Protein AF-A0A6P4ZUK1-F1 (afdb_monomer_lite)

Sequence (798 aa):
MAKRAATAVIKSAASHRPPMRLPPLPTIREVVKLYRLNAVKQLSQNFLFDSNLTDKIVKSAGNLEGAFVCEVGPGPGGITRSILKAGAAKVVVVELDRRFNAGLRLLQAAAPGRVEIVNDDILTYNMAKALPLDLAVPWEGDPPNVHIIGNLPFNVSTPLIICWLEALALRTGPFVYGRTQLTLTFQKEVCERICAPPRTSQRSRLSVMSQYLCQVKHCFRIPGKCFVPKPDVDVGVVHFTPLDRYAEAQGQPPVDESQDWELVSGNENGTHTVLRFNRRLTTCDVRDRVINDDTMRVLWAWHDNDPEDDTGPSGPAYHGSNRGARATLLLNRKLTETPAVGTTHTFDLIMNNVSIPSHQDTTYWCRVFEMPTLASKHHIIKAEPVITAGNEGVFHHLILYKCRRNPNMTVVPQEHPGHECYTPNMPSDWSDCYEGSMVVAWAIGGGDVIYPEHVGYPIGDEEGTGYVLMEVHYDNPQLASGISDSSGIRITYTPELRDHDMGTLEVGVLVTQYHVIPPETEEFTSSGFCSSQCLSEFIEESGEPIKIIGVMLHAHLLGVRLNARLIHNGTETEIARDDNYDFNLQSTRMLKEEVTVYPGDVLITECTYSSAHKNSVTYGGLSTTDEMCETFFLYYPRFNLSFCDSMANIHHVVNFAGVQNFYLDASFDVHVLAPENMVNMSYREVMEAVPWSREKAQDFAEFQMNSTFYSSCRGTPESSVDTDALQQFTVPFPRGTRQPREDVCSLRATPTPDPQGGSGPSDSPGPAGGCTALQAHHAAGYVLSTCLVALVFTIWAE

pLDDT: mean 80.88, std 19.66, range [21.28, 97.88]

Organism: Branchiostoma belcheri (NCBI:txid7741)

Radius of gyration: 36.8 Å; chains: 1; bounding box: 101×73×91 Å

Structure (mmCIF, N/CA/C/O backbone):
data_AF-A0A6P4ZUK1-F1
#
_entry.id   AF-A0A6P4ZUK1-F1
#
loop_
_atom_site.group_PDB
_atom_site.id
_atom_site.type_symbol
_atom_site.label_atom_id
_atom_site.label_alt_id
_atom_site.label_comp_id
_atom_site.label_asym_id
_atom_site.label_entity_id
_atom_site.label_seq_id
_atom_site.pdbx_PDB_ins_code
_atom_site.Cartn_x
_atom_site.Cartn_y
_atom_site.Cartn_z
_atom_site.occupancy
_atom_site.B_iso_or_equiv
_atom_site.auth_seq_id
_atom_site.auth_comp_id
_atom_site.auth_asym_id
_atom_site.auth_atom_id
_atom_site.pdbx_PDB_model_num
ATOM 1 N N . MET A 1 1 ? -49.049 -30.848 -38.963 1.00 33.66 1 MET A N 1
ATOM 2 C CA . MET A 1 1 ? -48.522 -31.637 -37.820 1.00 33.66 1 MET A CA 1
ATOM 3 C C . MET A 1 1 ? -47.449 -30.817 -37.106 1.00 33.66 1 MET A C 1
ATOM 5 O O . MET A 1 1 ? -47.047 -29.813 -37.671 1.00 33.66 1 MET A O 1
ATOM 9 N N . ALA A 1 2 ? -47.024 -31.236 -35.905 1.00 32.12 2 ALA A N 1
ATOM 10 C CA . ALA A 1 2 ? -46.037 -30.578 -35.030 1.00 32.12 2 ALA A CA 1
ATOM 11 C C . ALA A 1 2 ? -46.430 -29.180 -34.485 1.00 32.12 2 ALA A C 1
ATOM 13 O O . ALA A 1 2 ? -46.357 -28.163 -35.169 1.00 32.12 2 ALA A O 1
ATOM 14 N N . LYS A 1 3 ? -46.818 -29.137 -33.201 1.00 28.72 3 LYS A N 1
ATOM 15 C CA . LYS A 1 3 ? -46.839 -27.913 -32.378 1.00 28.72 3 LYS A CA 1
ATOM 16 C C . LYS A 1 3 ? -45.476 -27.735 -31.699 1.00 28.72 3 LYS A C 1
ATOM 18 O O . LYS A 1 3 ? -44.800 -28.721 -31.420 1.00 28.72 3 LYS A O 1
ATOM 23 N N . ARG A 1 4 ? -45.119 -26.482 -31.394 1.00 31.75 4 ARG A N 1
ATOM 24 C CA . ARG A 1 4 ? -43.927 -26.107 -30.613 1.00 31.75 4 ARG A CA 1
ATOM 25 C C . ARG A 1 4 ? -43.885 -26.840 -29.266 1.00 31.75 4 ARG A C 1
ATOM 27 O O . ARG A 1 4 ? -44.886 -26.848 -28.552 1.00 31.75 4 ARG A O 1
ATOM 34 N N . ALA A 1 5 ? -42.718 -27.367 -28.905 1.00 30.41 5 ALA A N 1
ATOM 35 C CA . ALA A 1 5 ? -42.412 -27.746 -27.531 1.00 30.41 5 ALA A CA 1
ATOM 36 C C . ALA A 1 5 ? -42.057 -26.485 -26.727 1.00 30.41 5 ALA A C 1
ATOM 38 O O . ALA A 1 5 ? -41.275 -25.657 -27.189 1.00 30.41 5 ALA A O 1
ATOM 39 N N . ALA A 1 6 ? -42.637 -26.346 -25.538 1.00 31.11 6 ALA A N 1
ATOM 40 C CA . ALA A 1 6 ? -42.248 -25.353 -24.544 1.00 31.11 6 ALA A CA 1
ATOM 41 C C . ALA A 1 6 ? -41.910 -26.103 -23.254 1.00 31.11 6 ALA A C 1
ATOM 43 O O . ALA A 1 6 ? -42.721 -26.893 -22.766 1.00 31.11 6 ALA A O 1
ATOM 44 N N . THR A 1 7 ? -40.701 -25.897 -22.743 1.00 29.55 7 THR A N 1
ATOM 45 C CA . THR A 1 7 ? -40.171 -26.616 -21.582 1.00 29.55 7 THR A CA 1
ATOM 46 C C . THR A 1 7 ? -40.930 -26.206 -20.322 1.00 29.55 7 THR A C 1
ATOM 48 O O . THR A 1 7 ? -40.956 -25.032 -19.957 1.00 29.55 7 THR A O 1
ATOM 51 N N . ALA A 1 8 ? -41.570 -27.167 -19.656 1.00 27.39 8 ALA A N 1
ATOM 52 C CA . ALA A 1 8 ? -42.316 -26.904 -18.433 1.00 27.39 8 ALA A CA 1
ATOM 53 C C . ALA A 1 8 ? -41.358 -26.727 -17.245 1.00 27.39 8 ALA A C 1
ATOM 55 O O . ALA A 1 8 ? -40.677 -27.670 -16.845 1.00 27.39 8 ALA A O 1
ATOM 56 N N . VAL A 1 9 ? -41.342 -25.532 -16.651 1.00 30.34 9 VAL A N 1
ATOM 57 C CA . VAL A 1 9 ? -40.674 -25.294 -15.365 1.00 30.34 9 VAL A CA 1
ATOM 58 C C . VAL A 1 9 ? -41.455 -26.022 -14.273 1.00 30.34 9 VAL A C 1
ATOM 60 O O . VAL A 1 9 ? -42.599 -25.671 -13.970 1.00 30.34 9 VAL A O 1
ATOM 63 N N . ILE A 1 10 ? -40.833 -27.036 -13.674 1.00 27.80 10 ILE A N 1
ATOM 64 C CA . ILE A 1 10 ? -41.383 -27.750 -12.522 1.00 27.80 10 ILE A CA 1
ATOM 65 C C . ILE A 1 10 ? -41.308 -26.813 -11.313 1.00 27.80 10 ILE A C 1
ATOM 67 O O . ILE A 1 10 ? -40.263 -26.678 -10.681 1.00 27.80 10 ILE A O 1
ATOM 71 N N . LYS A 1 11 ? -42.427 -26.168 -10.968 1.00 27.84 11 LYS A N 1
ATOM 72 C CA . LYS A 1 11 ? -42.580 -25.559 -9.642 1.00 27.84 11 LYS A CA 1
ATOM 73 C C . LYS A 1 11 ? -42.571 -26.683 -8.610 1.00 27.84 11 LYS A C 1
ATOM 75 O O . LYS A 1 11 ? -43.497 -27.495 -8.598 1.00 27.84 11 LYS A O 1
ATOM 80 N N . SER A 1 12 ? -41.557 -26.730 -7.748 1.00 30.14 12 SER A N 1
ATOM 81 C CA . SER A 1 12 ? -41.597 -27.620 -6.591 1.00 30.14 12 SER A CA 1
ATOM 82 C C . SER A 1 12 ? -42.773 -27.210 -5.699 1.00 30.14 12 SER A C 1
ATOM 84 O O . SER A 1 12 ? -42.981 -26.035 -5.385 1.00 30.14 12 SER A O 1
ATOM 86 N N . ALA A 1 13 ? -43.605 -28.182 -5.337 1.00 29.14 13 ALA A N 1
ATOM 87 C CA . ALA A 1 13 ? -44.706 -27.944 -4.423 1.00 29.14 13 ALA A CA 1
ATOM 88 C C . ALA A 1 13 ? -44.136 -27.843 -3.004 1.00 29.14 13 ALA A C 1
ATOM 90 O O . ALA A 1 13 ? -43.846 -28.864 -2.380 1.00 29.14 13 ALA A O 1
ATOM 91 N N . ALA A 1 14 ? -43.981 -26.620 -2.492 1.00 33.69 14 ALA A N 1
ATOM 92 C CA . ALA A 1 14 ? -43.692 -26.398 -1.081 1.00 33.69 14 ALA A CA 1
ATOM 93 C C . ALA A 1 14 ? -44.781 -27.087 -0.245 1.00 33.69 14 ALA A C 1
ATOM 95 O O . ALA A 1 14 ? -45.953 -26.700 -0.303 1.00 33.69 14 ALA A O 1
ATOM 96 N N . SER A 1 15 ? -44.417 -28.135 0.499 1.00 33.94 15 SER A N 1
ATOM 97 C CA . SER A 1 15 ? -45.384 -28.926 1.255 1.00 33.94 15 SER A CA 1
ATOM 98 C C . SER A 1 15 ? -45.898 -28.118 2.446 1.00 33.94 15 SER A C 1
ATOM 100 O O . SER A 1 15 ? -45.320 -28.162 3.531 1.00 33.94 15 SER A O 1
ATOM 102 N N . HIS A 1 16 ? -46.996 -27.387 2.249 1.00 37.34 16 HIS A N 1
ATOM 103 C CA . HIS A 1 16 ? -47.756 -26.788 3.340 1.00 37.34 16 HIS A CA 1
ATOM 104 C C . HIS A 1 16 ? -48.246 -27.906 4.267 1.00 37.34 16 HIS A C 1
ATOM 106 O O . HIS A 1 16 ? -49.262 -28.556 4.006 1.00 37.34 16 HIS A O 1
ATOM 112 N N . ARG A 1 17 ? -47.518 -28.139 5.366 1.00 45.97 17 ARG A N 1
ATOM 113 C CA . ARG A 1 17 ? -48.053 -28.896 6.496 1.00 45.97 17 ARG A CA 1
ATOM 114 C C . ARG A 1 17 ? -49.276 -28.126 7.012 1.00 45.97 17 ARG A C 1
ATOM 116 O O . ARG A 1 17 ? -49.206 -26.904 7.138 1.00 45.97 17 ARG A O 1
ATOM 123 N N . PRO A 1 18 ? -50.414 -28.790 7.274 1.00 45.75 18 PRO A N 1
ATOM 124 C CA . PRO A 1 18 ? -51.580 -28.094 7.797 1.00 45.75 18 PRO A CA 1
ATOM 125 C C . PRO A 1 18 ? -51.239 -27.478 9.165 1.00 45.75 18 PRO A C 1
ATOM 127 O O . PRO A 1 18 ? -50.595 -28.152 9.976 1.00 45.75 18 PRO A O 1
ATOM 130 N N . PRO A 1 19 ? -51.668 -26.232 9.450 1.00 55.16 19 PRO A N 1
ATOM 131 C CA . PRO A 1 19 ? -51.338 -25.557 10.700 1.00 55.16 19 PRO A CA 1
ATOM 132 C C . PRO A 1 19 ? -51.820 -26.386 11.891 1.00 55.16 19 PRO A C 1
ATOM 134 O O . PRO A 1 19 ? -52.973 -26.834 11.925 1.00 55.16 19 PRO A O 1
ATOM 137 N N . MET A 1 20 ? -50.931 -26.603 12.863 1.00 61.44 20 MET A N 1
ATOM 138 C CA . MET A 1 20 ? -51.195 -27.514 13.972 1.00 61.44 20 MET A CA 1
ATOM 139 C C . MET A 1 20 ? -52.409 -27.048 14.780 1.00 61.44 20 MET A C 1
ATOM 141 O O . MET A 1 20 ? -52.389 -26.015 15.453 1.00 61.44 20 MET A O 1
ATOM 145 N N . ARG A 1 21 ? -53.463 -27.866 14.782 1.00 67.31 21 ARG A N 1
ATOM 146 C CA . ARG A 1 21 ? -54.543 -27.742 15.758 1.00 67.31 21 ARG A CA 1
ATOM 147 C C . ARG A 1 21 ? -54.145 -28.501 17.014 1.00 67.31 21 ARG A C 1
ATOM 149 O O . ARG A 1 21 ? -54.241 -29.725 17.048 1.00 67.31 21 ARG A O 1
ATOM 156 N N . LEU A 1 22 ? -53.722 -27.763 18.040 1.00 77.94 22 LEU A N 1
ATOM 157 C CA . LEU A 1 22 ? -53.648 -28.298 19.399 1.00 77.94 22 LEU A CA 1
ATOM 158 C C . LEU A 1 22 ? -55.011 -28.926 19.771 1.00 77.94 22 LEU A C 1
ATOM 160 O O . LEU A 1 22 ? -56.049 -28.374 19.383 1.00 77.94 22 LEU A O 1
ATOM 164 N N . PRO A 1 23 ? -55.035 -30.046 20.518 1.00 81.88 23 PRO A N 1
ATOM 165 C CA . PRO A 1 23 ? -56.276 -30.616 21.039 1.00 81.88 23 PRO A CA 1
ATOM 166 C C . PRO A 1 23 ? -57.037 -29.595 21.907 1.00 81.88 23 PRO A C 1
ATOM 168 O O . PRO A 1 23 ? -56.441 -28.612 22.362 1.00 81.88 23 PRO A O 1
ATOM 171 N N . PRO A 1 24 ? -58.347 -29.796 22.157 1.00 81.38 24 PRO A N 1
ATOM 172 C CA . PRO A 1 24 ? -59.147 -28.886 22.973 1.00 81.38 24 PRO A CA 1
ATOM 173 C C . PRO A 1 24 ? -58.580 -28.784 24.396 1.00 81.38 24 PRO A C 1
ATOM 175 O O . PRO A 1 24 ? -58.794 -29.643 25.248 1.00 81.38 24 PRO A O 1
ATOM 178 N N . LEU A 1 25 ? -57.836 -27.707 24.632 1.00 85.00 25 LEU A N 1
ATOM 179 C CA . LEU A 1 25 ? -57.227 -27.358 25.907 1.00 85.00 25 LEU A CA 1
ATOM 180 C C . LEU A 1 25 ? -58.091 -26.326 26.636 1.00 85.00 25 LEU A C 1
ATOM 182 O O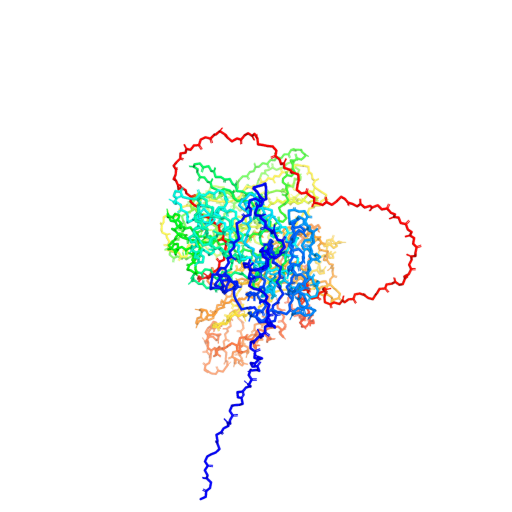 . LEU A 1 25 ? -58.616 -25.425 25.974 1.00 85.00 25 LEU A O 1
ATOM 186 N N . PRO A 1 26 ? -58.141 -26.348 27.983 1.00 85.62 26 PRO A N 1
ATOM 187 C CA . PRO A 1 26 ? -58.740 -25.267 28.759 1.00 85.62 26 PRO A CA 1
ATOM 188 C C . PRO A 1 26 ? -58.171 -23.910 28.334 1.00 85.62 26 PRO A C 1
ATOM 190 O O . PRO A 1 26 ? -56.971 -23.789 28.038 1.00 85.62 26 PRO A O 1
ATOM 193 N N . THR A 1 27 ? -59.019 -22.886 28.295 1.00 88.00 27 THR A N 1
ATOM 194 C CA . THR A 1 27 ? -58.596 -21.509 28.024 1.00 88.00 27 THR A CA 1
ATOM 195 C C . THR A 1 27 ? -57.629 -21.025 29.105 1.00 88.00 27 THR A C 1
ATOM 197 O O . THR A 1 27 ? -57.625 -21.523 30.230 1.00 88.00 27 THR A O 1
ATOM 200 N N . ILE A 1 28 ? -56.821 -20.009 28.798 1.00 87.00 28 ILE A N 1
ATOM 201 C CA . ILE A 1 28 ? -55.851 -19.453 29.755 1.00 87.00 28 ILE A CA 1
ATOM 202 C C . ILE A 1 28 ? -56.534 -19.015 31.069 1.00 87.00 28 ILE A C 1
ATOM 204 O O . ILE A 1 28 ? -56.024 -19.278 32.157 1.00 87.00 28 ILE A O 1
ATOM 208 N N . ARG A 1 29 ? -57.743 -18.437 30.986 1.00 86.25 29 ARG A N 1
ATOM 209 C CA . ARG A 1 29 ? -58.555 -18.065 32.159 1.00 86.25 29 ARG A CA 1
ATOM 210 C C . ARG A 1 29 ? -59.018 -19.277 32.974 1.00 86.25 29 ARG A C 1
ATOM 212 O O . ARG A 1 29 ? -59.051 -19.203 34.200 1.00 86.25 29 ARG A O 1
ATOM 219 N N . GLU A 1 30 ? -59.365 -20.383 32.319 1.00 87.75 30 GLU A N 1
ATOM 220 C CA . GLU A 1 30 ? -59.745 -21.626 32.999 1.00 87.75 30 GLU A CA 1
ATOM 221 C C . GLU A 1 30 ? -58.546 -22.298 33.665 1.00 87.75 30 GLU A C 1
ATOM 223 O O . GLU A 1 30 ? -58.690 -22.731 34.800 1.00 87.75 30 GLU A O 1
ATOM 228 N N . VAL A 1 31 ? -57.363 -22.313 33.036 1.00 86.31 31 VAL A N 1
ATOM 229 C CA . VAL A 1 31 ? -56.117 -22.806 33.661 1.00 86.31 31 VAL A CA 1
ATOM 230 C C . VAL A 1 31 ? -55.820 -22.028 34.948 1.00 86.31 31 VAL A C 1
ATOM 232 O O . VAL A 1 31 ? -55.635 -22.628 36.007 1.00 86.31 31 VAL A O 1
ATOM 235 N N . VAL A 1 32 ? -55.855 -20.692 34.880 1.00 86.81 32 VAL A N 1
ATOM 236 C CA . VAL A 1 32 ? -55.647 -19.809 36.041 1.00 86.81 32 VAL A CA 1
ATOM 237 C C . VAL A 1 32 ? -56.677 -20.085 37.145 1.00 86.81 32 VAL A C 1
ATOM 239 O O . VAL A 1 32 ? -56.306 -20.223 38.310 1.00 86.81 32 VAL A O 1
ATOM 242 N N . LYS A 1 33 ? -57.962 -20.247 36.797 1.00 87.19 33 LYS A N 1
ATOM 243 C CA . LYS A 1 33 ? -59.035 -20.546 37.762 1.00 87.19 33 LYS A CA 1
ATOM 244 C C . LYS A 1 33 ? -58.919 -21.949 38.376 1.00 87.19 33 LYS A C 1
ATOM 246 O O . LYS A 1 33 ? -59.107 -22.096 39.583 1.00 87.19 33 LYS A O 1
ATOM 251 N N . LEU A 1 34 ? -58.619 -22.964 37.567 1.00 86.69 34 LEU A N 1
ATOM 252 C CA . LEU A 1 34 ? -58.575 -24.378 37.958 1.00 86.69 34 LEU A CA 1
ATOM 253 C C . LEU A 1 34 ? -57.425 -24.656 38.932 1.00 86.69 34 LEU A C 1
ATOM 255 O O . LEU A 1 34 ? -57.631 -25.328 39.940 1.00 86.69 34 LEU A O 1
ATOM 259 N N . TYR A 1 35 ? -56.256 -24.058 38.692 1.00 86.81 35 TYR A N 1
ATOM 260 C CA . TYR A 1 35 ? -55.097 -24.150 39.587 1.00 86.81 35 TYR A CA 1
ATOM 261 C C . TYR A 1 35 ? -55.037 -23.027 40.643 1.00 86.81 35 TYR A C 1
ATOM 263 O O . TYR A 1 35 ? -54.054 -22.926 41.373 1.00 86.81 35 TYR A O 1
ATOM 271 N N . ARG A 1 36 ? -56.093 -22.201 40.760 1.00 84.81 36 ARG A N 1
ATOM 272 C CA . ARG A 1 36 ? -56.220 -21.082 41.724 1.00 84.81 36 ARG A CA 1
ATOM 273 C C . ARG A 1 36 ? -55.023 -20.116 41.705 1.00 84.81 36 ARG A C 1
ATOM 275 O O . ARG A 1 36 ? -54.576 -19.628 42.745 1.00 84.81 36 ARG A O 1
ATOM 282 N N . LEU A 1 37 ? -54.501 -19.856 40.511 1.00 86.69 37 LEU A N 1
ATOM 283 C CA . LEU A 1 37 ? -53.308 -19.048 40.294 1.00 86.69 37 LEU A CA 1
ATOM 284 C C . LEU A 1 37 ? -53.658 -17.564 40.420 1.00 86.69 37 LEU A C 1
ATOM 286 O O . LEU A 1 37 ? -54.623 -17.085 39.833 1.00 86.69 37 LEU A O 1
ATOM 290 N N . ASN A 1 38 ? -52.846 -16.836 41.180 1.00 84.56 38 ASN A N 1
ATOM 291 C CA . ASN A 1 38 ? -52.942 -15.389 41.341 1.00 84.56 38 ASN A CA 1
ATOM 292 C C . ASN A 1 38 ? -51.562 -14.776 41.098 1.00 84.56 38 ASN A C 1
ATOM 294 O O . ASN A 1 38 ? -50.551 -15.362 41.506 1.00 84.56 38 ASN A O 1
ATOM 298 N N . ALA A 1 39 ? -51.532 -13.605 40.461 1.00 83.31 39 ALA A N 1
ATOM 299 C CA . ALA A 1 39 ? -50.301 -12.863 40.216 1.00 83.31 39 ALA A CA 1
ATOM 300 C C . ALA A 1 39 ? -49.608 -12.503 41.536 1.00 83.31 39 ALA A C 1
ATOM 302 O O . ALA A 1 39 ? -50.234 -11.968 42.455 1.00 83.31 39 ALA A O 1
ATOM 303 N N . VAL A 1 40 ? -48.313 -12.793 41.628 1.00 84.19 40 VAL A N 1
ATOM 304 C CA . VAL A 1 40 ? -47.491 -12.467 42.795 1.00 84.19 40 VAL A CA 1
ATOM 305 C C . VAL A 1 40 ? -46.810 -11.125 42.563 1.00 84.19 40 VAL A C 1
ATOM 307 O O . VAL A 1 40 ? -46.011 -10.971 41.642 1.00 84.19 40 VAL A O 1
ATOM 310 N N . LYS A 1 41 ? -47.100 -10.148 43.433 1.00 78.19 41 LYS A N 1
ATOM 311 C CA . LYS A 1 41 ? -46.567 -8.778 43.328 1.00 78.19 41 LYS A CA 1
ATOM 312 C C . LYS A 1 41 ? -45.032 -8.732 43.348 1.00 78.19 41 LYS A C 1
ATOM 314 O O . LYS A 1 41 ? -44.453 -7.916 42.644 1.00 78.19 41 LYS A O 1
ATOM 319 N N . GLN A 1 42 ? -44.387 -9.618 44.112 1.00 81.00 42 GLN A N 1
ATOM 320 C CA . GLN A 1 42 ? -42.920 -9.735 44.182 1.00 81.00 42 GLN A CA 1
ATOM 321 C C . GLN A 1 42 ? -42.281 -10.201 42.860 1.00 81.00 42 GLN A C 1
ATOM 323 O O . GLN A 1 42 ? -41.126 -9.886 42.609 1.00 81.00 42 GLN A O 1
ATOM 328 N N . LEU A 1 43 ? -43.034 -10.913 42.014 1.00 80.19 43 LEU A N 1
ATOM 329 C CA . LEU A 1 43 ? -42.590 -11.404 40.704 1.00 80.19 43 LEU A CA 1
ATOM 330 C C . LEU A 1 43 ? -43.044 -10.492 39.546 1.00 80.19 43 LEU A C 1
ATOM 332 O O . LEU A 1 43 ? -42.921 -10.882 38.391 1.00 80.19 43 LEU A O 1
ATOM 336 N N . SER A 1 44 ? -43.638 -9.325 39.844 1.00 80.88 44 SER A N 1
ATOM 337 C CA . SER A 1 44 ? -44.159 -8.353 38.862 1.00 80.88 44 SER A CA 1
ATOM 338 C C . SER A 1 44 ? -44.980 -8.980 37.718 1.00 80.88 44 SER A C 1
ATOM 340 O O . SER A 1 44 ? -44.865 -8.590 36.559 1.00 80.88 44 SER A O 1
ATOM 342 N N . GLN A 1 45 ? -45.807 -9.977 38.045 1.00 85.25 45 GLN A N 1
ATOM 343 C CA . GLN A 1 45 ? -46.556 -10.762 37.063 1.00 85.25 45 GLN A CA 1
ATOM 344 C C . GLN A 1 45 ? -47.769 -10.004 36.495 1.00 85.25 45 GLN A C 1
ATOM 346 O O . GLN A 1 45 ? -48.701 -9.659 37.227 1.00 85.25 45 GLN A O 1
ATOM 351 N N . ASN A 1 46 ? -47.809 -9.851 35.169 1.00 88.56 46 ASN A N 1
ATOM 352 C CA . ASN A 1 46 ? -48.945 -9.326 34.408 1.00 88.56 46 ASN A CA 1
ATOM 353 C C . ASN A 1 46 ? -49.249 -10.272 33.232 1.00 88.56 46 ASN A C 1
ATOM 355 O O . ASN A 1 46 ? -48.471 -10.359 32.285 1.00 88.56 46 ASN A O 1
ATOM 359 N N . PHE A 1 47 ? -50.373 -10.996 33.275 1.00 88.94 47 PHE A N 1
ATOM 360 C CA . PHE A 1 47 ? -50.675 -12.041 32.288 1.00 88.94 47 PHE A CA 1
ATOM 361 C C . PHE A 1 47 ? -51.480 -11.514 31.100 1.00 88.94 47 PHE A C 1
ATOM 363 O O . PHE A 1 47 ? -52.485 -10.825 31.278 1.00 88.94 47 PHE A O 1
ATOM 370 N N . LEU A 1 48 ? -51.085 -11.907 29.888 1.00 90.12 48 LEU A N 1
ATOM 371 C CA . LEU A 1 48 ? -51.797 -11.601 28.649 1.00 90.12 48 LEU A CA 1
ATOM 372 C C . LEU A 1 48 ? -52.718 -12.772 28.264 1.00 90.12 48 LEU A C 1
ATOM 374 O O . LEU A 1 48 ? -52.259 -13.895 28.062 1.00 90.12 48 LEU A O 1
ATOM 378 N N . PHE A 1 49 ? -54.029 -12.523 28.187 1.00 88.31 49 PHE A N 1
ATOM 379 C CA . PHE A 1 49 ? -55.040 -13.565 27.923 1.00 88.31 49 PHE A CA 1
ATOM 380 C C . PHE A 1 49 ? -55.661 -13.511 26.517 1.00 88.31 49 PHE A C 1
ATOM 382 O O . PHE A 1 49 ? -56.396 -14.427 26.149 1.00 88.31 49 PHE A O 1
ATOM 389 N N . ASP A 1 50 ? -55.419 -12.444 25.754 1.00 91.31 50 ASP A N 1
ATOM 390 C CA . ASP A 1 50 ? -55.948 -12.277 24.398 1.00 91.31 50 ASP A CA 1
ATOM 391 C C . ASP A 1 50 ? -55.025 -12.957 23.382 1.00 91.31 50 ASP A C 1
ATOM 393 O O . ASP A 1 50 ? -53.896 -12.512 23.155 1.00 91.31 50 ASP A O 1
ATOM 397 N N . SER A 1 51 ? -55.521 -14.021 22.746 1.00 89.81 51 SER A N 1
ATOM 398 C CA . SER A 1 51 ? -54.750 -14.776 21.761 1.00 89.81 51 SER A CA 1
ATOM 399 C C . SER A 1 51 ? -54.384 -13.962 20.524 1.00 89.81 51 SER A C 1
ATOM 401 O O . SER A 1 51 ? -53.383 -14.264 19.891 1.00 89.81 51 SER A O 1
ATOM 403 N N . ASN A 1 52 ? -55.144 -12.919 20.174 1.00 93.69 52 ASN A N 1
ATOM 404 C CA . ASN A 1 52 ? -54.801 -12.070 19.031 1.00 93.69 52 ASN A CA 1
ATOM 405 C C . ASN A 1 52 ? -53.539 -11.247 19.312 1.00 93.69 52 ASN A C 1
ATOM 407 O O . ASN A 1 52 ? -52.763 -10.978 18.398 1.00 93.69 52 ASN A O 1
ATOM 411 N N . LEU A 1 53 ? -53.321 -10.859 20.574 1.00 94.25 53 LEU A N 1
ATOM 412 C CA . LEU A 1 53 ? -52.128 -10.127 20.989 1.00 94.25 53 LEU A CA 1
ATOM 413 C C . LEU A 1 53 ? -50.920 -11.061 21.118 1.00 94.25 53 LEU A C 1
ATOM 415 O O . LEU A 1 53 ? -49.849 -10.699 20.641 1.00 94.25 53 LEU A O 1
ATOM 419 N N . THR A 1 54 ? -51.083 -12.273 21.661 1.00 95.31 54 THR A N 1
ATOM 420 C CA . THR A 1 54 ? -49.987 -13.261 21.700 1.00 95.31 54 THR A CA 1
ATOM 421 C C . THR A 1 54 ? -49.609 -13.749 20.296 1.00 95.31 54 THR A C 1
ATOM 423 O O . THR A 1 54 ? -48.426 -13.787 19.970 1.00 95.31 54 THR A O 1
ATOM 426 N N . ASP A 1 55 ? -50.589 -14.004 19.416 1.00 95.44 55 ASP A N 1
ATOM 427 C CA . ASP A 1 55 ? -50.352 -14.334 18.002 1.00 95.44 55 ASP A CA 1
ATOM 428 C C . ASP A 1 55 ? -49.664 -13.158 17.263 1.00 95.44 55 ASP A C 1
ATOM 430 O O . ASP A 1 55 ? -48.892 -13.383 16.331 1.00 95.44 55 ASP A O 1
ATOM 434 N N . LYS A 1 56 ? -49.892 -11.899 17.678 1.00 96.38 56 LYS A N 1
ATOM 435 C CA . LYS A 1 56 ? -49.209 -10.718 17.116 1.00 96.38 56 LYS A CA 1
ATOM 436 C C . LYS A 1 56 ? -47.772 -10.551 17.632 1.00 96.38 56 LYS A C 1
ATOM 438 O O . LYS A 1 56 ? -46.916 -10.196 16.831 1.00 96.38 56 LYS A O 1
ATOM 443 N N . ILE A 1 57 ? -47.495 -10.833 18.912 1.00 96.25 57 ILE A N 1
ATOM 444 C CA . ILE A 1 57 ? -46.118 -10.863 19.454 1.00 96.25 57 ILE A CA 1
ATOM 445 C C . ILE A 1 57 ? -45.294 -11.905 18.694 1.00 96.25 57 ILE A C 1
ATOM 447 O O . ILE A 1 57 ? -44.210 -11.603 18.211 1.00 96.25 57 ILE A O 1
ATOM 451 N N . VAL A 1 58 ? -45.846 -13.108 18.519 1.00 96.75 58 VAL A N 1
ATOM 452 C CA . VAL A 1 58 ? -45.175 -14.206 17.812 1.00 96.75 58 VAL A CA 1
ATOM 453 C C . VAL A 1 58 ? -44.884 -13.854 16.349 1.00 96.75 58 VAL A C 1
ATOM 455 O O . VAL A 1 58 ? -43.783 -14.107 15.877 1.00 96.75 58 VAL A O 1
ATOM 458 N N . LYS A 1 59 ? -45.803 -13.177 15.647 1.00 94.25 59 LYS A N 1
ATOM 459 C CA . LYS A 1 59 ? -45.551 -12.668 14.283 1.00 94.25 59 LYS A CA 1
ATOM 460 C C . LYS A 1 59 ? -44.450 -11.606 14.203 1.00 94.25 59 LYS A C 1
ATOM 462 O O . LYS A 1 59 ? -43.848 -11.456 13.146 1.00 94.25 59 LYS A O 1
ATOM 467 N N . SER A 1 60 ? -44.186 -10.865 15.281 1.00 94.94 60 SER A N 1
ATOM 468 C CA . SER A 1 60 ? -43.061 -9.922 15.337 1.00 94.94 60 SER A CA 1
ATOM 469 C C . SER A 1 60 ? -41.699 -10.605 15.463 1.00 94.94 60 SER A C 1
ATOM 471 O O . SER A 1 60 ? -40.702 -9.941 15.215 1.00 94.94 60 SER A O 1
ATOM 473 N N . ALA A 1 61 ? -41.648 -11.899 15.796 1.00 92.06 61 ALA A N 1
ATOM 474 C CA . ALA A 1 61 ? -40.409 -12.673 15.841 1.00 92.06 61 ALA A CA 1
ATOM 475 C C . ALA A 1 61 ? -39.964 -13.226 14.474 1.00 92.06 61 ALA A C 1
ATOM 477 O O . ALA A 1 61 ? -38.885 -13.800 14.391 1.00 92.06 61 ALA A O 1
ATOM 478 N N . GLY A 1 62 ? -40.771 -13.059 13.418 1.00 89.94 62 GLY A N 1
ATOM 479 C CA . GLY A 1 62 ? -40.488 -13.570 12.075 1.00 89.94 62 GLY A CA 1
ATOM 480 C C . GLY A 1 62 ? -41.269 -14.842 11.732 1.00 89.94 62 GLY A C 1
ATOM 481 O O . GLY A 1 62 ? -42.386 -15.058 12.210 1.00 89.94 62 GLY A O 1
ATOM 482 N N . ASN A 1 63 ? -40.701 -15.668 10.850 1.00 89.69 63 ASN A N 1
ATOM 483 C CA . ASN A 1 63 ? -41.257 -16.970 10.485 1.00 89.69 63 ASN A CA 1
ATOM 484 C C . ASN A 1 63 ? -40.778 -18.038 11.477 1.00 89.69 63 ASN A C 1
ATOM 486 O O . ASN A 1 63 ? -39.580 -18.265 11.569 1.00 89.69 63 ASN A O 1
ATOM 490 N N . LEU A 1 64 ? -41.702 -18.714 12.167 1.00 94.19 64 LEU A N 1
ATOM 491 C CA . LEU A 1 64 ? -41.368 -19.755 13.148 1.00 94.19 64 LEU A CA 1
ATOM 492 C C . LEU A 1 64 ? -41.648 -21.192 12.666 1.00 94.19 64 LEU A C 1
ATOM 494 O O . LEU A 1 64 ? -41.584 -22.124 13.469 1.00 94.19 64 LEU A O 1
ATOM 498 N N . GLU A 1 65 ? -41.957 -21.411 11.383 1.00 92.75 65 GLU A N 1
ATOM 499 C CA . GLU A 1 65 ? -42.142 -22.769 10.851 1.00 92.75 65 GLU A CA 1
ATOM 500 C C . GLU A 1 65 ? -40.826 -23.559 10.963 1.00 92.75 65 GLU A C 1
ATOM 502 O O . GLU A 1 65 ? -39.809 -23.204 10.369 1.00 92.75 65 GLU A O 1
ATOM 507 N N . GLY A 1 66 ? -40.835 -24.631 11.761 1.00 92.38 66 GLY A N 1
ATOM 508 C CA . GLY A 1 66 ? -39.639 -25.423 12.055 1.00 92.38 66 GLY A CA 1
ATOM 509 C C . GLY A 1 66 ? -38.658 -24.795 13.057 1.00 92.38 66 GLY A C 1
ATOM 510 O O . GLY A 1 66 ? -37.655 -25.431 13.366 1.00 92.38 66 GLY A O 1
ATOM 511 N N . ALA A 1 67 ? -38.947 -23.608 13.598 1.00 95.12 67 ALA A N 1
ATOM 512 C CA . ALA A 1 67 ? -38.048 -22.891 14.503 1.00 95.12 67 ALA A CA 1
ATOM 513 C C . ALA A 1 67 ? -37.908 -23.542 15.886 1.00 95.12 67 ALA A C 1
ATOM 515 O O . ALA A 1 67 ? -38.818 -24.222 16.379 1.00 95.12 67 ALA A O 1
ATOM 516 N N . PHE A 1 68 ? -36.787 -23.255 16.545 1.00 96.44 68 PHE A N 1
ATOM 517 C CA . PHE A 1 68 ? -36.551 -23.562 17.951 1.00 96.44 68 PHE A CA 1
ATOM 518 C C . PHE A 1 68 ? -36.697 -22.283 18.774 1.00 96.44 68 PHE A C 1
ATOM 520 O O . PHE A 1 68 ? -36.090 -21.260 18.472 1.00 96.44 68 PHE A O 1
ATOM 527 N N . VAL A 1 69 ? -37.534 -22.312 19.809 1.00 97.19 69 VAL A N 1
ATOM 528 C CA . VAL A 1 69 ? -37.889 -21.097 20.552 1.00 97.19 69 VAL A CA 1
ATOM 529 C C . VAL A 1 69 ? -37.630 -21.281 22.037 1.00 97.19 69 VAL A C 1
ATOM 531 O O . VAL A 1 69 ? -38.122 -22.241 22.628 1.00 97.19 69 VAL A O 1
ATOM 534 N N . CYS A 1 70 ? -36.908 -20.346 22.652 1.00 96.69 70 CYS A N 1
ATOM 535 C CA . CYS A 1 70 ? -36.863 -20.227 24.104 1.00 96.69 70 CYS A CA 1
ATOM 536 C C . CYS A 1 70 ? -37.867 -19.155 24.555 1.00 96.69 70 CYS A C 1
ATOM 538 O O . CYS A 1 70 ? -37.755 -17.986 24.179 1.00 96.69 70 CYS A O 1
ATOM 540 N N . GLU A 1 71 ? -38.873 -19.558 25.329 1.00 97.00 71 GLU A N 1
ATOM 541 C CA . GLU A 1 71 ? -39.874 -18.660 25.901 1.00 97.00 71 GLU A CA 1
ATOM 542 C C . GLU A 1 71 ? -39.521 -18.326 27.352 1.00 97.00 71 GLU A C 1
ATOM 544 O O . GLU A 1 71 ? -39.454 -19.209 28.210 1.00 97.00 71 GLU A O 1
ATOM 549 N N . VAL A 1 72 ? -39.340 -17.040 27.643 1.00 94.44 72 VAL A N 1
ATOM 550 C CA . VAL A 1 72 ? -39.024 -16.561 28.994 1.00 94.44 72 VAL A CA 1
ATOM 551 C C . VAL A 1 72 ? -40.287 -16.078 29.695 1.00 94.44 72 VAL A C 1
ATOM 553 O O . VAL A 1 72 ? -40.951 -15.151 29.222 1.00 94.44 72 VAL A O 1
ATOM 556 N N . GLY A 1 73 ? -40.594 -16.682 30.847 1.00 92.31 73 GLY A N 1
ATOM 557 C CA . GLY A 1 73 ? -41.775 -16.355 31.649 1.00 92.31 73 GLY A CA 1
ATOM 558 C C . GLY A 1 73 ? -43.094 -16.701 30.943 1.00 92.31 73 GLY A C 1
ATOM 559 O O . GLY A 1 73 ? -43.915 -15.803 30.734 1.00 92.31 73 GLY A O 1
ATOM 560 N N . PRO A 1 74 ? -43.330 -17.974 30.562 1.00 93.38 74 PRO A N 1
ATOM 561 C CA . PRO A 1 74 ? -44.550 -18.396 29.862 1.00 93.38 74 PRO A CA 1
ATOM 562 C C . PRO A 1 74 ? -45.834 -18.155 30.679 1.00 93.38 74 PRO A C 1
ATOM 564 O O . PRO A 1 74 ? -46.936 -18.063 30.117 1.00 93.38 74 PRO A O 1
ATOM 567 N N . GLY A 1 75 ? -45.726 -18.102 32.013 1.00 91.12 75 GLY A N 1
ATOM 568 C CA . GLY A 1 75 ? -46.842 -18.025 32.942 1.00 91.12 75 GLY A CA 1
ATOM 569 C C . GLY A 1 75 ? -47.877 -19.117 32.645 1.00 91.12 75 GLY A C 1
ATOM 570 O O . GLY A 1 75 ? -47.543 -20.300 32.584 1.00 91.12 75 GLY A O 1
ATOM 571 N N . PRO A 1 76 ? -49.154 -18.771 32.401 1.00 90.38 76 PRO A N 1
ATOM 572 C CA . PRO A 1 76 ? -50.189 -19.757 32.098 1.00 90.38 76 PRO A CA 1
ATOM 573 C C . PRO A 1 76 ? -50.141 -20.305 30.652 1.00 90.38 76 PRO A C 1
ATOM 575 O O . PRO A 1 76 ? -51.080 -20.987 30.230 1.00 90.38 76 PRO A O 1
ATOM 578 N N . GLY A 1 77 ? -49.078 -20.017 29.890 1.00 92.38 77 GLY A N 1
ATOM 579 C CA . GLY A 1 77 ? -48.814 -20.572 28.560 1.00 92.38 77 GLY A CA 1
ATOM 580 C C . GLY A 1 77 ? -49.557 -19.870 27.422 1.00 92.38 77 GLY A C 1
ATOM 581 O O . GLY A 1 77 ? -50.081 -20.523 26.516 1.00 92.38 77 GLY A O 1
ATOM 582 N N . GLY A 1 78 ? -49.685 -18.541 27.506 1.00 93.25 78 GLY A N 1
ATOM 583 C CA . GLY A 1 78 ? -50.375 -17.725 26.502 1.00 93.25 78 GLY A CA 1
ATOM 584 C C . GLY A 1 78 ? -49.587 -17.625 25.196 1.00 93.25 78 GLY A C 1
ATOM 585 O O . GLY A 1 78 ? -50.087 -18.021 24.142 1.00 93.25 78 GLY A O 1
ATOM 586 N N . ILE A 1 79 ? -48.342 -17.148 25.282 1.00 95.69 79 ILE A N 1
ATOM 587 C CA . ILE A 1 79 ? -47.433 -17.026 24.136 1.00 95.69 79 ILE A CA 1
ATOM 588 C C . ILE A 1 79 ? -46.979 -18.414 23.657 1.00 95.69 79 ILE A C 1
ATOM 590 O O . ILE A 1 79 ? -47.030 -18.653 22.452 1.00 95.69 79 ILE A O 1
ATOM 594 N N . THR A 1 80 ? -46.726 -19.374 24.555 1.00 96.00 80 THR A N 1
ATOM 595 C CA . THR A 1 80 ? -46.450 -20.791 24.219 1.00 96.00 80 THR A CA 1
ATOM 596 C C . THR A 1 80 ? -47.427 -21.368 23.192 1.00 96.00 80 THR A C 1
ATOM 598 O O . THR A 1 80 ? -47.027 -22.004 22.217 1.00 96.00 80 THR A O 1
ATOM 601 N N . ARG A 1 81 ? -48.736 -21.125 23.367 1.00 94.62 81 ARG A N 1
ATOM 602 C CA . ARG A 1 81 ? -49.770 -21.594 22.424 1.00 94.62 81 ARG A CA 1
ATOM 603 C C . ARG A 1 81 ? -49.664 -20.921 21.063 1.00 94.62 81 ARG A C 1
ATOM 605 O O . ARG A 1 81 ? -49.919 -21.573 20.055 1.00 94.62 81 ARG A O 1
ATOM 612 N N . SER A 1 82 ? -49.328 -19.637 21.030 1.00 95.62 82 SER A N 1
ATOM 613 C CA . SER A 1 82 ? -49.117 -18.886 19.792 1.00 95.62 82 SER A CA 1
ATOM 614 C C . SER A 1 82 ? -47.863 -19.356 19.053 1.00 95.62 82 SER A C 1
ATOM 616 O O . SER A 1 82 ? -47.931 -19.550 17.843 1.00 95.62 82 SER A O 1
ATOM 618 N N . ILE A 1 83 ? -46.770 -19.645 19.769 1.00 96.50 83 ILE A N 1
ATOM 619 C CA . ILE A 1 83 ? -45.538 -20.210 19.197 1.00 96.50 83 ILE A CA 1
ATOM 620 C C . ILE A 1 83 ? -45.819 -21.587 18.569 1.00 96.50 83 ILE A C 1
ATOM 622 O O . ILE A 1 83 ? -45.489 -21.819 17.408 1.00 96.50 83 ILE A O 1
ATOM 626 N N . LEU A 1 84 ? -46.505 -22.483 19.290 1.00 95.06 84 LEU A N 1
ATOM 627 C CA . LEU A 1 84 ? -46.853 -23.821 18.785 1.00 95.06 84 LEU A CA 1
ATOM 628 C C . LEU A 1 84 ? -47.768 -23.778 17.548 1.00 95.06 84 LEU A C 1
ATOM 630 O O . LEU A 1 84 ? -47.591 -24.568 16.622 1.00 95.06 84 LEU A O 1
ATOM 634 N N . LYS A 1 85 ? -48.732 -22.845 17.503 1.00 93.25 85 LYS A N 1
ATOM 635 C CA . LYS A 1 85 ? -49.575 -22.611 16.314 1.00 93.25 85 LYS A CA 1
ATOM 636 C C . LYS A 1 85 ? -48.787 -22.064 15.119 1.00 93.25 85 LYS A C 1
ATOM 638 O O . LYS A 1 85 ? -49.206 -22.292 13.989 1.00 93.25 85 LYS A O 1
ATOM 643 N N . ALA A 1 86 ? -47.709 -21.318 15.367 1.00 93.50 86 ALA A N 1
ATOM 644 C CA . ALA A 1 86 ? -46.875 -20.688 14.344 1.00 93.50 86 ALA A CA 1
ATOM 645 C C . ALA A 1 86 ? -45.855 -21.643 13.695 1.00 93.50 86 ALA A C 1
ATOM 647 O O . ALA A 1 86 ? -45.072 -21.198 12.865 1.00 93.50 86 ALA A O 1
ATOM 648 N N . GLY A 1 87 ? -45.878 -22.935 14.048 1.00 93.62 87 GLY A N 1
ATOM 649 C CA . GLY A 1 87 ? -45.112 -23.974 13.353 1.00 93.62 87 GLY A CA 1
ATOM 650 C C . GLY A 1 87 ? -43.820 -24.421 14.039 1.00 93.62 87 GLY A C 1
ATOM 651 O O . GLY A 1 87 ? -43.151 -25.315 13.517 1.00 93.62 87 GLY A O 1
ATOM 652 N N . ALA A 1 88 ? -43.493 -23.875 15.217 1.00 95.50 88 ALA A N 1
ATOM 653 C CA . ALA A 1 88 ? -42.248 -24.177 15.926 1.00 95.50 88 ALA A CA 1
ATOM 654 C C . ALA A 1 88 ? -42.014 -25.691 16.099 1.00 95.50 88 ALA A C 1
ATOM 656 O O . ALA A 1 88 ? -42.915 -26.453 16.487 1.00 95.50 88 ALA A O 1
ATOM 657 N N . ALA A 1 89 ? -40.787 -26.131 15.816 1.00 94.56 89 ALA A N 1
ATOM 658 C CA . ALA A 1 89 ? -40.351 -27.510 16.003 1.00 94.56 89 ALA A CA 1
ATOM 659 C C . ALA A 1 89 ? -40.268 -27.856 17.494 1.00 94.56 89 ALA A C 1
ATOM 661 O O . ALA A 1 89 ? -40.793 -28.892 17.909 1.00 94.56 89 ALA A O 1
ATOM 662 N N . LYS A 1 90 ? -39.676 -26.961 18.295 1.00 95.56 90 LYS A N 1
ATOM 663 C CA . LYS A 1 90 ? -39.544 -27.103 19.749 1.00 95.56 90 LYS A CA 1
ATOM 664 C C . LYS A 1 90 ? -39.666 -25.744 20.442 1.00 95.56 90 LYS A C 1
ATOM 666 O O . LYS A 1 90 ? -39.181 -24.734 19.940 1.00 95.56 90 LYS A O 1
ATOM 671 N N . VAL A 1 91 ? -40.287 -25.746 21.616 1.00 97.06 91 VAL A N 1
ATOM 672 C CA . VAL A 1 91 ? -40.419 -24.609 22.525 1.00 97.06 91 VAL A CA 1
ATOM 673 C C . VAL A 1 91 ? -39.897 -25.030 23.894 1.00 97.06 91 VAL A C 1
ATOM 675 O O . VAL A 1 91 ? -40.402 -25.981 24.495 1.00 97.06 91 VAL A O 1
ATOM 678 N N . VAL A 1 92 ? -38.884 -24.332 24.386 1.00 96.75 92 VAL A N 1
ATOM 679 C CA . VAL A 1 92 ? -38.323 -24.518 25.725 1.00 96.75 92 VAL A CA 1
ATOM 680 C C . VAL A 1 92 ? -38.785 -23.343 26.561 1.00 96.75 92 VAL A C 1
ATOM 682 O O . VAL A 1 92 ? -38.506 -22.201 26.215 1.00 96.75 92 VAL A O 1
ATOM 685 N N . VAL A 1 93 ? -39.549 -23.603 27.618 1.00 96.31 93 VAL A N 1
ATOM 686 C CA . VAL A 1 93 ? -40.118 -22.543 28.451 1.00 96.31 93 VAL A CA 1
ATOM 687 C C . VAL A 1 93 ? -39.368 -22.471 29.779 1.00 96.31 93 VAL A C 1
ATOM 689 O O . VAL A 1 93 ? -39.269 -23.477 30.483 1.00 96.31 93 VAL A O 1
ATOM 692 N N . VAL A 1 94 ? -38.832 -21.297 30.115 1.00 95.19 94 VAL A N 1
ATOM 693 C CA . VAL A 1 94 ? -38.114 -21.041 31.374 1.00 95.19 94 VAL A CA 1
ATOM 694 C C . VAL A 1 94 ? -39.048 -20.277 32.310 1.00 95.19 94 VAL A C 1
ATOM 696 O O . VAL A 1 94 ? -39.400 -19.124 32.049 1.00 95.19 94 VAL A O 1
ATOM 699 N N . GLU A 1 95 ? -39.493 -20.942 33.377 1.00 94.00 95 GLU A N 1
ATOM 700 C CA . GLU A 1 95 ? -40.478 -20.422 34.328 1.00 94.00 95 GLU A CA 1
ATOM 701 C C . GLU A 1 95 ? -39.977 -20.519 35.774 1.00 94.00 95 GLU A C 1
ATOM 703 O O . GLU A 1 95 ? -39.734 -21.606 36.300 1.00 94.00 95 GLU A O 1
ATOM 708 N N . LEU A 1 96 ? -39.902 -19.370 36.444 1.00 91.94 96 LEU A N 1
ATOM 709 C CA . LEU A 1 96 ? -39.507 -19.268 37.846 1.00 91.94 96 LEU A CA 1
ATOM 710 C C . LEU A 1 96 ? -40.656 -19.681 38.786 1.00 91.94 96 LEU A C 1
ATOM 712 O O . LEU A 1 96 ? -40.446 -20.305 39.832 1.00 91.94 96 LEU A O 1
ATOM 716 N N . ASP A 1 97 ? -41.900 -19.361 38.418 1.00 92.00 97 ASP A N 1
ATOM 717 C CA . ASP A 1 97 ? -43.081 -19.645 39.226 1.00 92.00 97 ASP A CA 1
ATOM 718 C C . ASP A 1 97 ? -43.624 -21.056 38.968 1.00 92.00 97 ASP A C 1
ATOM 720 O O . ASP A 1 97 ? -44.543 -21.305 38.177 1.00 92.00 97 ASP A O 1
ATOM 724 N N . ARG A 1 98 ? -43.087 -21.996 39.752 1.00 92.81 98 ARG A N 1
ATOM 725 C CA . ARG A 1 98 ? -43.417 -23.429 39.721 1.00 92.81 98 ARG A CA 1
ATOM 726 C C . ARG A 1 98 ? -44.915 -23.754 39.830 1.00 92.81 98 ARG A C 1
ATOM 728 O O . ARG A 1 98 ? -45.296 -24.892 39.545 1.00 92.81 98 ARG A O 1
ATOM 735 N N . ARG A 1 99 ? -45.780 -22.812 40.227 1.00 92.19 99 ARG A N 1
ATOM 736 C CA . ARG A 1 99 ? -47.241 -23.009 40.275 1.00 92.19 99 ARG A CA 1
ATOM 737 C C . ARG A 1 99 ? -47.848 -23.177 38.874 1.00 92.19 99 ARG A C 1
ATOM 739 O O . ARG A 1 99 ? -48.853 -23.872 38.736 1.00 92.19 99 ARG A O 1
ATOM 746 N N . PHE A 1 100 ? -47.221 -22.627 37.829 1.00 92.56 100 PHE A N 1
ATOM 747 C CA . PHE A 1 100 ? -47.682 -22.780 36.442 1.00 92.56 100 PHE A CA 1
ATOM 748 C C . PHE A 1 100 ? -47.405 -24.160 35.831 1.00 92.56 100 PHE A C 1
ATOM 750 O O . PHE A 1 100 ? -48.081 -24.533 34.870 1.00 92.56 100 PHE A O 1
ATOM 757 N N . ASN A 1 101 ? -46.505 -24.964 36.415 1.00 92.19 101 ASN A N 1
ATOM 758 C CA . ASN A 1 101 ? -46.134 -26.295 35.910 1.00 92.19 101 ASN A CA 1
ATOM 759 C C . ASN A 1 101 ? -47.323 -27.185 35.553 1.00 92.19 101 ASN A C 1
ATOM 761 O O . ASN A 1 101 ? -47.273 -27.901 34.558 1.00 92.19 101 ASN A O 1
ATOM 765 N N . ALA A 1 102 ? -48.385 -27.177 36.361 1.00 89.81 102 ALA A N 1
ATOM 766 C CA . ALA A 1 102 ? -49.542 -28.027 36.105 1.00 89.81 102 ALA A CA 1
ATOM 767 C C . ALA A 1 102 ? -50.265 -27.632 34.803 1.00 89.81 102 ALA A C 1
ATOM 769 O O . ALA A 1 102 ? -50.662 -28.507 34.041 1.00 89.81 102 ALA A O 1
ATOM 770 N N . GLY A 1 103 ? -50.354 -26.330 34.503 1.00 90.25 103 GLY A N 1
ATOM 771 C CA . GLY A 1 103 ? -50.891 -25.816 33.240 1.00 90.25 103 GLY A CA 1
ATOM 772 C C . GLY A 1 103 ? -49.941 -26.017 32.056 1.00 90.25 103 GLY A C 1
ATOM 773 O O . GLY A 1 103 ? -50.379 -26.438 30.987 1.00 90.25 103 GLY A O 1
ATOM 774 N N . LEU A 1 104 ? -48.637 -25.792 32.250 1.00 93.31 104 LEU A N 1
ATOM 775 C CA . LEU A 1 104 ? -47.618 -26.009 31.213 1.00 93.31 104 LEU A CA 1
ATOM 776 C C . LEU A 1 104 ? -47.496 -27.497 30.832 1.00 93.31 104 LEU A C 1
ATOM 778 O O . LEU A 1 104 ? -47.358 -27.825 29.656 1.00 93.31 104 LEU A O 1
ATOM 782 N N . ARG A 1 105 ? -47.668 -28.422 31.785 1.00 93.81 105 ARG A N 1
ATOM 783 C CA . ARG A 1 105 ? -47.729 -29.870 31.511 1.00 93.81 105 ARG A CA 1
ATOM 784 C C . ARG A 1 105 ? -48.929 -30.276 30.653 1.00 93.81 105 ARG A C 1
ATOM 786 O O . ARG A 1 105 ? -48.813 -31.237 29.899 1.00 93.81 105 ARG A O 1
ATOM 793 N N . LEU A 1 106 ? -50.049 -29.543 30.693 1.00 91.06 106 LEU A N 1
ATOM 794 C CA . LEU A 1 106 ? -51.152 -29.766 29.744 1.00 91.06 106 LEU A CA 1
ATOM 795 C C . LEU A 1 106 ? -50.737 -29.400 28.312 1.00 91.06 106 LEU A C 1
ATOM 797 O O . LEU A 1 106 ? -51.120 -30.097 27.378 1.00 91.06 106 LEU A O 1
ATOM 801 N N . LEU A 1 107 ? -49.926 -28.350 28.131 1.00 91.69 107 LEU A N 1
ATOM 802 C CA . LEU A 1 107 ? -49.364 -27.990 26.822 1.00 91.69 107 LEU A CA 1
ATOM 803 C C . LEU A 1 107 ? -48.339 -29.021 26.343 1.00 91.69 107 LEU A C 1
ATOM 805 O O . LEU A 1 107 ? -48.387 -29.427 25.186 1.00 91.69 107 LEU A O 1
ATOM 809 N N . GLN A 1 108 ? -47.484 -29.513 27.239 1.00 93.19 108 GLN A N 1
ATOM 810 C CA . GLN A 1 108 ? -46.536 -30.591 26.950 1.00 93.19 108 GLN A CA 1
ATOM 811 C C . GLN A 1 108 ? -47.226 -31.910 26.568 1.00 93.19 108 GLN A C 1
ATOM 813 O O . GLN A 1 108 ? -46.793 -32.576 25.632 1.00 93.19 108 GLN A O 1
ATOM 818 N N . ALA A 1 109 ? -48.335 -32.262 27.224 1.00 91.50 109 ALA A N 1
ATOM 819 C CA . ALA A 1 109 ? -49.153 -33.415 26.843 1.00 91.50 109 ALA A CA 1
ATOM 820 C C . ALA A 1 109 ? -49.917 -33.200 25.519 1.00 91.50 109 ALA A C 1
ATOM 822 O O . ALA A 1 109 ? -50.151 -34.153 24.780 1.00 91.50 109 ALA A O 1
ATOM 823 N N . ALA A 1 110 ? -50.300 -31.957 25.208 1.00 90.19 110 ALA A N 1
ATOM 824 C CA . ALA A 1 110 ? -51.003 -31.591 23.977 1.00 90.19 110 ALA A CA 1
ATOM 825 C C . ALA A 1 110 ? -50.090 -31.445 22.747 1.00 90.19 110 ALA A C 1
ATOM 827 O O . ALA A 1 110 ? -50.574 -31.564 21.622 1.00 90.19 110 ALA A O 1
ATOM 828 N N . ALA A 1 111 ? -48.793 -31.207 22.953 1.00 90.88 111 ALA A N 1
ATOM 829 C CA . ALA A 1 111 ? -47.762 -31.184 21.919 1.00 90.88 111 ALA A CA 1
ATOM 830 C C . ALA A 1 111 ? -46.538 -32.034 22.343 1.00 90.88 111 ALA A C 1
ATOM 832 O O . ALA A 1 111 ? -45.472 -31.479 22.640 1.00 90.88 111 ALA A O 1
ATOM 833 N N . PRO A 1 112 ? -46.671 -33.380 22.385 1.00 89.00 112 PRO A N 1
ATOM 834 C CA . PRO A 1 112 ? -45.606 -34.275 22.833 1.00 89.00 112 PRO A CA 1
ATOM 835 C C . PRO A 1 112 ? -44.302 -34.074 22.057 1.00 89.00 112 PRO A C 1
ATOM 837 O O . PRO A 1 112 ? -44.310 -33.907 20.838 1.00 89.00 112 PRO A O 1
ATOM 840 N N . GLY A 1 113 ? -43.177 -34.072 22.775 1.00 87.88 113 GLY A N 1
ATOM 841 C CA . GLY A 1 113 ? -41.840 -33.864 22.207 1.00 87.88 113 GLY A CA 1
ATOM 842 C C . GLY A 1 113 ? -41.524 -32.428 21.768 1.00 87.88 113 GLY A C 1
ATOM 843 O O . GLY A 1 113 ? -40.365 -32.143 21.484 1.00 87.88 113 GLY A O 1
ATOM 844 N N . ARG A 1 114 ? -42.507 -31.512 21.743 1.00 93.06 114 ARG A N 1
ATOM 845 C CA . ARG A 1 114 ? -42.300 -30.117 21.316 1.00 93.06 114 ARG A CA 1
ATOM 846 C C . ARG A 1 114 ? -42.219 -29.100 22.443 1.00 93.06 114 ARG A C 1
ATOM 848 O O . ARG A 1 114 ? -41.725 -28.013 22.188 1.00 93.06 114 ARG A O 1
ATOM 855 N N . VAL A 1 115 ? -42.701 -29.401 23.648 1.00 96.00 115 VAL A N 1
ATOM 856 C CA . VAL A 1 115 ? -42.611 -28.478 24.794 1.00 96.00 115 VAL A CA 1
ATOM 857 C C . VAL A 1 115 ? -41.716 -29.068 25.872 1.00 96.00 115 VAL A C 1
ATOM 859 O O . VAL A 1 115 ? -41.953 -30.179 26.350 1.00 96.00 115 VAL A O 1
ATOM 862 N N . GLU A 1 116 ? -40.723 -28.297 26.293 1.00 95.25 116 GLU A N 1
ATOM 863 C CA . GLU A 1 116 ? -39.857 -28.591 27.432 1.00 95.25 116 GLU A CA 1
ATOM 864 C C . GLU A 1 116 ? -40.029 -27.507 28.498 1.00 95.25 116 GLU A C 1
ATOM 866 O O . GLU A 1 116 ? -40.196 -26.337 28.164 1.00 95.25 116 GLU A O 1
ATOM 871 N N . ILE A 1 117 ? -40.050 -27.897 29.776 1.00 96.06 117 ILE A N 1
ATOM 872 C CA . ILE A 1 117 ? -40.387 -27.005 30.894 1.00 96.06 117 ILE A CA 1
ATOM 873 C C . ILE A 1 117 ? -39.208 -26.958 31.864 1.00 96.06 117 ILE A C 1
ATOM 875 O O . ILE A 1 117 ? -38.977 -27.905 32.621 1.00 96.06 117 ILE A O 1
ATOM 879 N N . VAL A 1 118 ? -38.501 -25.833 31.868 1.00 95.38 118 VAL A N 1
ATOM 880 C CA . VAL A 1 118 ? -37.369 -25.537 32.749 1.00 95.38 118 VAL A CA 1
ATOM 881 C C . VAL A 1 118 ? -37.864 -24.686 33.921 1.00 95.38 118 VAL A C 1
ATOM 883 O O . VAL A 1 118 ? -38.595 -23.717 33.733 1.00 95.38 118 VAL A O 1
ATOM 886 N N . ASN A 1 119 ? -37.500 -25.075 35.144 1.00 94.75 119 ASN A N 1
ATOM 887 C CA . ASN A 1 119 ? -37.974 -24.457 36.389 1.00 94.75 119 ASN A CA 1
ATOM 888 C C . ASN A 1 119 ? -36.849 -23.695 37.105 1.00 94.75 119 ASN A C 1
ATOM 890 O O . ASN A 1 119 ? -36.366 -24.148 38.150 1.00 94.75 119 ASN A O 1
ATOM 894 N N . ASP A 1 120 ? -36.434 -22.576 36.517 1.00 92.94 120 ASP A N 1
ATOM 895 C CA . ASP A 1 120 ? -35.222 -21.834 36.880 1.00 92.94 120 ASP A CA 1
ATOM 896 C C . ASP A 1 120 ? -35.420 -20.308 36.743 1.00 92.94 120 ASP A C 1
ATOM 898 O O . ASP A 1 120 ? -36.402 -19.856 36.147 1.00 92.94 120 ASP A O 1
ATOM 902 N N . ASP A 1 121 ? -34.500 -19.516 37.297 1.00 91.00 121 ASP A N 1
ATOM 903 C CA . ASP A 1 121 ? -34.457 -18.060 37.110 1.00 91.00 121 ASP A CA 1
ATOM 904 C C . ASP A 1 121 ? -33.669 -17.720 35.839 1.00 91.00 121 ASP A C 1
ATOM 906 O O . ASP A 1 121 ? -32.496 -18.070 35.704 1.00 91.00 121 ASP A O 1
ATOM 910 N N . ILE A 1 122 ? -34.295 -17.001 34.904 1.00 92.06 122 ILE A N 1
ATOM 911 C CA . ILE A 1 122 ? -33.666 -16.607 33.638 1.00 92.06 122 ILE A CA 1
ATOM 912 C C . ILE A 1 122 ? -32.422 -15.722 33.820 1.00 92.06 122 ILE A C 1
ATOM 914 O O . ILE A 1 122 ? -31.555 -15.722 32.951 1.00 92.06 122 ILE A O 1
ATOM 918 N N . LEU A 1 123 ? -32.301 -14.998 34.941 1.00 87.50 123 LEU A N 1
ATOM 919 C CA . LEU A 1 123 ? -31.121 -14.177 35.243 1.00 87.50 123 LEU A CA 1
ATOM 920 C C . LEU A 1 123 ? -29.880 -15.014 35.601 1.00 87.50 123 LEU A C 1
ATOM 922 O O . LEU A 1 123 ? -28.767 -14.495 35.553 1.00 87.50 123 LEU A O 1
ATOM 926 N N . THR A 1 124 ? -30.055 -16.290 35.960 1.00 87.50 124 THR A N 1
ATOM 927 C CA . THR A 1 124 ? -28.959 -17.215 36.312 1.00 87.50 124 THR A CA 1
ATOM 928 C C . THR A 1 124 ? -28.919 -18.480 35.453 1.00 87.50 124 THR A C 1
ATOM 930 O O . THR A 1 124 ? -27.941 -19.227 35.499 1.00 87.50 124 THR A O 1
ATOM 933 N N . TYR A 1 125 ? -29.968 -18.748 34.675 1.00 89.69 125 TYR A N 1
ATOM 934 C CA . TYR A 1 125 ? -30.082 -19.944 33.851 1.00 89.69 125 TYR A CA 1
ATOM 935 C C . TYR A 1 125 ? -29.112 -19.914 32.662 1.00 89.69 125 TYR A C 1
ATOM 937 O O . TYR A 1 125 ? -29.079 -18.972 31.868 1.00 89.69 125 TYR A O 1
ATOM 945 N N . ASN A 1 126 ? -28.343 -20.993 32.496 1.00 84.88 126 ASN A N 1
ATOM 946 C CA . ASN A 1 126 ? -27.400 -21.116 31.391 1.00 84.88 126 ASN A CA 1
ATOM 947 C C . ASN A 1 126 ? -28.125 -21.442 30.073 1.00 84.88 126 ASN A C 1
ATOM 949 O O . ASN A 1 126 ? -28.340 -22.607 29.726 1.00 84.88 126 ASN A O 1
ATOM 953 N N . MET A 1 127 ? -28.439 -20.389 29.317 1.00 83.62 127 MET A N 1
ATOM 954 C CA . MET A 1 127 ? -29.119 -20.451 28.020 1.00 83.62 127 MET A CA 1
ATOM 955 C C . MET A 1 127 ? -28.385 -21.271 26.947 1.00 83.62 127 MET A C 1
ATOM 957 O O . MET A 1 127 ? -29.054 -21.785 26.057 1.00 83.62 127 MET A O 1
ATOM 961 N N . ALA A 1 128 ? -27.069 -21.497 27.060 1.00 80.06 128 ALA A N 1
ATOM 962 C CA . ALA A 1 128 ? -26.327 -22.389 26.157 1.00 80.06 128 ALA A CA 1
ATOM 963 C C . ALA A 1 128 ? -26.706 -23.879 26.324 1.00 80.06 128 ALA A C 1
ATOM 965 O O . ALA A 1 128 ? -26.268 -24.730 25.553 1.00 80.06 128 ALA A O 1
ATOM 966 N N . LYS A 1 129 ? -27.512 -24.209 27.345 1.00 83.12 129 LYS A N 1
ATOM 967 C CA . LYS A 1 129 ? -28.110 -25.537 27.562 1.00 83.12 129 LYS A CA 1
ATOM 968 C C . LYS A 1 129 ? -29.612 -25.577 27.263 1.00 83.12 129 LYS A C 1
ATOM 970 O O . LYS A 1 129 ? -30.224 -26.625 27.451 1.00 83.12 129 LYS A O 1
ATOM 975 N N . ALA A 1 130 ? -30.212 -24.464 26.832 1.00 82.25 130 ALA A N 1
ATOM 976 C CA . ALA A 1 130 ? -31.644 -24.401 26.542 1.00 82.25 130 ALA A CA 1
ATOM 977 C C . ALA A 1 130 ? -32.000 -25.226 25.302 1.00 82.25 130 ALA A C 1
ATOM 979 O O . ALA A 1 130 ? -33.032 -25.891 25.264 1.00 82.25 130 ALA A O 1
ATOM 980 N N . LEU A 1 131 ? -31.146 -25.181 24.279 1.00 88.38 131 LEU A N 1
ATOM 981 C CA . LEU A 1 131 ? -31.378 -25.797 22.979 1.00 88.38 131 LEU A CA 1
ATOM 982 C C . LEU A 1 131 ? -30.177 -26.658 22.541 1.00 88.38 131 LEU A C 1
ATOM 984 O O . LEU A 1 131 ? -29.061 -26.435 23.019 1.00 88.38 131 LEU A O 1
ATOM 988 N N . PRO A 1 132 ? -30.390 -27.648 21.654 1.00 86.50 132 PRO A N 1
ATOM 989 C CA . PRO A 1 132 ? -29.310 -28.450 21.080 1.00 86.50 132 PRO A CA 1
ATOM 990 C C . PRO A 1 132 ? -28.236 -27.593 20.380 1.00 86.50 132 PRO A C 1
ATOM 992 O O . PRO A 1 132 ? -28.566 -26.650 19.665 1.00 86.50 132 PRO A O 1
ATOM 995 N N . LEU A 1 133 ? -26.952 -27.901 20.606 1.00 84.50 133 LEU A N 1
ATOM 996 C CA . LEU A 1 133 ? -25.818 -27.128 20.065 1.00 84.50 133 LEU A CA 1
ATOM 997 C C . LEU A 1 133 ? -25.584 -27.345 18.561 1.00 84.50 133 LEU A C 1
ATOM 999 O O . LEU A 1 133 ? -24.935 -26.522 17.933 1.00 84.50 133 LEU A O 1
ATOM 1003 N N . ASP A 1 134 ? -26.148 -28.394 17.964 1.00 88.00 134 ASP A N 1
ATOM 1004 C CA . ASP A 1 134 ? -26.184 -28.621 16.510 1.00 88.00 134 ASP A CA 1
ATOM 1005 C C . ASP A 1 134 ? -27.096 -27.629 15.760 1.00 88.00 134 ASP A C 1
ATOM 1007 O O . ASP A 1 134 ? -27.103 -27.600 14.533 1.00 88.00 134 ASP A O 1
ATOM 1011 N N . LEU A 1 135 ? -27.834 -26.784 16.490 1.00 86.81 135 LEU A N 1
ATOM 1012 C CA . LEU A 1 135 ? -28.536 -25.616 15.948 1.00 86.81 135 LEU A CA 1
ATOM 1013 C C . LEU A 1 135 ? -27.648 -24.368 15.852 1.00 86.81 135 LEU A C 1
ATOM 1015 O O . LEU A 1 135 ? -28.115 -23.345 15.351 1.00 86.81 135 LEU A O 1
ATOM 1019 N N . ALA A 1 136 ? -26.419 -24.418 16.375 1.00 87.62 136 ALA A N 1
ATOM 1020 C CA . ALA A 1 136 ? -25.488 -23.309 16.268 1.00 87.62 136 ALA A CA 1
ATOM 1021 C C . ALA A 1 136 ? -25.002 -23.162 14.824 1.00 87.62 136 ALA A C 1
ATOM 1023 O O . ALA A 1 136 ? -24.455 -24.097 14.237 1.00 87.62 136 ALA A O 1
ATOM 1024 N N . VAL A 1 137 ? -25.191 -21.969 14.273 1.00 79.56 137 VAL A N 1
ATOM 1025 C CA . VAL A 1 137 ? -24.603 -21.557 12.995 1.00 79.56 137 VAL A CA 1
ATOM 1026 C C . VAL A 1 137 ? -23.356 -20.704 13.264 1.00 79.56 137 VAL A C 1
ATOM 1028 O O . VAL A 1 137 ? -23.252 -20.123 14.351 1.00 79.56 137 VAL A O 1
ATOM 1031 N N . PRO A 1 138 ? -22.408 -20.607 12.311 1.00 71.69 138 PRO A N 1
ATOM 1032 C CA . PRO A 1 138 ? -21.347 -19.603 12.368 1.00 71.69 138 PRO A CA 1
ATOM 1033 C C . PRO A 1 138 ? -21.932 -18.215 12.642 1.00 71.69 138 PRO A C 1
ATOM 1035 O O . PRO A 1 138 ? -23.023 -17.893 12.168 1.00 71.69 138 PRO A O 1
ATOM 1038 N N . TRP A 1 139 ? -21.221 -17.393 13.412 1.00 67.12 139 TRP A N 1
ATOM 1039 C CA . TRP A 1 139 ? -21.683 -16.044 13.760 1.00 67.12 139 TRP A CA 1
ATOM 1040 C C . TRP A 1 139 ? -21.892 -15.180 12.508 1.00 67.12 139 TRP A C 1
ATOM 1042 O O . TRP A 1 139 ? -22.818 -14.375 12.434 1.00 67.12 139 TRP A O 1
ATOM 1052 N N . GLU A 1 140 ? -21.033 -15.447 11.534 1.00 52.88 140 GLU A N 1
ATOM 1053 C CA . GLU A 1 140 ? -20.848 -14.821 10.235 1.00 52.88 140 GLU A CA 1
ATOM 1054 C C . GLU A 1 140 ? -21.907 -15.275 9.199 1.00 52.88 140 GLU A C 1
ATOM 1056 O O . GLU A 1 140 ? -21.984 -14.742 8.097 1.00 52.88 140 GLU A O 1
ATOM 1061 N N . GLY A 1 141 ? -22.737 -16.275 9.531 1.00 58.03 141 GLY A N 1
ATOM 1062 C CA . GLY A 1 141 ? -23.803 -16.789 8.662 1.00 58.03 141 GLY A CA 1
ATOM 1063 C C . GLY A 1 141 ? -25.164 -16.112 8.869 1.00 58.03 141 GLY A C 1
ATOM 1064 O O . GLY A 1 141 ? -25.332 -15.236 9.724 1.00 58.03 141 GLY A O 1
ATOM 1065 N N . ASP A 1 142 ? -26.171 -16.558 8.108 1.00 70.06 142 ASP A N 1
ATOM 1066 C CA . ASP A 1 142 ? -27.586 -16.222 8.338 1.00 70.06 142 ASP A CA 1
ATOM 1067 C C . ASP A 1 142 ? -27.973 -16.423 9.819 1.00 70.06 142 ASP A C 1
ATOM 1069 O O . ASP A 1 142 ? -27.531 -17.400 10.431 1.00 70.06 142 ASP A O 1
ATOM 1073 N N . PRO A 1 143 ? -28.831 -15.569 10.416 1.00 79.06 143 PRO A N 1
ATOM 1074 C CA . PRO A 1 143 ? -29.291 -15.764 11.787 1.00 79.06 143 PRO A CA 1
ATOM 1075 C C . PRO A 1 143 ? -29.868 -17.174 12.003 1.00 79.06 143 PRO A C 1
ATOM 1077 O O . PRO A 1 143 ? -30.663 -17.639 11.179 1.00 79.06 143 PRO A O 1
ATOM 1080 N N . PRO A 1 144 ? -29.535 -17.855 13.117 1.00 88.44 144 PRO A N 1
ATOM 1081 C CA . PRO A 1 144 ? -30.044 -19.194 13.385 1.00 88.44 144 PRO A CA 1
ATOM 1082 C C . PRO A 1 144 ? -31.573 -19.192 13.419 1.00 88.44 144 PRO A C 1
ATOM 1084 O O . PRO A 1 144 ? -32.199 -18.211 13.828 1.00 88.44 144 PRO A O 1
ATOM 1087 N N . ASN A 1 145 ? -32.188 -20.339 13.110 1.00 92.12 145 ASN A N 1
ATOM 1088 C CA . ASN A 1 145 ? -33.630 -20.561 13.293 1.00 92.12 145 ASN A CA 1
ATOM 1089 C C . ASN A 1 145 ? -33.985 -20.786 14.785 1.00 92.12 145 ASN A C 1
ATOM 1091 O O . ASN A 1 145 ? -34.705 -21.719 15.163 1.00 92.12 145 ASN A O 1
ATOM 1095 N N . VAL A 1 146 ? -33.392 -19.944 15.636 1.00 94.38 146 VAL A N 1
ATOM 1096 C CA . VAL A 1 146 ? -33.441 -19.919 17.093 1.00 94.38 146 VAL A CA 1
ATOM 1097 C C . VAL A 1 146 ? -33.917 -18.534 17.518 1.00 94.38 146 VAL A C 1
ATOM 1099 O O . VAL A 1 146 ? -33.293 -17.521 17.204 1.00 94.38 146 VAL A O 1
ATOM 1102 N N . HIS A 1 147 ? -35.028 -18.488 18.251 1.00 96.19 147 HIS A N 1
ATOM 1103 C CA . HIS A 1 147 ? -35.656 -17.238 18.679 1.00 96.19 147 HIS A CA 1
ATOM 1104 C C . HIS A 1 147 ? -35.857 -17.209 20.190 1.00 96.19 147 HIS A C 1
ATOM 1106 O O . HIS A 1 147 ? -36.256 -18.205 20.799 1.00 96.19 147 HIS A O 1
ATOM 1112 N N . ILE A 1 148 ? -35.667 -16.037 20.792 1.00 96.56 148 ILE A N 1
ATOM 1113 C CA . ILE A 1 148 ? -36.026 -15.788 22.190 1.00 96.56 148 ILE A CA 1
ATOM 1114 C C . ILE A 1 148 ? -37.237 -14.876 22.228 1.00 96.56 148 ILE A C 1
ATOM 1116 O O . ILE A 1 148 ? -37.218 -13.772 21.685 1.00 96.56 148 ILE A O 1
ATOM 1120 N N . ILE A 1 149 ? -38.300 -15.341 22.877 1.00 97.62 149 ILE A N 1
ATOM 1121 C CA . ILE A 1 149 ? -39.572 -14.623 22.962 1.00 97.62 149 ILE A CA 1
ATOM 1122 C C . ILE A 1 149 ? -39.967 -14.512 24.434 1.00 97.62 149 ILE A C 1
ATOM 1124 O O . ILE A 1 149 ? -39.898 -15.489 25.173 1.00 97.62 149 ILE A O 1
ATOM 1128 N N . GLY A 1 150 ? -40.382 -13.333 24.896 1.00 94.44 150 GLY A N 1
ATOM 1129 C CA . GLY A 1 150 ? -40.691 -13.155 26.317 1.00 94.44 150 GLY A CA 1
ATOM 1130 C C . GLY A 1 150 ? -41.656 -12.018 26.611 1.00 94.44 150 GLY A C 1
ATOM 1131 O O . GLY A 1 150 ? -41.420 -10.874 26.219 1.00 94.44 150 GLY A O 1
ATOM 1132 N N . ASN A 1 151 ? -42.708 -12.324 27.376 1.00 92.94 151 ASN A N 1
ATOM 1133 C CA . ASN A 1 151 ? -43.522 -11.313 28.052 1.00 92.94 151 ASN A CA 1
ATOM 1134 C C . ASN A 1 151 ? -42.899 -11.005 29.424 1.00 92.94 151 ASN A C 1
ATOM 1136 O O . ASN A 1 151 ? -43.400 -11.441 30.463 1.00 92.94 151 ASN A O 1
ATOM 1140 N N . LEU A 1 152 ? -41.746 -10.337 29.399 1.00 87.56 152 LEU A N 1
ATOM 1141 C CA . LEU A 1 152 ? -40.862 -10.187 30.553 1.00 87.56 152 LEU A CA 1
ATOM 1142 C C . LEU A 1 152 ? -41.516 -9.376 31.695 1.00 87.56 152 LEU A C 1
ATOM 1144 O O . LEU A 1 152 ? -42.049 -8.291 31.441 1.00 87.56 152 LEU A O 1
ATOM 1148 N N . PRO A 1 153 ? -41.421 -9.831 32.961 1.00 82.94 153 PRO A N 1
ATOM 1149 C CA . PRO A 1 153 ? -41.759 -9.015 34.126 1.00 82.94 153 PRO A CA 1
ATOM 1150 C C . PRO A 1 153 ? -40.906 -7.742 34.180 1.00 82.94 153 PRO A C 1
ATOM 1152 O O . PRO A 1 153 ? -39.696 -7.790 33.962 1.00 82.94 153 PRO A O 1
ATOM 1155 N N . PHE A 1 154 ? -41.506 -6.595 34.502 1.00 80.69 154 PHE A N 1
ATOM 1156 C CA . PHE A 1 154 ? -40.834 -5.290 34.368 1.00 80.69 154 PHE A CA 1
ATOM 1157 C C . PHE A 1 154 ? -39.617 -5.089 35.285 1.00 80.69 154 PHE A C 1
ATOM 1159 O O . PHE A 1 154 ? -38.712 -4.327 34.953 1.00 80.69 154 PHE A O 1
ATOM 1166 N N . ASN A 1 155 ? -39.577 -5.768 36.433 1.00 80.50 155 ASN A N 1
ATOM 1167 C CA . ASN A 1 155 ? -38.418 -5.767 37.331 1.00 80.50 155 ASN A CA 1
ATOM 1168 C C . ASN A 1 155 ? -37.244 -6.610 36.794 1.00 80.50 155 ASN A C 1
ATOM 1170 O O . ASN A 1 155 ? -36.106 -6.369 37.187 1.00 80.50 155 ASN A O 1
ATOM 1174 N N . VAL A 1 156 ? -37.511 -7.562 35.895 1.00 84.94 156 VAL A N 1
ATOM 1175 C CA . VAL A 1 156 ? -36.514 -8.436 35.255 1.00 84.94 156 VAL A CA 1
ATOM 1176 C C . VAL A 1 156 ? -36.109 -7.908 33.877 1.00 84.94 156 VAL A C 1
ATOM 1178 O O . VAL A 1 156 ? -34.953 -8.049 33.493 1.00 84.94 156 VAL A O 1
ATOM 1181 N N . SER A 1 157 ? -37.018 -7.261 33.138 1.00 88.06 157 SER A N 1
ATOM 1182 C CA . SER A 1 157 ? -36.815 -6.933 31.721 1.00 88.06 157 SER A CA 1
ATOM 1183 C C . SER A 1 157 ? -35.579 -6.073 31.452 1.00 88.06 157 SER A C 1
ATOM 1185 O O . SER A 1 157 ? -34.833 -6.360 30.521 1.00 88.06 157 SER A O 1
ATOM 1187 N N . THR A 1 158 ? -35.340 -5.037 32.263 1.00 85.38 158 THR A N 1
ATOM 1188 C CA . THR A 1 158 ? -34.214 -4.109 32.056 1.00 85.38 158 THR A CA 1
ATOM 1189 C C . THR A 1 158 ? -32.861 -4.713 32.467 1.00 85.38 158 THR A C 1
ATOM 1191 O O . THR A 1 158 ? -31.936 -4.633 31.662 1.00 85.38 158 THR A O 1
ATOM 1194 N N . PRO A 1 159 ? -32.710 -5.367 33.641 1.00 86.44 159 PRO A N 1
ATOM 1195 C CA . PRO A 1 159 ? -31.502 -6.139 33.946 1.00 86.44 159 PRO A CA 1
ATOM 1196 C C . PRO A 1 159 ? -31.202 -7.237 32.915 1.00 86.44 159 PRO A C 1
ATOM 1198 O O . PRO A 1 159 ? -30.054 -7.381 32.500 1.00 86.44 159 PRO A O 1
ATOM 1201 N N . LEU A 1 160 ? -32.227 -7.968 32.460 1.00 90.38 160 LEU A N 1
ATOM 1202 C CA . LEU A 1 160 ? -32.057 -9.091 31.538 1.00 90.38 160 LEU A CA 1
ATOM 1203 C C . LEU A 1 160 ? -31.575 -8.644 30.153 1.00 90.38 160 LEU A C 1
ATOM 1205 O O . LEU A 1 160 ? -30.648 -9.248 29.626 1.00 90.38 160 LEU A O 1
ATOM 1209 N N . ILE A 1 161 ? -32.136 -7.571 29.577 1.00 92.25 161 ILE A N 1
ATOM 1210 C CA . ILE A 1 161 ? -31.647 -7.077 28.278 1.00 92.25 161 ILE A CA 1
ATOM 1211 C C . ILE A 1 161 ? -30.229 -6.503 28.380 1.00 92.25 161 ILE A C 1
ATOM 1213 O O . ILE A 1 161 ? -29.453 -6.676 27.452 1.00 92.25 161 ILE A O 1
ATOM 1217 N N . ILE A 1 162 ? -29.847 -5.887 29.505 1.00 86.50 162 ILE A N 1
ATOM 1218 C CA . ILE A 1 162 ? -28.463 -5.426 29.718 1.00 86.50 162 ILE A CA 1
ATOM 1219 C C . ILE A 1 162 ? -27.501 -6.623 29.755 1.00 86.50 162 ILE A C 1
ATOM 1221 O O . ILE A 1 162 ? -26.501 -6.610 29.044 1.00 86.50 162 ILE A O 1
ATOM 1225 N N . CYS A 1 163 ? -27.843 -7.673 30.509 1.00 87.44 163 CYS A N 1
ATOM 1226 C CA . CYS A 1 163 ? -27.076 -8.921 30.566 1.00 87.44 163 CYS A CA 1
ATOM 1227 C C . CYS A 1 163 ? -26.992 -9.620 29.197 1.00 87.44 163 CYS A C 1
ATOM 1229 O O . CYS A 1 163 ? -25.939 -10.128 28.824 1.00 87.44 163 CYS A O 1
ATOM 1231 N N . TRP A 1 164 ? -28.067 -9.615 28.403 1.00 92.12 164 TRP A N 1
ATOM 1232 C CA . TRP A 1 164 ? -28.032 -10.176 27.052 1.00 92.12 164 TRP A CA 1
ATOM 1233 C C . TRP A 1 164 ? -27.272 -9.308 26.048 1.00 92.12 164 TRP A C 1
ATOM 1235 O O . TRP A 1 164 ? -26.627 -9.868 25.177 1.00 92.12 164 TRP A O 1
ATOM 1245 N N . LEU A 1 165 ? -27.262 -7.981 26.168 1.00 85.50 165 LEU A N 1
ATOM 1246 C CA . LEU A 1 165 ? -26.398 -7.132 25.337 1.00 85.50 165 LEU A CA 1
ATOM 1247 C C . LEU A 1 165 ? -24.908 -7.356 25.667 1.00 85.50 165 LEU A C 1
ATOM 1249 O O . LEU A 1 165 ? -24.077 -7.401 24.767 1.00 85.50 165 LEU A O 1
ATOM 1253 N N . GLU A 1 166 ? -24.570 -7.590 26.935 1.00 82.75 166 GLU A N 1
ATOM 1254 C CA . GLU A 1 166 ? -23.225 -8.022 27.343 1.00 82.75 166 GLU A CA 1
ATOM 1255 C C . GLU A 1 166 ? -22.886 -9.425 26.802 1.00 82.75 166 GLU A C 1
ATOM 1257 O O . GLU A 1 166 ? -21.847 -9.616 26.171 1.00 82.75 166 GLU A O 1
ATOM 1262 N N . ALA A 1 167 ? -23.792 -10.397 26.953 1.00 81.94 167 ALA A N 1
ATOM 1263 C CA . ALA A 1 167 ? -23.610 -11.744 26.413 1.00 81.94 167 ALA A CA 1
ATOM 1264 C C . ALA A 1 167 ? -23.513 -11.764 24.876 1.00 81.94 167 ALA A C 1
ATOM 1266 O O . ALA A 1 167 ? -22.805 -12.606 24.330 1.00 81.94 167 ALA A O 1
ATOM 1267 N N . LEU A 1 168 ? -24.190 -10.837 24.190 1.00 82.56 168 LEU A N 1
ATOM 1268 C CA . LEU A 1 168 ? -24.135 -10.637 22.741 1.00 82.56 168 LEU A CA 1
ATOM 1269 C C . LEU A 1 168 ? -22.743 -10.181 22.303 1.00 82.56 168 LEU A C 1
ATOM 1271 O O . LEU A 1 168 ? -22.143 -10.825 21.446 1.00 82.56 168 LEU A O 1
ATOM 1275 N N . ALA A 1 169 ? -22.202 -9.137 22.939 1.00 71.69 169 ALA A N 1
ATOM 1276 C CA . ALA A 1 169 ? -20.839 -8.673 22.679 1.00 71.69 169 ALA A CA 1
ATOM 1277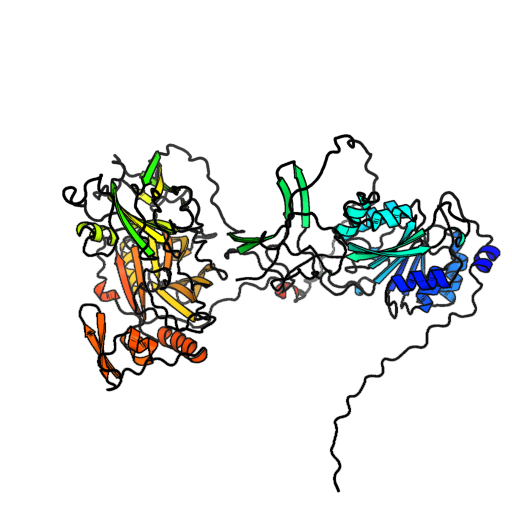 C C . ALA A 1 169 ? -19.793 -9.777 22.937 1.00 71.69 169 ALA A C 1
ATOM 1279 O O . ALA A 1 169 ? -18.849 -9.934 22.170 1.00 71.69 169 ALA A O 1
ATOM 1280 N N . LEU A 1 170 ? -20.001 -10.594 23.976 1.00 78.50 170 LEU A N 1
ATOM 1281 C CA . LEU A 1 170 ? -19.116 -11.708 24.332 1.00 78.50 170 LEU A CA 1
ATOM 1282 C C . LEU A 1 170 ? -19.384 -13.012 23.548 1.00 78.50 170 LEU A C 1
ATOM 1284 O O . LEU A 1 170 ? -18.692 -14.001 23.782 1.00 78.50 170 LEU A O 1
ATOM 1288 N N . ARG A 1 171 ? -20.388 -13.057 22.655 1.00 81.75 171 ARG A N 1
ATOM 1289 C CA . ARG A 1 171 ? -20.850 -14.269 21.937 1.00 81.75 171 ARG A CA 1
ATOM 1290 C C . ARG A 1 171 ? -21.163 -15.467 22.873 1.00 81.75 171 ARG A C 1
ATOM 1292 O O . ARG A 1 171 ? -20.910 -16.624 22.547 1.00 81.75 171 ARG A O 1
ATOM 1299 N N . THR A 1 172 ? -21.724 -15.200 24.059 1.00 84.38 172 THR A N 1
ATOM 1300 C CA . THR A 1 172 ? -22.047 -16.195 25.109 1.00 84.38 172 THR A CA 1
ATOM 1301 C C . THR A 1 172 ? -23.556 -16.340 25.364 1.00 84.38 172 THR A C 1
ATOM 1303 O O . THR A 1 172 ? -24.392 -15.677 24.752 1.00 84.38 172 THR A O 1
ATOM 1306 N N . GLY A 1 173 ? -23.943 -17.238 26.280 1.00 88.44 173 GLY A N 1
ATOM 1307 C CA . GLY A 1 173 ? -25.332 -17.398 26.717 1.00 88.44 173 GLY A CA 1
ATOM 1308 C C . GLY A 1 173 ? -26.251 -17.820 25.562 1.00 88.44 173 GLY A C 1
ATOM 1309 O O . GLY A 1 173 ? -26.058 -18.906 25.025 1.00 88.44 173 GLY A O 1
ATOM 1310 N N . PRO A 1 174 ? -27.256 -17.017 25.169 1.00 88.12 174 PRO A N 1
ATOM 1311 C CA . PRO A 1 174 ? -28.113 -17.338 24.028 1.00 88.12 174 PRO A CA 1
ATOM 1312 C C . PRO A 1 174 ? -27.476 -17.071 22.651 1.00 88.12 174 PRO A C 1
ATOM 1314 O O . PRO A 1 174 ? -28.053 -17.445 21.631 1.00 88.12 174 PRO A O 1
ATOM 1317 N N . PHE A 1 175 ? -26.305 -16.436 22.607 1.00 92.31 175 PHE A N 1
ATOM 1318 C CA . PHE A 1 175 ? -25.596 -16.074 21.374 1.00 92.31 175 PHE A CA 1
ATOM 1319 C C . PHE A 1 175 ? -24.570 -17.133 20.943 1.00 92.31 175 PHE A C 1
ATOM 1321 O O . PHE A 1 175 ? -23.980 -17.029 19.875 1.00 92.31 175 PHE A O 1
ATOM 1328 N N . VAL A 1 176 ? -24.435 -18.225 21.707 1.00 89.00 176 VAL A N 1
ATOM 1329 C CA . VAL A 1 176 ? -23.650 -19.406 21.291 1.00 89.00 176 VAL A CA 1
ATOM 1330 C C . VAL A 1 176 ? -24.227 -20.109 20.057 1.00 89.00 176 VAL A C 1
ATOM 1332 O O . VAL A 1 176 ? -23.537 -20.912 19.442 1.00 89.00 176 VAL A O 1
ATOM 1335 N N . TYR A 1 177 ? -25.491 -19.837 19.712 1.00 89.12 177 TYR A N 1
ATOM 1336 C CA . TYR A 1 177 ? -26.157 -20.417 18.545 1.00 89.12 177 TYR A CA 1
ATOM 1337 C C . TYR A 1 177 ? -25.958 -19.590 17.258 1.00 89.12 177 TYR A C 1
ATOM 1339 O O . TYR A 1 177 ? -26.498 -19.967 16.224 1.00 89.12 177 TYR A O 1
ATOM 1347 N N . GLY A 1 178 ? -25.226 -18.469 17.314 1.00 87.69 178 GLY A N 1
ATOM 1348 C CA . GLY A 1 178 ? -25.136 -17.466 16.246 1.00 87.69 178 GLY A CA 1
ATOM 1349 C C . GLY A 1 178 ? -25.926 -16.198 16.596 1.00 87.69 178 GLY A C 1
ATOM 1350 O O . GLY A 1 178 ? -26.234 -15.956 17.768 1.00 87.69 178 GLY A O 1
ATOM 1351 N N . ARG A 1 179 ? -26.291 -15.393 15.586 1.00 87.69 179 ARG A N 1
ATOM 1352 C CA . ARG A 1 179 ? -27.008 -14.099 15.718 1.00 87.69 179 ARG A CA 1
ATOM 1353 C C . ARG A 1 179 ? -28.485 -14.241 16.160 1.00 87.69 179 ARG A C 1
ATOM 1355 O O . ARG A 1 179 ? -29.400 -13.748 15.502 1.00 87.69 179 ARG A O 1
ATOM 1362 N N . THR A 1 180 ? -28.726 -14.943 17.270 1.00 92.88 180 THR A N 1
ATOM 1363 C CA . THR A 1 180 ? -30.036 -15.264 17.863 1.00 92.88 180 THR A CA 1
ATOM 1364 C C . THR A 1 180 ? -30.915 -14.026 18.037 1.00 92.88 180 THR A C 1
ATOM 1366 O O . THR A 1 180 ? -30.548 -13.072 18.724 1.00 92.88 180 THR A O 1
ATOM 1369 N N . GLN A 1 181 ? -32.116 -14.064 17.461 1.00 93.38 181 GLN A N 1
ATOM 1370 C CA . GLN A 1 181 ? -33.042 -12.931 17.457 1.00 93.38 181 GLN A CA 1
ATOM 1371 C C . GLN A 1 181 ? -33.884 -12.872 18.740 1.00 93.38 181 GLN A C 1
ATOM 1373 O O . GLN A 1 181 ? -34.381 -13.894 19.229 1.00 93.38 181 GLN A O 1
ATOM 1378 N N . LEU A 1 182 ? -34.111 -11.660 19.258 1.00 96.62 182 LEU A N 1
ATOM 1379 C CA . LEU A 1 182 ? -34.897 -11.427 20.477 1.00 96.62 182 LEU A CA 1
ATOM 1380 C C . LEU A 1 182 ? -36.212 -10.709 20.146 1.00 96.62 182 LEU A C 1
ATOM 1382 O O . LEU A 1 182 ? -36.211 -9.719 19.422 1.00 96.62 182 LEU A O 1
ATOM 1386 N N . THR A 1 183 ? -37.339 -11.155 20.707 1.00 97.62 183 THR A N 1
ATOM 1387 C CA . THR A 1 183 ? -38.648 -10.475 20.619 1.00 97.62 183 THR A CA 1
ATOM 1388 C C . THR A 1 183 ? -39.277 -10.366 22.002 1.00 97.62 183 THR A C 1
ATOM 1390 O O . THR A 1 183 ? -39.868 -11.313 22.525 1.00 97.62 183 THR A O 1
ATOM 1393 N N . LEU A 1 184 ? -39.124 -9.198 22.620 1.00 96.75 184 LEU A N 1
ATOM 1394 C CA . LEU A 1 184 ? -39.314 -9.009 24.057 1.00 96.75 184 LEU A CA 1
ATOM 1395 C C . LEU A 1 184 ? -40.299 -7.877 24.344 1.00 96.75 184 LEU A C 1
ATOM 1397 O O . LEU A 1 184 ? -40.383 -6.892 23.606 1.00 96.75 184 LEU A O 1
ATOM 1401 N N . THR A 1 185 ? -41.033 -8.001 25.447 1.00 94.94 185 THR A N 1
ATOM 1402 C CA . THR A 1 185 ? -41.888 -6.923 25.951 1.00 94.94 185 THR A CA 1
ATOM 1403 C C . THR A 1 185 ? -41.193 -6.104 27.030 1.00 94.94 185 THR A C 1
ATOM 1405 O O . THR A 1 185 ? -40.603 -6.667 27.952 1.00 94.94 185 THR A O 1
ATOM 1408 N N . PHE A 1 186 ? -41.383 -4.789 26.996 1.00 93.88 186 PHE A N 1
ATOM 1409 C CA . PHE A 1 186 ? -40.940 -3.865 28.041 1.00 93.88 186 PHE A CA 1
ATOM 1410 C C . PHE A 1 186 ? -42.083 -2.926 28.438 1.00 93.88 186 PHE A C 1
ATOM 1412 O O . PHE A 1 186 ? -43.054 -2.769 27.694 1.00 93.88 186 PHE A O 1
ATOM 1419 N N . GLN A 1 187 ? -41.960 -2.241 29.577 1.00 93.12 187 GLN A N 1
ATOM 1420 C CA . GLN A 1 187 ? -42.790 -1.059 29.848 1.00 93.12 187 GLN A CA 1
ATOM 1421 C C . GLN A 1 187 ? -42.667 -0.067 28.683 1.00 93.12 187 GLN A C 1
ATOM 1423 O O . GLN A 1 187 ? -41.590 0.053 28.093 1.00 93.12 187 GLN A O 1
ATOM 1428 N N . LYS A 1 188 ? -43.753 0.632 28.333 1.00 92.12 188 LYS A N 1
ATOM 1429 C CA . LYS A 1 188 ? -43.800 1.540 27.175 1.00 92.12 188 LYS A CA 1
ATOM 1430 C C . LYS A 1 188 ? -42.623 2.519 27.169 1.00 92.12 188 LYS A C 1
ATOM 1432 O O . LYS A 1 188 ? -41.954 2.635 26.154 1.00 92.12 188 LYS A O 1
ATOM 1437 N N . GLU A 1 189 ? -42.332 3.153 28.297 1.00 90.50 189 GLU A N 1
ATOM 1438 C CA . GLU A 1 189 ? -41.233 4.105 28.463 1.00 90.50 189 GLU A CA 1
ATOM 1439 C C . GLU A 1 189 ? -39.841 3.463 28.318 1.00 90.50 189 GLU A C 1
ATOM 1441 O O . GLU A 1 189 ? -38.910 4.108 27.847 1.00 90.50 189 GLU A O 1
ATOM 1446 N N . VAL A 1 190 ? -39.682 2.181 28.663 1.00 91.00 190 VAL A N 1
ATOM 1447 C CA . VAL A 1 190 ? -38.428 1.434 28.457 1.00 91.00 190 VAL A CA 1
ATOM 1448 C C . VAL A 1 190 ? -38.281 1.028 26.988 1.00 91.00 190 VAL A C 1
ATOM 1450 O O . VAL A 1 190 ? -37.200 1.164 26.429 1.00 91.00 190 VAL A O 1
ATOM 1453 N N . CYS A 1 191 ? -39.370 0.618 26.334 1.00 91.81 191 CYS A N 1
ATOM 1454 C CA . CYS A 1 191 ? -39.420 0.378 24.889 1.00 91.81 191 CYS A CA 1
ATOM 1455 C C . CYS A 1 191 ? -39.109 1.654 24.086 1.00 91.81 191 CYS A C 1
ATOM 1457 O O . CYS A 1 191 ? -38.305 1.620 23.155 1.00 91.81 191 CYS A O 1
ATOM 1459 N N . GLU A 1 192 ? -39.717 2.783 24.465 1.00 88.69 192 GLU A N 1
ATOM 1460 C CA . GLU A 1 192 ? -39.470 4.098 23.866 1.00 88.69 192 GLU A CA 1
ATOM 1461 C C . GLU A 1 192 ? -38.021 4.544 24.073 1.00 88.69 192 GLU A C 1
ATOM 1463 O O . GLU A 1 192 ? -37.455 5.119 23.154 1.00 88.69 192 GLU A O 1
ATOM 1468 N N . ARG A 1 193 ? -37.388 4.205 25.207 1.00 87.81 193 ARG A N 1
ATOM 1469 C CA . ARG A 1 193 ? -35.942 4.391 25.414 1.00 87.81 193 ARG A CA 1
ATOM 1470 C C . ARG A 1 193 ? -35.096 3.474 24.535 1.00 87.81 193 ARG A C 1
ATOM 1472 O O . ARG A 1 193 ? -34.215 3.980 23.855 1.00 87.81 193 ARG A O 1
ATOM 1479 N N . ILE A 1 194 ? -35.328 2.159 24.512 1.00 87.38 194 ILE A N 1
ATOM 1480 C CA . ILE A 1 194 ? -34.543 1.207 23.692 1.00 87.38 194 ILE A CA 1
ATOM 1481 C C . ILE A 1 194 ? -34.526 1.642 22.220 1.00 87.38 194 ILE A C 1
ATOM 1483 O O . ILE A 1 194 ? -33.471 1.693 21.593 1.00 87.38 194 ILE A O 1
ATOM 1487 N N . CYS A 1 195 ? -35.692 2.016 21.694 1.00 86.81 195 CYS A N 1
ATOM 1488 C CA . CYS A 1 195 ? -35.864 2.429 20.303 1.00 86.81 195 CYS A CA 1
ATOM 1489 C C . CYS A 1 195 ? -35.740 3.951 20.100 1.00 86.81 195 CYS A C 1
ATOM 1491 O O . CYS A 1 195 ? -36.148 4.442 19.054 1.00 86.81 195 CYS A O 1
ATOM 1493 N N . ALA A 1 196 ? -35.240 4.708 21.086 1.00 75.69 196 ALA A N 1
ATOM 1494 C CA . ALA A 1 196 ? -35.118 6.160 20.984 1.00 75.69 196 ALA A CA 1
ATOM 1495 C C . ALA A 1 196 ? -34.055 6.544 19.941 1.00 75.69 196 ALA A C 1
ATOM 1497 O O . ALA A 1 196 ? -32.879 6.196 20.147 1.00 75.69 196 ALA A O 1
ATOM 1498 N N . PRO A 1 197 ? -34.421 7.300 18.888 1.00 62.69 197 PRO A N 1
ATOM 1499 C CA . PRO A 1 197 ? -33.446 7.884 17.977 1.00 62.69 197 PRO A CA 1
ATOM 1500 C C . PRO A 1 197 ? -32.505 8.854 18.712 1.00 62.69 197 PRO A C 1
ATOM 1502 O O . PRO A 1 197 ? -32.852 9.350 19.802 1.00 62.69 197 PRO A O 1
ATOM 1505 N N . PRO A 1 198 ? -31.332 9.160 18.132 1.00 59.00 198 PRO A N 1
ATOM 1506 C CA . PRO A 1 198 ? -30.479 10.262 18.568 1.00 59.00 198 PRO A CA 1
ATOM 1507 C C . PRO A 1 198 ? -31.256 11.568 18.761 1.00 59.00 198 PRO A C 1
ATOM 1509 O O . PRO A 1 198 ? -32.330 11.769 18.198 1.00 59.00 198 PRO A O 1
ATOM 1512 N N . ARG A 1 199 ? -30.724 12.466 19.599 1.00 57.88 199 ARG A N 1
ATOM 1513 C CA . ARG A 1 199 ? -31.272 13.819 19.842 1.00 57.88 199 ARG A CA 1
ATOM 1514 C C . ARG A 1 199 ? -32.731 13.877 20.364 1.00 57.88 199 ARG A C 1
ATOM 1516 O O . ARG A 1 199 ? -33.256 14.967 20.579 1.00 57.88 199 ARG A O 1
ATOM 1523 N N . THR A 1 200 ? -33.375 12.744 20.669 1.00 64.31 200 THR A N 1
ATOM 1524 C CA . THR A 1 200 ? -34.701 12.699 21.316 1.00 64.31 200 THR A CA 1
ATOM 1525 C C . THR A 1 200 ? -34.612 12.703 22.845 1.00 64.31 200 THR A C 1
ATOM 1527 O O . THR A 1 200 ? -33.673 12.176 23.438 1.00 64.31 200 THR A O 1
ATOM 1530 N N . SER A 1 201 ? -35.644 13.220 23.523 1.00 73.88 201 SER A N 1
ATOM 1531 C CA . SER A 1 201 ? -35.716 13.255 24.998 1.00 73.88 201 SER A CA 1
ATOM 1532 C C . SER A 1 201 ? -35.843 11.880 25.675 1.00 73.88 201 SER A C 1
ATOM 1534 O O . SER A 1 201 ? -35.780 11.797 26.900 1.00 73.88 201 SER A O 1
ATOM 1536 N N . GLN A 1 202 ? -36.023 10.805 24.899 1.00 77.06 202 GLN A N 1
ATOM 1537 C CA . GLN A 1 202 ? -36.017 9.419 25.383 1.00 77.06 202 GLN A CA 1
ATOM 1538 C C . GLN A 1 202 ? -34.666 8.712 25.159 1.00 77.06 202 GLN A C 1
ATOM 1540 O O . GLN A 1 202 ? -34.500 7.575 25.605 1.00 77.06 202 GLN A O 1
ATOM 1545 N N . ARG A 1 203 ? -33.689 9.359 24.502 1.00 79.12 203 ARG A N 1
ATOM 1546 C CA . ARG A 1 203 ? -32.339 8.811 24.302 1.00 79.12 203 ARG A CA 1
ATOM 1547 C C . ARG A 1 203 ? -31.664 8.566 25.655 1.00 79.12 203 ARG A C 1
ATOM 1549 O O . ARG A 1 203 ? -31.712 9.396 26.558 1.00 79.12 203 ARG A O 1
ATOM 1556 N N . SER A 1 204 ? -31.053 7.397 25.812 1.00 76.50 204 SER A N 1
ATOM 1557 C CA . SER A 1 204 ? -30.477 6.927 27.075 1.00 76.50 204 SER A CA 1
ATOM 1558 C C . SER A 1 204 ? -29.343 5.924 26.834 1.00 76.50 204 SER A C 1
ATOM 1560 O O . SER A 1 204 ? -29.186 5.415 25.725 1.00 76.50 204 SER A O 1
ATOM 1562 N N . ARG A 1 205 ? -28.603 5.555 27.891 1.00 71.12 205 ARG A N 1
ATOM 1563 C CA . ARG A 1 205 ? -27.592 4.478 27.839 1.00 71.12 205 ARG A CA 1
ATOM 1564 C C . ARG A 1 205 ? -28.143 3.179 27.235 1.00 71.12 205 ARG A C 1
ATOM 1566 O O . ARG A 1 205 ? -27.450 2.527 26.465 1.00 71.12 205 ARG A O 1
ATOM 1573 N N . LEU A 1 206 ? -29.388 2.821 27.558 1.00 76.50 206 LEU A N 1
ATOM 1574 C CA . LEU A 1 206 ? -30.020 1.603 27.047 1.00 76.50 206 LEU A CA 1
ATOM 1575 C C . LEU A 1 206 ? -30.288 1.686 25.535 1.00 76.50 206 LEU A C 1
ATOM 1577 O O . LEU A 1 206 ? -30.154 0.682 24.843 1.00 76.50 206 LEU A O 1
ATOM 1581 N N . SER A 1 207 ? -30.605 2.879 25.022 1.00 75.25 207 SER A N 1
ATOM 1582 C CA . SER A 1 207 ? -30.732 3.154 23.586 1.00 75.25 207 SER A CA 1
ATOM 1583 C C . SER A 1 207 ? -29.409 2.902 22.864 1.00 75.25 207 SER A C 1
ATOM 1585 O O . SER A 1 207 ? -29.380 2.162 21.889 1.00 75.25 207 SER A O 1
ATOM 1587 N N . VAL A 1 208 ? -28.316 3.470 23.393 1.00 64.31 208 VAL A N 1
ATOM 1588 C CA . VAL A 1 208 ? -26.961 3.337 22.832 1.00 64.31 208 VAL A CA 1
ATOM 1589 C C . VAL A 1 208 ? -26.530 1.872 22.813 1.00 64.31 208 VAL A C 1
ATOM 1591 O O . VAL A 1 208 ? -26.219 1.351 21.752 1.00 64.31 208 VAL A O 1
ATOM 1594 N N . MET A 1 209 ? -26.585 1.183 23.960 1.00 73.56 209 MET A N 1
ATOM 1595 C CA . MET A 1 209 ? -26.165 -0.222 24.062 1.00 73.56 209 MET A CA 1
ATOM 1596 C C . MET A 1 209 ? -26.968 -1.145 23.137 1.00 73.56 209 MET A C 1
ATOM 1598 O O . MET A 1 209 ? -26.403 -2.060 22.549 1.00 73.56 209 MET A O 1
ATOM 1602 N N . SER A 1 210 ? -28.278 -0.907 23.008 1.00 79.00 210 SER A N 1
ATOM 1603 C CA . SER A 1 210 ? -29.136 -1.751 22.171 1.00 79.00 210 SER A CA 1
ATOM 1604 C C . SER A 1 210 ? -28.906 -1.508 20.681 1.00 79.00 210 SER A C 1
ATOM 1606 O O . SER A 1 210 ? -28.867 -2.466 19.924 1.00 79.00 210 SER A O 1
ATOM 1608 N N . GLN A 1 211 ? -28.758 -0.247 20.264 1.00 78.44 211 GLN A N 1
ATOM 1609 C CA . GLN A 1 211 ? -28.611 0.133 18.853 1.00 78.44 211 GLN A CA 1
ATOM 1610 C C . GLN A 1 211 ? -27.192 -0.079 18.317 1.00 78.44 211 GLN A C 1
ATOM 1612 O O . GLN A 1 211 ? -27.026 -0.324 17.130 1.00 78.44 211 GLN A O 1
ATOM 1617 N N . TYR A 1 212 ? -26.180 -0.026 19.189 1.00 69.12 212 TYR A N 1
ATOM 1618 C CA . TYR A 1 212 ? -24.797 -0.341 18.830 1.00 69.12 212 TYR A CA 1
ATOM 1619 C C . TYR A 1 212 ? -24.624 -1.819 18.447 1.00 69.12 212 TYR A C 1
ATOM 1621 O O . TYR A 1 212 ? -23.942 -2.127 17.479 1.00 69.12 212 TYR A O 1
ATOM 1629 N N . LEU A 1 213 ? -25.263 -2.730 19.190 1.00 68.75 213 LEU A N 1
ATOM 1630 C CA . LEU A 1 213 ? -25.126 -4.173 18.972 1.00 68.75 213 LEU A CA 1
ATOM 1631 C C . LEU A 1 213 ? -26.232 -4.779 18.099 1.00 68.75 213 LEU A C 1
ATOM 1633 O O . LEU A 1 213 ? -26.098 -5.926 17.682 1.00 68.75 213 LEU A O 1
ATOM 1637 N N . CYS A 1 214 ? -27.349 -4.078 17.876 1.00 79.31 214 CYS A N 1
ATOM 1638 C CA . CYS A 1 214 ? -28.515 -4.591 17.154 1.00 79.31 214 CYS A CA 1
ATOM 1639 C C . CYS A 1 214 ? -29.270 -3.505 16.378 1.00 79.31 214 CYS A C 1
ATOM 1641 O O . CYS A 1 214 ? -29.522 -2.414 16.883 1.00 79.31 214 CYS A O 1
ATOM 1643 N N . GLN A 1 215 ? -29.846 -3.882 15.237 1.00 83.75 215 GLN A N 1
ATOM 1644 C CA . GLN A 1 215 ? -31.050 -3.233 14.739 1.00 83.75 215 GLN A CA 1
ATOM 1645 C C . GLN A 1 215 ? -32.177 -3.493 15.744 1.00 83.75 215 GLN A C 1
ATOM 1647 O O . GLN A 1 215 ? -32.517 -4.645 16.024 1.00 83.75 215 GLN A O 1
ATOM 1652 N N . VAL A 1 216 ? -32.770 -2.426 16.283 1.00 89.69 216 VAL A N 1
ATOM 1653 C CA . VAL A 1 216 ? -33.907 -2.520 17.210 1.00 89.69 216 VAL A CA 1
ATOM 1654 C C . VAL A 1 216 ? -35.167 -1.938 16.595 1.00 89.69 216 VAL A C 1
ATOM 1656 O O . VAL A 1 216 ? -35.157 -0.864 15.998 1.00 89.69 216 VAL A O 1
ATOM 1659 N N . LYS A 1 217 ? -36.285 -2.647 16.757 1.00 90.38 217 LYS A N 1
ATOM 1660 C CA . LYS A 1 217 ? -37.559 -2.291 16.129 1.00 90.38 217 LYS A CA 1
ATOM 1661 C C . LYS A 1 217 ? -38.702 -2.316 17.133 1.00 90.38 217 LYS A C 1
ATOM 1663 O O . LYS A 1 217 ? -39.134 -3.385 17.569 1.00 90.38 217 LYS A O 1
ATOM 1668 N N . HIS A 1 218 ? -39.263 -1.145 17.433 1.00 93.50 218 HIS A N 1
ATOM 1669 C CA . HIS A 1 218 ? -40.528 -1.039 18.162 1.00 93.50 218 HIS A CA 1
ATOM 1670 C C . HIS A 1 218 ? -41.663 -1.560 17.267 1.00 93.50 218 HIS A C 1
ATOM 1672 O O . HIS A 1 218 ? -42.109 -0.899 16.333 1.00 93.50 218 HIS A O 1
ATOM 1678 N N . CYS A 1 219 ? -42.129 -2.775 17.543 1.00 93.50 219 CYS A N 1
ATOM 1679 C CA . CYS A 1 219 ? -43.095 -3.476 16.708 1.00 93.50 219 CYS A CA 1
ATOM 1680 C C . CYS A 1 219 ? -44.520 -2.937 16.889 1.00 93.50 219 CYS A C 1
ATOM 1682 O O . CYS A 1 219 ? -45.225 -2.703 15.909 1.00 93.50 219 CYS A O 1
ATOM 1684 N N . PHE A 1 220 ? -44.975 -2.797 18.141 1.00 95.75 220 PHE A N 1
ATOM 1685 C CA . PHE A 1 220 ? -46.255 -2.175 18.504 1.00 95.75 220 PHE A CA 1
ATOM 1686 C C . PHE A 1 220 ? -46.408 -2.000 20.024 1.00 95.75 220 PHE A C 1
ATOM 1688 O O . PHE A 1 220 ? -45.808 -2.725 20.817 1.00 95.75 220 PHE A O 1
ATOM 1695 N N . ARG A 1 221 ? -47.319 -1.100 20.417 1.00 96.62 221 ARG A N 1
ATOM 1696 C CA . ARG A 1 221 ? -47.809 -0.938 21.795 1.00 96.62 221 ARG A CA 1
ATOM 1697 C C . ARG A 1 221 ? -49.003 -1.855 22.091 1.00 96.62 221 ARG A C 1
ATOM 1699 O O . ARG A 1 221 ? -49.939 -1.941 21.294 1.00 96.62 221 ARG A O 1
ATOM 1706 N N . ILE A 1 222 ? -49.015 -2.449 23.281 1.00 95.50 222 ILE A N 1
ATOM 1707 C CA . ILE A 1 222 ? -50.131 -3.168 23.901 1.00 95.50 222 ILE A CA 1
ATOM 1708 C C . ILE A 1 222 ? -50.692 -2.312 25.053 1.00 95.50 222 ILE A C 1
ATOM 1710 O O . ILE A 1 222 ? -49.949 -1.986 25.981 1.00 95.50 222 ILE A O 1
ATOM 1714 N N . PRO A 1 223 ? -51.989 -1.951 25.044 1.00 95.88 223 PRO A N 1
ATOM 1715 C CA . PRO A 1 223 ? -52.601 -1.217 26.148 1.00 95.88 223 PRO A CA 1
ATOM 1716 C C . PRO A 1 223 ? -52.572 -2.007 27.466 1.00 95.88 223 PRO A C 1
ATOM 1718 O O . PRO A 1 223 ? -52.987 -3.166 27.492 1.00 95.88 223 PRO A O 1
ATOM 1721 N N . GLY A 1 224 ? -52.205 -1.375 28.584 1.00 92.25 224 GLY A N 1
ATOM 1722 C CA . GLY A 1 224 ? -52.097 -2.036 29.895 1.00 92.25 224 GLY A CA 1
ATOM 1723 C C . GLY A 1 224 ? -53.391 -2.742 30.333 1.00 92.25 224 GLY A C 1
ATOM 1724 O O . GLY A 1 224 ? -53.365 -3.810 30.936 1.00 92.25 224 GLY A O 1
ATOM 1725 N N . LYS A 1 225 ? -54.559 -2.226 29.925 1.00 93.69 225 LYS A N 1
ATOM 1726 C CA . LYS A 1 225 ? -55.878 -2.855 30.164 1.00 93.69 225 LYS A CA 1
ATOM 1727 C C . LYS A 1 225 ? -56.053 -4.267 29.568 1.00 93.69 225 LYS A C 1
ATOM 1729 O O . LYS A 1 225 ? -57.043 -4.920 29.884 1.00 93.69 225 LYS A O 1
ATOM 1734 N N . CYS A 1 226 ? -55.157 -4.716 28.688 1.00 92.44 226 CYS A N 1
ATOM 1735 C CA . CYS A 1 226 ? -55.178 -6.057 28.094 1.00 92.44 226 CYS A CA 1
ATOM 1736 C C . CYS A 1 226 ? -54.567 -7.137 29.008 1.00 92.44 226 CYS A C 1
ATOM 1738 O O . CYS A 1 226 ? -54.758 -8.326 28.746 1.00 92.44 226 CYS A O 1
ATOM 1740 N N . PHE A 1 227 ? -53.866 -6.736 30.072 1.00 91.44 227 PHE A N 1
ATOM 1741 C CA . PHE A 1 227 ? -53.222 -7.636 31.027 1.00 91.44 227 PHE A CA 1
ATOM 1742 C C . PHE A 1 227 ? -54.048 -7.818 32.306 1.00 91.44 227 PHE A C 1
ATOM 1744 O O . PHE A 1 227 ? -54.820 -6.942 32.706 1.00 91.44 227 PHE A O 1
ATOM 1751 N N . VAL A 1 228 ? -53.855 -8.956 32.976 1.00 89.00 228 VAL A N 1
ATOM 1752 C CA . VAL A 1 228 ? -54.470 -9.278 34.270 1.00 89.00 228 VAL A CA 1
ATOM 1753 C C . VAL A 1 228 ? -53.386 -9.752 35.253 1.00 89.00 228 VAL A C 1
ATOM 1755 O O . VAL A 1 228 ? -52.751 -10.770 34.982 1.00 89.00 228 VAL A O 1
ATOM 1758 N N . PRO A 1 229 ? -53.178 -9.075 36.400 1.00 88.94 229 PRO A N 1
ATOM 1759 C CA . PRO A 1 229 ? -53.711 -7.756 36.749 1.00 88.94 229 PRO A CA 1
ATOM 1760 C C . PRO A 1 229 ? -53.260 -6.684 35.746 1.00 88.94 229 PRO A C 1
ATOM 1762 O O . PRO A 1 229 ? -52.257 -6.856 35.052 1.00 88.94 229 PRO A O 1
ATOM 1765 N N . LYS A 1 230 ? -54.001 -5.575 35.675 1.00 90.94 230 LYS A N 1
ATOM 1766 C CA . LYS A 1 230 ? -53.633 -4.426 34.840 1.00 90.94 230 LYS A CA 1
ATOM 1767 C C . LYS A 1 230 ? -52.353 -3.770 35.409 1.00 90.94 230 LYS A C 1
ATOM 1769 O O . LYS A 1 230 ? -52.393 -3.375 36.572 1.00 90.94 230 LYS A O 1
ATOM 1774 N N . PRO A 1 231 ? -51.267 -3.609 34.631 1.00 88.06 231 PRO A N 1
ATOM 1775 C CA . PRO A 1 231 ? -50.138 -2.756 34.983 1.00 88.06 231 PRO A CA 1
ATOM 1776 C C . PRO A 1 231 ? -50.494 -1.266 34.899 1.00 88.06 231 PRO A C 1
ATOM 1778 O O . PRO A 1 231 ? -51.400 -0.858 34.165 1.00 88.06 231 PRO A O 1
ATOM 1781 N N . ASP A 1 232 ? -49.743 -0.444 35.628 1.00 88.56 232 ASP A N 1
ATOM 1782 C CA . ASP A 1 232 ? -49.943 1.010 35.674 1.00 88.56 232 ASP A CA 1
ATOM 1783 C C . ASP A 1 232 ? -49.598 1.708 34.346 1.00 88.56 232 ASP A C 1
ATOM 1785 O O . ASP A 1 232 ? -50.162 2.756 34.030 1.00 88.56 232 ASP A O 1
ATOM 1789 N N . VAL A 1 233 ? -48.733 1.085 33.539 1.00 91.50 233 VAL A N 1
ATOM 1790 C CA . VAL A 1 233 ? -48.260 1.563 32.232 1.00 91.50 233 VAL A CA 1
ATOM 1791 C C . VAL A 1 233 ? -48.689 0.637 31.090 1.00 91.50 233 VAL A C 1
ATOM 1793 O O . VAL A 1 233 ? -49.063 -0.519 31.297 1.00 91.50 233 VAL A O 1
ATOM 1796 N N . ASP A 1 234 ? -48.635 1.148 29.861 1.00 95.50 234 ASP A N 1
ATOM 1797 C CA . ASP A 1 234 ? -48.735 0.317 28.659 1.00 95.50 234 ASP A CA 1
ATOM 1798 C C . ASP A 1 234 ? -47.438 -0.482 28.434 1.00 95.50 234 ASP A C 1
ATOM 1800 O O . ASP A 1 234 ? -46.397 -0.195 29.025 1.00 95.50 234 ASP A O 1
ATOM 1804 N N . VAL A 1 235 ? -47.490 -1.467 27.538 1.00 94.94 235 VAL A N 1
ATOM 1805 C CA . VAL A 1 235 ? -46.362 -2.349 27.203 1.00 94.94 235 VAL A CA 1
ATOM 1806 C C . VAL A 1 235 ? -45.960 -2.138 25.744 1.00 94.94 235 VAL A C 1
ATOM 1808 O O . VAL A 1 235 ? -46.825 -2.007 24.880 1.00 94.94 235 VAL A O 1
ATOM 1811 N N . GLY A 1 236 ? -44.663 -2.093 25.451 1.00 95.19 236 GLY A N 1
ATOM 1812 C CA . GLY A 1 236 ? -44.118 -2.067 24.091 1.00 95.19 236 GLY A CA 1
ATOM 1813 C C . GLY A 1 236 ? -43.468 -3.401 23.728 1.00 95.19 236 GLY A C 1
ATOM 1814 O O . GLY A 1 236 ? -42.871 -4.048 24.587 1.00 95.19 236 GLY A O 1
ATOM 1815 N N . VAL A 1 237 ? -43.595 -3.818 22.467 1.00 96.75 237 VAL A N 1
ATOM 1816 C CA . VAL A 1 237 ? -42.922 -5.005 21.909 1.00 96.75 237 VAL A CA 1
ATOM 1817 C C . VAL A 1 237 ? -41.726 -4.542 21.081 1.00 96.75 237 VAL A C 1
ATOM 1819 O O . VAL A 1 237 ? -41.914 -3.761 20.146 1.00 96.75 237 VAL A O 1
ATOM 1822 N N . VAL A 1 238 ? -40.524 -5.031 21.394 1.00 96.38 238 VAL A N 1
ATOM 1823 C CA . VAL A 1 238 ? -39.281 -4.731 20.663 1.00 96.38 238 VAL A CA 1
ATOM 1824 C C . VAL A 1 238 ? -38.702 -6.010 20.068 1.00 96.38 238 VAL A C 1
ATOM 1826 O O . VAL A 1 238 ? -38.665 -7.043 20.737 1.00 96.38 238 VAL A O 1
ATOM 1829 N N . HIS A 1 239 ? -38.238 -5.923 18.824 1.00 95.75 239 HIS A N 1
ATOM 1830 C CA . HIS A 1 239 ? -37.448 -6.954 18.154 1.00 95.75 239 HIS A CA 1
ATOM 1831 C C . HIS A 1 239 ? -35.991 -6.484 17.995 1.00 95.75 239 HIS A C 1
ATOM 1833 O O . HIS A 1 239 ? -35.782 -5.293 17.754 1.00 95.75 239 HIS A O 1
ATOM 1839 N N . PHE A 1 240 ? -35.020 -7.391 18.143 1.00 93.69 240 PHE A N 1
ATOM 1840 C CA . PHE A 1 240 ? -33.575 -7.121 18.083 1.00 93.69 240 PHE A CA 1
ATOM 1841 C C . PHE A 1 240 ? -32.876 -8.081 17.105 1.00 93.69 240 PHE A C 1
ATOM 1843 O O . PHE A 1 240 ? -33.102 -9.294 17.180 1.00 93.69 240 PHE A O 1
ATOM 1850 N N . THR A 1 241 ? -31.988 -7.545 16.263 1.00 85.94 241 THR A N 1
ATOM 1851 C CA . THR A 1 241 ? -31.215 -8.284 15.245 1.00 85.94 241 THR A CA 1
ATOM 1852 C C . THR A 1 241 ? -29.755 -7.782 15.212 1.00 85.94 241 THR A C 1
ATOM 1854 O O . THR A 1 241 ? -29.574 -6.603 14.923 1.00 85.94 241 THR A O 1
ATOM 1857 N N . PRO A 1 242 ? -28.718 -8.593 15.515 1.00 83.12 242 PRO A N 1
ATOM 1858 C CA . PRO A 1 242 ? -27.311 -8.133 15.560 1.00 83.12 242 PRO A CA 1
ATOM 1859 C C . PRO A 1 242 ? -26.710 -7.606 14.230 1.00 83.12 242 PRO A C 1
ATOM 1861 O O . PRO A 1 242 ? -27.143 -8.059 13.171 1.00 83.12 242 PRO A O 1
ATOM 1864 N N . LEU A 1 243 ? -25.728 -6.678 14.276 1.00 67.00 243 LEU A N 1
ATOM 1865 C CA . LEU A 1 243 ? -25.226 -5.878 13.122 1.00 67.00 243 LEU A CA 1
ATOM 1866 C C . LEU A 1 243 ? -23.705 -5.582 13.076 1.00 67.00 243 LEU A C 1
ATOM 1868 O O . LEU A 1 243 ? -23.104 -5.399 14.137 1.00 67.00 243 LEU A O 1
ATOM 1872 N N . ASP A 1 244 ? -23.195 -5.306 11.859 1.00 55.91 244 ASP A N 1
ATOM 1873 C CA . ASP A 1 244 ? -22.108 -4.349 11.521 1.00 55.91 244 ASP A CA 1
ATOM 1874 C C . ASP A 1 244 ? -22.139 -3.894 10.016 1.00 55.91 244 ASP A C 1
ATOM 1876 O O . ASP A 1 244 ? -23.243 -3.864 9.464 1.00 55.91 244 ASP A O 1
ATOM 1880 N N . ARG A 1 245 ? -21.049 -3.407 9.363 1.00 59.12 245 ARG A N 1
ATOM 1881 C CA . ARG A 1 245 ? -21.075 -2.777 7.994 1.00 59.12 245 ARG A CA 1
ATOM 1882 C C . ARG A 1 245 ? -19.766 -2.849 7.165 1.00 59.12 245 ARG A C 1
ATOM 1884 O O . ARG A 1 245 ? -18.701 -2.522 7.679 1.00 59.12 245 ARG A O 1
ATOM 1891 N N . TYR A 1 246 ? -19.911 -3.063 5.846 1.00 59.97 246 TYR A N 1
ATOM 1892 C CA . TYR A 1 246 ? -18.866 -3.006 4.797 1.00 59.97 246 TYR A CA 1
ATOM 1893 C C . TYR A 1 246 ? -19.321 -2.167 3.586 1.00 59.97 246 TYR A C 1
ATOM 1895 O O . TYR A 1 246 ? -20.469 -1.722 3.548 1.00 59.97 246 TYR A O 1
ATOM 1903 N N . ALA A 1 247 ? -18.470 -1.967 2.570 1.00 58.34 247 ALA A N 1
ATOM 1904 C CA . ALA A 1 247 ? -18.876 -1.319 1.318 1.00 58.34 247 ALA A CA 1
ATOM 1905 C C . ALA A 1 247 ? -18.188 -1.859 0.063 1.00 58.34 247 ALA A C 1
ATOM 1907 O O . ALA A 1 247 ? -17.047 -2.307 0.094 1.00 58.34 247 ALA A O 1
ATOM 1908 N N . GLU A 1 248 ? -18.908 -1.756 -1.055 1.00 58.28 248 GLU A N 1
ATOM 1909 C CA . GLU A 1 248 ? -18.534 -2.321 -2.358 1.00 58.28 248 GLU A CA 1
ATOM 1910 C C . GLU A 1 248 ? -18.362 -1.246 -3.449 1.00 58.28 248 GLU A C 1
ATOM 1912 O O . GLU A 1 248 ? -17.731 -1.501 -4.470 1.00 58.28 248 GLU A O 1
ATOM 1917 N N . ALA A 1 249 ? -18.931 -0.048 -3.267 1.00 59.88 249 ALA A N 1
ATOM 1918 C CA . ALA A 1 249 ? -19.020 0.993 -4.295 1.00 59.88 249 ALA A CA 1
ATOM 1919 C C . ALA A 1 249 ? -19.233 2.391 -3.686 1.00 59.88 249 ALA A C 1
ATOM 1921 O O . ALA A 1 249 ? -19.594 2.511 -2.516 1.00 59.88 249 ALA A O 1
ATOM 1922 N N . GLN A 1 250 ? -19.092 3.450 -4.499 1.00 57.88 250 GLN A N 1
ATOM 1923 C CA . GLN A 1 250 ? -19.449 4.823 -4.111 1.00 57.88 250 GLN A CA 1
ATOM 1924 C C . GLN A 1 250 ? -20.955 4.940 -3.805 1.00 57.88 250 GLN A C 1
ATOM 1926 O O . GLN A 1 250 ? -21.784 5.186 -4.682 1.00 57.88 250 GLN A O 1
ATOM 1931 N N . GLY A 1 251 ? -21.310 4.760 -2.537 1.00 58.00 251 GLY A N 1
ATOM 1932 C CA . GLY A 1 251 ? -22.686 4.729 -2.073 1.00 58.00 251 GLY A CA 1
ATOM 1933 C C . GLY A 1 251 ? -22.762 4.506 -0.570 1.00 58.00 251 GLY A C 1
ATOM 1934 O O . GLY A 1 251 ? -21.796 4.696 0.163 1.00 58.00 251 GLY A O 1
ATOM 1935 N N . GLN A 1 252 ? -23.941 4.119 -0.103 1.00 62.25 252 GLN A N 1
ATOM 1936 C CA . GLN A 1 252 ? -24.168 3.809 1.300 1.00 62.25 252 GLN A CA 1
ATOM 1937 C C . GLN A 1 252 ? -23.604 2.411 1.636 1.00 62.25 252 GLN A C 1
ATOM 1939 O O . GLN A 1 252 ? -24.032 1.448 0.996 1.00 62.25 252 GLN A O 1
ATOM 1944 N N . PRO A 1 253 ? -22.742 2.262 2.661 1.00 62.47 253 PRO A N 1
ATOM 1945 C CA . PRO A 1 253 ? -22.235 0.961 3.099 1.00 62.47 253 PRO A CA 1
ATOM 1946 C C . PRO A 1 253 ? -23.371 -0.029 3.449 1.00 62.47 253 PRO A C 1
ATOM 1948 O O . PRO A 1 253 ? -24.186 0.292 4.336 1.00 62.47 253 PRO A O 1
ATOM 1951 N N . PRO A 1 254 ? -23.494 -1.198 2.781 1.00 60.06 254 PRO A N 1
ATOM 1952 C CA . PRO A 1 254 ? -24.345 -2.297 3.231 1.00 60.06 254 PRO A CA 1
ATOM 1953 C C . PRO A 1 254 ? -24.071 -2.722 4.682 1.00 60.06 254 PRO A C 1
ATOM 1955 O O . PRO A 1 254 ? -23.063 -2.385 5.300 1.00 60.06 254 PRO A O 1
ATOM 1958 N N . VAL A 1 255 ? -25.038 -3.441 5.250 1.00 61.41 255 VAL A N 1
ATOM 1959 C CA . VAL A 1 255 ? -24.858 -4.142 6.526 1.00 61.41 255 VAL A CA 1
ATOM 1960 C C . VAL A 1 255 ? -23.989 -5.361 6.265 1.00 61.41 255 VAL A C 1
ATOM 1962 O O . VAL A 1 255 ? -24.290 -6.123 5.349 1.00 61.41 255 VAL A O 1
ATOM 1965 N N . ASP A 1 256 ? -22.929 -5.506 7.051 1.00 58.41 256 ASP A N 1
ATOM 1966 C CA . ASP A 1 256 ? -22.086 -6.693 7.042 1.00 58.41 256 ASP A CA 1
ATOM 1967 C C . ASP A 1 256 ? -22.767 -7.801 7.848 1.00 58.41 256 ASP A C 1
ATOM 1969 O O . ASP A 1 256 ? -23.623 -7.575 8.716 1.00 58.41 256 ASP A O 1
ATOM 1973 N N . GLU A 1 257 ? -22.443 -9.025 7.474 1.00 56.88 257 GLU A N 1
ATOM 1974 C CA . GLU A 1 257 ? -22.948 -10.240 8.082 1.00 56.88 257 GLU A CA 1
ATOM 1975 C C . GLU A 1 257 ? -21.968 -10.753 9.158 1.00 56.88 257 GLU A C 1
ATOM 1977 O O . GLU A 1 257 ? -22.394 -11.549 10.003 1.00 56.88 257 GLU A O 1
ATOM 1982 N N . SER A 1 258 ? -20.725 -10.234 9.193 1.00 60.22 258 SER A N 1
ATOM 1983 C CA . SER A 1 258 ? -19.647 -10.589 10.129 1.00 60.22 258 SER A CA 1
ATOM 1984 C C . SER A 1 258 ? -19.024 -9.389 10.873 1.00 60.22 258 SER A C 1
ATOM 1986 O O . SER A 1 258 ? -18.226 -8.642 10.321 1.00 60.22 258 SER A O 1
ATOM 1988 N N . GLN A 1 259 ? -19.267 -9.277 12.189 1.00 64.44 259 GLN A N 1
ATOM 1989 C CA . GLN A 1 259 ? -18.596 -8.263 13.019 1.00 64.44 259 GLN A CA 1
ATOM 1990 C C . GLN A 1 259 ? -17.155 -8.670 13.358 1.00 64.44 259 GLN A C 1
ATOM 1992 O O . GLN A 1 259 ? -16.915 -9.412 14.323 1.00 64.44 259 GLN A O 1
ATOM 1997 N N . ASP A 1 260 ? -16.211 -8.117 12.597 1.00 68.50 260 ASP A N 1
ATOM 1998 C CA . ASP A 1 260 ? -14.765 -8.344 12.716 1.00 68.50 260 ASP A CA 1
ATOM 1999 C C . ASP A 1 260 ? -13.989 -7.242 13.476 1.00 68.50 260 ASP A C 1
ATOM 2001 O O . ASP A 1 260 ? -12.799 -7.412 13.774 1.00 68.50 260 ASP A O 1
ATOM 2005 N N . TRP A 1 261 ? -14.655 -6.147 13.873 1.00 69.19 261 TRP A N 1
ATOM 2006 C CA . TRP A 1 261 ? -14.085 -5.062 14.685 1.00 69.19 261 TRP A CA 1
ATOM 2007 C C . TRP A 1 261 ? -14.620 -5.064 16.132 1.00 69.19 261 TRP A C 1
ATOM 2009 O O . TRP A 1 261 ? -15.818 -4.981 16.399 1.00 69.19 261 TRP A O 1
ATOM 2019 N N . GLU A 1 262 ? -13.718 -5.078 17.113 1.00 70.31 262 GLU A N 1
ATOM 2020 C CA . GLU A 1 262 ? -14.035 -4.986 18.544 1.00 70.31 262 GLU A CA 1
ATOM 2021 C C . GLU A 1 262 ? -13.743 -3.569 19.058 1.00 70.31 262 GLU A C 1
ATOM 2023 O O . GLU A 1 262 ? -12.582 -3.179 19.167 1.00 70.31 262 GLU A O 1
ATOM 2028 N N . LEU A 1 263 ? -14.765 -2.786 19.422 1.00 70.19 263 LEU A N 1
ATOM 2029 C CA . LEU A 1 263 ? -14.558 -1.478 20.056 1.00 70.19 263 LEU A CA 1
ATOM 2030 C C . LEU A 1 263 ? -14.047 -1.642 21.499 1.00 70.19 263 LEU A C 1
ATOM 2032 O O . LEU A 1 263 ? -14.767 -2.106 22.379 1.00 70.19 263 LEU A O 1
ATOM 2036 N N . VAL A 1 264 ? -12.825 -1.175 21.752 1.00 76.88 264 VAL A N 1
ATOM 2037 C CA . VAL A 1 264 ? -12.150 -1.220 23.060 1.00 76.88 264 VAL A CA 1
ATOM 2038 C C . VAL A 1 264 ? -12.526 -0.015 23.926 1.00 76.88 264 VAL A C 1
ATOM 2040 O O . VAL A 1 264 ? -12.753 -0.151 25.127 1.00 76.88 264 VAL A O 1
ATOM 2043 N N . SER A 1 265 ? -12.571 1.187 23.343 1.00 74.00 265 SER A N 1
ATOM 2044 C CA . SER A 1 265 ? -12.936 2.416 24.062 1.00 74.00 265 SER A CA 1
ATOM 2045 C C . SER A 1 265 ? -13.293 3.555 23.111 1.00 74.00 265 SER A C 1
ATOM 2047 O O . SER A 1 265 ? -12.698 3.664 22.043 1.00 74.00 265 SER A O 1
ATOM 2049 N N . GLY A 1 266 ? -14.166 4.463 23.546 1.00 77.25 266 GLY A N 1
ATOM 2050 C CA . GLY A 1 266 ? -14.394 5.756 22.899 1.00 77.25 266 GLY A CA 1
ATOM 2051 C C . GLY A 1 266 ? -14.333 6.895 23.915 1.00 77.25 266 GLY A C 1
ATOM 2052 O O . GLY A 1 266 ? -14.839 6.746 25.028 1.00 77.25 266 GLY A O 1
ATOM 2053 N N . ASN A 1 267 ? -13.713 8.014 23.547 1.00 74.62 267 ASN A N 1
ATOM 2054 C CA . ASN A 1 267 ? -13.716 9.251 24.328 1.00 74.62 267 ASN A CA 1
ATOM 2055 C C . ASN A 1 267 ? -13.783 10.470 23.400 1.00 74.62 267 ASN A C 1
ATOM 2057 O O . ASN A 1 267 ? -13.152 10.476 22.349 1.00 74.62 267 ASN A O 1
ATOM 2061 N N . GLU A 1 268 ? -14.494 11.510 23.816 1.00 73.50 268 GLU A N 1
ATOM 2062 C CA . GLU A 1 268 ? -14.686 12.754 23.065 1.00 73.50 268 GLU A CA 1
ATOM 2063 C C . GLU A 1 268 ? -14.249 13.939 23.935 1.00 73.50 268 GLU A C 1
ATOM 2065 O O . GLU A 1 268 ? -14.439 13.947 25.155 1.00 73.50 268 GLU A O 1
ATOM 2070 N N . ASN A 1 269 ? -13.636 14.944 23.318 1.00 78.62 269 ASN A N 1
ATOM 2071 C CA . ASN A 1 269 ? -13.384 16.243 23.934 1.00 78.62 269 ASN A CA 1
ATOM 2072 C C . ASN A 1 269 ? -13.779 17.360 22.954 1.00 78.62 269 ASN A C 1
ATOM 2074 O O . ASN A 1 269 ? -14.078 17.089 21.798 1.00 78.62 269 ASN A O 1
ATOM 2078 N N . GLY A 1 270 ? -13.723 18.625 23.382 1.00 70.94 270 GLY A N 1
ATOM 2079 C CA . GLY A 1 270 ? -14.123 19.778 22.555 1.00 70.94 270 GLY A CA 1
ATOM 2080 C C . GLY A 1 270 ? -13.274 20.068 21.304 1.00 70.94 270 GLY A C 1
ATOM 2081 O O . GLY A 1 270 ? -13.368 21.167 20.768 1.00 70.94 270 GLY A O 1
ATOM 2082 N N . THR A 1 271 ? -12.417 19.140 20.869 1.00 75.31 271 THR A N 1
ATOM 2083 C CA . THR A 1 271 ? -11.631 19.225 19.627 1.00 75.31 271 THR A CA 1
ATOM 2084 C C . THR A 1 271 ? -11.624 17.923 18.820 1.00 75.31 271 THR A C 1
ATOM 2086 O O . THR A 1 271 ? -11.587 17.993 17.598 1.00 75.31 271 THR A O 1
ATOM 2089 N N . HIS A 1 272 ? -11.643 16.749 19.469 1.00 68.94 272 HIS A N 1
ATOM 2090 C CA . HIS A 1 272 ? -11.488 15.452 18.799 1.00 68.94 272 HIS A CA 1
ATOM 2091 C C . HIS A 1 272 ? -12.239 14.320 19.518 1.00 68.94 272 HIS A C 1
ATOM 2093 O O . HIS A 1 272 ? -12.259 14.255 20.752 1.00 68.94 272 HIS A O 1
ATOM 2099 N N . THR A 1 273 ? -12.728 13.363 18.726 1.00 65.56 273 THR A N 1
ATOM 2100 C CA . THR A 1 273 ? -13.195 12.045 19.178 1.00 65.56 273 THR A CA 1
ATOM 2101 C C . THR A 1 273 ? -12.115 10.997 18.918 1.00 65.56 273 THR A C 1
ATOM 2103 O O . THR A 1 273 ? -11.528 10.945 17.840 1.00 65.56 273 THR A O 1
ATOM 2106 N N . VAL A 1 274 ? -11.844 10.153 19.913 1.00 74.94 274 VAL A N 1
ATOM 2107 C CA . VAL A 1 274 ? -10.853 9.073 19.864 1.00 74.94 274 VAL A CA 1
ATOM 2108 C C . VAL A 1 274 ? -11.563 7.748 20.106 1.00 74.94 274 VAL A C 1
ATOM 2110 O O . VAL A 1 274 ? -12.004 7.463 21.221 1.00 74.94 274 VAL A O 1
ATOM 2113 N N . LEU A 1 275 ? -11.638 6.925 19.062 1.00 71.88 275 LEU A N 1
ATOM 2114 C CA . LEU A 1 275 ? -12.052 5.527 19.147 1.00 71.88 275 LEU A CA 1
ATOM 2115 C C . LEU A 1 275 ? -10.807 4.632 19.132 1.00 71.88 275 LEU A C 1
ATOM 2117 O O . LEU A 1 275 ? -9.864 4.873 18.381 1.00 71.88 275 LEU A O 1
ATOM 2121 N N . ARG A 1 276 ? -10.810 3.584 19.955 1.00 76.00 276 ARG A N 1
ATOM 2122 C CA . ARG A 1 276 ? -9.837 2.489 19.917 1.00 76.00 276 ARG A CA 1
ATOM 2123 C C . ARG A 1 276 ? -10.596 1.193 19.706 1.00 76.00 276 ARG A C 1
ATOM 2125 O O . ARG A 1 276 ? -11.563 0.933 20.420 1.00 76.00 276 ARG A O 1
ATOM 2132 N N . PHE A 1 277 ? -10.124 0.384 18.775 1.00 78.88 277 PHE A N 1
ATOM 2133 C CA . PHE A 1 277 ? -10.701 -0.902 18.416 1.00 78.88 277 PHE A CA 1
ATOM 2134 C C . PHE A 1 277 ? -9.598 -1.921 18.115 1.00 78.88 277 PHE A C 1
ATOM 2136 O O . PHE A 1 277 ? -8.467 -1.536 17.815 1.00 78.88 277 PHE A O 1
ATOM 2143 N N . ASN A 1 278 ? -9.944 -3.203 18.172 1.00 79.44 278 ASN A N 1
ATOM 2144 C CA . ASN A 1 278 ? -9.129 -4.312 17.688 1.00 79.44 278 ASN A CA 1
ATOM 2145 C C . ASN A 1 278 ? -9.784 -4.910 16.433 1.00 79.44 278 ASN A C 1
ATOM 2147 O O . ASN A 1 278 ? -11.007 -4.932 16.324 1.00 79.44 278 ASN A O 1
ATOM 2151 N N . ARG A 1 279 ? -8.978 -5.462 15.527 1.00 80.50 279 ARG A N 1
ATOM 2152 C CA . ARG A 1 279 ? -9.410 -6.382 14.463 1.00 80.50 279 ARG A CA 1
ATOM 2153 C C . ARG A 1 279 ? -8.288 -7.384 14.209 1.00 80.50 279 ARG A C 1
ATOM 2155 O O . ARG A 1 279 ? -7.120 -7.088 14.466 1.00 80.50 279 ARG A O 1
ATOM 2162 N N . ARG A 1 280 ? -8.629 -8.585 13.740 1.00 80.31 280 ARG A N 1
ATOM 2163 C CA . ARG A 1 280 ? -7.628 -9.579 13.327 1.00 80.31 280 ARG A CA 1
ATOM 2164 C C . ARG A 1 280 ? -6.972 -9.169 12.010 1.00 80.31 280 ARG A C 1
ATOM 2166 O O . ARG A 1 280 ? -7.610 -8.579 11.144 1.00 80.31 280 ARG A O 1
ATOM 2173 N N . LEU A 1 281 ? -5.697 -9.516 11.853 1.00 83.19 281 LEU A N 1
ATOM 2174 C CA . LEU A 1 281 ? -4.954 -9.253 10.617 1.00 83.19 281 LEU A CA 1
ATOM 2175 C C . LEU A 1 281 ? -5.597 -9.972 9.422 1.00 83.19 281 LEU A C 1
ATOM 2177 O O . LEU A 1 281 ? -5.881 -9.359 8.397 1.00 83.19 281 LEU A O 1
ATOM 2181 N N . THR A 1 282 ? -5.944 -11.242 9.626 1.00 81.19 282 THR A N 1
ATOM 2182 C CA . THR A 1 282 ? -6.734 -12.061 8.704 1.00 81.19 282 THR A CA 1
ATOM 2183 C C . THR A 1 282 ? -8.011 -12.515 9.405 1.00 81.19 282 THR A C 1
ATOM 2185 O O . THR A 1 282 ? -7.973 -12.999 10.543 1.00 81.19 282 THR A O 1
ATOM 2188 N N . THR A 1 283 ? -9.137 -12.360 8.724 1.00 77.06 283 THR A N 1
ATOM 2189 C CA . THR A 1 283 ? -10.465 -12.862 9.099 1.00 77.06 283 THR A CA 1
ATOM 2190 C C . THR A 1 283 ? -10.881 -13.930 8.080 1.00 77.06 283 THR A C 1
ATOM 2192 O O . THR A 1 283 ? -10.140 -14.197 7.134 1.00 77.06 283 THR A O 1
ATOM 2195 N N . CYS A 1 284 ? -12.009 -14.609 8.304 1.00 76.38 284 CYS A N 1
ATOM 2196 C CA . CYS A 1 284 ? -12.515 -15.623 7.367 1.00 76.38 284 CYS A CA 1
ATOM 2197 C C . CYS A 1 284 ? -13.784 -15.181 6.621 1.00 76.38 284 CYS A C 1
ATOM 2199 O O . CYS A 1 284 ? -14.392 -16.009 5.943 1.00 76.38 284 CYS A O 1
ATOM 2201 N N . ASP A 1 285 ? -14.172 -13.902 6.719 1.00 71.69 285 ASP A N 1
ATOM 2202 C CA . ASP A 1 285 ? -15.065 -13.295 5.731 1.00 71.69 285 ASP A CA 1
ATOM 2203 C C . ASP A 1 285 ? -14.226 -12.914 4.498 1.00 71.69 285 ASP A C 1
ATOM 2205 O O . ASP A 1 285 ? -13.200 -12.243 4.593 1.00 71.69 285 ASP A O 1
ATOM 2209 N N . VAL A 1 286 ? -14.651 -13.383 3.326 1.00 70.00 286 VAL A N 1
ATOM 2210 C CA . VAL A 1 286 ? -13.962 -13.173 2.043 1.00 70.00 286 VAL A CA 1
ATOM 2211 C C . VAL A 1 286 ? -14.138 -11.760 1.475 1.00 70.00 286 VAL A C 1
ATOM 2213 O O . VAL A 1 286 ? -13.456 -11.405 0.515 1.00 70.00 286 VAL A O 1
ATOM 2216 N N . ARG A 1 287 ? -15.052 -10.957 2.034 1.00 69.38 287 ARG A N 1
ATOM 2217 C CA . ARG A 1 287 ? -15.230 -9.530 1.713 1.00 69.38 287 ARG A CA 1
ATOM 2218 C C . ARG A 1 287 ? -14.262 -8.636 2.484 1.00 69.38 287 ARG A C 1
ATOM 2220 O O . ARG A 1 287 ? -14.108 -7.462 2.147 1.00 69.38 287 ARG A O 1
ATOM 2227 N N . ASP A 1 288 ? -13.625 -9.179 3.514 1.00 73.50 288 ASP A N 1
ATOM 2228 C CA . ASP A 1 288 ? -12.861 -8.417 4.483 1.00 73.50 288 ASP A CA 1
ATOM 2229 C C . ASP A 1 288 ? -11.376 -8.331 4.072 1.00 73.50 288 ASP A C 1
ATOM 2231 O O . ASP A 1 288 ? -10.751 -9.306 3.648 1.00 73.50 288 ASP A O 1
ATOM 2235 N N . ARG A 1 289 ? -10.779 -7.134 4.135 1.00 76.56 289 ARG A N 1
ATOM 2236 C CA . ARG A 1 289 ? -9.438 -6.906 3.560 1.00 76.56 289 ARG A CA 1
ATOM 2237 C C . ARG A 1 289 ? -8.338 -7.416 4.492 1.00 76.56 289 ARG A C 1
ATOM 2239 O O . ARG A 1 289 ? -8.180 -6.898 5.600 1.00 76.56 289 ARG A O 1
ATOM 2246 N N . VAL A 1 290 ? -7.542 -8.384 4.044 1.00 82.12 290 VAL A N 1
ATOM 2247 C CA . VAL A 1 290 ? -6.376 -8.867 4.803 1.00 82.12 290 VAL A CA 1
ATOM 2248 C C . VAL A 1 290 ? -5.437 -7.696 5.118 1.00 82.12 290 VAL A C 1
ATOM 2250 O O . VAL A 1 290 ? -5.069 -6.938 4.225 1.00 82.12 290 VAL A O 1
ATOM 2253 N N . ILE A 1 291 ? -5.068 -7.543 6.391 1.00 85.75 291 ILE A N 1
ATOM 2254 C CA . ILE A 1 291 ? -4.011 -6.631 6.838 1.00 85.75 291 ILE A CA 1
ATOM 2255 C C . ILE A 1 291 ? -2.732 -7.454 6.950 1.00 85.75 291 ILE A C 1
ATOM 2257 O O . ILE A 1 291 ? -2.643 -8.375 7.759 1.00 85.75 291 ILE A O 1
ATOM 2261 N N . ASN A 1 292 ? -1.750 -7.111 6.138 1.00 85.56 292 ASN A N 1
ATOM 2262 C CA . ASN A 1 292 ? -0.435 -7.733 6.065 1.00 85.56 292 ASN A CA 1
ATOM 2263 C C . ASN A 1 292 ? 0.617 -6.612 5.892 1.00 85.56 292 ASN A C 1
ATOM 2265 O O . ASN A 1 292 ? 0.359 -5.463 6.259 1.00 85.56 292 ASN A O 1
ATOM 2269 N N . ASP A 1 293 ? 1.791 -6.947 5.358 1.00 86.75 293 ASP A N 1
ATOM 2270 C CA . ASP A 1 293 ? 2.889 -6.001 5.119 1.00 86.75 293 ASP A CA 1
ATOM 2271 C C . ASP A 1 293 ? 2.777 -5.232 3.776 1.00 86.75 293 ASP A C 1
ATOM 2273 O O . ASP A 1 293 ? 3.671 -4.445 3.445 1.00 86.75 293 ASP A O 1
ATOM 2277 N N . ASP A 1 294 ? 1.690 -5.440 3.011 1.00 89.38 294 ASP A N 1
ATOM 2278 C CA . ASP A 1 294 ? 1.345 -4.642 1.823 1.00 89.38 294 ASP A CA 1
ATOM 2279 C C . ASP A 1 294 ? 0.920 -3.213 2.223 1.00 89.38 294 ASP A C 1
ATOM 2281 O O . ASP A 1 294 ? 0.558 -2.919 3.371 1.00 89.38 294 ASP A O 1
ATOM 2285 N N . THR A 1 295 ? 0.881 -2.311 1.245 1.00 90.25 295 THR A N 1
ATOM 2286 C CA . THR A 1 295 ? 0.321 -0.971 1.419 1.00 90.25 295 THR A CA 1
ATOM 2287 C C . THR A 1 295 ? -1.193 -1.029 1.650 1.00 90.25 295 THR A C 1
ATOM 2289 O O . THR A 1 295 ? -1.966 -1.664 0.930 1.00 90.25 295 THR A O 1
ATOM 2292 N N . MET A 1 296 ? -1.653 -0.331 2.687 1.00 87.50 296 MET A N 1
ATOM 2293 C CA . MET A 1 296 ? -3.053 -0.308 3.100 1.00 87.50 296 MET A CA 1
ATOM 2294 C C . MET A 1 296 ? -3.625 1.099 2.959 1.00 87.50 296 MET A C 1
ATOM 2296 O O . MET A 1 296 ? -3.159 2.048 3.589 1.00 87.50 296 MET A O 1
ATOM 2300 N N . ARG A 1 297 ? -4.680 1.243 2.152 1.00 81.81 297 ARG A N 1
ATOM 2301 C CA . ARG A 1 297 ? -5.369 2.524 1.962 1.00 81.81 297 ARG A CA 1
ATOM 2302 C C . ARG A 1 297 ? -6.445 2.719 3.036 1.00 81.81 297 ARG A C 1
ATOM 2304 O O . ARG A 1 297 ? -7.473 2.047 3.048 1.00 81.81 297 ARG A O 1
ATOM 2311 N N . VAL A 1 298 ? -6.187 3.653 3.946 1.00 80.56 298 VAL A N 1
ATOM 2312 C CA . VAL A 1 298 ? -7.073 4.083 5.035 1.00 80.56 298 VAL A CA 1
ATOM 2313 C C . VAL A 1 298 ? -8.034 5.135 4.482 1.00 80.56 298 VAL A C 1
ATOM 2315 O O . VAL A 1 298 ? -7.606 6.199 4.042 1.00 80.56 298 VAL A O 1
ATOM 2318 N N . LEU A 1 299 ? -9.331 4.826 4.486 1.00 72.12 299 LEU A N 1
ATOM 2319 C CA . LEU A 1 299 ? -10.404 5.671 3.950 1.00 72.12 299 LEU A CA 1
ATOM 2320 C C . LEU A 1 299 ? -11.196 6.345 5.071 1.00 72.12 299 LEU A C 1
ATOM 2322 O O . LEU A 1 299 ? -11.550 5.694 6.050 1.00 72.12 299 LEU A O 1
ATOM 2326 N N . TRP A 1 300 ? -11.529 7.623 4.922 1.00 74.56 300 TRP A N 1
ATOM 2327 C CA . TRP A 1 300 ? -12.380 8.335 5.876 1.00 74.56 300 TRP A CA 1
ATOM 2328 C C . TRP A 1 300 ? -13.520 9.070 5.187 1.00 74.56 300 TRP A C 1
ATOM 2330 O O . TRP A 1 300 ? -13.406 9.526 4.050 1.00 74.56 300 TRP A O 1
ATOM 2340 N N . ALA A 1 301 ? -14.604 9.248 5.935 1.00 73.00 301 ALA A N 1
ATOM 2341 C CA . ALA A 1 301 ? -15.685 10.152 5.599 1.00 73.00 301 ALA A CA 1
ATOM 2342 C C . ALA A 1 301 ? -16.343 10.688 6.875 1.00 73.00 301 ALA A C 1
ATOM 2344 O O . ALA A 1 301 ? -16.441 9.979 7.879 1.00 73.00 301 ALA A O 1
ATOM 2345 N N . TRP A 1 302 ? -16.822 11.928 6.825 1.00 73.56 302 TRP A N 1
ATOM 2346 C CA . TRP A 1 302 ? -17.664 12.524 7.859 1.00 73.56 302 TRP A CA 1
ATOM 2347 C C . TRP A 1 302 ? -18.765 13.372 7.219 1.00 73.56 302 TRP A C 1
ATOM 2349 O O . TRP A 1 302 ? -18.740 13.675 6.032 1.00 73.56 302 TRP A O 1
ATOM 2359 N N . HIS A 1 303 ? -19.753 13.772 8.007 1.00 72.81 303 HIS A N 1
ATOM 2360 C CA . HIS A 1 303 ? -20.789 14.709 7.590 1.00 72.81 303 HIS A CA 1
ATOM 2361 C C . HIS A 1 303 ? -20.870 15.817 8.645 1.00 72.81 303 HIS A C 1
ATOM 2363 O O . HIS A 1 303 ? -20.678 15.544 9.829 1.00 72.81 303 HIS A O 1
ATOM 2369 N N . ASP A 1 304 ? -21.123 17.064 8.237 1.00 69.12 304 ASP A N 1
ATOM 2370 C CA . ASP A 1 304 ? -21.070 18.223 9.153 1.00 69.12 304 ASP A CA 1
ATOM 2371 C C . ASP A 1 304 ? -22.194 18.218 10.202 1.00 69.12 304 ASP A C 1
ATOM 2373 O O . ASP A 1 304 ? -22.136 18.925 11.207 1.00 69.12 304 ASP A O 1
ATOM 2377 N N . ASN A 1 305 ? -23.223 17.399 9.975 1.00 63.91 305 ASN A N 1
ATOM 2378 C CA . ASN A 1 305 ? -24.303 17.145 10.917 1.00 63.91 305 ASN A CA 1
ATOM 2379 C C . ASN A 1 305 ? -24.267 15.680 11.360 1.00 63.91 305 ASN A C 1
ATOM 2381 O O . ASN A 1 305 ? -24.236 14.798 10.497 1.00 63.91 305 ASN A O 1
ATOM 2385 N N . ASP A 1 306 ? -24.373 15.422 12.669 1.00 60.69 306 ASP A N 1
ATOM 2386 C CA . ASP A 1 306 ? -24.638 14.074 13.193 1.00 60.69 306 ASP A CA 1
ATOM 2387 C C . ASP A 1 306 ? -25.851 13.444 12.469 1.00 60.69 306 ASP A C 1
ATOM 2389 O O . ASP A 1 306 ? -26.813 14.166 12.167 1.00 60.69 306 ASP A O 1
ATOM 2393 N N . PRO A 1 307 ? -25.853 12.121 12.221 1.00 55.19 307 PRO A N 1
ATOM 2394 C CA . PRO A 1 307 ? -26.982 11.430 11.604 1.00 55.19 307 PRO A CA 1
ATOM 2395 C C . PRO A 1 307 ? -28.294 11.661 12.372 1.00 55.19 307 PRO A C 1
ATOM 2397 O O . PRO A 1 307 ? -28.353 11.579 13.600 1.00 55.19 307 PRO A O 1
ATOM 2400 N N . GLU A 1 308 ? -29.374 11.934 11.634 1.00 50.09 308 GLU A N 1
ATOM 2401 C CA . GLU A 1 308 ? -30.706 12.115 12.227 1.00 50.09 308 GLU A CA 1
ATOM 2402 C C . GLU A 1 308 ? -31.357 10.781 12.637 1.00 50.09 308 GLU A C 1
ATOM 2404 O O . GLU A 1 308 ? -32.213 10.770 13.523 1.00 50.09 308 GLU A O 1
ATOM 2409 N N . ASP A 1 309 ? -30.947 9.659 12.030 1.00 50.81 309 ASP A N 1
ATOM 2410 C CA . ASP A 1 309 ? -31.518 8.334 12.291 1.00 50.81 309 ASP A CA 1
ATOM 2411 C C . ASP A 1 309 ? -30.489 7.197 12.088 1.00 50.81 309 ASP A C 1
ATOM 2413 O O . ASP A 1 309 ? -30.275 6.713 10.977 1.00 50.81 309 ASP A O 1
ATOM 2417 N N . ASP A 1 310 ? -29.869 6.733 13.181 1.00 51.09 310 ASP A N 1
ATOM 2418 C CA . ASP A 1 310 ? -28.879 5.634 13.184 1.00 51.09 310 ASP A CA 1
ATOM 2419 C C . ASP A 1 310 ? -29.467 4.263 12.770 1.00 51.09 310 ASP A C 1
ATOM 2421 O O . ASP A 1 310 ? -28.734 3.286 12.613 1.00 51.09 310 ASP A O 1
ATOM 2425 N N . THR A 1 311 ? -30.798 4.144 12.655 1.00 43.03 311 THR A N 1
ATOM 2426 C CA . THR A 1 311 ? -31.500 2.843 12.652 1.00 43.03 311 THR A CA 1
ATOM 2427 C C . THR A 1 311 ? -32.074 2.409 11.298 1.00 43.03 311 THR A C 1
ATOM 2429 O O . THR A 1 311 ? -32.604 1.298 11.167 1.00 43.03 311 THR A O 1
ATOM 2432 N N . GLY A 1 312 ? -31.967 3.262 10.275 1.00 41.91 312 GLY A N 1
ATOM 2433 C CA . GLY A 1 312 ? -32.552 3.024 8.958 1.00 41.91 312 GLY A CA 1
ATOM 2434 C C . GLY A 1 312 ? -31.772 2.029 8.078 1.00 41.91 312 GLY A C 1
ATOM 2435 O O . GLY A 1 312 ? -30.542 1.955 8.149 1.00 41.91 312 GLY A O 1
ATOM 2436 N N . PRO A 1 313 ? -32.449 1.321 7.146 1.00 39.59 313 PRO A N 1
ATOM 2437 C CA . PRO A 1 313 ? -31.771 0.586 6.070 1.00 39.59 313 PRO A CA 1
ATOM 2438 C C . PRO A 1 313 ? -30.960 1.510 5.138 1.00 39.59 313 PRO A C 1
ATOM 2440 O O . PRO A 1 313 ? -30.147 1.018 4.364 1.00 39.59 313 PRO A O 1
ATOM 2443 N N . SER A 1 314 ? -31.169 2.828 5.243 1.00 45.41 314 SER A N 1
ATOM 2444 C CA . SER A 1 314 ? -30.540 3.912 4.483 1.00 45.41 314 SER A CA 1
ATOM 2445 C C . SER A 1 314 ? -29.205 4.441 5.045 1.00 45.41 314 SER A C 1
ATOM 2447 O O . SER A 1 314 ? -28.628 5.340 4.445 1.00 45.41 314 SER A O 1
ATOM 2449 N N . GLY A 1 315 ? -28.698 3.895 6.161 1.00 51.59 315 GLY A N 1
ATOM 2450 C CA . GLY A 1 315 ? -27.331 4.155 6.648 1.00 51.59 315 GLY A CA 1
ATOM 2451 C C . GLY A 1 315 ? -27.016 5.621 7.013 1.00 51.59 315 GLY A C 1
ATOM 2452 O O . GLY A 1 315 ? -27.936 6.423 7.184 1.00 51.59 315 GLY A O 1
ATOM 2453 N N . PRO A 1 316 ? -25.725 5.979 7.180 1.00 59.03 316 PRO A N 1
ATOM 2454 C CA . PRO A 1 316 ? -25.322 7.367 7.397 1.00 59.03 316 PRO A CA 1
ATOM 2455 C C . PRO A 1 316 ? -25.598 8.223 6.152 1.00 59.03 316 PRO A C 1
ATOM 2457 O O . PRO A 1 316 ? -25.507 7.746 5.020 1.00 59.03 316 PRO A O 1
ATOM 2460 N N . ALA A 1 317 ? -25.912 9.504 6.362 1.00 62.34 317 ALA A N 1
ATOM 2461 C CA . ALA A 1 317 ? -26.126 10.457 5.275 1.00 62.34 317 ALA A CA 1
ATOM 2462 C C . ALA A 1 317 ? -24.872 10.597 4.393 1.00 62.34 317 ALA A C 1
ATOM 2464 O O . ALA A 1 317 ? -23.744 10.515 4.882 1.00 62.34 317 ALA A O 1
ATOM 2465 N N . TYR A 1 318 ? -25.067 10.838 3.092 1.00 66.81 318 TYR A N 1
ATOM 2466 C CA . TYR A 1 318 ? -23.956 10.978 2.152 1.00 66.81 318 TYR A CA 1
ATOM 2467 C C . TYR A 1 318 ? -23.067 12.175 2.525 1.00 66.81 318 TYR A C 1
ATOM 2469 O O . TYR A 1 318 ? -23.509 13.321 2.525 1.00 66.81 318 TYR A O 1
ATOM 2477 N N . HIS A 1 319 ? -21.796 11.891 2.804 1.00 70.44 319 HIS A N 1
ATOM 2478 C CA . HIS A 1 319 ? -20.761 12.828 3.265 1.00 70.44 319 HIS A CA 1
ATOM 2479 C C . HIS A 1 319 ? -20.423 13.960 2.275 1.00 70.44 319 HIS A C 1
ATOM 2481 O O . HIS A 1 319 ? -19.740 14.916 2.635 1.00 70.44 319 HIS A O 1
ATOM 2487 N N . GLY A 1 320 ? -20.842 13.868 1.009 1.00 75.00 320 GLY A N 1
ATOM 2488 C CA . GLY A 1 320 ? -20.425 14.827 -0.015 1.00 75.00 320 GLY A CA 1
ATOM 2489 C C . GLY A 1 320 ? -18.905 14.804 -0.210 1.00 75.00 320 GLY A C 1
ATOM 2490 O O . GLY A 1 320 ? -18.314 13.730 -0.338 1.00 75.00 320 GLY A O 1
ATOM 2491 N N . SER A 1 321 ? -18.283 15.985 -0.211 1.00 78.75 321 SER A N 1
ATOM 2492 C CA . SER A 1 321 ? -16.829 16.180 -0.325 1.00 78.75 321 SER A CA 1
ATOM 2493 C C . SER A 1 321 ? -16.039 15.871 0.951 1.00 78.75 321 SER A C 1
ATOM 2495 O O . SER A 1 321 ? -14.815 15.828 0.892 1.00 78.75 321 SER A O 1
ATOM 2497 N N . ASN A 1 322 ? -16.700 15.650 2.091 1.00 81.62 322 ASN A N 1
ATOM 2498 C CA . ASN A 1 322 ? -16.057 15.410 3.386 1.00 81.62 322 ASN A CA 1
ATOM 2499 C C . ASN A 1 322 ? -15.570 13.955 3.506 1.00 81.62 322 ASN A C 1
ATOM 2501 O O . ASN A 1 322 ? -16.016 13.183 4.356 1.00 81.62 322 ASN A O 1
ATOM 2505 N N . ARG A 1 323 ? -14.682 13.564 2.591 1.00 81.12 323 ARG A N 1
ATOM 2506 C CA . ARG A 1 323 ? -14.117 12.220 2.449 1.00 81.12 323 ARG A CA 1
ATOM 2507 C C . ARG A 1 323 ? -12.662 12.289 2.002 1.00 81.12 323 ARG A C 1
ATOM 2509 O O . ARG A 1 323 ? -12.228 13.307 1.472 1.00 81.12 323 ARG A O 1
ATOM 2516 N N . GLY A 1 324 ? -11.926 11.201 2.170 1.00 78.06 324 GLY A N 1
ATOM 2517 C CA . GLY A 1 324 ? -10.576 11.085 1.634 1.00 78.06 324 GLY A CA 1
ATOM 2518 C C . GLY A 1 324 ? -9.947 9.722 1.879 1.00 78.06 324 GLY A C 1
ATOM 2519 O O . GLY A 1 324 ? -10.560 8.819 2.453 1.00 78.06 324 GLY A O 1
ATOM 2520 N N . ALA A 1 325 ? -8.716 9.585 1.402 1.00 79.12 325 ALA A N 1
ATOM 2521 C CA . ALA A 1 325 ? -7.936 8.363 1.445 1.00 79.12 325 ALA A CA 1
ATOM 2522 C C . ALA A 1 325 ? -6.471 8.679 1.762 1.00 79.12 325 ALA A C 1
ATOM 2524 O O . ALA A 1 325 ? -5.957 9.724 1.366 1.00 79.12 325 ALA A O 1
ATOM 2525 N N . ARG A 1 326 ? -5.788 7.765 2.454 1.00 82.62 326 ARG A N 1
ATOM 2526 C CA . ARG A 1 326 ? -4.343 7.829 2.695 1.00 82.62 326 ARG A CA 1
ATOM 2527 C C . ARG A 1 326 ? -3.752 6.428 2.673 1.00 82.62 326 ARG A C 1
ATOM 2529 O O . ARG A 1 326 ? -4.187 5.567 3.436 1.00 82.62 326 ARG A O 1
ATOM 2536 N N . ALA A 1 327 ? -2.754 6.210 1.828 1.00 85.06 327 ALA A N 1
ATOM 2537 C CA . ALA A 1 327 ? -1.919 5.021 1.890 1.00 85.06 327 ALA A CA 1
ATOM 2538 C C . ALA A 1 327 ? -1.082 5.028 3.183 1.00 85.06 327 ALA A C 1
ATOM 2540 O O . ALA A 1 327 ? -0.586 6.071 3.616 1.00 85.06 327 ALA A O 1
ATOM 2541 N N . THR A 1 328 ? -0.959 3.874 3.835 1.00 87.62 328 THR A N 1
ATOM 2542 C CA . THR A 1 328 ? -0.104 3.682 5.009 1.00 87.62 328 THR A CA 1
ATOM 2543 C C . THR A 1 328 ? 0.321 2.221 5.146 1.00 87.62 328 THR A C 1
ATOM 2545 O O . THR A 1 328 ? -0.309 1.323 4.592 1.00 87.62 328 THR A O 1
ATOM 2548 N N . LEU A 1 329 ? 1.354 1.970 5.946 1.00 86.44 329 LEU A N 1
ATOM 2549 C CA . LEU A 1 329 ? 1.770 0.627 6.346 1.00 86.44 329 LEU A CA 1
ATOM 2550 C C . LEU A 1 329 ? 1.272 0.365 7.770 1.00 86.44 329 LEU A C 1
ATOM 2552 O O . LEU A 1 329 ? 1.800 0.925 8.733 1.00 86.44 329 LEU A O 1
ATOM 2556 N N . LEU A 1 330 ? 0.237 -0.470 7.907 1.00 85.38 330 LEU A N 1
ATOM 2557 C CA . LEU A 1 330 ? -0.328 -0.832 9.215 1.00 85.38 330 LEU A CA 1
ATOM 2558 C C . LEU A 1 330 ? 0.604 -1.766 10.001 1.00 85.38 330 LEU A C 1
ATOM 2560 O O . LEU A 1 330 ? 0.710 -1.634 11.218 1.00 85.38 330 LEU A O 1
ATOM 2564 N N . LEU A 1 331 ? 1.312 -2.661 9.304 1.00 83.44 331 LEU A N 1
ATOM 2565 C CA . LEU A 1 331 ? 2.338 -3.545 9.864 1.00 83.44 331 LEU A CA 1
ATOM 2566 C C . LEU A 1 331 ? 3.753 -3.036 9.552 1.00 83.44 331 LEU A C 1
ATOM 2568 O O . LEU A 1 331 ? 4.615 -3.770 9.086 1.00 83.44 331 LEU A O 1
ATOM 2572 N N . ASN A 1 332 ? 4.024 -1.756 9.814 1.00 71.94 332 ASN A N 1
ATOM 2573 C CA . ASN A 1 332 ? 5.390 -1.254 9.693 1.00 71.94 332 ASN A CA 1
ATOM 2574 C C . ASN A 1 332 ? 6.216 -1.615 10.938 1.00 71.94 332 ASN A C 1
ATOM 2576 O O . ASN A 1 332 ? 5.956 -1.101 12.032 1.00 71.94 332 ASN A O 1
ATOM 2580 N N . ARG A 1 333 ? 7.269 -2.424 10.761 1.00 67.81 333 ARG A N 1
ATOM 2581 C CA . ARG A 1 333 ? 8.349 -2.587 11.745 1.00 67.81 333 ARG A CA 1
ATOM 2582 C C . ARG A 1 333 ? 9.213 -1.320 11.776 1.00 67.81 333 ARG A C 1
ATOM 2584 O O . ARG A 1 333 ? 10.388 -1.346 11.413 1.00 67.81 333 ARG A O 1
ATOM 2591 N N . LYS A 1 334 ? 8.646 -0.212 12.265 1.00 62.44 334 LYS A N 1
ATOM 2592 C CA . LYS A 1 334 ? 9.451 0.941 12.670 1.00 62.44 334 LYS A CA 1
ATOM 2593 C C . LYS A 1 334 ? 10.431 0.458 13.731 1.00 62.44 334 LYS A C 1
ATOM 2595 O O . LYS A 1 334 ? 10.010 0.027 14.806 1.00 62.44 334 LYS A O 1
ATOM 2600 N N . LEU A 1 335 ? 11.723 0.517 13.420 1.00 63.12 335 LEU A N 1
ATOM 2601 C CA . LEU A 1 335 ? 12.757 0.425 14.438 1.00 63.12 335 LEU A CA 1
ATOM 2602 C C . LEU A 1 335 ? 12.487 1.566 15.416 1.00 63.12 335 LEU A C 1
ATOM 2604 O O . LEU A 1 335 ? 12.536 2.736 15.039 1.00 63.12 335 LEU A O 1
ATOM 2608 N N . THR A 1 336 ? 12.102 1.220 16.644 1.00 57.91 336 THR A N 1
ATOM 2609 C CA . THR A 1 336 ? 11.975 2.200 17.719 1.00 57.91 336 THR A CA 1
ATOM 2610 C C . THR A 1 336 ? 13.307 2.926 17.828 1.00 57.91 336 THR A C 1
ATOM 2612 O O . THR A 1 336 ? 14.345 2.268 17.809 1.00 57.91 336 THR A O 1
ATOM 2615 N N . GLU A 1 337 ? 13.295 4.250 17.967 1.00 58.00 337 GLU A N 1
ATOM 2616 C CA . GLU A 1 337 ? 14.508 4.986 18.315 1.00 58.00 337 GLU A CA 1
ATOM 2617 C C . GLU A 1 337 ? 14.983 4.523 19.699 1.00 58.00 337 GLU A C 1
ATOM 2619 O O . GLU A 1 337 ? 14.541 5.030 20.734 1.00 58.00 337 GLU A O 1
ATOM 2624 N N . THR A 1 338 ? 15.877 3.532 19.733 1.00 55.69 338 THR A N 1
ATOM 2625 C CA . THR A 1 338 ? 16.700 3.289 20.911 1.00 55.69 338 THR A CA 1
ATOM 2626 C C . THR A 1 338 ? 17.495 4.575 21.132 1.00 55.69 338 THR A C 1
ATOM 2628 O O . THR A 1 338 ? 18.146 5.033 20.187 1.00 55.69 338 THR A O 1
ATOM 2631 N N . PRO A 1 339 ? 17.448 5.202 22.324 1.00 57.03 339 PRO A N 1
ATOM 2632 C CA . PRO A 1 339 ? 18.248 6.389 22.594 1.00 57.03 339 PRO A CA 1
ATOM 2633 C C . PRO A 1 339 ? 19.708 6.080 22.272 1.00 57.03 339 PRO A C 1
ATOM 2635 O O . PRO A 1 339 ? 20.257 5.134 22.840 1.00 57.03 339 PRO A O 1
ATOM 2638 N N . ALA A 1 340 ? 20.298 6.827 21.335 1.00 59.22 340 ALA A N 1
ATOM 2639 C CA . ALA A 1 340 ? 21.621 6.514 20.812 1.00 59.22 340 ALA A CA 1
ATOM 2640 C C . ALA A 1 340 ? 22.622 6.380 21.967 1.00 59.22 340 ALA A C 1
ATOM 2642 O O . ALA A 1 340 ? 22.789 7.297 22.776 1.00 59.22 340 ALA A O 1
ATOM 2643 N N . VAL A 1 341 ? 23.244 5.204 22.080 1.00 59.69 341 VAL A N 1
ATOM 2644 C CA . VAL A 1 341 ? 24.130 4.865 23.198 1.00 59.69 341 VAL A CA 1
ATOM 2645 C C . VAL A 1 341 ? 25.510 5.459 22.931 1.00 59.69 341 VAL A C 1
ATOM 2647 O O . VAL A 1 341 ? 26.447 4.742 22.600 1.00 59.69 341 VAL A O 1
ATOM 2650 N N . GLY A 1 342 ? 25.616 6.781 23.074 1.00 73.25 342 GLY A N 1
ATOM 2651 C CA . GLY A 1 342 ? 26.862 7.512 22.877 1.00 73.25 342 GLY A CA 1
ATOM 2652 C C . GLY A 1 342 ? 26.681 8.863 22.189 1.00 73.25 342 GLY A C 1
ATOM 2653 O O . GLY A 1 342 ? 25.711 9.581 22.441 1.00 73.25 342 GLY A O 1
ATOM 2654 N N . THR A 1 343 ? 27.662 9.247 21.381 1.00 89.25 343 THR A N 1
ATOM 2655 C CA . THR A 1 343 ? 27.774 10.576 20.774 1.00 89.25 343 THR A CA 1
ATOM 2656 C C . THR A 1 343 ? 27.178 10.581 19.373 1.00 89.25 343 THR A C 1
ATOM 2658 O O . THR A 1 343 ? 27.675 9.912 18.477 1.00 89.25 343 THR A O 1
ATOM 2661 N N . THR A 1 344 ? 26.156 11.401 19.142 1.00 93.38 344 THR A N 1
ATOM 2662 C CA . THR A 1 344 ? 25.589 11.611 17.802 1.00 93.38 344 THR A CA 1
ATOM 2663 C C . THR A 1 344 ? 25.761 13.046 17.330 1.00 93.38 344 THR A C 1
ATOM 2665 O O . THR A 1 344 ? 25.661 13.995 18.112 1.00 93.38 344 THR A O 1
ATOM 2668 N N . HIS A 1 345 ? 25.956 13.197 16.027 1.00 95.12 345 HIS A N 1
ATOM 2669 C CA . HIS A 1 345 ? 26.093 14.464 15.323 1.00 95.12 345 HIS A CA 1
ATOM 2670 C C . HIS A 1 345 ? 25.087 14.532 14.171 1.00 95.12 345 HIS A C 1
ATOM 2672 O O . HIS A 1 345 ? 24.714 13.498 13.616 1.00 95.12 345 HIS A O 1
ATOM 2678 N N . THR A 1 346 ? 24.658 15.740 13.807 1.00 96.31 346 THR A N 1
ATOM 2679 C CA . THR A 1 346 ? 23.687 15.976 12.731 1.00 96.31 346 THR A CA 1
ATOM 2680 C C . THR A 1 346 ? 24.147 17.087 11.794 1.00 96.31 346 THR A C 1
ATOM 2682 O O . THR A 1 346 ? 24.761 18.062 12.232 1.00 96.31 346 THR A O 1
ATOM 2685 N N . PHE A 1 347 ? 23.841 16.948 10.505 1.00 95.69 347 PHE A N 1
ATOM 2686 C CA . PHE A 1 347 ? 23.987 18.004 9.499 1.00 95.69 347 PHE A CA 1
ATOM 2687 C C . PHE A 1 347 ? 22.901 17.877 8.427 1.00 95.69 347 PHE A C 1
ATOM 2689 O O . PHE A 1 347 ? 22.362 16.791 8.207 1.00 95.69 347 PHE A O 1
ATOM 2696 N N . ASP A 1 348 ? 22.599 18.989 7.759 1.00 96.50 348 ASP A N 1
ATOM 2697 C CA . ASP A 1 348 ? 21.498 19.094 6.802 1.00 96.50 348 ASP A CA 1
ATOM 2698 C C . ASP A 1 348 ? 22.052 19.386 5.398 1.00 96.50 348 ASP A C 1
ATOM 2700 O O . ASP A 1 348 ? 22.842 20.316 5.216 1.00 96.50 348 ASP A O 1
ATOM 2704 N N . LEU A 1 349 ? 21.617 18.612 4.404 1.00 95.44 349 LEU A N 1
ATOM 2705 C CA . LEU A 1 349 ? 21.898 18.807 2.983 1.00 95.44 349 LEU A CA 1
ATOM 2706 C C . LEU A 1 349 ? 20.612 19.284 2.306 1.00 95.44 349 LEU A C 1
ATOM 2708 O O . LEU A 1 349 ? 19.678 18.509 2.122 1.00 95.44 349 LEU A O 1
ATOM 2712 N N . ILE A 1 350 ? 20.539 20.582 2.006 1.00 94.94 350 ILE A N 1
ATOM 2713 C CA . ILE A 1 350 ? 19.291 21.276 1.655 1.00 94.94 350 ILE A CA 1
ATOM 2714 C C . ILE A 1 350 ? 19.439 22.029 0.329 1.00 94.94 350 ILE A C 1
ATOM 2716 O O . ILE A 1 350 ? 20.425 22.744 0.114 1.00 94.94 350 ILE A O 1
ATOM 2720 N N . MET A 1 351 ? 18.461 21.893 -0.568 1.00 94.00 351 MET A N 1
ATOM 2721 C CA . MET A 1 351 ? 18.387 22.666 -1.811 1.00 94.00 351 MET A CA 1
ATOM 2722 C C . MET A 1 351 ? 18.246 24.170 -1.528 1.00 94.00 351 MET A C 1
ATOM 2724 O O . MET A 1 351 ? 17.655 24.576 -0.533 1.00 94.00 351 MET A O 1
ATOM 2728 N N . ASN A 1 352 ? 18.815 25.023 -2.383 1.00 88.88 352 ASN A N 1
ATOM 2729 C CA . ASN A 1 352 ? 18.866 26.468 -2.135 1.00 88.88 352 ASN A CA 1
ATOM 2730 C C . ASN A 1 352 ? 17.852 27.224 -3.003 1.00 88.88 352 ASN A C 1
ATOM 2732 O O . ASN A 1 352 ? 18.193 27.662 -4.100 1.00 88.88 352 ASN A O 1
ATOM 2736 N N . ASN A 1 353 ? 16.623 27.382 -2.497 1.00 90.12 353 ASN A N 1
ATOM 2737 C CA . ASN A 1 353 ? 15.544 28.155 -3.125 1.00 90.12 353 ASN A CA 1
ATOM 2738 C C . ASN A 1 353 ? 15.371 27.829 -4.628 1.00 90.12 353 ASN A C 1
ATOM 2740 O O . ASN A 1 353 ? 15.420 28.710 -5.494 1.00 90.12 353 ASN A O 1
ATOM 2744 N N . VAL A 1 354 ? 15.214 26.540 -4.934 1.00 93.69 354 VAL A N 1
ATOM 2745 C CA . VAL A 1 354 ? 15.010 26.029 -6.294 1.00 93.69 354 VAL A CA 1
ATOM 2746 C C . VAL A 1 354 ? 13.637 26.475 -6.782 1.00 93.69 354 VAL A C 1
ATOM 2748 O O . VAL A 1 354 ? 12.625 26.185 -6.152 1.00 93.69 354 VAL A O 1
ATOM 2751 N N . SER A 1 355 ? 13.597 27.184 -7.909 1.00 94.12 355 SER A N 1
ATOM 2752 C CA . SER A 1 355 ? 12.346 27.552 -8.575 1.00 94.12 355 SER A CA 1
ATOM 2753 C C . SER A 1 355 ? 11.898 26.386 -9.447 1.00 94.12 355 SER A C 1
ATOM 2755 O O . SER A 1 355 ? 12.443 26.198 -10.534 1.00 94.12 355 SER A O 1
ATOM 2757 N N . ILE A 1 356 ? 10.905 25.627 -8.991 1.00 94.06 356 ILE A N 1
ATOM 2758 C CA . ILE A 1 356 ? 10.425 24.446 -9.716 1.00 94.06 356 ILE A CA 1
ATOM 2759 C C . ILE A 1 356 ? 9.755 24.893 -11.032 1.00 94.06 356 ILE A C 1
ATOM 2761 O O . ILE A 1 356 ? 8.914 25.802 -11.013 1.00 94.06 356 ILE A O 1
ATOM 2765 N N . PRO A 1 357 ? 10.138 24.314 -12.187 1.00 92.50 357 PRO A N 1
ATOM 2766 C CA . PRO A 1 357 ? 9.537 24.625 -13.478 1.00 92.50 357 PRO A CA 1
ATOM 2767 C C . PRO A 1 357 ? 8.016 24.442 -13.513 1.00 92.50 357 PRO A C 1
ATOM 2769 O O . PRO A 1 357 ? 7.459 23.529 -12.914 1.00 92.50 357 PRO A O 1
ATOM 2772 N N . SER A 1 358 ? 7.345 25.299 -14.286 1.00 93.88 358 SER A N 1
ATOM 2773 C CA . SER A 1 358 ? 5.905 25.218 -14.579 1.00 93.88 358 SER A CA 1
ATOM 2774 C C . SER A 1 358 ? 5.620 24.972 -16.069 1.00 93.88 358 SER A C 1
ATOM 2776 O O . SER A 1 358 ? 4.564 25.347 -16.576 1.00 93.88 358 SER A O 1
ATOM 2778 N N . HIS A 1 359 ? 6.611 24.460 -16.803 1.00 91.56 359 HIS A N 1
ATOM 2779 C CA . HIS A 1 359 ? 6.532 24.160 -18.241 1.00 91.56 359 HIS A CA 1
ATOM 2780 C C . HIS A 1 359 ? 6.794 22.679 -18.565 1.00 91.56 359 HIS A C 1
ATOM 2782 O O . HIS A 1 359 ? 6.676 22.281 -19.720 1.00 91.56 359 HIS A O 1
ATOM 2788 N N . GLN A 1 360 ? 7.104 21.893 -17.538 1.00 89.44 360 GLN A N 1
ATOM 2789 C CA . GLN A 1 360 ? 7.219 20.440 -17.515 1.00 89.44 360 GLN A CA 1
ATOM 2790 C C . GLN A 1 360 ? 6.646 19.963 -16.175 1.00 89.44 360 GLN A C 1
ATOM 2792 O O . GLN A 1 360 ? 6.629 20.733 -15.209 1.00 89.44 360 GLN A O 1
ATOM 2797 N N . ASP A 1 361 ? 6.142 18.737 -16.142 1.00 89.12 361 ASP A N 1
ATOM 2798 C CA . ASP A 1 361 ? 5.603 18.084 -14.949 1.00 89.12 361 ASP A CA 1
ATOM 2799 C C . ASP A 1 361 ? 6.730 17.515 -14.080 1.00 89.12 361 ASP A C 1
ATOM 2801 O O . ASP A 1 361 ? 6.808 17.828 -12.897 1.00 89.12 361 ASP A O 1
ATOM 2805 N N . THR A 1 362 ? 7.660 16.774 -14.672 1.00 91.12 362 THR A N 1
ATOM 2806 C CA . THR A 1 362 ? 8.811 16.189 -13.978 1.00 91.12 362 THR A CA 1
ATOM 2807 C C . THR A 1 362 ? 10.063 17.059 -14.117 1.00 91.12 362 THR A C 1
ATOM 2809 O O . THR A 1 362 ? 10.434 17.467 -15.217 1.00 91.12 362 THR A O 1
ATOM 2812 N N . THR A 1 363 ? 10.768 17.323 -13.011 1.00 94.06 363 THR A N 1
ATOM 2813 C CA . THR A 1 363 ? 12.107 17.948 -13.016 1.00 94.06 363 THR A CA 1
ATOM 2814 C C . THR A 1 363 ? 13.052 17.204 -12.078 1.00 94.06 363 THR A C 1
ATOM 2816 O O . THR A 1 363 ? 12.795 17.137 -10.880 1.00 94.06 363 THR A O 1
ATOM 2819 N N . TYR A 1 364 ? 14.183 16.720 -12.594 1.00 94.69 364 TYR A N 1
ATOM 2820 C CA . TYR A 1 364 ? 15.281 16.202 -11.773 1.00 94.69 364 TYR A CA 1
ATOM 2821 C C . TYR A 1 364 ? 16.288 17.325 -11.522 1.00 94.69 364 TYR A C 1
ATOM 2823 O O . TYR A 1 364 ? 16.837 17.890 -12.466 1.00 94.69 364 TYR A O 1
ATOM 2831 N N . TRP A 1 365 ? 16.526 17.679 -10.260 1.00 95.25 365 TRP A N 1
ATOM 2832 C CA . TRP A 1 365 ? 17.428 18.757 -9.863 1.00 95.25 365 TRP A CA 1
ATOM 2833 C C . TRP A 1 365 ? 18.620 18.228 -9.073 1.00 95.25 365 TRP A C 1
ATOM 2835 O O . TRP A 1 365 ? 18.475 17.602 -8.024 1.00 95.25 365 TRP A O 1
ATOM 2845 N N . CYS A 1 366 ? 19.810 18.533 -9.572 1.00 94.38 366 CYS A N 1
ATOM 2846 C CA . CYS A 1 366 ? 21.079 18.046 -9.070 1.00 94.38 366 CYS A CA 1
ATOM 2847 C C . CYS A 1 366 ? 21.825 19.160 -8.338 1.00 94.38 366 CYS A C 1
ATOM 2849 O O . CYS A 1 366 ? 21.917 20.296 -8.817 1.00 94.38 366 CYS A O 1
ATOM 2851 N N . ARG A 1 367 ? 22.416 18.843 -7.184 1.00 92.69 367 ARG A N 1
ATOM 2852 C CA . ARG A 1 367 ? 23.339 19.743 -6.484 1.00 92.69 367 ARG A CA 1
ATOM 2853 C C . ARG A 1 367 ? 24.388 18.954 -5.712 1.00 92.69 367 ARG A C 1
ATOM 2855 O O . ARG A 1 367 ? 24.063 18.051 -4.951 1.00 92.69 367 ARG A O 1
ATOM 2862 N N . VAL A 1 368 ? 25.651 19.332 -5.883 1.00 91.56 368 VAL A N 1
ATOM 2863 C CA . VAL A 1 368 ? 26.761 18.809 -5.079 1.00 91.56 368 VAL A CA 1
ATOM 2864 C C . VAL A 1 368 ? 26.830 19.519 -3.728 1.00 91.56 368 VAL A C 1
ATOM 2866 O O . VAL A 1 368 ? 26.697 20.742 -3.654 1.00 91.56 368 VAL A O 1
ATOM 2869 N N . PHE A 1 369 ? 27.107 18.752 -2.677 1.00 91.25 369 PHE A N 1
ATOM 2870 C CA . PHE A 1 369 ? 27.352 19.222 -1.319 1.00 91.25 369 PHE A CA 1
ATOM 2871 C C . PHE A 1 369 ? 28.693 18.716 -0.789 1.00 91.25 369 PHE A C 1
ATOM 2873 O O . PHE A 1 369 ? 29.161 17.643 -1.167 1.00 91.25 369 PHE A O 1
ATOM 2880 N N . GLU A 1 370 ? 29.279 19.485 0.127 1.00 88.75 370 GLU A N 1
ATOM 2881 C CA . GLU A 1 370 ? 30.430 19.076 0.931 1.00 88.75 370 GLU A CA 1
ATOM 2882 C C . GLU A 1 370 ? 29.936 18.398 2.221 1.00 88.75 370 GLU A C 1
ATOM 2884 O O . GLU A 1 370 ? 29.085 18.931 2.935 1.00 88.75 370 GLU A O 1
ATOM 2889 N N . MET A 1 371 ? 30.463 17.211 2.505 1.00 89.25 371 MET A N 1
ATOM 2890 C CA . MET A 1 371 ? 30.231 16.435 3.723 1.00 89.25 371 MET A CA 1
ATOM 2891 C C . MET A 1 371 ? 31.139 16.937 4.859 1.00 89.25 371 MET A C 1
ATOM 2893 O O . MET A 1 371 ? 32.209 17.489 4.589 1.00 89.25 371 MET A O 1
ATOM 2897 N N . PRO A 1 372 ? 30.786 16.716 6.140 1.00 89.12 372 PRO A N 1
ATOM 2898 C CA . PRO A 1 372 ? 31.650 17.092 7.256 1.00 89.12 372 PRO A CA 1
ATOM 2899 C C . PRO A 1 372 ? 33.068 16.516 7.119 1.00 89.12 372 PRO A C 1
ATOM 2901 O O . PRO A 1 372 ? 33.240 15.328 6.850 1.00 89.12 372 PRO A O 1
ATOM 2904 N N . THR A 1 373 ? 34.098 17.333 7.355 1.00 88.06 373 THR A N 1
ATOM 2905 C CA . THR A 1 373 ? 35.481 16.840 7.438 1.00 88.06 373 THR A CA 1
ATOM 2906 C C . THR A 1 373 ? 35.669 16.063 8.741 1.00 88.06 373 THR A C 1
ATOM 2908 O O . THR A 1 373 ? 35.609 16.641 9.827 1.00 88.06 373 THR A O 1
ATOM 2911 N N . LEU A 1 374 ? 35.911 14.755 8.646 1.00 89.69 374 LEU A N 1
ATOM 2912 C CA . LEU A 1 374 ? 36.054 13.861 9.797 1.00 89.69 374 LEU A CA 1
ATOM 2913 C C . LEU A 1 374 ? 37.510 13.410 9.964 1.00 89.69 374 LEU A C 1
ATOM 2915 O O . LEU A 1 374 ? 38.213 13.166 8.990 1.00 89.69 374 LEU A O 1
ATOM 2919 N N . ALA A 1 375 ? 37.966 13.293 11.214 1.00 87.69 375 ALA A N 1
ATOM 2920 C CA . ALA A 1 375 ? 39.329 12.854 11.538 1.00 87.69 375 ALA A CA 1
ATOM 2921 C C . ALA A 1 375 ? 39.505 11.319 11.536 1.00 87.69 375 ALA A C 1
ATOM 2923 O O . ALA A 1 375 ? 40.620 10.824 11.695 1.00 87.69 375 ALA A O 1
ATOM 2924 N N . SER A 1 376 ? 38.404 10.577 11.419 1.00 90.62 376 SER A N 1
ATOM 2925 C CA . SER A 1 376 ? 38.337 9.116 11.421 1.00 90.62 376 SER A CA 1
ATOM 2926 C C . SER A 1 376 ? 37.016 8.652 10.810 1.00 90.62 376 SER A C 1
ATOM 2928 O O . SER A 1 376 ? 36.068 9.440 10.717 1.00 90.62 376 SER A O 1
ATOM 2930 N N . LYS A 1 377 ? 36.916 7.351 10.516 1.00 93.12 377 LYS A N 1
ATOM 2931 C CA . LYS A 1 377 ? 35.655 6.680 10.181 1.00 93.12 377 LYS A CA 1
ATOM 2932 C C . LYS A 1 377 ? 34.559 7.006 11.198 1.00 93.12 377 LYS A C 1
ATOM 2934 O O . LYS A 1 377 ? 34.818 7.033 12.402 1.00 93.12 377 LYS A O 1
ATOM 2939 N N . HIS A 1 378 ? 33.363 7.252 10.686 1.00 94.44 378 HIS A N 1
ATOM 2940 C CA . HIS A 1 378 ? 32.098 7.356 11.406 1.00 94.44 378 HIS A CA 1
ATOM 2941 C C . HIS A 1 378 ? 31.035 6.566 10.628 1.00 94.44 378 HIS A C 1
ATOM 2943 O O . HIS A 1 378 ? 31.219 6.233 9.453 1.00 94.44 378 HIS A O 1
ATOM 2949 N N . HIS A 1 379 ? 29.893 6.317 11.263 1.00 95.06 379 HIS A N 1
ATOM 2950 C CA . HIS A 1 379 ? 28.728 5.706 10.630 1.00 95.06 379 HIS A CA 1
ATOM 2951 C C . HIS A 1 379 ? 27.541 6.661 10.608 1.00 95.06 379 HIS A C 1
ATOM 2953 O O . HIS A 1 379 ? 27.149 7.184 11.651 1.00 95.06 379 HIS A O 1
ATOM 2959 N N . ILE A 1 380 ? 26.930 6.842 9.435 1.00 95.38 380 ILE A N 1
ATOM 2960 C CA . ILE A 1 380 ? 25.553 7.336 9.324 1.00 95.38 380 ILE A CA 1
ATOM 2961 C C . ILE A 1 380 ? 24.630 6.247 9.867 1.00 95.38 380 ILE A C 1
ATOM 2963 O O . ILE A 1 380 ? 24.790 5.069 9.539 1.00 95.38 380 ILE A O 1
ATOM 2967 N N . ILE A 1 381 ? 23.667 6.654 10.692 1.00 94.31 381 ILE A N 1
ATOM 2968 C CA . ILE A 1 381 ? 22.745 5.754 11.401 1.00 94.31 381 ILE A CA 1
ATOM 2969 C C . ILE A 1 381 ? 21.266 6.107 11.204 1.00 94.31 381 ILE A C 1
ATOM 2971 O O . ILE A 1 381 ? 20.398 5.288 11.512 1.00 94.31 381 ILE A O 1
ATOM 2975 N N . LYS A 1 382 ? 20.975 7.319 10.716 1.00 94.19 382 LYS A N 1
ATOM 2976 C CA . LYS A 1 382 ? 19.624 7.796 10.406 1.00 94.19 382 LYS A CA 1
ATOM 2977 C C . LYS A 1 382 ? 19.678 8.879 9.323 1.00 94.19 382 LYS A C 1
ATOM 2979 O O . LYS A 1 382 ? 20.552 9.747 9.375 1.00 94.19 382 LYS A O 1
ATOM 2984 N N . ALA A 1 383 ? 18.725 8.846 8.395 1.00 94.94 383 ALA A N 1
ATOM 2985 C CA . ALA A 1 383 ? 18.448 9.906 7.430 1.00 94.94 383 ALA A CA 1
ATOM 2986 C C . ALA A 1 383 ? 16.983 10.367 7.560 1.00 94.94 383 ALA A C 1
ATOM 2988 O O . ALA A 1 383 ? 16.077 9.545 7.695 1.00 94.94 383 ALA A O 1
ATOM 2989 N N . GLU A 1 384 ? 16.749 11.678 7.553 1.00 94.88 384 GLU A N 1
ATOM 2990 C CA . GLU A 1 384 ? 15.449 12.307 7.827 1.00 94.88 384 GLU A CA 1
ATOM 2991 C C . GLU A 1 384 ? 15.092 13.296 6.707 1.00 94.88 384 GLU A C 1
ATOM 2993 O O . GLU A 1 384 ? 15.905 14.178 6.416 1.00 94.88 384 GLU A O 1
ATOM 2998 N N . PRO A 1 385 ? 13.902 13.220 6.084 1.00 95.50 385 PRO A N 1
ATOM 2999 C CA . PRO A 1 385 ? 13.492 14.210 5.095 1.00 95.50 385 PRO A CA 1
ATOM 3000 C C . PRO A 1 385 ? 13.244 15.570 5.759 1.00 95.50 385 PRO A C 1
ATOM 3002 O O . PRO A 1 385 ? 12.510 15.683 6.743 1.00 95.50 385 PRO A O 1
ATOM 3005 N N . VAL A 1 386 ? 13.830 16.623 5.195 1.00 96.69 386 VAL A N 1
ATOM 3006 C CA . VAL A 1 386 ? 13.588 18.014 5.595 1.00 96.69 386 VAL A CA 1
ATOM 3007 C C . VAL A 1 386 ? 12.838 18.675 4.449 1.00 96.69 386 VAL A C 1
ATOM 3009 O O . VAL A 1 386 ? 13.444 19.032 3.445 1.00 96.69 386 VAL A O 1
ATOM 3012 N N . ILE A 1 387 ? 11.515 18.787 4.573 1.00 95.69 387 ILE A N 1
ATOM 3013 C CA . ILE A 1 387 ? 10.638 19.240 3.485 1.00 95.69 387 ILE A CA 1
ATOM 3014 C C . ILE A 1 387 ? 10.147 20.667 3.749 1.00 95.69 387 ILE A C 1
ATOM 3016 O O . ILE A 1 387 ? 9.764 21.024 4.867 1.00 95.69 387 ILE A O 1
ATOM 3020 N N . THR A 1 388 ? 10.144 21.485 2.701 1.00 96.00 388 THR A N 1
ATOM 3021 C CA . THR A 1 388 ? 9.561 22.830 2.689 1.00 96.00 388 THR A CA 1
ATOM 3022 C C . THR A 1 388 ? 8.046 22.723 2.849 1.00 96.00 388 THR A C 1
ATOM 3024 O O . THR A 1 388 ? 7.382 22.085 2.037 1.00 96.00 388 THR A O 1
ATOM 3027 N N . ALA A 1 389 ? 7.487 23.350 3.886 1.00 94.50 389 ALA A N 1
ATOM 3028 C CA . ALA A 1 389 ? 6.059 23.250 4.186 1.00 94.50 389 ALA A CA 1
ATOM 3029 C C . ALA A 1 389 ? 5.188 23.740 3.012 1.00 94.50 389 ALA A C 1
ATOM 3031 O O . ALA A 1 389 ? 5.318 24.888 2.580 1.00 94.50 389 ALA A O 1
ATOM 3032 N N . GLY A 1 390 ? 4.285 22.883 2.531 1.00 91.62 390 GLY A N 1
ATOM 3033 C CA . GLY A 1 390 ? 3.476 23.091 1.325 1.00 91.62 390 GLY A CA 1
ATOM 3034 C C . GLY A 1 390 ? 3.995 22.371 0.071 1.00 91.62 390 GLY A C 1
ATOM 3035 O O . GLY A 1 390 ? 3.235 22.239 -0.888 1.00 91.62 390 GLY A O 1
ATOM 3036 N N . ASN A 1 391 ? 5.239 21.877 0.076 1.00 93.88 391 ASN A N 1
ATOM 3037 C CA . ASN A 1 391 ? 5.850 21.145 -1.040 1.00 93.88 391 ASN A CA 1
ATOM 3038 C C . ASN A 1 391 ? 5.845 19.615 -0.824 1.00 93.88 391 ASN A C 1
ATOM 3040 O O . ASN A 1 391 ? 6.478 18.889 -1.587 1.00 93.88 391 ASN A O 1
ATOM 3044 N N . GLU A 1 392 ? 5.131 19.093 0.183 1.00 89.81 392 GLU A N 1
ATOM 3045 C CA . GLU A 1 392 ? 5.106 17.659 0.526 1.00 89.81 392 GLU A CA 1
ATOM 3046 C C . GLU A 1 392 ? 4.534 16.761 -0.585 1.00 89.81 392 GLU A C 1
ATOM 3048 O O . GLU A 1 392 ? 4.794 15.562 -0.589 1.00 89.81 392 GLU A O 1
ATOM 3053 N N . GLY A 1 393 ? 3.758 17.333 -1.511 1.00 87.50 393 GLY A N 1
ATOM 3054 C CA . GLY A 1 393 ? 3.260 16.659 -2.716 1.00 87.50 393 GLY A CA 1
ATOM 3055 C C . GLY A 1 393 ? 4.038 16.986 -3.994 1.00 87.50 393 GLY A C 1
ATOM 3056 O O . GLY A 1 393 ? 3.544 16.676 -5.067 1.00 87.50 393 GLY A O 1
ATOM 3057 N N . VAL A 1 394 ? 5.188 17.665 -3.888 1.00 91.81 394 VAL A N 1
ATOM 3058 C CA . VAL A 1 394 ? 6.023 18.084 -5.032 1.00 91.81 394 VAL A CA 1
ATOM 3059 C C . VAL A 1 394 ? 7.458 17.580 -4.888 1.00 91.81 394 VAL A C 1
ATOM 3061 O O . VAL A 1 394 ? 8.060 17.171 -5.872 1.00 91.81 394 VAL A O 1
ATOM 3064 N N . PHE A 1 395 ? 8.013 17.563 -3.673 1.00 94.06 395 PHE A N 1
ATOM 3065 C CA . PHE A 1 395 ? 9.291 16.917 -3.363 1.00 94.06 395 PHE A CA 1
ATOM 3066 C C . PHE A 1 395 ? 9.100 15.389 -3.350 1.00 94.06 395 PHE A C 1
ATOM 3068 O O . PHE A 1 395 ? 8.754 14.806 -2.321 1.00 94.06 395 PHE A O 1
ATOM 3075 N N . HIS A 1 396 ? 9.244 14.761 -4.520 1.00 92.62 396 HIS A N 1
ATOM 3076 C CA . HIS A 1 396 ? 8.776 13.398 -4.765 1.00 92.62 396 HIS A CA 1
ATOM 3077 C C . HIS A 1 396 ? 9.775 12.325 -4.313 1.00 92.62 396 HIS A C 1
ATOM 3079 O O . HIS A 1 396 ? 9.411 11.433 -3.547 1.00 92.62 396 HIS A O 1
ATOM 3085 N N . HIS A 1 397 ? 11.038 12.406 -4.737 1.00 92.62 397 HIS A N 1
ATOM 3086 C CA . HIS A 1 397 ? 12.099 11.543 -4.209 1.00 92.62 397 HIS A CA 1
ATOM 3087 C C . HIS A 1 397 ? 13.477 12.208 -4.247 1.00 92.62 397 HIS A C 1
ATOM 3089 O O . HIS A 1 397 ? 13.685 13.205 -4.938 1.00 92.62 397 HIS A O 1
ATOM 3095 N N . LEU A 1 398 ? 14.409 11.650 -3.476 1.00 95.12 398 LEU A N 1
ATOM 3096 C CA . LEU A 1 398 ? 15.789 12.096 -3.341 1.00 95.12 398 LEU A CA 1
ATOM 3097 C C . LEU A 1 398 ? 16.732 10.892 -3.328 1.00 95.12 398 LEU A C 1
ATOM 3099 O O . LEU A 1 398 ? 16.500 9.925 -2.597 1.00 95.12 398 LEU A O 1
ATOM 3103 N N . ILE A 1 399 ? 17.837 10.997 -4.067 1.00 94.62 399 ILE A N 1
ATOM 3104 C CA . ILE A 1 399 ? 18.958 10.054 -4.003 1.00 94.62 399 ILE A CA 1
ATOM 3105 C C . ILE A 1 399 ? 20.244 10.838 -3.721 1.00 94.62 399 ILE A C 1
ATOM 3107 O O . ILE A 1 399 ? 20.473 11.923 -4.261 1.00 94.62 399 ILE A O 1
ATOM 3111 N N . LEU A 1 400 ? 21.071 10.308 -2.819 1.00 94.81 400 LEU A N 1
ATOM 3112 C CA . LEU A 1 400 ? 22.342 10.899 -2.414 1.00 94.81 400 LEU A CA 1
ATOM 3113 C C . LEU A 1 400 ? 23.499 9.984 -2.826 1.00 94.81 400 LEU A C 1
ATOM 3115 O O . LEU A 1 400 ? 23.728 8.943 -2.206 1.00 94.81 400 LEU A O 1
ATOM 3119 N N . TYR A 1 401 ? 24.249 10.388 -3.848 1.00 92.19 401 TYR A N 1
ATOM 3120 C CA . TYR A 1 401 ? 25.382 9.637 -4.389 1.00 92.19 401 TYR A CA 1
ATOM 3121 C C . TYR A 1 401 ? 26.711 10.174 -3.841 1.00 92.19 401 TYR A C 1
ATOM 3123 O O . TYR A 1 401 ? 26.962 11.379 -3.876 1.00 92.19 401 TYR A O 1
ATOM 3131 N N . LYS A 1 402 ? 27.602 9.301 -3.363 1.00 89.12 402 LYS A N 1
ATOM 3132 C CA . LYS A 1 402 ? 28.974 9.666 -2.967 1.00 89.12 402 LYS A CA 1
ATOM 3133 C C . LYS A 1 402 ? 29.840 9.871 -4.207 1.00 89.12 402 LYS A C 1
ATOM 3135 O O . LYS A 1 402 ? 29.984 8.946 -4.997 1.00 89.12 402 LYS A O 1
ATOM 3140 N N . CYS A 1 403 ? 30.444 11.046 -4.374 1.00 86.38 403 CYS A N 1
ATOM 3141 C CA . CYS A 1 403 ? 31.212 11.351 -5.581 1.00 86.38 403 CYS A CA 1
ATOM 3142 C C . CYS A 1 403 ? 32.542 10.580 -5.651 1.00 86.38 403 CYS A C 1
ATOM 3144 O O . CYS A 1 403 ? 33.258 10.490 -4.651 1.00 86.38 403 CYS A O 1
ATOM 3146 N N . ARG A 1 404 ? 32.911 10.087 -6.845 1.00 76.75 404 ARG A N 1
ATOM 3147 C CA . ARG A 1 404 ? 34.186 9.387 -7.107 1.00 76.75 404 ARG A CA 1
ATOM 3148 C C . ARG A 1 404 ? 35.415 10.286 -6.973 1.00 76.75 404 ARG A C 1
ATOM 3150 O O . ARG A 1 404 ? 36.433 9.879 -6.421 1.00 76.75 404 ARG A O 1
ATOM 3157 N N . ARG A 1 405 ? 35.354 11.496 -7.536 1.00 77.00 405 ARG A N 1
ATOM 3158 C CA . ARG A 1 405 ? 36.446 12.485 -7.520 1.00 77.00 405 ARG A CA 1
ATOM 3159 C C . ARG A 1 405 ? 35.963 13.775 -6.877 1.00 77.00 405 ARG A C 1
ATOM 3161 O O . ARG A 1 405 ? 34.778 14.087 -6.948 1.00 77.00 405 ARG A O 1
ATOM 3168 N N . ASN A 1 406 ? 36.870 14.517 -6.239 1.00 78.00 406 ASN A N 1
ATOM 3169 C CA . ASN A 1 406 ? 36.538 15.855 -5.755 1.00 78.00 406 ASN A CA 1
ATOM 3170 C C . ASN A 1 406 ? 36.153 16.698 -6.983 1.00 78.00 406 ASN A C 1
ATOM 3172 O O . ASN A 1 406 ? 37.009 16.868 -7.859 1.00 78.00 406 ASN A O 1
ATOM 3176 N N . PRO A 1 407 ? 34.909 17.198 -7.078 1.00 77.56 407 PRO A N 1
ATOM 3177 C CA . PRO A 1 407 ? 34.481 17.978 -8.227 1.00 77.56 407 PRO A CA 1
ATOM 3178 C C . PRO A 1 407 ? 35.303 19.265 -8.306 1.00 77.56 407 PRO A C 1
ATOM 3180 O O . PRO A 1 407 ? 35.760 19.799 -7.289 1.00 77.56 407 PRO A O 1
ATOM 3183 N N . ASN A 1 408 ? 35.530 19.778 -9.516 1.00 76.25 408 ASN A N 1
ATOM 3184 C CA . ASN A 1 408 ? 36.341 20.976 -9.677 1.00 76.25 408 ASN A CA 1
ATOM 3185 C C . ASN A 1 408 ? 35.629 22.190 -9.062 1.00 76.25 408 ASN A C 1
ATOM 3187 O O . ASN A 1 408 ? 34.735 22.773 -9.672 1.00 76.25 408 ASN A O 1
ATOM 3191 N N . MET A 1 409 ? 36.080 22.623 -7.883 1.00 69.62 409 MET A N 1
ATOM 3192 C CA . MET A 1 409 ? 35.513 23.754 -7.128 1.00 69.62 409 MET A CA 1
ATOM 3193 C C . MET A 1 409 ? 35.533 25.097 -7.883 1.00 69.62 409 MET A C 1
ATOM 3195 O O . MET A 1 409 ? 34.874 26.048 -7.469 1.00 69.62 409 MET A O 1
ATOM 3199 N N . THR A 1 410 ? 36.263 25.191 -9.001 1.00 65.38 410 THR A N 1
ATOM 3200 C CA . THR A 1 410 ? 36.215 26.347 -9.919 1.00 65.38 410 THR A CA 1
ATOM 3201 C C . THR A 1 410 ? 34.930 26.367 -10.759 1.00 65.38 410 THR A C 1
ATOM 3203 O O . THR A 1 410 ? 34.469 27.433 -11.157 1.00 65.38 410 THR A O 1
ATOM 3206 N N . VAL A 1 411 ? 34.373 25.187 -11.041 1.00 61.66 411 VAL A N 1
ATOM 3207 C CA . VAL A 1 411 ? 33.124 24.958 -11.787 1.00 61.66 411 VAL A CA 1
ATOM 3208 C C . VAL A 1 411 ? 31.950 24.775 -10.819 1.00 61.66 411 VAL A C 1
ATOM 3210 O O . VAL A 1 411 ? 30.841 25.217 -11.099 1.00 61.66 411 VAL A O 1
ATOM 3213 N N . VAL A 1 412 ? 32.212 24.166 -9.658 1.00 65.88 412 VAL A N 1
ATOM 3214 C CA . VAL A 1 412 ? 31.219 23.772 -8.651 1.00 65.88 412 VAL A CA 1
ATOM 3215 C C . VAL A 1 412 ? 31.541 24.435 -7.299 1.00 65.88 412 VAL A C 1
ATOM 3217 O O . VAL A 1 412 ? 31.989 23.765 -6.370 1.00 65.88 412 VAL A O 1
ATOM 3220 N N . PRO A 1 413 ? 31.378 25.763 -7.153 1.00 70.56 413 PRO A N 1
ATOM 3221 C CA . PRO A 1 413 ? 31.521 26.407 -5.850 1.00 70.56 413 PRO A CA 1
ATOM 3222 C C . PRO A 1 413 ? 30.437 25.909 -4.880 1.00 70.56 413 PRO A C 1
ATOM 3224 O O . PRO A 1 413 ? 29.336 25.564 -5.294 1.00 70.56 413 PRO A O 1
ATOM 3227 N N . GLN A 1 414 ? 30.701 25.951 -3.573 1.00 69.12 414 GLN A N 1
ATOM 3228 C CA . GLN A 1 414 ? 29.739 25.550 -2.526 1.00 69.12 414 GLN A CA 1
ATOM 3229 C C . GLN A 1 414 ? 28.406 26.338 -2.591 1.00 69.12 414 GLN A C 1
ATOM 3231 O O . GLN A 1 414 ? 27.328 25.819 -2.292 1.00 69.12 414 GLN A O 1
ATOM 3236 N N . GLU A 1 415 ? 28.484 27.581 -3.069 1.00 75.69 415 GLU A N 1
ATOM 3237 C CA . GLU A 1 415 ? 27.366 28.498 -3.336 1.00 75.69 415 GLU A CA 1
ATOM 3238 C C . GLU A 1 415 ? 26.533 28.120 -4.586 1.00 75.69 415 GLU A C 1
ATOM 3240 O O . GLU A 1 415 ? 25.533 28.777 -4.878 1.00 75.69 415 GLU A O 1
ATOM 3245 N N . HIS A 1 416 ? 26.935 27.107 -5.369 1.00 82.81 416 HIS A N 1
ATOM 3246 C CA . HIS A 1 416 ? 26.255 26.740 -6.616 1.00 82.81 416 HIS A CA 1
ATOM 3247 C C . HIS A 1 416 ? 24.795 26.329 -6.331 1.00 82.81 416 HIS A C 1
ATOM 3249 O O . HIS A 1 416 ? 24.570 25.454 -5.489 1.00 82.81 416 HIS A O 1
ATOM 3255 N N . PRO A 1 417 ? 23.790 26.913 -7.019 1.00 83.62 417 PRO A N 1
ATOM 3256 C CA . PRO A 1 417 ? 22.368 26.710 -6.701 1.00 83.62 417 PRO A CA 1
ATOM 3257 C C . PRO A 1 417 ? 21.848 25.303 -7.049 1.00 83.62 417 PRO A C 1
ATOM 3259 O O . PRO A 1 417 ? 20.763 24.911 -6.627 1.00 83.62 417 PRO A O 1
ATOM 3262 N N . GLY A 1 418 ? 22.631 24.546 -7.814 1.00 89.44 418 GLY A N 1
ATOM 3263 C CA . GLY A 1 418 ? 22.215 23.307 -8.461 1.00 89.44 418 GLY A CA 1
ATOM 3264 C C . GLY A 1 418 ? 21.950 23.530 -9.951 1.00 89.44 418 GLY A C 1
ATOM 3265 O O . GLY A 1 418 ? 22.093 24.649 -10.449 1.00 89.44 418 GLY A O 1
ATOM 3266 N N . HIS A 1 419 ? 21.625 22.462 -10.665 1.00 90.81 419 HIS A N 1
ATOM 3267 C CA . HIS A 1 419 ? 21.213 22.492 -12.066 1.00 90.81 419 HIS A CA 1
ATOM 3268 C C . HIS A 1 419 ? 20.284 21.304 -12.343 1.00 90.81 419 HIS A C 1
ATOM 3270 O O . HIS A 1 419 ? 20.388 20.279 -11.676 1.00 90.81 419 HIS A O 1
ATOM 3276 N N . GLU A 1 420 ? 19.418 21.406 -13.346 1.00 91.81 420 GLU A N 1
ATOM 3277 C CA . GLU A 1 420 ? 18.656 20.266 -13.860 1.00 91.81 420 GLU A CA 1
ATOM 3278 C C . GLU A 1 420 ? 19.596 19.123 -14.296 1.00 91.81 420 GLU A C 1
ATOM 3280 O O . GLU A 1 420 ? 20.529 19.347 -15.084 1.00 91.81 420 GLU A O 1
ATOM 3285 N N . CYS A 1 421 ? 19.362 17.925 -13.751 1.00 92.00 421 CYS A N 1
ATOM 3286 C CA . CYS A 1 421 ? 20.124 16.703 -14.008 1.00 92.00 421 CYS A CA 1
ATOM 3287 C C . CYS A 1 421 ? 20.006 16.272 -15.477 1.00 92.00 421 CYS A C 1
ATOM 3289 O O . CYS A 1 421 ? 19.085 16.678 -16.181 1.00 92.00 421 CYS A O 1
ATOM 3291 N N . TYR A 1 422 ? 20.933 15.435 -15.951 1.00 87.81 422 TYR A N 1
ATOM 3292 C CA . TYR A 1 422 ? 20.913 14.819 -17.294 1.00 87.81 422 TYR A CA 1
ATOM 3293 C C . TYR A 1 422 ? 20.917 15.785 -18.500 1.00 87.81 422 TYR A C 1
ATOM 3295 O O . TYR A 1 422 ? 20.964 15.347 -19.649 1.00 87.81 422 TYR A O 1
ATOM 3303 N N . THR A 1 423 ? 20.932 17.101 -18.273 1.00 86.25 423 THR A N 1
ATOM 3304 C CA . THR A 1 423 ? 21.043 18.110 -19.333 1.00 86.25 423 THR A CA 1
ATOM 3305 C C . THR A 1 423 ? 22.509 18.371 -19.712 1.00 86.25 423 THR A C 1
ATOM 3307 O O . THR A 1 423 ? 23.382 18.334 -18.843 1.00 86.25 423 THR A O 1
ATOM 3310 N N . PRO A 1 424 ? 22.817 18.763 -20.967 1.00 84.12 424 PRO A N 1
ATOM 3311 C CA . PRO A 1 424 ? 24.169 19.183 -21.370 1.00 84.12 424 PRO A CA 1
ATOM 3312 C C . PRO A 1 424 ? 24.721 20.420 -20.635 1.00 84.12 424 PRO A C 1
ATOM 3314 O O . PRO A 1 424 ? 25.884 20.771 -20.823 1.00 84.12 424 PRO A O 1
ATOM 3317 N N . ASN A 1 425 ? 23.884 21.105 -19.850 1.00 84.06 425 ASN A N 1
ATOM 3318 C CA . ASN A 1 425 ? 24.250 22.264 -19.036 1.00 84.06 425 ASN A CA 1
ATOM 3319 C C . ASN A 1 425 ? 24.619 21.879 -17.589 1.00 84.06 425 ASN A C 1
ATOM 3321 O O . ASN A 1 425 ? 25.182 22.705 -16.869 1.00 84.06 425 ASN A O 1
ATOM 3325 N N . MET A 1 426 ? 24.328 20.644 -17.160 1.00 87.75 426 MET A N 1
ATOM 3326 C CA . MET A 1 426 ? 24.824 20.106 -15.895 1.00 87.75 426 MET A CA 1
ATOM 3327 C C . MET A 1 426 ? 26.365 20.056 -15.932 1.00 87.75 426 MET A C 1
ATOM 3329 O O . MET A 1 426 ? 26.927 19.624 -16.942 1.00 87.75 426 MET A O 1
ATOM 3333 N N . PRO A 1 427 ? 27.079 20.477 -14.869 1.00 87.25 427 PRO A N 1
ATOM 3334 C CA . PRO A 1 427 ? 28.535 20.382 -14.827 1.00 87.25 427 PRO A CA 1
ATOM 3335 C C . PRO A 1 427 ? 29.027 18.952 -15.083 1.00 87.25 427 PRO A C 1
ATOM 3337 O O . PRO A 1 427 ? 28.598 18.022 -14.405 1.00 87.25 427 PRO A O 1
ATOM 3340 N N . SER A 1 428 ? 29.957 18.785 -16.030 1.00 81.88 428 SER A N 1
ATOM 3341 C CA . SER A 1 428 ? 30.479 17.470 -16.443 1.00 81.88 428 SER A CA 1
ATOM 3342 C C . SER A 1 428 ? 30.983 16.637 -15.270 1.00 81.88 428 SER A C 1
ATOM 3344 O O . SER A 1 428 ? 30.712 15.449 -15.189 1.00 81.88 428 SER A O 1
ATOM 3346 N N . ASP A 1 429 ? 31.662 17.277 -14.321 1.00 81.38 429 ASP A N 1
ATOM 3347 C CA . ASP A 1 429 ? 32.290 16.619 -13.176 1.00 81.38 429 ASP A CA 1
ATOM 3348 C C . ASP A 1 429 ? 31.266 16.014 -12.192 1.00 81.38 429 ASP A C 1
ATOM 3350 O O . ASP A 1 429 ? 31.657 15.311 -11.264 1.00 81.38 429 ASP A O 1
ATOM 3354 N N . TRP A 1 430 ? 29.963 16.283 -12.357 1.00 86.50 430 TRP A N 1
ATOM 3355 C CA . TRP A 1 430 ? 28.908 15.647 -11.561 1.00 86.50 430 TRP A CA 1
ATOM 3356 C C . TRP A 1 430 ? 28.571 14.238 -12.060 1.00 86.50 430 TRP A C 1
ATOM 3358 O O . TRP A 1 430 ? 28.074 13.437 -11.269 1.00 86.50 430 TRP A O 1
ATOM 3368 N N . SER A 1 431 ? 28.867 13.888 -13.323 1.00 82.31 431 SER A N 1
ATOM 3369 C CA . SER A 1 431 ? 28.597 12.530 -13.820 1.00 82.31 431 SER A CA 1
ATOM 3370 C C . SER A 1 431 ? 29.426 11.470 -13.089 1.00 82.31 431 SER A C 1
ATOM 3372 O O . SER A 1 431 ? 28.921 10.385 -12.816 1.00 82.31 431 SER A O 1
ATOM 3374 N N . ASP A 1 432 ? 30.648 11.826 -12.672 1.00 80.50 432 ASP A N 1
ATOM 3375 C CA . ASP A 1 432 ? 31.528 11.021 -11.809 1.00 80.50 432 ASP A CA 1
ATOM 3376 C C . ASP A 1 432 ? 30.866 10.619 -10.470 1.00 80.50 432 ASP A C 1
ATOM 3378 O O . ASP A 1 432 ? 31.365 9.729 -9.782 1.00 80.50 432 ASP A O 1
ATOM 3382 N N . CYS A 1 433 ? 29.770 11.266 -10.052 1.00 85.00 433 CYS A N 1
ATOM 3383 C CA . CYS A 1 433 ? 29.055 10.899 -8.831 1.00 85.00 433 CYS A CA 1
ATOM 3384 C C . CYS A 1 433 ? 28.052 9.752 -9.039 1.00 85.00 433 CYS A C 1
ATOM 3386 O O . CYS A 1 433 ? 27.847 8.980 -8.106 1.00 85.00 433 CYS A O 1
ATOM 3388 N N . TYR A 1 434 ? 27.503 9.564 -10.247 1.00 82.62 434 TYR A N 1
ATOM 3389 C CA . TYR A 1 434 ? 26.666 8.394 -10.567 1.00 82.62 434 TYR A CA 1
ATOM 3390 C C . TYR A 1 434 ? 27.489 7.100 -10.726 1.00 82.62 434 TYR A C 1
ATOM 3392 O O . TYR A 1 434 ? 26.942 6.010 -10.611 1.00 82.62 434 TYR A O 1
ATOM 3400 N N . GLU A 1 435 ? 28.808 7.201 -10.927 1.00 75.38 435 GLU A N 1
ATOM 3401 C CA . GLU A 1 435 ? 29.757 6.073 -10.810 1.00 75.38 435 GLU A CA 1
ATOM 3402 C C . GLU A 1 435 ? 30.116 5.739 -9.344 1.00 75.38 435 GLU A C 1
ATOM 3404 O O . GLU A 1 435 ? 30.998 4.923 -9.075 1.00 75.38 435 GLU A O 1
ATOM 3409 N N . GLY A 1 436 ? 29.498 6.429 -8.384 1.00 79.81 436 GLY A N 1
ATOM 3410 C CA . GLY A 1 436 ? 29.769 6.305 -6.961 1.00 79.81 436 GLY A CA 1
ATOM 3411 C C . GLY A 1 436 ? 28.944 5.236 -6.245 1.00 79.81 436 GLY A C 1
ATOM 3412 O O . GLY A 1 436 ? 28.466 4.262 -6.824 1.00 79.81 436 GLY A O 1
ATOM 3413 N N . SER A 1 437 ? 28.765 5.439 -4.937 1.00 85.94 437 SER A N 1
ATOM 3414 C CA . SER A 1 437 ? 27.902 4.603 -4.088 1.00 85.94 437 SER A CA 1
ATOM 3415 C C . SER A 1 437 ? 26.710 5.393 -3.544 1.00 85.94 437 SER A C 1
ATOM 3417 O O . SER A 1 437 ? 26.843 6.562 -3.176 1.00 85.94 437 SER A O 1
ATOM 3419 N N . MET A 1 438 ? 25.541 4.750 -3.500 1.00 90.69 438 MET A N 1
ATOM 3420 C CA . MET A 1 438 ? 24.300 5.330 -2.978 1.00 90.69 438 MET A CA 1
ATOM 3421 C C . MET A 1 438 ? 24.292 5.333 -1.445 1.00 90.69 438 MET A C 1
ATOM 3423 O O . MET A 1 438 ? 24.232 4.283 -0.799 1.00 90.69 438 MET A O 1
ATOM 3427 N N . VAL A 1 439 ? 24.333 6.537 -0.871 1.00 91.88 439 VAL A N 1
ATOM 3428 C CA . VAL A 1 439 ? 24.380 6.804 0.576 1.00 91.88 439 VAL A CA 1
ATOM 3429 C C . VAL A 1 439 ? 22.986 6.731 1.201 1.00 91.88 439 VAL A C 1
ATOM 3431 O O . VAL A 1 439 ? 22.816 6.181 2.290 1.00 91.88 439 VAL A O 1
ATOM 3434 N N . VAL A 1 440 ? 21.996 7.315 0.518 1.00 92.19 440 VAL A N 1
ATOM 3435 C CA . VAL A 1 440 ? 20.581 7.364 0.915 1.00 92.19 440 VAL A CA 1
ATOM 3436 C C . VAL A 1 440 ? 19.722 7.381 -0.349 1.00 92.19 440 VAL A C 1
ATOM 3438 O O . VAL A 1 440 ? 20.003 8.157 -1.259 1.00 92.19 440 VAL A O 1
ATOM 3441 N N . ALA A 1 441 ? 18.649 6.593 -0.357 1.00 92.19 441 ALA A N 1
ATOM 3442 C CA . ALA A 1 441 ? 17.491 6.788 -1.225 1.00 92.19 441 ALA A CA 1
ATOM 3443 C C . ALA A 1 441 ? 16.259 7.034 -0.334 1.00 92.19 441 ALA A C 1
ATOM 3445 O O . ALA A 1 441 ? 16.090 6.367 0.693 1.00 92.19 441 ALA A O 1
ATOM 3446 N N . TRP A 1 442 ? 15.434 8.017 -0.689 1.00 94.50 442 TRP A N 1
ATOM 3447 C CA . TRP A 1 442 ? 14.208 8.384 0.024 1.00 94.50 442 TRP A CA 1
ATOM 3448 C C . TRP A 1 442 ? 13.133 8.809 -0.976 1.00 94.50 442 TRP A C 1
ATOM 3450 O O . TRP A 1 442 ? 13.443 9.486 -1.952 1.00 94.50 442 TRP A O 1
ATOM 3460 N N . ALA A 1 443 ? 11.870 8.473 -0.718 1.00 91.88 443 ALA A N 1
ATOM 3461 C CA . ALA A 1 443 ? 10.752 8.846 -1.578 1.00 91.88 443 ALA A CA 1
ATOM 3462 C C . ALA A 1 443 ? 9.469 9.170 -0.785 1.00 91.88 443 ALA A C 1
ATOM 3464 O O . ALA A 1 443 ? 9.352 8.876 0.410 1.00 91.88 443 ALA A O 1
ATOM 3465 N N . ILE A 1 444 ? 8.513 9.809 -1.465 1.00 89.31 444 ILE A N 1
ATOM 3466 C CA . ILE A 1 444 ? 7.275 10.367 -0.909 1.00 89.31 444 ILE A CA 1
ATOM 3467 C C . ILE A 1 444 ? 6.497 9.362 -0.050 1.00 89.31 444 ILE A C 1
ATOM 3469 O O . ILE A 1 444 ? 6.418 8.165 -0.326 1.00 89.31 444 ILE A O 1
ATOM 3473 N N . GLY A 1 445 ? 5.938 9.850 1.059 1.00 83.75 445 GLY A N 1
ATOM 3474 C CA . GLY A 1 445 ? 5.269 9.015 2.059 1.00 83.75 445 GLY A CA 1
ATOM 3475 C C . GLY A 1 445 ? 6.224 8.181 2.929 1.00 83.75 445 GLY A C 1
ATOM 3476 O O . GLY A 1 445 ? 5.808 7.702 3.988 1.00 83.75 445 GLY A O 1
ATOM 3477 N N . GLY A 1 446 ? 7.501 8.062 2.549 1.00 81.88 446 GLY A N 1
ATOM 3478 C CA . GLY A 1 446 ? 8.579 7.586 3.405 1.00 81.88 446 GLY A CA 1
ATOM 3479 C C . GLY A 1 446 ? 8.821 8.528 4.586 1.00 81.88 446 GLY A C 1
ATOM 3480 O O . GLY A 1 446 ? 8.849 9.751 4.448 1.00 81.88 446 GLY A O 1
ATOM 3481 N N . GLY A 1 447 ? 8.988 7.953 5.775 1.00 87.44 447 GLY A N 1
ATOM 3482 C CA . GLY A 1 447 ? 9.462 8.689 6.948 1.00 87.44 447 GLY A CA 1
ATOM 3483 C C . GLY A 1 447 ? 10.983 8.632 7.069 1.00 87.44 447 GLY A C 1
ATOM 3484 O O . GLY A 1 447 ? 11.691 8.359 6.102 1.00 87.44 447 GLY A O 1
ATOM 3485 N N . ASP A 1 448 ? 11.465 8.834 8.288 1.00 91.06 448 ASP A N 1
ATOM 3486 C CA . ASP A 1 448 ? 12.860 8.646 8.671 1.00 91.06 448 ASP A CA 1
ATOM 3487 C C . ASP A 1 448 ? 13.361 7.235 8.312 1.00 91.06 448 ASP A C 1
ATOM 3489 O O . ASP A 1 448 ? 12.735 6.228 8.665 1.00 91.06 448 ASP A O 1
ATOM 3493 N N . VAL A 1 449 ? 14.532 7.156 7.683 1.00 90.69 449 VAL A N 1
ATOM 3494 C CA . VAL A 1 449 ? 15.245 5.901 7.433 1.00 90.69 449 VAL A CA 1
ATOM 3495 C C . VAL A 1 449 ? 16.241 5.697 8.575 1.00 90.69 449 VAL A C 1
ATOM 3497 O O . VAL A 1 449 ? 17.262 6.375 8.645 1.00 90.69 449 VAL A O 1
ATOM 3500 N N . ILE A 1 450 ? 15.928 4.789 9.501 1.00 91.31 450 ILE A N 1
ATOM 3501 C CA . ILE A 1 450 ? 16.766 4.447 10.665 1.00 91.31 450 ILE A CA 1
ATOM 3502 C C . ILE A 1 450 ? 17.461 3.109 10.396 1.00 91.31 450 ILE A C 1
ATOM 3504 O O . ILE A 1 450 ? 16.792 2.136 10.054 1.00 91.31 450 ILE A O 1
ATOM 3508 N N . TYR A 1 451 ? 18.779 3.032 10.582 1.00 92.19 451 TYR A N 1
ATOM 3509 C CA . TYR A 1 451 ? 19.551 1.809 10.336 1.00 92.19 451 TYR A CA 1
ATOM 3510 C C . TYR A 1 451 ? 19.678 0.925 11.602 1.00 92.19 451 TYR A C 1
ATOM 3512 O O . TYR A 1 451 ? 19.926 1.471 12.686 1.00 92.19 451 TYR A O 1
ATOM 3520 N N . PRO A 1 452 ? 19.553 -0.420 11.499 1.00 91.38 452 PRO A N 1
ATOM 3521 C CA . PRO A 1 452 ? 19.686 -1.359 12.624 1.00 91.38 452 PRO A CA 1
ATOM 3522 C C . PRO A 1 452 ? 20.988 -1.217 13.428 1.00 91.38 452 PRO A C 1
ATOM 3524 O O . PRO A 1 452 ? 22.036 -0.926 12.867 1.00 91.38 452 PRO A O 1
ATOM 3527 N N . GLU A 1 453 ? 20.947 -1.502 14.735 1.00 90.75 453 GLU A N 1
ATOM 3528 C CA . GLU A 1 453 ? 22.056 -1.273 15.689 1.00 90.75 453 GLU A CA 1
ATOM 3529 C C . GLU A 1 453 ? 23.396 -1.964 15.362 1.00 90.75 453 GLU A C 1
ATOM 3531 O O . GLU A 1 453 ? 24.407 -1.583 15.941 1.00 90.75 453 GLU A O 1
ATOM 3536 N N . HIS A 1 454 ? 23.436 -2.930 14.441 1.00 93.50 454 HIS A N 1
ATOM 3537 C CA . HIS A 1 454 ? 24.657 -3.635 14.027 1.00 93.50 454 HIS A CA 1
ATOM 3538 C C . HIS A 1 454 ? 25.235 -3.149 12.680 1.00 93.50 454 HIS A C 1
ATOM 3540 O O . HIS A 1 454 ? 26.307 -3.600 12.287 1.00 93.50 454 HIS A O 1
ATOM 3546 N N . VAL A 1 455 ? 24.574 -2.216 11.977 1.00 95.31 455 VAL A N 1
ATOM 3547 C CA . VAL A 1 455 ? 25.047 -1.669 10.688 1.00 95.31 455 VAL A CA 1
ATOM 3548 C C . VAL A 1 455 ? 25.130 -0.146 10.677 1.00 95.31 455 VAL A C 1
ATOM 3550 O O . VAL A 1 455 ? 24.348 0.528 11.347 1.00 95.31 455 VAL A O 1
ATOM 3553 N N . GLY A 1 456 ? 26.017 0.421 9.865 1.00 95.25 456 GLY A N 1
ATOM 3554 C CA . GLY A 1 456 ? 26.041 1.857 9.586 1.00 95.25 456 GLY A CA 1
ATOM 3555 C C . GLY A 1 456 ? 26.644 2.163 8.221 1.00 95.25 456 GLY A C 1
ATOM 3556 O O . GLY A 1 456 ? 27.504 1.422 7.746 1.00 95.25 456 GLY A O 1
ATOM 3557 N N . TYR A 1 457 ? 26.181 3.222 7.551 1.00 94.50 457 TYR A N 1
ATOM 3558 C CA . TYR A 1 457 ? 26.777 3.603 6.267 1.00 94.50 457 TYR A CA 1
ATOM 3559 C C . TYR A 1 457 ? 28.083 4.374 6.530 1.00 94.50 457 TYR A C 1
ATOM 3561 O O . TYR A 1 457 ? 28.053 5.371 7.263 1.00 94.50 457 TYR A O 1
ATOM 3569 N N . PRO A 1 458 ? 29.229 3.944 5.978 1.00 93.19 458 PRO A N 1
ATOM 3570 C CA . PRO A 1 458 ? 30.526 4.522 6.304 1.00 93.19 458 PRO A CA 1
ATOM 3571 C C . PRO A 1 458 ? 30.780 5.898 5.683 1.00 93.19 458 PRO A C 1
ATOM 3573 O O . PRO A 1 458 ? 30.535 6.135 4.499 1.00 93.19 458 PRO A O 1
ATOM 3576 N N . ILE A 1 459 ? 31.328 6.800 6.501 1.00 91.69 459 ILE A N 1
ATOM 3577 C CA . ILE A 1 459 ? 31.848 8.107 6.087 1.00 91.69 459 ILE A CA 1
ATOM 3578 C C . ILE A 1 459 ? 33.177 8.411 6.798 1.00 91.69 459 ILE A C 1
ATOM 3580 O O . ILE A 1 459 ? 33.385 8.014 7.945 1.00 91.69 459 ILE A O 1
ATOM 3584 N N . GLY A 1 460 ? 34.074 9.152 6.139 1.00 85.75 460 GLY A N 1
ATOM 3585 C CA . GLY A 1 460 ? 35.363 9.571 6.714 1.00 85.75 460 GLY A CA 1
ATOM 3586 C C . GLY A 1 460 ? 36.416 8.460 6.853 1.00 85.75 460 GLY A C 1
ATOM 3587 O O . GLY A 1 460 ? 37.327 8.590 7.668 1.00 85.75 460 GLY A O 1
ATOM 3588 N N . ASP A 1 461 ? 36.273 7.360 6.114 1.00 72.56 461 ASP A N 1
ATOM 3589 C CA . ASP A 1 461 ? 37.093 6.146 6.213 1.00 72.56 461 ASP A CA 1
ATOM 3590 C C . ASP A 1 461 ? 38.008 5.862 5.018 1.00 72.56 461 ASP A C 1
ATOM 3592 O O . ASP A 1 461 ? 39.064 5.257 5.185 1.00 72.56 461 ASP A O 1
ATOM 3596 N N . GLU A 1 462 ? 37.608 6.296 3.829 1.00 63.12 462 GLU A N 1
ATOM 3597 C CA . GLU A 1 462 ? 38.373 6.158 2.589 1.00 63.12 462 GLU A CA 1
ATOM 3598 C C . GLU A 1 462 ? 39.324 7.357 2.378 1.00 63.12 462 GLU A C 1
ATOM 3600 O O . GLU A 1 462 ? 39.012 8.483 2.779 1.00 63.12 462 GLU A O 1
ATOM 3605 N N . GLU A 1 463 ? 40.429 7.166 1.640 1.00 56.19 463 GLU A N 1
ATOM 3606 C CA . GLU A 1 463 ? 41.156 8.264 0.964 1.00 56.19 463 GLU A CA 1
ATOM 3607 C C . GLU A 1 463 ? 40.322 8.788 -0.228 1.00 56.19 463 GLU A C 1
ATOM 3609 O O . GLU A 1 463 ? 40.735 8.752 -1.386 1.00 56.19 463 GLU A O 1
ATOM 3614 N N . GLY A 1 464 ? 39.095 9.219 0.067 1.00 58.09 464 GLY A N 1
ATOM 3615 C CA . GLY A 1 464 ? 38.044 9.529 -0.894 1.00 58.09 464 GLY A CA 1
ATOM 3616 C C . GLY A 1 464 ? 37.529 10.960 -0.778 1.00 58.09 464 GLY A C 1
ATOM 3617 O O . GLY A 1 464 ? 38.077 11.807 -0.068 1.00 58.09 464 GLY A O 1
ATOM 3618 N N . THR A 1 465 ? 36.463 11.247 -1.519 1.00 64.06 465 THR A N 1
ATOM 3619 C CA . THR A 1 465 ? 35.940 12.610 -1.632 1.00 64.06 465 THR A CA 1
ATOM 3620 C C . THR A 1 465 ? 35.137 13.017 -0.405 1.00 64.06 465 THR A C 1
ATOM 3622 O O . THR A 1 465 ? 34.405 12.224 0.189 1.00 64.06 465 THR A O 1
ATOM 3625 N N . GLY A 1 466 ? 35.229 14.298 -0.059 1.00 81.38 466 GLY A N 1
ATOM 3626 C CA . GLY A 1 466 ? 34.328 14.930 0.900 1.00 81.38 466 GLY A CA 1
ATOM 3627 C C . GLY A 1 466 ? 33.014 15.384 0.266 1.00 81.38 466 GLY A C 1
ATOM 3628 O O . GLY A 1 466 ? 32.435 16.334 0.772 1.00 81.38 466 GLY A O 1
ATOM 3629 N N . TYR A 1 467 ? 32.571 14.799 -0.856 1.00 88.44 467 TYR A N 1
ATOM 3630 C CA . TYR A 1 467 ? 31.482 15.351 -1.667 1.00 88.44 467 TYR A CA 1
ATOM 3631 C C . TYR A 1 467 ? 30.409 14.320 -2.021 1.00 88.44 467 TYR A C 1
ATOM 3633 O O . TYR A 1 467 ? 30.689 13.150 -2.290 1.00 88.44 467 TYR A O 1
ATOM 3641 N N . VAL A 1 468 ? 29.165 14.788 -2.052 1.00 91.81 468 VAL A N 1
ATOM 3642 C CA . VAL A 1 468 ? 27.983 14.012 -2.445 1.00 91.81 468 VAL A CA 1
ATOM 3643 C C . VAL A 1 468 ? 27.160 14.792 -3.466 1.00 91.81 468 VAL A C 1
ATOM 3645 O O . VAL A 1 468 ? 27.018 16.008 -3.343 1.00 91.81 468 VAL A O 1
ATOM 3648 N N . LEU A 1 469 ? 26.608 14.105 -4.463 1.00 93.38 469 LEU A N 1
ATOM 3649 C CA . LEU A 1 469 ? 25.599 14.642 -5.371 1.00 93.38 469 LEU A CA 1
ATOM 3650 C C . LEU A 1 469 ? 24.219 14.291 -4.815 1.00 93.38 469 LEU A C 1
ATOM 3652 O O . LEU A 1 469 ? 23.903 13.117 -4.639 1.00 93.38 469 LEU A O 1
ATOM 3656 N N . MET A 1 470 ? 23.411 15.309 -4.543 1.00 95.56 470 MET A N 1
ATOM 3657 C CA . MET A 1 470 ? 22.006 15.157 -4.194 1.00 95.56 470 MET A CA 1
ATOM 3658 C C . MET A 1 470 ? 21.172 15.384 -5.449 1.00 95.56 470 MET A C 1
ATOM 3660 O O . MET A 1 470 ? 21.184 16.479 -6.019 1.00 95.56 470 MET A O 1
ATOM 3664 N N . GLU A 1 471 ? 20.466 14.346 -5.863 1.00 95.94 471 GLU A N 1
ATOM 3665 C CA . GLU A 1 471 ? 19.459 14.375 -6.913 1.00 95.94 471 GLU A CA 1
ATOM 3666 C C . GLU A 1 471 ? 18.080 14.431 -6.262 1.00 95.94 471 GLU A C 1
ATOM 3668 O O . GLU A 1 471 ? 17.805 13.684 -5.324 1.00 95.94 471 GLU A O 1
ATOM 3673 N N . VAL A 1 472 ? 17.228 15.338 -6.734 1.00 96.38 472 VAL A N 1
ATOM 3674 C CA . VAL A 1 472 ? 15.848 15.498 -6.268 1.00 96.38 472 VAL A CA 1
ATOM 3675 C C . VAL A 1 472 ? 14.914 15.474 -7.464 1.00 96.38 472 VAL A C 1
ATOM 3677 O O . VAL A 1 472 ? 15.028 16.313 -8.354 1.00 96.38 472 VAL A O 1
ATOM 3680 N N . HIS A 1 473 ? 13.951 14.562 -7.451 1.00 95.19 473 HIS A N 1
ATOM 3681 C CA . HIS A 1 473 ? 12.823 14.573 -8.371 1.00 95.19 473 HIS A CA 1
ATOM 3682 C C . HIS A 1 473 ? 11.716 15.458 -7.790 1.00 95.19 473 HIS A C 1
ATOM 3684 O O . HIS A 1 473 ? 11.168 15.177 -6.720 1.00 95.19 473 HIS A O 1
ATOM 3690 N N . TYR A 1 474 ? 11.383 16.521 -8.518 1.00 95.38 474 TYR A N 1
ATOM 3691 C CA . TYR A 1 474 ? 10.187 17.324 -8.312 1.00 95.38 474 TYR A CA 1
ATOM 3692 C C . TYR A 1 474 ? 9.071 16.906 -9.280 1.00 95.38 474 TYR A C 1
ATOM 3694 O O . TYR A 1 474 ? 9.266 16.981 -10.496 1.00 95.38 474 TYR A O 1
ATOM 3702 N N . ASP A 1 475 ? 7.914 16.516 -8.744 1.00 92.56 475 ASP A N 1
ATOM 3703 C CA . ASP A 1 475 ? 6.704 16.188 -9.511 1.00 92.56 475 ASP A CA 1
ATOM 3704 C C . ASP A 1 475 ? 5.691 17.344 -9.407 1.00 92.56 475 ASP A C 1
ATOM 3706 O O . ASP A 1 475 ? 5.161 17.656 -8.341 1.00 92.56 475 ASP A O 1
ATOM 3710 N N . ASN A 1 476 ? 5.450 18.031 -10.523 1.00 93.38 476 ASN A N 1
ATOM 3711 C CA . ASN A 1 476 ? 4.548 19.177 -10.659 1.00 93.38 476 ASN A CA 1
ATOM 3712 C C . ASN A 1 476 ? 3.475 18.909 -11.740 1.00 93.38 476 ASN A C 1
ATOM 3714 O O . ASN A 1 476 ? 3.368 19.667 -12.710 1.00 93.38 476 ASN A O 1
ATOM 3718 N N . PRO A 1 477 ? 2.627 17.871 -11.595 1.00 87.88 477 PRO A N 1
ATOM 3719 C CA . PRO A 1 477 ? 1.681 17.445 -12.633 1.00 87.88 477 PRO A CA 1
ATOM 3720 C C . PRO A 1 477 ? 0.588 18.486 -12.930 1.00 87.88 477 PRO A C 1
ATOM 3722 O O . PRO A 1 477 ? -0.100 18.409 -13.944 1.00 87.88 477 PRO A O 1
ATOM 3725 N N . GLN A 1 478 ? 0.419 19.484 -12.056 1.00 90.75 478 GLN A N 1
ATOM 3726 C CA . GLN A 1 478 ? -0.499 20.613 -12.253 1.00 90.75 478 GLN A CA 1
ATOM 3727 C C . GLN A 1 478 ? 0.152 21.810 -12.969 1.00 90.75 478 GLN A C 1
ATOM 3729 O O . GLN A 1 478 ? -0.516 22.825 -13.176 1.00 90.75 478 GLN A O 1
ATOM 3734 N N . LEU A 1 479 ? 1.443 21.720 -13.324 1.00 92.25 479 LEU A N 1
ATOM 3735 C CA . LEU A 1 479 ? 2.239 22.790 -13.939 1.00 92.25 479 LEU A CA 1
ATOM 3736 C C . LEU A 1 479 ? 2.119 24.121 -13.173 1.00 92.25 479 LEU A C 1
ATOM 3738 O O . LEU A 1 479 ? 2.015 25.205 -13.753 1.00 92.25 479 LEU A O 1
ATOM 3742 N N . ALA A 1 480 ? 2.088 24.043 -11.842 1.00 92.56 480 ALA A N 1
ATOM 3743 C CA . ALA A 1 480 ? 1.866 25.194 -10.985 1.00 92.56 480 ALA A CA 1
ATOM 3744 C C . ALA A 1 480 ? 3.103 26.107 -10.969 1.00 92.56 480 ALA A C 1
ATOM 3746 O O . ALA A 1 480 ? 4.241 25.656 -10.843 1.00 92.56 480 ALA A O 1
ATOM 3747 N N . SER A 1 481 ? 2.877 27.415 -11.108 1.00 94.56 481 SER A N 1
ATOM 3748 C CA . SER A 1 481 ? 3.932 28.429 -11.189 1.00 94.56 481 SER A CA 1
ATOM 3749 C C . SER A 1 481 ? 4.254 29.057 -9.836 1.00 94.56 481 SER A C 1
ATOM 3751 O O . SER A 1 481 ? 3.340 29.381 -9.078 1.00 94.56 481 SER A O 1
ATOM 3753 N N . GLY A 1 482 ? 5.531 29.367 -9.599 1.00 93.25 482 GLY A N 1
ATOM 3754 C CA . GLY A 1 482 ? 5.967 30.115 -8.414 1.00 93.25 482 GLY A CA 1
ATOM 3755 C C . GLY A 1 482 ? 6.179 29.260 -7.164 1.00 93.25 482 GLY A C 1
ATOM 3756 O O . GLY A 1 482 ? 6.308 29.817 -6.075 1.00 93.25 482 GLY A O 1
ATOM 3757 N N . ILE A 1 483 ? 6.234 27.934 -7.315 1.00 94.50 483 ILE A N 1
ATOM 3758 C CA . ILE A 1 483 ? 6.712 27.034 -6.265 1.00 94.50 483 ILE A CA 1
ATOM 3759 C C . ILE A 1 483 ? 8.222 27.252 -6.115 1.00 94.50 483 ILE A C 1
ATOM 3761 O O . ILE A 1 483 ? 8.969 27.189 -7.095 1.00 94.50 483 ILE A O 1
ATOM 3765 N N . SER A 1 484 ? 8.660 27.520 -4.887 1.00 95.19 484 SER A N 1
ATOM 3766 C CA . SER A 1 484 ? 10.074 27.567 -4.521 1.00 95.19 484 SER A CA 1
ATOM 3767 C C . SER A 1 484 ? 10.335 26.532 -3.440 1.00 95.19 484 SER A C 1
ATOM 3769 O O . SER A 1 484 ? 9.530 26.391 -2.516 1.00 95.19 484 SER A O 1
ATOM 3771 N N . ASP A 1 485 ? 11.443 25.814 -3.556 1.00 96.19 485 ASP A N 1
ATOM 3772 C CA . ASP A 1 485 ? 11.780 24.712 -2.672 1.00 96.19 485 ASP A CA 1
ATOM 3773 C C . ASP A 1 485 ? 13.155 24.874 -2.024 1.00 96.19 485 ASP A C 1
ATOM 3775 O O . ASP A 1 485 ? 14.125 25.345 -2.618 1.00 96.19 485 ASP A O 1
ATOM 3779 N N . SER A 1 486 ? 13.235 24.504 -0.753 1.00 95.94 486 SER A N 1
ATOM 3780 C CA . SER A 1 486 ? 14.482 24.329 -0.012 1.00 95.94 486 SER A CA 1
ATOM 3781 C C . SER A 1 486 ? 14.370 23.078 0.851 1.00 95.94 486 SER A C 1
ATOM 3783 O O . SER A 1 486 ? 14.536 23.122 2.069 1.00 95.94 486 SER A O 1
ATOM 3785 N N . SER A 1 487 ? 13.998 21.973 0.203 1.00 96.88 487 SER A N 1
ATOM 3786 C CA . SER A 1 487 ? 13.909 20.648 0.805 1.00 96.88 487 SER A CA 1
ATOM 3787 C C . SER A 1 487 ? 15.223 19.877 0.637 1.00 96.88 487 SER A C 1
ATOM 3789 O O . SER A 1 487 ? 16.129 20.289 -0.093 1.00 96.88 487 SER A O 1
ATOM 3791 N N . GLY A 1 488 ? 15.350 18.756 1.338 1.00 96.56 488 GLY A N 1
ATOM 3792 C CA . GLY A 1 488 ? 16.522 17.892 1.283 1.00 96.56 488 GLY A CA 1
ATOM 3793 C C . GLY A 1 488 ? 16.514 16.851 2.395 1.00 96.56 488 GLY A C 1
ATOM 3794 O O . GLY A 1 488 ? 15.453 16.380 2.807 1.00 96.56 488 GLY A O 1
ATOM 3795 N N . ILE A 1 489 ? 17.698 16.494 2.890 1.00 97.31 489 ILE A N 1
ATOM 3796 C CA . ILE A 1 489 ? 17.885 15.413 3.862 1.00 97.31 489 ILE A CA 1
ATOM 3797 C C . ILE A 1 489 ? 18.758 15.868 5.042 1.00 97.31 489 ILE A C 1
ATOM 3799 O O . ILE A 1 489 ? 19.794 16.508 4.865 1.00 97.31 489 ILE A O 1
ATOM 3803 N N . ARG A 1 490 ? 18.356 15.517 6.264 1.00 97.69 490 ARG A N 1
ATOM 3804 C CA . ARG A 1 490 ? 19.193 15.580 7.468 1.00 97.69 490 ARG A CA 1
ATOM 3805 C C . ARG A 1 490 ? 19.830 14.221 7.710 1.00 97.69 490 ARG A C 1
ATOM 3807 O O . ARG A 1 490 ? 19.160 13.192 7.665 1.00 97.69 490 ARG A O 1
ATOM 3814 N N . ILE A 1 491 ? 21.123 14.227 8.002 1.00 97.06 491 ILE A N 1
ATOM 3815 C CA . ILE A 1 491 ? 21.929 13.035 8.251 1.00 97.06 491 ILE A CA 1
ATOM 3816 C C . ILE A 1 491 ? 22.372 13.029 9.714 1.00 97.06 491 ILE A C 1
ATOM 3818 O O . ILE A 1 491 ? 22.986 13.988 10.184 1.00 97.06 491 ILE A O 1
ATOM 3822 N N . THR A 1 492 ? 22.095 11.933 10.424 1.00 95.94 492 THR A N 1
ATOM 3823 C CA . THR A 1 492 ? 22.607 11.674 11.779 1.00 95.94 492 THR A CA 1
ATOM 3824 C C . THR A 1 492 ? 23.690 10.601 11.735 1.00 95.94 492 THR A C 1
ATOM 3826 O O . THR A 1 492 ? 23.485 9.526 11.163 1.00 95.94 492 THR A O 1
ATOM 3829 N N . TYR A 1 493 ? 24.829 10.868 12.373 1.00 95.31 493 TYR A N 1
ATOM 3830 C CA . TYR A 1 493 ? 26.007 10.000 12.359 1.00 95.31 493 TYR A CA 1
ATOM 3831 C C . TYR A 1 493 ? 26.714 9.930 13.727 1.00 95.31 493 TYR A C 1
ATOM 3833 O O . TYR A 1 493 ? 26.508 10.791 14.584 1.00 95.31 493 TYR A O 1
ATOM 3841 N N . THR A 1 494 ? 27.540 8.901 13.944 1.00 94.50 494 THR A N 1
ATOM 3842 C CA . THR A 1 494 ? 28.294 8.655 15.194 1.00 94.50 494 THR A CA 1
ATOM 3843 C C . THR A 1 494 ? 29.741 8.194 14.922 1.00 94.50 494 THR A C 1
ATOM 3845 O O . THR A 1 494 ? 29.971 7.492 13.933 1.00 94.50 494 THR A O 1
ATOM 3848 N N . PRO A 1 495 ? 30.732 8.568 15.764 1.00 94.31 495 PRO A N 1
ATOM 3849 C CA . PRO A 1 495 ? 32.068 7.960 15.778 1.00 94.31 495 PRO A CA 1
ATOM 3850 C C . PRO A 1 495 ? 32.094 6.535 16.362 1.00 94.31 495 PRO A C 1
ATOM 3852 O O . PRO A 1 495 ? 33.099 5.837 16.225 1.00 94.31 495 PRO A O 1
ATOM 3855 N N . GLU A 1 496 ? 31.035 6.099 17.048 1.00 93.31 496 GLU A N 1
ATOM 3856 C CA . GLU A 1 496 ? 30.913 4.745 17.591 1.00 93.31 496 GLU A CA 1
ATOM 3857 C C . GLU A 1 496 ? 30.516 3.782 16.468 1.00 93.31 496 GLU A C 1
ATOM 3859 O O . GLU A 1 496 ? 29.351 3.691 16.079 1.00 93.31 496 GLU A O 1
ATOM 3864 N N . LEU A 1 497 ? 31.512 3.085 15.920 1.00 94.44 497 LEU A N 1
ATOM 3865 C CA . LEU A 1 497 ? 31.311 2.178 14.794 1.00 94.44 497 LEU A CA 1
ATOM 3866 C C . LEU A 1 497 ? 30.416 0.995 15.182 1.00 94.44 497 LEU A C 1
ATOM 3868 O O . LEU A 1 497 ? 30.651 0.319 16.185 1.00 94.44 497 LEU A O 1
ATOM 3872 N N . ARG A 1 498 ? 29.410 0.759 14.342 1.00 94.38 498 ARG A N 1
ATOM 3873 C CA . ARG A 1 498 ? 28.553 -0.428 14.299 1.00 94.38 498 ARG A CA 1
ATOM 3874 C C . ARG A 1 498 ? 29.379 -1.633 13.817 1.00 94.38 498 ARG A C 1
ATOM 3876 O O . ARG A 1 498 ? 30.441 -1.453 13.220 1.00 94.38 498 ARG A O 1
ATOM 3883 N N . ASP A 1 499 ? 28.881 -2.849 14.033 1.00 96.44 499 ASP A N 1
ATOM 3884 C CA . ASP A 1 499 ? 29.610 -4.087 13.706 1.00 96.44 499 ASP A CA 1
ATOM 3885 C C . ASP A 1 499 ? 29.942 -4.231 12.206 1.00 96.44 499 ASP A C 1
ATOM 3887 O O . ASP A 1 499 ? 30.979 -4.797 11.858 1.00 96.44 499 ASP A O 1
ATOM 3891 N N . HIS A 1 500 ? 29.089 -3.701 11.320 1.00 96.38 500 HIS A N 1
ATOM 3892 C CA . HIS A 1 500 ? 29.240 -3.815 9.869 1.00 96.38 500 HIS A CA 1
ATOM 3893 C C . HIS A 1 500 ? 29.025 -2.486 9.129 1.00 96.38 500 HIS A C 1
ATOM 3895 O O . HIS A 1 500 ? 28.147 -1.687 9.465 1.00 96.38 500 HIS A O 1
ATOM 3901 N N . ASP A 1 501 ? 29.782 -2.293 8.048 1.00 95.25 501 ASP A N 1
ATOM 3902 C CA . ASP A 1 501 ? 29.473 -1.287 7.032 1.00 95.25 501 ASP A CA 1
ATOM 3903 C C . ASP A 1 501 ? 28.313 -1.776 6.158 1.00 95.25 501 ASP A C 1
ATOM 3905 O O . ASP A 1 501 ? 28.360 -2.903 5.661 1.00 95.25 501 ASP A O 1
ATOM 3909 N N . MET A 1 502 ? 27.309 -0.930 5.922 1.00 94.56 502 MET A N 1
ATOM 3910 C CA . MET A 1 502 ? 26.241 -1.212 4.952 1.00 94.56 502 MET A CA 1
ATOM 3911 C C . MET A 1 502 ? 26.401 -0.437 3.643 1.00 94.56 502 MET A C 1
ATOM 3913 O O . MET A 1 502 ? 27.007 0.636 3.611 1.00 94.56 502 MET A O 1
ATOM 3917 N N . GLY A 1 503 ? 25.808 -0.972 2.577 1.00 93.94 503 GLY A N 1
ATOM 3918 C CA . GLY A 1 503 ? 25.625 -0.306 1.290 1.00 93.94 503 GLY A CA 1
ATOM 3919 C C . GLY A 1 503 ? 24.166 -0.334 0.821 1.00 93.94 503 GLY A C 1
ATOM 3920 O O . GLY A 1 503 ? 23.296 -0.921 1.473 1.00 93.94 503 GLY A O 1
ATOM 3921 N N . THR A 1 504 ? 23.929 0.295 -0.330 1.00 94.50 504 THR A N 1
ATOM 3922 C CA . THR A 1 504 ? 22.649 0.290 -1.053 1.00 94.50 504 THR A CA 1
ATOM 3923 C C . THR A 1 504 ? 22.890 -0.251 -2.461 1.00 94.50 504 THR A C 1
ATOM 3925 O O . THR A 1 504 ? 23.837 0.188 -3.111 1.00 94.50 504 THR A O 1
ATOM 3928 N N . LEU A 1 505 ? 22.083 -1.219 -2.899 1.00 95.31 505 LEU A N 1
ATOM 3929 C CA . LEU A 1 505 ? 22.164 -1.868 -4.211 1.00 95.31 505 LEU A CA 1
ATOM 3930 C C . LEU A 1 505 ? 20.825 -1.704 -4.930 1.00 95.31 505 LEU A C 1
ATOM 3932 O O . LEU A 1 505 ? 19.805 -2.190 -4.441 1.00 95.31 505 LEU A O 1
ATOM 3936 N N . GLU A 1 506 ? 20.837 -1.047 -6.082 1.00 95.50 506 GLU A N 1
ATOM 3937 C CA . GLU A 1 506 ? 19.696 -0.978 -6.997 1.00 95.50 506 GLU A CA 1
ATOM 3938 C C . GLU A 1 506 ? 19.671 -2.222 -7.892 1.00 95.50 506 GLU A C 1
ATOM 3940 O O . GLU A 1 506 ? 20.701 -2.654 -8.420 1.00 95.50 506 GLU A O 1
ATOM 3945 N N . VAL A 1 507 ? 18.490 -2.826 -8.020 1.00 96.56 507 VAL A N 1
ATOM 3946 C CA . VAL A 1 507 ? 18.213 -3.934 -8.938 1.00 96.56 507 VAL A CA 1
ATOM 3947 C C . VAL A 1 507 ? 16.893 -3.653 -9.633 1.00 96.56 507 VAL A C 1
ATOM 3949 O O . VAL A 1 507 ? 15.840 -3.648 -8.983 1.00 96.56 507 VAL A O 1
ATOM 3952 N N . GLY A 1 508 ? 16.918 -3.475 -10.951 1.00 96.06 508 GLY A N 1
ATOM 3953 C CA . GLY A 1 508 ? 15.699 -3.163 -11.688 1.00 96.06 508 GLY A CA 1
ATOM 3954 C C . GLY A 1 508 ? 15.654 -3.571 -13.155 1.00 96.06 508 GLY A C 1
ATOM 3955 O O . GLY A 1 508 ? 16.531 -4.254 -13.701 1.00 96.06 508 GLY A O 1
ATOM 3956 N N . VAL A 1 509 ? 14.562 -3.157 -13.800 1.00 95.38 509 VAL A N 1
ATOM 3957 C CA . VAL A 1 509 ? 14.523 -3.010 -15.256 1.00 95.38 509 VAL A CA 1
ATOM 3958 C C . VAL A 1 509 ? 15.249 -1.713 -15.593 1.00 95.38 509 VAL A C 1
ATOM 3960 O O . VAL A 1 509 ? 14.879 -0.660 -15.089 1.00 95.38 509 VAL A O 1
ATOM 3963 N N . LEU A 1 510 ? 16.262 -1.787 -16.455 1.00 92.50 510 LEU A N 1
ATOM 3964 C CA . LEU A 1 510 ? 17.082 -0.636 -16.826 1.00 92.50 510 LEU A CA 1
ATOM 3965 C C . LEU A 1 510 ? 16.217 0.473 -17.458 1.00 92.50 510 LEU A C 1
ATOM 3967 O O . LEU A 1 510 ? 15.643 0.268 -18.536 1.00 92.50 510 LEU A O 1
ATOM 3971 N N . VAL A 1 511 ? 16.167 1.642 -16.807 1.00 92.81 511 VAL A N 1
ATOM 3972 C CA . VAL A 1 511 ? 15.336 2.800 -17.187 1.00 92.81 511 VAL A CA 1
ATOM 3973 C C . VAL A 1 511 ? 15.719 3.322 -18.569 1.00 92.81 511 VAL A C 1
ATOM 3975 O O . VAL A 1 511 ? 16.644 4.111 -18.755 1.00 92.81 511 VAL A O 1
ATOM 3978 N N . THR A 1 512 ? 14.999 2.839 -19.575 1.00 92.00 512 THR A N 1
ATOM 3979 C CA . THR A 1 512 ? 15.212 3.149 -20.988 1.00 92.00 512 THR A CA 1
ATOM 3980 C C . THR A 1 512 ? 13.897 3.019 -21.740 1.00 92.00 512 THR A C 1
ATOM 3982 O O . THR A 1 512 ? 13.004 2.275 -21.331 1.00 92.00 512 THR A O 1
ATOM 3985 N N . GLN A 1 513 ? 13.831 3.615 -22.934 1.00 92.12 513 GLN A N 1
ATOM 3986 C CA . GLN A 1 513 ? 12.698 3.420 -23.841 1.00 92.12 513 GLN A CA 1
ATOM 3987 C C . GLN A 1 513 ? 12.441 1.948 -24.229 1.00 92.12 513 GLN A C 1
ATOM 3989 O O . GLN A 1 513 ? 11.411 1.667 -24.825 1.00 92.12 513 GLN A O 1
ATOM 3994 N N . TYR A 1 514 ? 13.342 1.005 -23.924 1.00 92.25 514 TYR A N 1
ATOM 3995 C CA . TYR A 1 514 ? 13.176 -0.418 -24.243 1.00 92.25 514 TYR A CA 1
ATOM 3996 C C . TYR A 1 514 ? 12.302 -1.182 -23.243 1.00 92.25 514 TYR A C 1
ATOM 3998 O O . TYR A 1 514 ? 11.764 -2.239 -23.585 1.00 92.25 514 TYR A O 1
ATOM 4006 N N . HIS A 1 515 ? 12.083 -0.630 -22.049 1.00 95.25 515 HIS A N 1
ATOM 4007 C CA . HIS A 1 515 ? 10.995 -1.058 -21.174 1.00 95.25 515 HIS A CA 1
ATOM 4008 C C . HIS A 1 515 ? 9.674 -0.536 -21.751 1.00 95.25 515 HIS A C 1
ATOM 4010 O O . HIS A 1 515 ? 9.556 0.640 -22.086 1.00 95.25 515 HIS A O 1
ATOM 4016 N N . VAL A 1 516 ? 8.708 -1.433 -21.955 1.00 95.75 516 VAL A N 1
ATOM 4017 C CA . VAL A 1 516 ? 7.473 -1.175 -22.710 1.00 95.75 516 VAL A CA 1
ATOM 4018 C C . VAL A 1 516 ? 6.294 -1.754 -21.944 1.00 95.75 516 VAL A C 1
ATOM 4020 O O . VAL A 1 516 ? 6.249 -2.964 -21.723 1.00 95.75 516 VAL A O 1
ATOM 4023 N N . ILE A 1 517 ? 5.334 -0.898 -21.595 1.00 97.06 517 ILE A N 1
ATOM 4024 C CA . ILE A 1 517 ? 4.046 -1.247 -20.997 1.00 97.06 517 ILE A CA 1
ATOM 4025 C C . ILE A 1 517 ? 2.960 -1.002 -22.062 1.00 97.06 517 ILE A C 1
ATOM 4027 O O . ILE A 1 517 ? 2.697 0.153 -22.419 1.00 97.06 517 ILE A O 1
ATOM 4031 N N . PRO A 1 518 ? 2.317 -2.059 -22.596 1.00 97.00 518 PRO A N 1
ATOM 4032 C CA . PRO A 1 518 ? 1.216 -1.930 -23.550 1.00 97.00 518 PRO A CA 1
ATOM 4033 C C . PRO A 1 518 ? 0.021 -1.135 -22.990 1.00 97.00 518 PRO A C 1
ATOM 4035 O O . PRO A 1 518 ? -0.255 -1.250 -21.795 1.00 97.00 518 PRO A O 1
ATOM 4038 N N . PRO A 1 519 ? -0.737 -0.392 -23.821 1.00 96.00 519 PRO A N 1
ATOM 4039 C CA . PRO A 1 519 ? -1.980 0.277 -23.417 1.00 96.00 519 PRO A CA 1
ATOM 4040 C C . PRO A 1 519 ? -3.128 -0.700 -23.104 1.00 96.00 519 PRO A C 1
ATOM 4042 O O . PRO A 1 519 ? -3.020 -1.909 -23.324 1.00 96.00 519 PRO A O 1
ATOM 4045 N N . GLU A 1 520 ? -4.251 -0.158 -22.616 1.00 92.31 520 GLU A N 1
ATOM 4046 C CA . GLU A 1 520 ? -5.545 -0.846 -22.436 1.00 92.31 520 GLU A CA 1
ATOM 4047 C C . GLU A 1 520 ? -5.483 -2.175 -21.639 1.00 92.31 520 GLU A C 1
ATOM 4049 O O . GLU A 1 520 ? -6.323 -3.067 -21.804 1.00 92.31 520 GLU A O 1
ATOM 4054 N N . THR A 1 521 ? -4.494 -2.325 -20.748 1.00 90.44 521 THR A N 1
ATOM 4055 C CA . THR A 1 521 ? -4.208 -3.585 -20.045 1.00 90.44 521 THR A CA 1
ATOM 4056 C C . THR A 1 521 ? -4.390 -3.444 -18.529 1.00 90.44 521 THR A C 1
ATOM 4058 O O . THR A 1 521 ? -3.798 -2.579 -17.895 1.00 90.44 521 THR A O 1
ATOM 4061 N N . GLU A 1 522 ? -5.218 -4.308 -17.928 1.00 88.06 522 GLU A N 1
ATOM 4062 C CA . GLU A 1 522 ? -5.511 -4.289 -16.476 1.00 88.06 522 GLU A CA 1
ATOM 4063 C C . GLU A 1 522 ? -4.282 -4.625 -15.631 1.00 88.06 522 GLU A C 1
ATOM 4065 O O . GLU A 1 522 ? -4.045 -3.994 -14.605 1.00 88.06 522 GLU A O 1
ATOM 4070 N N . GLU A 1 523 ? -3.535 -5.642 -16.069 1.00 90.44 523 GLU A N 1
ATOM 4071 C CA . GLU A 1 523 ? -2.318 -6.143 -15.443 1.00 90.44 523 GLU A CA 1
ATOM 4072 C C . GLU A 1 523 ? -1.322 -6.548 -16.538 1.00 90.44 523 GLU A C 1
ATOM 4074 O O . GLU A 1 523 ? -1.570 -7.483 -17.305 1.00 90.44 523 GLU A O 1
ATOM 4079 N N . PHE A 1 524 ? -0.195 -5.845 -16.604 1.00 93.81 524 PHE A N 1
ATOM 4080 C CA . PHE A 1 524 ? 0.988 -6.210 -17.385 1.00 93.81 524 PHE A CA 1
ATOM 4081 C C . PHE A 1 524 ? 2.173 -6.356 -16.430 1.00 93.81 524 PHE A C 1
ATOM 4083 O O . PHE A 1 524 ? 2.322 -5.524 -15.541 1.00 93.81 524 PHE A O 1
ATOM 4090 N N . THR A 1 525 ? 3.015 -7.379 -16.587 1.00 92.75 525 THR A N 1
ATOM 4091 C CA . THR A 1 525 ? 4.140 -7.637 -15.671 1.00 92.75 525 THR A CA 1
ATOM 4092 C C . THR A 1 525 ? 5.466 -7.634 -16.421 1.00 92.75 525 THR A C 1
ATOM 4094 O O . THR A 1 525 ? 5.611 -8.350 -17.410 1.00 92.75 525 THR A O 1
ATOM 4097 N N . SER A 1 526 ? 6.448 -6.889 -15.911 1.00 92.75 526 SER A N 1
ATOM 4098 C CA . SER A 1 526 ? 7.849 -6.955 -16.347 1.00 92.75 526 SER A CA 1
ATOM 4099 C C . SER A 1 526 ? 8.767 -7.314 -15.182 1.00 92.75 526 SER A C 1
ATOM 4101 O O . SER A 1 526 ? 8.429 -7.090 -14.018 1.00 92.75 526 SER A O 1
ATOM 4103 N N . SER A 1 527 ? 9.944 -7.862 -15.480 1.00 92.88 527 SER A N 1
ATOM 4104 C CA . SER A 1 527 ? 10.951 -8.192 -14.469 1.00 92.88 527 SER A CA 1
ATOM 4105 C C . SER A 1 527 ? 12.346 -7.755 -14.893 1.00 92.88 527 SER A C 1
ATOM 4107 O O . SER A 1 527 ? 12.723 -7.906 -16.056 1.00 92.88 527 SER A O 1
ATOM 4109 N N . GLY A 1 528 ? 13.091 -7.234 -13.923 1.00 93.31 528 GLY A N 1
ATOM 4110 C CA . GLY A 1 528 ? 14.513 -6.941 -13.997 1.00 93.31 528 GLY A CA 1
ATOM 4111 C C . GLY A 1 528 ? 15.308 -7.842 -13.053 1.00 93.31 528 GLY A C 1
ATOM 4112 O O . GLY A 1 528 ? 14.758 -8.409 -12.105 1.00 93.31 528 GLY A O 1
ATOM 4113 N N . PHE A 1 529 ? 16.598 -8.007 -13.332 1.00 92.94 529 PHE A N 1
ATOM 4114 C CA . PHE A 1 529 ? 17.437 -9.039 -12.739 1.00 92.94 529 PHE A CA 1
ATOM 4115 C C . PHE A 1 529 ? 18.843 -8.523 -12.455 1.00 92.94 529 PHE A C 1
ATOM 4117 O O . PHE A 1 529 ? 19.507 -8.002 -13.352 1.00 92.94 529 PHE A O 1
ATOM 4124 N N . CYS A 1 530 ? 19.347 -8.840 -11.267 1.00 94.38 530 CYS A N 1
ATOM 4125 C CA . CYS A 1 530 ? 20.777 -8.868 -11.018 1.00 94.38 530 CYS A CA 1
ATOM 4126 C C . CYS A 1 530 ? 21.276 -10.294 -11.263 1.00 94.38 530 CYS A C 1
ATOM 4128 O O . CYS A 1 530 ? 20.912 -11.221 -10.533 1.00 94.38 530 CYS A O 1
ATOM 4130 N N . SER A 1 531 ? 22.037 -10.489 -12.343 1.00 91.12 531 SER A N 1
ATOM 4131 C CA . SER A 1 531 ? 22.431 -11.821 -12.810 1.00 91.12 531 SER A CA 1
ATOM 4132 C C . SER A 1 531 ? 23.443 -12.485 -11.871 1.00 91.12 531 SER A C 1
ATOM 4134 O O . SER A 1 531 ? 24.232 -11.819 -11.200 1.00 91.12 531 SER A O 1
ATOM 4136 N N . SER A 1 532 ? 23.469 -13.819 -11.865 1.00 90.44 532 SER A N 1
ATOM 4137 C CA . SER A 1 532 ? 24.386 -14.583 -11.011 1.00 90.44 532 SER A CA 1
ATOM 4138 C C . SER A 1 532 ? 25.851 -14.389 -11.365 1.00 90.44 532 SER A C 1
ATOM 4140 O O . SER A 1 532 ? 26.701 -14.497 -10.493 1.00 90.44 532 SER A O 1
ATOM 4142 N N . GLN A 1 533 ? 26.144 -14.074 -12.628 1.00 89.19 533 GLN A N 1
ATOM 4143 C CA . GLN A 1 533 ? 27.478 -13.688 -13.082 1.00 89.19 533 GLN A CA 1
ATOM 4144 C C . GLN A 1 533 ? 27.893 -12.353 -12.454 1.00 89.19 533 GLN A C 1
ATOM 4146 O O . GLN A 1 533 ? 28.991 -12.246 -11.924 1.00 89.19 533 GLN A O 1
ATOM 4151 N N . CYS A 1 534 ? 26.983 -11.373 -12.436 1.00 90.38 534 CYS A N 1
ATOM 4152 C CA . CYS A 1 534 ? 27.209 -10.090 -11.781 1.00 90.38 534 CYS A CA 1
ATOM 4153 C C . CYS A 1 534 ? 27.430 -10.260 -10.270 1.00 90.38 534 CYS A C 1
ATOM 4155 O O . CYS A 1 534 ? 28.448 -9.827 -9.742 1.00 90.38 534 CYS A O 1
ATOM 4157 N N . LEU A 1 535 ? 26.518 -10.946 -9.572 1.00 92.00 535 LEU A N 1
ATOM 4158 C CA . LEU A 1 535 ? 26.627 -11.136 -8.121 1.00 92.00 535 LEU A CA 1
ATOM 4159 C C . LEU A 1 535 ? 27.860 -11.953 -7.724 1.00 92.00 535 LEU A C 1
ATOM 4161 O O . LEU A 1 535 ? 28.504 -11.598 -6.741 1.00 92.00 535 LEU A O 1
ATOM 4165 N N . SER A 1 536 ? 28.221 -13.003 -8.474 1.00 92.06 536 SER A N 1
ATOM 4166 C CA . SER A 1 536 ? 29.421 -13.797 -8.176 1.00 92.06 536 SER A CA 1
ATOM 4167 C C . SER A 1 536 ? 30.682 -12.945 -8.155 1.00 92.06 536 SER A C 1
ATOM 4169 O O . SER A 1 536 ? 31.350 -12.924 -7.131 1.00 92.06 536 SER A O 1
ATOM 4171 N N . GLU A 1 537 ? 30.992 -12.216 -9.229 1.00 90.12 537 GLU A N 1
ATOM 4172 C CA . GLU A 1 537 ? 32.270 -11.495 -9.347 1.00 90.12 537 GLU A CA 1
ATOM 4173 C C . GLU A 1 537 ? 32.462 -10.475 -8.205 1.00 90.12 537 GLU A C 1
ATOM 4175 O O . GLU A 1 537 ? 33.519 -10.432 -7.576 1.00 90.12 537 GLU A O 1
ATOM 4180 N N . PHE A 1 538 ? 31.418 -9.715 -7.848 1.00 91.62 538 PHE A N 1
ATOM 4181 C CA . PHE A 1 538 ? 31.499 -8.720 -6.769 1.00 91.62 538 PHE A CA 1
ATOM 4182 C C . PHE A 1 538 ? 31.472 -9.326 -5.349 1.00 91.62 538 PHE A C 1
ATOM 4184 O O . PHE A 1 538 ? 32.135 -8.794 -4.457 1.00 91.62 538 PHE A O 1
ATOM 4191 N N . ILE A 1 539 ? 30.745 -10.429 -5.108 1.00 93.94 539 ILE A N 1
ATOM 4192 C CA . ILE A 1 539 ? 30.745 -11.123 -3.799 1.00 93.94 539 ILE A CA 1
ATOM 4193 C C . ILE A 1 539 ? 32.032 -11.954 -3.612 1.00 93.94 539 ILE A C 1
ATOM 4195 O O . ILE A 1 539 ? 32.528 -12.122 -2.498 1.00 93.94 539 ILE A O 1
ATOM 4199 N N . GLU A 1 540 ? 32.617 -12.466 -4.693 1.00 92.31 540 GLU A N 1
ATOM 4200 C CA . GLU A 1 540 ? 33.916 -13.144 -4.662 1.00 92.31 540 GLU A CA 1
ATOM 4201 C C . GLU A 1 540 ? 35.064 -12.134 -4.463 1.00 92.31 540 GLU A C 1
ATOM 4203 O O . GLU A 1 540 ? 36.015 -12.449 -3.745 1.00 92.31 540 GLU A O 1
ATOM 4208 N N . GLU A 1 541 ? 34.941 -10.901 -4.980 1.00 89.94 541 GLU A N 1
ATOM 4209 C CA . GLU A 1 541 ? 35.841 -9.779 -4.659 1.00 89.94 541 GLU A CA 1
ATOM 4210 C C . GLU A 1 541 ? 35.753 -9.347 -3.181 1.00 89.94 541 GLU A C 1
ATOM 4212 O O . GLU A 1 541 ? 36.793 -9.112 -2.561 1.00 89.94 541 GLU A O 1
ATOM 4217 N N . SER A 1 542 ? 34.552 -9.274 -2.584 1.00 89.44 542 SER A N 1
ATOM 4218 C CA . SER A 1 542 ? 34.408 -8.969 -1.145 1.00 89.44 542 SER A CA 1
ATOM 4219 C C . SER A 1 542 ? 34.879 -10.114 -0.240 1.00 89.44 542 SER A C 1
ATOM 4221 O O . SER A 1 542 ? 35.311 -9.878 0.889 1.00 89.44 542 SER A O 1
ATOM 4223 N N . GLY A 1 543 ? 34.818 -11.354 -0.732 1.00 92.06 543 GLY A N 1
ATOM 4224 C CA . GLY A 1 543 ? 35.275 -12.558 -0.039 1.00 92.06 543 GLY A CA 1
ATOM 4225 C C . GLY A 1 543 ? 34.270 -13.162 0.949 1.00 92.06 543 GLY A C 1
ATOM 4226 O O . GLY A 1 543 ? 34.566 -14.211 1.531 1.00 92.06 543 GLY A O 1
ATOM 4227 N N . GLU A 1 544 ? 33.088 -12.562 1.131 1.00 94.94 544 GLU A N 1
ATOM 4228 C CA . GLU A 1 544 ? 32.007 -13.127 1.947 1.00 94.94 544 GLU A CA 1
ATOM 4229 C C . GLU A 1 544 ? 30.591 -12.754 1.445 1.00 94.94 544 GLU A C 1
ATOM 4231 O O . GLU A 1 544 ? 30.408 -11.673 0.883 1.00 94.94 544 GLU A O 1
ATOM 4236 N N . PRO A 1 545 ? 29.577 -13.628 1.650 1.00 97.00 545 PRO A N 1
ATOM 4237 C CA . PRO A 1 545 ? 28.186 -13.380 1.257 1.00 97.00 545 PRO A CA 1
ATOM 4238 C C . PRO A 1 545 ? 27.587 -12.124 1.899 1.00 97.00 545 PRO A C 1
ATOM 4240 O O . PRO A 1 545 ? 27.787 -11.876 3.089 1.00 97.00 545 PRO A O 1
ATOM 4243 N N . ILE A 1 546 ? 26.766 -11.393 1.142 1.00 97.25 546 ILE A N 1
ATOM 4244 C CA . ILE A 1 546 ? 26.026 -10.240 1.669 1.00 97.25 546 ILE A CA 1
ATOM 4245 C C . ILE A 1 546 ? 24.701 -10.663 2.307 1.00 97.25 546 ILE A C 1
ATOM 4247 O O . ILE A 1 546 ? 24.158 -11.737 2.045 1.00 97.25 546 ILE A O 1
ATOM 4251 N N . LYS A 1 547 ? 24.141 -9.781 3.127 1.00 97.88 547 LYS A N 1
ATOM 4252 C CA . LYS A 1 547 ? 22.839 -9.912 3.771 1.00 97.88 547 LYS A CA 1
ATOM 4253 C C . LYS A 1 547 ? 21.996 -8.679 3.525 1.00 97.88 547 LYS A C 1
ATOM 4255 O O . LYS A 1 547 ? 22.373 -7.583 3.930 1.00 97.88 547 LYS A O 1
ATOM 4260 N N . ILE A 1 548 ? 20.827 -8.874 2.934 1.00 97.81 548 ILE A N 1
ATOM 4261 C CA . ILE A 1 548 ? 19.808 -7.842 2.772 1.00 97.81 548 ILE A CA 1
ATOM 4262 C C . ILE A 1 548 ? 19.080 -7.664 4.111 1.00 97.81 548 ILE A C 1
ATOM 4264 O O . ILE A 1 548 ? 18.589 -8.629 4.703 1.00 97.81 548 ILE A O 1
ATOM 4268 N N . ILE A 1 549 ? 19.008 -6.415 4.571 1.00 96.06 549 ILE A N 1
ATOM 4269 C CA . ILE A 1 549 ? 18.382 -5.989 5.836 1.00 96.06 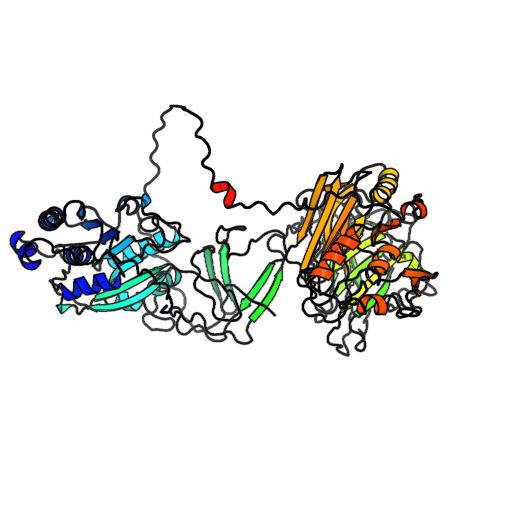549 ILE A CA 1
ATOM 4270 C C . ILE A 1 549 ? 17.138 -5.124 5.625 1.00 96.06 549 ILE A C 1
ATOM 4272 O O . ILE A 1 549 ? 16.307 -5.003 6.526 1.00 96.06 549 ILE A O 1
ATOM 4276 N N . GLY A 1 550 ? 16.996 -4.517 4.449 1.00 94.56 550 GLY A N 1
ATOM 4277 C CA . GLY A 1 550 ? 15.905 -3.607 4.136 1.00 94.56 550 GLY A CA 1
ATOM 4278 C C . GLY A 1 550 ? 15.742 -3.399 2.638 1.00 94.56 550 GLY A C 1
ATOM 4279 O O . GLY A 1 550 ? 16.599 -3.783 1.845 1.00 94.56 550 GLY A O 1
ATOM 4280 N N . VAL A 1 551 ? 14.608 -2.819 2.264 1.00 95.31 551 VAL A N 1
ATOM 4281 C CA . VAL A 1 551 ? 14.136 -2.758 0.880 1.00 95.31 551 VAL A CA 1
ATOM 4282 C C . VAL A 1 551 ? 13.302 -1.497 0.648 1.00 95.31 551 VAL A C 1
ATOM 4284 O O . VAL A 1 551 ? 12.470 -1.149 1.487 1.00 95.31 551 VAL A O 1
ATOM 4287 N N . MET A 1 552 ? 13.481 -0.821 -0.484 1.00 94.81 552 MET A N 1
ATOM 4288 C CA . MET A 1 552 ? 12.549 0.192 -0.994 1.00 94.81 552 MET A CA 1
ATOM 4289 C C . MET A 1 552 ? 12.130 -0.214 -2.410 1.00 94.81 552 MET A C 1
ATOM 4291 O O . MET A 1 552 ? 12.988 -0.477 -3.245 1.00 94.81 552 MET A O 1
ATOM 4295 N N . LEU A 1 553 ? 10.822 -0.310 -2.652 1.00 95.69 553 LEU A N 1
ATOM 4296 C CA . LEU A 1 553 ? 10.239 -0.696 -3.943 1.00 95.69 553 LEU A CA 1
ATOM 4297 C C . LEU A 1 553 ? 9.833 0.573 -4.709 1.00 95.69 553 LEU A C 1
ATOM 4299 O O . LEU A 1 553 ? 9.157 1.425 -4.125 1.00 95.69 553 LEU A O 1
ATOM 4303 N N . HIS A 1 554 ? 10.212 0.686 -5.984 1.00 95.81 554 HIS A N 1
ATOM 4304 C CA . HIS A 1 554 ? 9.999 1.878 -6.811 1.00 95.81 554 HIS A CA 1
ATOM 4305 C C . HIS A 1 554 ? 9.409 1.549 -8.198 1.00 95.81 554 HIS A C 1
ATOM 4307 O O . HIS A 1 554 ? 9.878 0.655 -8.906 1.00 95.81 554 HIS A O 1
ATOM 4313 N N . ALA A 1 555 ? 8.362 2.287 -8.566 1.00 95.75 555 ALA A N 1
ATOM 4314 C CA . ALA A 1 555 ? 7.737 2.365 -9.887 1.00 95.75 555 ALA A CA 1
ATOM 4315 C C . ALA A 1 555 ? 7.020 3.727 -10.012 1.00 95.75 555 ALA A C 1
ATOM 4317 O O . ALA A 1 555 ? 6.961 4.489 -9.038 1.00 95.75 555 ALA A O 1
ATOM 4318 N N . HIS A 1 556 ? 6.458 4.037 -11.183 1.00 94.12 556 HIS A N 1
ATOM 4319 C CA . HIS A 1 556 ? 5.661 5.246 -11.405 1.00 94.12 556 HIS A CA 1
ATOM 4320 C C . HIS A 1 556 ? 4.143 4.967 -11.346 1.00 94.12 556 HIS A C 1
ATOM 4322 O O . HIS A 1 556 ? 3.686 4.053 -10.652 1.00 94.12 556 HIS A O 1
ATOM 4328 N N . LEU A 1 557 ? 3.338 5.826 -11.983 1.00 91.44 557 LEU A N 1
ATOM 4329 C CA . LEU A 1 557 ? 1.890 5.947 -11.777 1.00 91.44 557 LEU A CA 1
ATOM 4330 C C . LEU A 1 557 ? 1.059 4.723 -12.195 1.00 91.44 557 LEU A C 1
ATOM 4332 O O . LEU A 1 557 ? -0.074 4.585 -11.731 1.00 91.44 557 LEU A O 1
ATOM 4336 N N . LEU A 1 558 ? 1.565 3.858 -13.077 1.00 96.25 558 LEU A N 1
ATOM 4337 C CA . LEU A 1 558 ? 0.881 2.628 -13.482 1.00 96.25 558 LEU A CA 1
ATOM 4338 C C . LEU A 1 558 ? 1.183 1.465 -12.533 1.00 96.25 558 LEU A C 1
ATOM 4340 O O . LEU A 1 558 ? 0.457 0.471 -12.579 1.00 96.25 558 LEU A O 1
ATOM 4344 N N . GLY A 1 559 ? 2.230 1.549 -11.706 1.00 95.94 559 GLY A N 1
ATOM 4345 C CA . GLY A 1 559 ? 2.625 0.493 -10.773 1.00 95.94 559 GLY A CA 1
ATOM 4346 C C . GLY A 1 559 ? 1.519 0.162 -9.766 1.00 95.94 559 GLY A C 1
ATOM 4347 O O . GLY A 1 559 ? 1.053 1.031 -9.035 1.00 95.94 559 GLY A O 1
ATOM 4348 N N . VAL A 1 560 ? 1.109 -1.110 -9.707 1.00 93.44 560 VAL A N 1
ATOM 4349 C CA . VAL A 1 560 ? 0.049 -1.597 -8.795 1.00 93.44 560 VAL A CA 1
ATOM 4350 C C . VAL A 1 560 ? 0.489 -2.746 -7.887 1.00 93.44 560 VAL A C 1
ATOM 4352 O O . VAL A 1 560 ? -0.049 -2.891 -6.790 1.00 93.44 560 VAL A O 1
ATOM 4355 N N . ARG A 1 561 ? 1.463 -3.570 -8.305 1.00 94.88 561 ARG A N 1
ATOM 4356 C CA . ARG A 1 561 ? 2.018 -4.660 -7.477 1.00 94.88 561 ARG A CA 1
ATOM 4357 C C . ARG A 1 561 ? 3.516 -4.815 -7.720 1.00 94.88 561 ARG A C 1
ATOM 4359 O O . ARG A 1 561 ? 3.899 -5.017 -8.870 1.00 94.88 561 ARG A O 1
ATOM 4366 N N . LEU A 1 562 ? 4.341 -4.772 -6.676 1.00 95.62 562 LEU A N 1
ATOM 4367 C CA . LEU A 1 562 ? 5.802 -4.918 -6.772 1.00 95.62 562 LEU A CA 1
ATOM 4368 C C . LEU A 1 562 ? 6.303 -6.075 -5.894 1.00 95.62 562 LEU A C 1
ATOM 4370 O O . LEU A 1 562 ? 5.741 -6.359 -4.834 1.00 95.62 562 LEU A O 1
ATOM 4374 N N . ASN A 1 563 ? 7.357 -6.754 -6.343 1.00 93.19 563 ASN A N 1
ATOM 4375 C CA . ASN A 1 563 ? 7.897 -7.953 -5.707 1.00 93.19 563 ASN A CA 1
ATOM 4376 C C . ASN A 1 563 ? 9.420 -8.051 -5.907 1.00 93.19 563 ASN A C 1
ATOM 4378 O O . ASN A 1 563 ? 9.909 -7.976 -7.033 1.00 93.19 563 ASN A O 1
ATOM 4382 N N . ALA A 1 564 ? 10.150 -8.270 -4.819 1.00 95.38 564 ALA A N 1
ATOM 4383 C CA . ALA A 1 564 ? 11.592 -8.464 -4.780 1.00 95.38 564 ALA A CA 1
ATOM 4384 C C . ALA A 1 564 ? 11.907 -9.891 -4.312 1.00 95.38 564 ALA A C 1
ATOM 4386 O O . ALA A 1 564 ? 11.393 -10.344 -3.284 1.00 95.38 564 ALA A O 1
ATOM 4387 N N . ARG A 1 565 ? 12.746 -10.619 -5.056 1.00 93.81 565 ARG A N 1
ATOM 4388 C CA . ARG A 1 565 ? 12.999 -12.055 -4.837 1.00 93.81 565 ARG A CA 1
ATOM 4389 C C . ARG A 1 565 ? 14.464 -12.441 -4.993 1.00 93.81 565 ARG A C 1
ATOM 4391 O O . ARG A 1 565 ? 15.220 -11.772 -5.692 1.00 93.81 565 ARG A O 1
ATOM 4398 N N . LEU A 1 566 ? 14.808 -13.577 -4.395 1.00 93.81 566 LEU A N 1
ATOM 4399 C CA . LEU A 1 566 ? 16.085 -14.275 -4.524 1.00 93.81 566 LEU A CA 1
ATOM 4400 C C . LEU A 1 566 ? 15.858 -15.648 -5.170 1.00 93.81 566 LEU A C 1
ATOM 4402 O O . LEU A 1 566 ? 14.981 -16.388 -4.725 1.00 93.81 566 LEU A O 1
ATOM 4406 N N . ILE A 1 567 ? 16.675 -16.031 -6.151 1.00 91.62 567 ILE A N 1
ATOM 4407 C CA . ILE A 1 567 ? 16.867 -17.438 -6.528 1.00 91.62 567 ILE A CA 1
ATOM 4408 C C . ILE A 1 567 ? 18.220 -17.893 -5.986 1.00 91.62 567 ILE A C 1
ATOM 4410 O O . ILE A 1 567 ? 19.256 -17.411 -6.436 1.00 91.62 567 ILE A O 1
ATOM 4414 N N . HIS A 1 568 ? 18.190 -18.859 -5.067 1.00 90.75 568 HIS A N 1
ATOM 4415 C CA . HIS A 1 568 ? 19.367 -19.516 -4.500 1.00 90.75 568 HIS A CA 1
ATOM 4416 C C . HIS A 1 568 ? 19.316 -21.012 -4.813 1.00 90.75 568 HIS A C 1
ATOM 4418 O O . HIS A 1 568 ? 18.343 -21.690 -4.472 1.00 90.75 568 HIS A O 1
ATOM 4424 N N . ASN A 1 569 ? 20.340 -21.551 -5.486 1.00 86.38 569 ASN A N 1
ATOM 4425 C CA . ASN A 1 569 ? 20.398 -22.968 -5.891 1.00 86.38 569 ASN A CA 1
ATOM 4426 C C . ASN A 1 569 ? 19.113 -23.482 -6.598 1.00 86.38 569 ASN A C 1
ATOM 4428 O O . ASN A 1 569 ? 18.673 -24.615 -6.394 1.00 86.38 569 ASN A O 1
ATOM 4432 N N . GLY A 1 570 ? 18.479 -22.633 -7.419 1.00 82.75 570 GLY A N 1
ATOM 4433 C CA . GLY A 1 570 ? 17.227 -22.943 -8.126 1.00 82.75 570 GLY A CA 1
ATOM 4434 C C . GLY A 1 570 ? 15.956 -22.918 -7.262 1.00 82.75 570 GLY A C 1
ATOM 4435 O O . GLY A 1 570 ? 14.884 -23.250 -7.763 1.00 82.75 570 GLY A O 1
ATOM 4436 N N . THR A 1 571 ? 16.056 -22.524 -5.989 1.00 85.88 571 THR A N 1
ATOM 4437 C CA . THR A 1 571 ? 14.916 -22.286 -5.092 1.00 85.88 571 THR A CA 1
ATOM 4438 C C . THR A 1 571 ? 14.615 -20.791 -5.027 1.00 85.88 571 THR A C 1
ATOM 4440 O O . THR A 1 571 ? 15.509 -19.992 -4.759 1.00 85.88 571 THR A O 1
ATOM 4443 N N . GLU A 1 572 ? 13.361 -20.415 -5.266 1.00 87.75 572 GLU A N 1
ATOM 4444 C CA . GLU A 1 572 ? 12.878 -19.030 -5.222 1.00 87.75 572 GLU A CA 1
ATOM 4445 C C . GLU A 1 572 ? 12.404 -18.662 -3.804 1.00 87.75 572 GLU A C 1
ATOM 4447 O O . GLU A 1 572 ? 11.637 -19.407 -3.192 1.00 87.75 572 GLU A O 1
ATOM 4452 N N . THR A 1 573 ? 12.845 -17.508 -3.297 1.00 88.38 573 THR A N 1
ATOM 4453 C CA . THR A 1 573 ? 12.461 -16.931 -1.999 1.00 88.38 573 THR A CA 1
ATOM 4454 C C . THR A 1 573 ? 11.936 -15.506 -2.200 1.00 88.38 573 THR A C 1
ATOM 4456 O O . THR A 1 573 ? 12.583 -14.692 -2.860 1.00 88.38 573 THR A O 1
ATOM 4459 N N . GLU A 1 574 ? 10.780 -15.188 -1.615 1.00 90.94 574 GLU A N 1
ATOM 4460 C CA . GLU A 1 574 ? 10.230 -13.824 -1.555 1.00 90.94 574 GLU A CA 1
ATOM 4461 C C . GLU A 1 574 ? 11.017 -13.006 -0.511 1.00 90.94 574 GLU A C 1
ATOM 4463 O O . GLU A 1 574 ? 11.085 -13.401 0.652 1.00 90.94 574 GLU A O 1
ATOM 4468 N N . ILE A 1 575 ? 11.643 -11.895 -0.921 1.00 94.06 575 ILE A N 1
ATOM 4469 C CA . ILE A 1 575 ? 12.355 -10.968 -0.018 1.00 94.06 575 ILE A CA 1
ATOM 4470 C C . ILE A 1 575 ? 11.374 -9.911 0.491 1.00 94.06 575 ILE A C 1
ATOM 4472 O O . ILE A 1 575 ? 11.329 -9.610 1.683 1.00 94.06 575 ILE A O 1
ATOM 4476 N N . ALA A 1 576 ? 10.601 -9.328 -0.428 1.00 93.31 576 ALA A N 1
ATOM 4477 C CA . ALA A 1 576 ? 9.638 -8.278 -0.135 1.00 93.31 576 ALA A CA 1
ATOM 4478 C C . ALA A 1 576 ? 8.546 -8.231 -1.199 1.00 93.31 576 ALA A C 1
ATOM 4480 O O . ALA A 1 576 ? 8.810 -8.457 -2.375 1.00 93.31 576 ALA A O 1
ATOM 4481 N N . ARG A 1 577 ? 7.327 -7.881 -0.797 1.00 92.44 577 ARG A N 1
ATOM 4482 C CA . ARG A 1 577 ? 6.169 -7.838 -1.686 1.00 92.44 577 ARG A CA 1
ATOM 4483 C C . ARG A 1 577 ? 5.193 -6.766 -1.244 1.00 92.44 577 ARG A C 1
ATOM 4485 O O . ARG A 1 577 ? 4.983 -6.576 -0.047 1.00 92.44 577 ARG A O 1
ATOM 4492 N N . ASP A 1 578 ? 4.592 -6.112 -2.227 1.00 93.06 578 ASP A N 1
ATOM 4493 C CA . ASP A 1 578 ? 3.439 -5.249 -2.047 1.00 93.06 578 ASP A CA 1
ATOM 4494 C C . ASP A 1 578 ? 2.413 -5.526 -3.154 1.00 93.06 578 ASP A C 1
ATOM 4496 O O . ASP A 1 578 ? 2.593 -5.115 -4.301 1.00 93.06 578 ASP A O 1
ATOM 4500 N N . ASP A 1 579 ? 1.337 -6.243 -2.818 1.00 91.94 579 ASP A N 1
ATOM 4501 C CA . ASP A 1 579 ? 0.208 -6.496 -3.728 1.00 91.94 579 ASP A CA 1
ATOM 4502 C C . ASP A 1 579 ? -0.740 -5.280 -3.868 1.00 91.94 579 ASP A C 1
ATOM 4504 O O . ASP A 1 579 ? -1.771 -5.386 -4.531 1.00 91.94 579 ASP A O 1
ATOM 4508 N N . ASN A 1 580 ? -0.434 -4.147 -3.224 1.00 91.44 580 ASN A N 1
ATOM 4509 C CA . ASN A 1 580 ? -1.284 -2.956 -3.153 1.00 91.44 580 ASN A CA 1
ATOM 4510 C C . ASN A 1 580 ? -0.472 -1.652 -3.266 1.00 91.44 580 ASN A C 1
ATOM 4512 O O . ASN A 1 580 ? -0.817 -0.656 -2.624 1.00 91.44 580 ASN A O 1
ATOM 4516 N N . TYR A 1 581 ? 0.619 -1.683 -4.034 1.00 93.50 581 TYR A N 1
ATOM 4517 C CA . TYR A 1 581 ? 1.579 -0.588 -4.156 1.00 93.50 581 TYR A CA 1
ATOM 4518 C C . TYR A 1 581 ? 0.895 0.752 -4.474 1.00 93.50 581 TYR A C 1
ATOM 4520 O O . TYR A 1 581 ? -0.044 0.817 -5.267 1.00 93.50 581 TYR A O 1
ATOM 4528 N N . ASP A 1 582 ? 1.380 1.825 -3.849 1.00 90.31 582 ASP A N 1
ATOM 4529 C CA . ASP A 1 582 ? 0.914 3.189 -4.081 1.00 90.31 582 ASP A CA 1
ATOM 4530 C C . ASP A 1 582 ? 2.130 4.076 -4.348 1.00 90.31 582 ASP A C 1
ATOM 4532 O O . ASP A 1 582 ? 3.007 4.210 -3.492 1.00 90.31 582 ASP A O 1
ATOM 4536 N N . PHE A 1 583 ? 2.157 4.705 -5.523 1.00 89.25 583 PHE A N 1
ATOM 4537 C CA . PHE A 1 583 ? 3.182 5.664 -5.940 1.00 89.25 583 PHE A CA 1
ATOM 4538 C C . PHE A 1 583 ? 3.445 6.764 -4.893 1.00 89.25 583 PHE A C 1
ATOM 4540 O O . PHE A 1 583 ? 4.563 7.255 -4.781 1.00 89.25 583 PHE A O 1
ATOM 4547 N N . ASN A 1 584 ? 2.448 7.115 -4.074 1.00 87.38 584 ASN A N 1
ATOM 4548 C CA . ASN A 1 584 ? 2.554 8.153 -3.045 1.00 87.38 584 ASN A CA 1
ATOM 4549 C C . ASN A 1 584 ? 3.001 7.613 -1.665 1.00 87.38 584 ASN A C 1
ATOM 4551 O O . ASN A 1 584 ? 2.943 8.344 -0.670 1.00 87.38 584 ASN A O 1
ATOM 4555 N N . LEU A 1 585 ? 3.391 6.333 -1.565 1.00 90.12 585 LEU A N 1
ATOM 4556 C CA . LEU A 1 585 ? 3.890 5.702 -0.337 1.00 90.12 585 LEU A CA 1
ATOM 4557 C C . LEU A 1 585 ? 5.088 4.777 -0.605 1.00 90.12 585 LEU A C 1
ATOM 4559 O O . LEU A 1 585 ? 5.009 3.548 -0.537 1.00 90.12 585 LEU A O 1
ATOM 4563 N N . GLN A 1 586 ? 6.243 5.391 -0.808 1.00 90.06 586 GLN A N 1
ATOM 4564 C CA . GLN A 1 586 ? 7.489 4.724 -1.163 1.00 90.06 586 GLN A CA 1
ATOM 4565 C C . GLN A 1 586 ? 8.455 4.710 0.030 1.00 90.06 586 GLN A C 1
ATOM 4567 O O . GLN A 1 586 ? 9.511 5.332 0.042 1.00 90.06 586 GLN A O 1
ATOM 4572 N N . SER A 1 587 ? 8.051 4.013 1.095 1.00 89.06 587 SER A N 1
ATOM 4573 C CA . SER A 1 587 ? 8.858 3.874 2.313 1.00 89.06 587 SER A CA 1
ATOM 4574 C C . SER A 1 587 ? 9.816 2.690 2.225 1.00 89.06 587 SER A C 1
ATOM 4576 O O . SER A 1 587 ? 9.374 1.561 1.995 1.00 89.06 587 SER A O 1
ATOM 4578 N N . THR A 1 588 ? 11.084 2.911 2.579 1.00 91.75 588 THR A N 1
ATOM 4579 C CA . THR A 1 588 ? 12.019 1.843 2.961 1.00 91.75 588 THR A CA 1
ATOM 4580 C C . THR A 1 588 ? 11.419 0.998 4.090 1.00 91.75 588 THR A C 1
ATOM 4582 O O . THR A 1 588 ? 10.888 1.539 5.067 1.00 91.75 588 THR A O 1
ATOM 4585 N N . ARG A 1 589 ? 11.486 -0.330 3.961 1.00 90.94 589 ARG A N 1
ATOM 4586 C CA . ARG A 1 589 ? 10.983 -1.322 4.925 1.00 90.94 589 ARG A CA 1
ATOM 4587 C C . ARG A 1 589 ? 12.156 -2.170 5.406 1.00 90.94 589 ARG A C 1
ATOM 4589 O O . ARG A 1 589 ? 12.900 -2.707 4.593 1.00 90.94 589 ARG A O 1
ATOM 4596 N N . MET A 1 590 ? 12.328 -2.293 6.719 1.00 91.31 590 MET A N 1
ATOM 4597 C CA . MET A 1 590 ? 13.334 -3.188 7.302 1.00 91.31 590 MET A CA 1
ATOM 4598 C C . MET A 1 590 ? 12.769 -4.604 7.376 1.00 91.31 590 MET A C 1
ATOM 4600 O O . MET A 1 590 ? 11.635 -4.793 7.825 1.00 91.31 590 MET A O 1
ATOM 4604 N N . LEU A 1 591 ? 13.548 -5.595 6.945 1.00 91.56 591 LEU A N 1
ATOM 4605 C CA . LEU A 1 591 ? 13.092 -6.978 6.894 1.00 91.56 591 LEU A CA 1
ATOM 4606 C C . LEU A 1 591 ? 12.846 -7.536 8.306 1.00 91.56 591 LEU A C 1
ATOM 4608 O O . LEU A 1 591 ? 13.422 -7.106 9.314 1.00 91.56 591 LEU A O 1
ATOM 4612 N N . LYS A 1 592 ? 11.947 -8.518 8.395 1.00 85.62 592 LYS A N 1
ATOM 4613 C CA . LYS A 1 592 ? 11.715 -9.262 9.638 1.00 85.62 592 LYS A CA 1
ATOM 4614 C C . LYS A 1 592 ? 12.910 -10.166 9.957 1.00 85.62 592 LYS A C 1
ATOM 4616 O O . LYS A 1 592 ? 13.369 -10.191 11.100 1.00 85.62 592 LYS A O 1
ATOM 4621 N N . GLU A 1 593 ? 13.389 -10.860 8.930 1.00 90.69 593 GLU A N 1
ATOM 4622 C CA . GLU A 1 593 ? 14.498 -11.812 8.925 1.00 90.69 593 GLU A CA 1
ATOM 4623 C C . GLU A 1 593 ? 15.431 -11.424 7.766 1.00 90.69 593 GLU A C 1
ATOM 4625 O O . GLU A 1 593 ? 14.959 -11.076 6.686 1.00 90.69 593 GLU A O 1
ATOM 4630 N N . GLU A 1 594 ? 16.740 -11.401 8.014 1.00 95.00 594 GLU A N 1
ATOM 4631 C CA . GLU A 1 594 ? 17.748 -10.960 7.038 1.00 95.00 594 GLU A CA 1
ATOM 4632 C C . GLU A 1 594 ? 17.986 -12.044 5.984 1.00 95.00 594 GLU A C 1
ATOM 4634 O O . GLU A 1 594 ? 18.146 -13.219 6.326 1.00 95.00 594 GLU A O 1
ATOM 4639 N N . VAL A 1 595 ? 18.060 -11.658 4.710 1.00 96.69 595 VAL A N 1
ATOM 4640 C CA . VAL A 1 595 ? 18.223 -12.605 3.596 1.00 96.69 595 VAL A CA 1
ATOM 4641 C C . VAL A 1 595 ? 19.677 -12.616 3.142 1.00 96.69 595 VAL A C 1
ATOM 4643 O O . VAL A 1 595 ? 20.185 -11.600 2.679 1.00 96.69 595 VAL A O 1
ATOM 4646 N N . THR A 1 596 ? 20.356 -13.758 3.274 1.00 97.44 596 THR A N 1
ATOM 4647 C CA . THR A 1 596 ? 21.740 -13.925 2.790 1.00 97.44 596 THR A CA 1
ATOM 4648 C C . THR A 1 596 ? 21.745 -14.214 1.289 1.00 97.44 596 THR A C 1
ATOM 4650 O O . THR A 1 596 ? 20.968 -15.053 0.836 1.00 97.44 596 THR A O 1
ATOM 4653 N N . VAL A 1 597 ? 22.624 -13.544 0.544 1.00 97.31 597 VAL A N 1
ATOM 4654 C CA . VAL A 1 597 ? 22.834 -13.698 -0.902 1.00 97.31 597 VAL A CA 1
ATOM 4655 C C . VAL A 1 597 ? 24.260 -14.194 -1.131 1.00 97.31 597 VAL A C 1
ATOM 4657 O O . VAL A 1 597 ? 25.223 -13.586 -0.659 1.00 97.31 597 VAL A O 1
ATOM 4660 N N . TYR A 1 598 ? 24.388 -15.310 -1.839 1.00 96.19 598 TYR A N 1
ATOM 4661 C CA . TYR A 1 598 ? 25.644 -16.007 -2.103 1.00 96.19 598 TYR A CA 1
ATOM 4662 C C . TYR A 1 598 ? 26.116 -15.801 -3.556 1.00 96.19 598 TYR A C 1
ATOM 4664 O O . TYR A 1 598 ? 25.306 -15.482 -4.430 1.00 96.19 598 TYR A O 1
ATOM 4672 N N . PRO A 1 599 ? 27.407 -16.046 -3.858 1.00 94.19 599 PRO A N 1
ATOM 4673 C CA . PRO A 1 599 ? 27.861 -16.201 -5.238 1.00 94.19 599 PRO A CA 1
ATOM 4674 C C . PRO A 1 599 ? 27.034 -17.270 -5.968 1.00 94.19 599 PRO A C 1
ATOM 4676 O O . PRO A 1 599 ? 26.761 -18.339 -5.414 1.00 94.19 599 PRO A O 1
ATOM 4679 N N . GLY A 1 600 ? 26.633 -16.983 -7.207 1.00 90.56 600 GLY A N 1
ATOM 4680 C CA . GLY A 1 600 ? 25.749 -17.839 -8.005 1.00 90.56 600 GLY A CA 1
ATOM 4681 C C . GLY A 1 600 ? 24.241 -17.579 -7.855 1.00 90.56 600 GLY A C 1
ATOM 4682 O O . GLY A 1 600 ? 23.468 -18.160 -8.621 1.00 90.56 600 GLY A O 1
ATOM 4683 N N . ASP A 1 601 ? 23.813 -16.709 -6.937 1.00 94.31 601 ASP A N 1
ATOM 4684 C CA . ASP A 1 601 ? 22.398 -16.355 -6.752 1.00 94.31 601 ASP A CA 1
ATOM 4685 C C . ASP A 1 601 ? 21.899 -15.322 -7.778 1.00 94.31 601 ASP A C 1
ATOM 4687 O O . ASP A 1 601 ? 22.688 -14.666 -8.448 1.00 94.31 601 ASP A O 1
ATOM 4691 N N . VAL A 1 602 ? 20.579 -15.152 -7.908 1.00 93.06 602 VAL A N 1
ATOM 4692 C CA . VAL A 1 602 ? 19.958 -14.119 -8.765 1.00 93.06 602 VAL A CA 1
ATOM 4693 C C . VAL A 1 602 ? 18.974 -13.296 -7.939 1.00 93.06 602 VAL A C 1
ATOM 4695 O O . VAL A 1 602 ? 18.070 -13.869 -7.329 1.00 93.06 602 VAL A O 1
ATOM 4698 N N . LEU A 1 603 ? 19.102 -11.965 -7.955 1.00 95.56 603 LEU A N 1
ATOM 4699 C CA . LEU A 1 603 ? 18.074 -11.061 -7.418 1.00 95.56 603 LEU A CA 1
ATOM 4700 C C . LEU A 1 603 ? 17.125 -10.628 -8.537 1.00 95.56 603 LEU A C 1
ATOM 4702 O O . LEU A 1 603 ? 17.548 -10.425 -9.675 1.00 95.56 603 LEU A O 1
ATOM 4706 N N . ILE A 1 604 ? 15.839 -10.501 -8.217 1.00 94.38 604 ILE A N 1
ATOM 4707 C CA . ILE A 1 604 ? 14.778 -10.188 -9.181 1.00 94.38 604 ILE A CA 1
ATOM 4708 C C . ILE A 1 604 ? 13.897 -9.079 -8.619 1.00 94.38 604 ILE A C 1
ATOM 4710 O O . ILE A 1 604 ? 13.386 -9.218 -7.506 1.00 94.38 604 ILE A O 1
ATOM 4714 N N . THR A 1 605 ? 13.631 -8.065 -9.436 1.00 96.38 605 THR A N 1
ATOM 4715 C CA . THR A 1 605 ? 12.570 -7.077 -9.216 1.00 96.38 605 THR A CA 1
ATOM 4716 C C . THR A 1 605 ? 11.475 -7.315 -10.248 1.00 96.38 605 THR A C 1
ATOM 4718 O O . THR A 1 605 ? 11.737 -7.332 -11.447 1.00 96.38 605 THR A O 1
ATOM 4721 N N . GLU A 1 606 ? 10.245 -7.541 -9.799 1.00 94.62 606 GLU A N 1
ATOM 4722 C CA . GLU A 1 606 ? 9.071 -7.796 -10.636 1.00 94.62 606 GLU A CA 1
ATOM 4723 C C . GLU A 1 606 ? 7.994 -6.752 -10.338 1.00 94.62 606 GLU A C 1
ATOM 4725 O O . GLU A 1 606 ? 7.577 -6.588 -9.190 1.00 94.62 606 GLU A O 1
ATOM 4730 N N . CYS A 1 607 ? 7.523 -6.070 -11.381 1.00 96.62 607 CYS A N 1
ATOM 4731 C CA . CYS A 1 607 ? 6.531 -5.005 -11.284 1.00 96.62 607 CYS A CA 1
ATOM 4732 C C . CYS A 1 607 ? 5.328 -5.333 -12.162 1.00 96.62 607 CYS A C 1
ATOM 4734 O O . CYS A 1 607 ? 5.476 -5.758 -13.309 1.00 96.62 607 CYS A O 1
ATOM 4736 N N . THR A 1 608 ? 4.128 -5.144 -11.617 1.00 96.06 608 THR A N 1
ATOM 4737 C CA . THR A 1 608 ? 2.860 -5.227 -12.344 1.00 96.06 608 THR A CA 1
ATOM 4738 C C . THR A 1 608 ? 2.245 -3.842 -12.464 1.00 96.06 608 THR A C 1
ATOM 4740 O O . THR A 1 608 ? 2.153 -3.125 -11.465 1.00 96.06 608 THR A O 1
ATOM 4743 N N . TYR A 1 609 ? 1.776 -3.520 -13.665 1.00 96.44 609 TYR A N 1
ATOM 4744 C CA . TYR A 1 609 ? 1.223 -2.230 -14.054 1.00 96.44 609 TYR A CA 1
ATOM 4745 C C . TYR A 1 609 ? -0.235 -2.341 -14.485 1.00 96.44 609 TYR A C 1
ATOM 4747 O O . TYR A 1 609 ? -0.618 -3.348 -15.087 1.00 96.44 609 TYR A O 1
ATOM 4755 N N . SER A 1 610 ? -1.008 -1.278 -14.262 1.00 95.06 610 SER A N 1
ATOM 4756 C CA . SER A 1 610 ? -2.354 -1.113 -14.809 1.00 95.06 610 SER A CA 1
ATOM 4757 C C . SER A 1 610 ? -2.419 0.071 -15.775 1.00 95.06 610 SER A C 1
ATOM 4759 O O . SER A 1 610 ? -2.488 1.234 -15.382 1.00 95.06 610 SER A O 1
ATOM 4761 N N . SER A 1 611 ? -2.417 -0.235 -17.070 1.00 95.69 611 SER A N 1
ATOM 4762 C CA . SER A 1 611 ? -2.498 0.724 -18.178 1.00 95.69 611 SER A CA 1
ATOM 4763 C C . SER A 1 611 ? -3.900 0.805 -18.794 1.00 95.69 611 SER A C 1
ATOM 4765 O O . SER A 1 611 ? -4.071 1.382 -19.865 1.00 95.69 611 SER A O 1
ATOM 4767 N N . ALA A 1 612 ? -4.927 0.252 -18.137 1.00 92.44 612 ALA A N 1
ATOM 4768 C CA . ALA A 1 612 ? -6.297 0.153 -18.656 1.00 92.44 612 ALA A CA 1
ATOM 4769 C C . ALA A 1 612 ? -6.922 1.499 -19.087 1.00 92.44 612 ALA A C 1
ATOM 4771 O O . ALA A 1 612 ? -7.836 1.523 -19.908 1.00 92.44 612 ALA A O 1
ATOM 4772 N N . HIS A 1 613 ? -6.421 2.617 -18.551 1.00 89.31 613 HIS A N 1
ATOM 4773 C CA . HIS A 1 613 ? -6.841 3.983 -18.876 1.00 89.31 613 HIS A CA 1
ATOM 4774 C C . HIS A 1 613 ? -5.970 4.677 -19.950 1.00 89.31 613 HIS A C 1
ATOM 4776 O O . HIS A 1 613 ? -6.292 5.792 -20.366 1.00 89.31 613 HIS A O 1
ATOM 4782 N N . LYS A 1 614 ? -4.862 4.059 -20.383 1.00 92.69 614 LYS A N 1
ATOM 4783 C CA . LYS A 1 614 ? -3.944 4.563 -21.420 1.00 92.69 614 LYS A CA 1
ATOM 4784 C C . LYS A 1 614 ? -4.337 4.012 -22.791 1.00 92.69 614 LYS A C 1
ATOM 4786 O O . LYS A 1 614 ? -4.704 2.846 -22.914 1.00 92.69 614 LYS A O 1
ATOM 4791 N N . ASN A 1 615 ? -4.190 4.842 -23.821 1.00 93.31 615 ASN A N 1
ATOM 4792 C CA . ASN A 1 615 ? -4.475 4.530 -25.228 1.00 93.31 615 ASN A CA 1
ATOM 4793 C C . ASN A 1 615 ? -3.218 4.502 -26.128 1.00 93.31 615 ASN A C 1
ATOM 4795 O O . ASN A 1 615 ? -3.340 4.296 -27.333 1.00 93.31 615 ASN A O 1
ATOM 4799 N N . SER A 1 616 ? -2.036 4.731 -25.556 1.00 94.81 616 SER A N 1
ATOM 4800 C CA . SER A 1 616 ? -0.717 4.642 -26.195 1.00 94.81 616 SER A CA 1
ATOM 4801 C C . SER A 1 616 ? 0.235 3.858 -25.296 1.00 94.81 616 SER A C 1
ATOM 4803 O O . SER A 1 616 ? -0.027 3.704 -24.098 1.00 94.81 616 SER A O 1
ATOM 4805 N N . VAL A 1 617 ? 1.343 3.379 -25.851 1.00 96.81 617 VAL A N 1
ATOM 4806 C CA . VAL A 1 617 ? 2.372 2.681 -25.072 1.00 96.81 617 VAL A CA 1
ATOM 4807 C C . VAL A 1 617 ? 2.983 3.628 -24.028 1.00 96.81 617 VAL A C 1
ATOM 4809 O O . VAL A 1 617 ? 3.266 4.793 -24.313 1.00 96.81 617 VAL A O 1
ATOM 4812 N N . THR A 1 618 ? 3.199 3.120 -22.813 1.00 97.25 618 THR A N 1
ATOM 4813 C CA . THR A 1 618 ? 4.059 3.766 -21.810 1.00 97.25 618 THR A CA 1
ATOM 4814 C C . THR A 1 618 ? 5.432 3.099 -21.843 1.00 97.25 618 THR A C 1
ATOM 4816 O O . THR A 1 618 ? 5.537 1.881 -21.996 1.00 97.25 618 THR A O 1
ATOM 4819 N N . TYR A 1 619 ? 6.489 3.899 -21.738 1.00 96.69 619 TYR A N 1
ATOM 4820 C CA . TYR A 1 619 ? 7.875 3.456 -21.880 1.00 96.69 619 TYR A CA 1
ATOM 4821 C C . TYR A 1 619 ? 8.632 3.644 -20.566 1.00 96.69 619 TYR A C 1
ATOM 4823 O O . TYR A 1 619 ? 8.203 4.428 -19.724 1.00 96.69 619 TYR A O 1
ATOM 4831 N N . GLY A 1 620 ? 9.771 2.971 -20.408 1.00 96.31 620 GLY A N 1
ATOM 4832 C CA . GLY A 1 620 ? 10.698 3.281 -19.324 1.00 96.31 620 GLY A CA 1
ATOM 4833 C C . GLY A 1 620 ? 11.300 4.677 -19.492 1.00 96.31 620 GLY A C 1
ATOM 4834 O O . GLY A 1 620 ? 11.705 5.056 -20.599 1.00 96.31 620 GLY A O 1
ATOM 4835 N N . GLY A 1 621 ? 11.363 5.446 -18.408 1.00 93.06 621 GLY A N 1
ATOM 4836 C CA . GLY A 1 621 ? 11.825 6.831 -18.458 1.00 93.06 621 GLY A CA 1
ATOM 4837 C C . GLY A 1 621 ? 11.726 7.563 -17.124 1.00 93.06 621 GLY A C 1
ATOM 4838 O O . GLY A 1 621 ? 11.248 7.030 -16.130 1.00 93.06 621 GLY A O 1
ATOM 4839 N N . LEU A 1 622 ? 12.208 8.807 -17.118 1.00 88.88 622 LEU A N 1
ATOM 4840 C CA . LEU A 1 622 ? 12.312 9.625 -15.908 1.00 88.88 622 LEU A CA 1
ATOM 4841 C C . LEU A 1 622 ? 10.995 10.330 -15.536 1.00 88.88 622 LEU A C 1
ATOM 4843 O O . LEU A 1 622 ? 10.796 10.650 -14.371 1.00 88.88 622 LEU A O 1
ATOM 4847 N N . SER A 1 623 ? 10.089 10.590 -16.489 1.00 87.50 623 SER A N 1
ATOM 4848 C CA . SER A 1 623 ? 8.808 11.247 -16.179 1.00 87.50 623 SER A CA 1
ATOM 4849 C C . SER A 1 623 ? 7.923 10.349 -15.318 1.00 87.50 623 SER A C 1
ATOM 4851 O O . SER A 1 623 ? 7.835 9.153 -15.578 1.00 87.50 623 SER A O 1
ATOM 4853 N N . THR A 1 624 ? 7.153 10.927 -14.393 1.00 86.81 624 THR A N 1
ATOM 4854 C CA . THR A 1 624 ? 6.090 10.203 -13.663 1.00 86.81 624 THR A CA 1
ATOM 4855 C C . THR A 1 624 ? 5.010 9.619 -14.586 1.00 86.81 624 THR A C 1
ATOM 4857 O O . THR A 1 624 ? 4.233 8.761 -14.166 1.00 86.81 624 THR A O 1
ATOM 4860 N N . THR A 1 625 ? 4.967 10.048 -15.855 1.00 89.25 625 THR A N 1
ATOM 4861 C CA . THR A 1 625 ? 4.082 9.508 -16.902 1.00 89.25 625 THR A CA 1
ATOM 4862 C C . THR A 1 625 ? 4.718 8.426 -17.793 1.00 89.25 625 THR A C 1
ATOM 4864 O O . THR A 1 625 ? 3.970 7.708 -18.474 1.00 89.25 625 THR A O 1
ATOM 4867 N N . ASP A 1 626 ? 6.052 8.303 -17.760 1.00 94.38 626 ASP A N 1
ATOM 4868 C CA . ASP A 1 626 ? 6.827 7.108 -18.130 1.00 94.38 626 ASP A CA 1
ATOM 4869 C C . ASP A 1 626 ? 6.824 6.118 -16.934 1.00 94.38 626 ASP A C 1
ATOM 4871 O O . ASP A 1 626 ? 6.141 6.349 -15.936 1.00 94.38 626 ASP A O 1
ATOM 4875 N N . GLU A 1 627 ? 7.574 5.014 -17.001 1.00 96.31 627 GLU A N 1
ATOM 4876 C CA . GLU A 1 627 ? 7.654 4.002 -15.935 1.00 96.31 627 GLU A CA 1
ATOM 4877 C C . GLU A 1 627 ? 9.070 3.629 -15.474 1.00 96.31 627 GLU A C 1
ATOM 4879 O O . GLU A 1 627 ? 10.061 3.846 -16.174 1.00 96.31 627 GLU A O 1
ATOM 4884 N N . MET A 1 628 ? 9.127 3.000 -14.295 1.00 96.69 628 MET A N 1
ATOM 4885 C CA . MET A 1 628 ? 10.321 2.370 -13.718 1.00 96.69 628 MET A CA 1
ATOM 4886 C C . MET A 1 628 ? 9.975 1.010 -13.085 1.00 96.69 628 MET A C 1
ATOM 4888 O O . MET A 1 628 ? 8.802 0.649 -12.929 1.00 96.69 628 MET A O 1
ATOM 4892 N N . CYS A 1 629 ? 10.994 0.215 -12.748 1.00 97.38 629 CYS A N 1
ATOM 4893 C CA . CYS A 1 629 ? 10.824 -1.048 -12.025 1.00 97.38 629 CYS A CA 1
ATOM 4894 C C . CYS A 1 629 ? 12.067 -1.377 -11.202 1.00 97.38 629 CYS A C 1
ATOM 4896 O O . CYS A 1 629 ? 12.934 -2.119 -11.665 1.00 97.38 629 CYS A O 1
ATOM 4898 N N . GLU A 1 630 ? 12.168 -0.829 -9.998 1.00 96.88 630 GLU A N 1
ATOM 4899 C CA . GLU A 1 630 ? 13.405 -0.847 -9.216 1.00 96.88 630 GLU A CA 1
ATOM 4900 C C . GLU A 1 630 ? 13.180 -1.310 -7.777 1.00 96.88 630 GLU A C 1
ATOM 4902 O O . GLU A 1 630 ? 12.143 -1.062 -7.154 1.00 96.88 630 GLU A O 1
ATOM 4907 N N . THR A 1 631 ? 14.197 -1.979 -7.238 1.00 97.50 631 THR A N 1
ATOM 4908 C CA . THR A 1 631 ? 14.311 -2.278 -5.815 1.00 97.50 631 THR A CA 1
ATOM 4909 C C . THR A 1 631 ? 15.654 -1.782 -5.304 1.00 97.50 631 THR A C 1
ATOM 4911 O O . THR A 1 631 ? 16.697 -2.222 -5.784 1.00 97.50 631 THR A O 1
ATOM 4914 N N . PHE A 1 632 ? 15.630 -0.940 -4.273 1.00 96.56 632 PHE A N 1
ATOM 4915 C CA . PHE A 1 632 ? 16.818 -0.536 -3.526 1.00 96.56 632 PHE A CA 1
ATOM 4916 C C . PHE A 1 632 ? 16.969 -1.446 -2.307 1.00 96.56 632 PHE A C 1
ATOM 4918 O O . PHE A 1 632 ? 16.210 -1.342 -1.337 1.00 96.56 632 PHE A O 1
ATOM 4925 N N . PHE A 1 633 ? 17.938 -2.354 -2.352 1.00 97.31 633 PHE A N 1
ATOM 4926 C CA . PHE A 1 633 ? 18.292 -3.227 -1.239 1.00 97.31 633 PHE A CA 1
ATOM 4927 C C . PHE A 1 633 ? 19.319 -2.554 -0.331 1.00 97.31 633 PHE A C 1
ATOM 4929 O O . PHE A 1 633 ? 20.392 -2.153 -0.777 1.00 97.31 633 PHE A O 1
ATOM 4936 N N . LEU A 1 634 ? 19.020 -2.491 0.963 1.00 96.19 634 LEU A N 1
ATOM 4937 C CA . LEU A 1 634 ? 19.986 -2.145 2.002 1.00 96.19 634 LEU A CA 1
ATOM 4938 C C . LEU A 1 634 ? 20.654 -3.450 2.445 1.00 96.19 634 LEU A C 1
ATOM 4940 O O . LEU A 1 634 ? 19.941 -4.396 2.798 1.00 96.19 634 LEU A O 1
ATOM 4944 N N . TYR A 1 635 ? 21.986 -3.517 2.440 1.00 97.12 635 TYR A N 1
ATOM 4945 C CA . TYR A 1 635 ? 22.722 -4.758 2.720 1.00 97.12 635 TYR A CA 1
ATOM 4946 C C . TYR A 1 635 ? 24.036 -4.540 3.487 1.00 97.12 635 TYR A C 1
ATOM 4948 O O . TYR A 1 635 ? 24.570 -3.433 3.508 1.00 97.12 635 TYR A O 1
ATOM 4956 N N . TYR A 1 636 ? 24.578 -5.606 4.083 1.00 97.25 636 TYR A N 1
ATOM 4957 C CA . TYR A 1 636 ? 25.931 -5.651 4.659 1.00 97.25 636 TYR A CA 1
ATOM 4958 C C . TYR A 1 636 ? 26.606 -7.024 4.429 1.00 97.25 636 TYR A C 1
ATOM 4960 O O . TYR A 1 636 ? 25.885 -8.006 4.262 1.00 97.25 636 TYR A O 1
ATOM 4968 N N . PRO A 1 637 ? 27.948 -7.140 4.461 1.00 95.50 637 PRO A N 1
ATOM 4969 C CA . PRO A 1 637 ? 28.907 -6.037 4.441 1.00 95.50 637 PRO A CA 1
ATOM 4970 C C . PRO A 1 637 ? 28.845 -5.264 3.115 1.00 95.50 637 PRO A C 1
ATOM 4972 O O . PRO A 1 637 ? 28.434 -5.799 2.087 1.00 95.50 637 PRO A O 1
ATOM 4975 N N . ARG A 1 638 ? 29.232 -3.986 3.144 1.00 92.19 638 ARG A N 1
ATOM 4976 C CA . ARG A 1 638 ? 29.370 -3.146 1.946 1.00 92.19 638 ARG A CA 1
ATOM 4977 C C . ARG A 1 638 ? 30.406 -3.757 0.991 1.00 92.19 638 ARG A C 1
ATOM 4979 O O . ARG A 1 638 ? 31.505 -4.105 1.414 1.00 92.19 638 ARG A O 1
ATOM 4986 N N . PHE A 1 639 ? 30.057 -3.834 -0.289 1.00 90.88 639 PHE A N 1
ATOM 4987 C CA . PHE A 1 639 ? 30.925 -4.272 -1.389 1.00 90.88 639 PHE A CA 1
ATOM 4988 C C . PHE A 1 639 ? 30.860 -3.272 -2.552 1.00 90.88 639 PHE A C 1
ATOM 4990 O O . PHE A 1 639 ? 30.123 -2.286 -2.490 1.00 90.88 639 PHE A O 1
ATOM 4997 N N . ASN A 1 640 ? 31.620 -3.522 -3.615 1.00 88.75 640 ASN A N 1
ATOM 4998 C CA . ASN A 1 640 ? 31.826 -2.563 -4.699 1.00 88.75 640 ASN A CA 1
ATOM 4999 C C . ASN A 1 640 ? 30.745 -2.615 -5.799 1.00 88.75 640 ASN A C 1
ATOM 5001 O O . ASN A 1 640 ? 31.073 -2.357 -6.949 1.00 88.75 640 ASN A O 1
ATOM 5005 N N . LEU A 1 641 ? 29.479 -2.939 -5.502 1.00 90.38 641 LEU A N 1
ATOM 5006 C CA . LEU A 1 641 ? 28.378 -2.932 -6.484 1.00 90.38 641 LEU A CA 1
ATOM 5007 C C . LEU A 1 641 ? 27.246 -1.998 -6.037 1.00 90.38 641 LEU A C 1
ATOM 5009 O O . LEU A 1 641 ? 26.679 -2.175 -4.956 1.00 90.38 641 LEU A O 1
ATOM 5013 N N . SER A 1 642 ? 26.924 -1.019 -6.889 1.00 89.00 642 SER A N 1
ATOM 5014 C CA . SER A 1 642 ? 25.885 -0.008 -6.639 1.00 89.00 642 SER A CA 1
ATOM 5015 C C . SER A 1 642 ? 24.613 -0.271 -7.445 1.00 89.00 642 SER A C 1
ATOM 5017 O O . SER A 1 642 ? 23.520 -0.157 -6.898 1.00 89.00 642 SER A O 1
ATOM 5019 N N . PHE A 1 643 ? 24.745 -0.652 -8.720 1.00 90.81 643 PHE A N 1
ATOM 5020 C CA . PHE A 1 643 ? 23.608 -0.904 -9.610 1.00 90.81 643 PHE A CA 1
ATOM 5021 C C . PHE A 1 643 ? 23.775 -2.224 -10.354 1.00 90.81 643 PHE A C 1
ATOM 5023 O O . PHE A 1 643 ? 24.879 -2.552 -10.808 1.00 90.81 643 PHE A O 1
ATOM 5030 N N . CYS A 1 644 ? 22.681 -2.964 -10.494 1.00 93.00 644 CYS A N 1
ATOM 5031 C CA . CYS A 1 644 ? 22.677 -4.277 -11.113 1.00 93.00 644 CYS A CA 1
ATOM 5032 C C . CYS A 1 644 ? 21.349 -4.538 -11.833 1.00 93.00 644 CYS A C 1
ATOM 5034 O O . CYS A 1 644 ? 20.489 -5.298 -11.379 1.00 93.00 644 CYS A O 1
ATOM 5036 N N . ASP A 1 645 ? 21.205 -3.873 -12.974 1.00 93.06 645 ASP A N 1
ATOM 5037 C CA . ASP A 1 645 ? 19.945 -3.774 -13.709 1.00 93.06 645 ASP A CA 1
ATOM 5038 C C . ASP A 1 645 ? 19.958 -4.653 -14.954 1.00 93.06 645 ASP A C 1
ATOM 5040 O O . ASP A 1 645 ? 21.008 -5.119 -15.411 1.00 93.06 645 ASP A O 1
ATOM 5044 N N . SER A 1 646 ? 18.791 -4.842 -15.566 1.00 93.62 646 SER A N 1
ATOM 5045 C CA . SER A 1 646 ? 18.712 -5.575 -16.829 1.00 93.62 646 SER A CA 1
ATOM 5046 C C . SER A 1 646 ? 17.617 -5.084 -17.765 1.00 93.62 646 SER A C 1
ATOM 5048 O O . SER A 1 646 ? 16.630 -4.500 -17.329 1.00 93.62 646 SER A O 1
ATOM 5050 N N . MET A 1 647 ? 17.741 -5.402 -19.050 1.00 91.62 647 MET A N 1
ATOM 5051 C CA . MET A 1 647 ? 16.657 -5.255 -20.025 1.00 91.62 647 MET A CA 1
ATOM 5052 C C . MET A 1 647 ? 16.591 -6.468 -20.954 1.00 91.62 647 MET A C 1
ATOM 5054 O O . MET A 1 647 ? 17.604 -7.118 -21.219 1.00 91.62 647 MET A O 1
ATOM 5058 N N . ALA A 1 648 ? 15.405 -6.775 -21.481 1.00 90.50 648 ALA A N 1
ATOM 5059 C CA . ALA A 1 648 ? 15.257 -7.805 -22.506 1.00 90.50 648 ALA A CA 1
ATOM 5060 C C . ALA A 1 648 ? 16.020 -7.405 -23.785 1.00 90.50 648 ALA A C 1
ATOM 5062 O O . ALA A 1 648 ? 16.065 -6.231 -24.151 1.00 90.50 648 ALA A O 1
ATOM 5063 N N . ASN A 1 649 ? 16.606 -8.377 -24.494 1.00 89.00 649 ASN A N 1
ATOM 5064 C CA . ASN A 1 649 ? 17.367 -8.105 -25.717 1.00 89.00 649 ASN A CA 1
ATOM 5065 C C . ASN A 1 649 ? 16.533 -7.336 -26.762 1.00 89.00 649 ASN A C 1
ATOM 5067 O O . ASN A 1 649 ? 15.496 -7.826 -27.219 1.00 89.00 649 ASN A O 1
ATOM 5071 N N . ILE A 1 650 ? 17.027 -6.169 -27.189 1.00 89.06 650 ILE A N 1
ATOM 5072 C CA . ILE A 1 650 ? 16.335 -5.257 -28.115 1.00 89.06 650 ILE A CA 1
ATOM 5073 C C . ILE A 1 650 ? 15.982 -5.955 -29.440 1.00 89.06 650 ILE A C 1
ATOM 5075 O O . ILE A 1 650 ? 14.877 -5.775 -29.945 1.00 89.06 650 ILE A O 1
ATOM 5079 N N . HIS A 1 651 ? 16.850 -6.825 -29.978 1.00 87.75 651 HIS A N 1
ATOM 5080 C CA . HIS A 1 651 ? 16.534 -7.610 -31.180 1.00 87.75 651 HIS A CA 1
ATOM 5081 C C . HIS A 1 651 ? 15.383 -8.588 -30.967 1.00 87.75 651 HIS A C 1
ATOM 5083 O O . HIS A 1 651 ? 14.620 -8.824 -31.899 1.00 87.75 651 HIS A O 1
ATOM 5089 N N . HIS A 1 652 ? 15.223 -9.143 -29.766 1.00 89.12 652 HIS A N 1
ATOM 5090 C CA . HIS A 1 652 ? 14.056 -9.962 -29.459 1.00 89.12 652 HIS A CA 1
ATOM 5091 C C . HIS A 1 652 ? 12.800 -9.085 -29.442 1.00 89.12 652 HIS A C 1
ATOM 5093 O O . HIS A 1 652 ? 11.885 -9.325 -30.225 1.00 89.12 652 HIS A O 1
ATOM 5099 N N . VAL A 1 653 ? 12.798 -8.020 -28.630 1.00 90.50 653 VAL A N 1
ATOM 5100 C CA . VAL A 1 653 ? 11.645 -7.123 -28.429 1.00 90.50 653 VAL A CA 1
ATOM 5101 C C . VAL A 1 653 ? 11.157 -6.504 -29.745 1.00 90.50 653 VAL A C 1
ATOM 5103 O O . VAL A 1 653 ? 9.972 -6.597 -30.060 1.00 90.50 653 VAL A O 1
ATOM 5106 N N . VAL A 1 654 ? 12.063 -5.958 -30.561 1.00 91.19 654 VAL A N 1
ATOM 5107 C CA . VAL A 1 654 ? 11.742 -5.328 -31.856 1.00 91.19 654 VAL A CA 1
ATOM 5108 C C . VAL A 1 654 ? 11.129 -6.325 -32.854 1.00 91.19 654 VAL A C 1
ATOM 5110 O O . VAL A 1 654 ? 10.223 -5.966 -33.610 1.00 91.19 654 VAL A O 1
ATOM 5113 N N . ASN A 1 655 ? 11.536 -7.600 -32.823 1.00 91.88 655 ASN A N 1
ATOM 5114 C CA . ASN A 1 655 ? 10.949 -8.631 -33.686 1.00 91.88 655 ASN A CA 1
ATOM 5115 C C . ASN A 1 655 ? 9.471 -8.924 -33.350 1.00 91.88 655 ASN A C 1
ATOM 5117 O O . ASN A 1 655 ? 8.729 -9.337 -34.243 1.00 91.88 655 ASN A O 1
ATOM 5121 N N . PHE A 1 656 ? 9.005 -8.677 -32.115 1.00 93.81 656 PHE A N 1
ATOM 5122 C CA . PHE A 1 656 ? 7.586 -8.837 -31.747 1.00 93.81 656 PHE A CA 1
ATOM 5123 C C . PHE A 1 656 ? 6.663 -7.916 -32.557 1.00 93.81 656 PHE A C 1
ATOM 5125 O O . PHE A 1 656 ? 5.548 -8.294 -32.923 1.00 93.81 656 PHE A O 1
ATOM 5132 N N . ALA A 1 657 ? 7.146 -6.713 -32.881 1.00 93.44 657 ALA A N 1
ATOM 5133 C CA . ALA A 1 657 ? 6.423 -5.753 -33.706 1.00 93.44 657 ALA A CA 1
ATOM 5134 C C . ALA A 1 657 ? 6.391 -6.133 -35.202 1.00 93.44 657 ALA A C 1
ATOM 5136 O O . ALA A 1 657 ? 5.675 -5.506 -35.979 1.00 93.44 657 ALA A O 1
ATOM 5137 N N . GLY A 1 658 ? 7.115 -7.181 -35.617 1.00 93.12 658 GLY A N 1
ATOM 5138 C CA . GLY A 1 658 ? 7.165 -7.656 -37.004 1.00 93.12 658 GLY A CA 1
ATOM 5139 C C . GLY A 1 658 ? 8.288 -7.047 -37.851 1.00 93.12 658 GLY A C 1
ATOM 5140 O O . GLY A 1 658 ? 8.320 -7.267 -39.066 1.00 93.12 658 GLY A O 1
ATOM 5141 N N . VAL A 1 659 ? 9.217 -6.315 -37.228 1.00 94.25 659 VAL A N 1
ATOM 5142 C CA . VAL A 1 659 ? 10.471 -5.887 -37.862 1.00 94.25 659 VAL A CA 1
ATOM 5143 C C . VAL A 1 659 ? 11.292 -7.120 -38.253 1.00 94.25 659 VAL A C 1
ATOM 5145 O O . VAL A 1 659 ? 11.36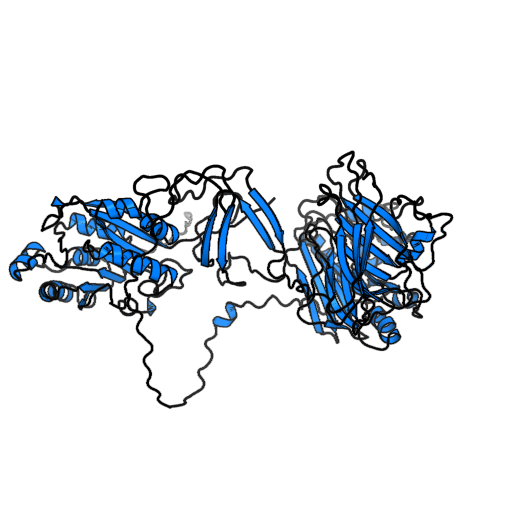4 -8.102 -37.520 1.00 94.25 659 VAL A O 1
ATOM 5148 N N . GLN A 1 660 ? 11.890 -7.077 -39.444 1.00 91.56 660 GLN A N 1
ATOM 5149 C CA . GLN A 1 660 ? 12.633 -8.195 -40.043 1.00 91.56 660 GLN A CA 1
ATOM 5150 C C . GLN A 1 660 ? 14.139 -7.934 -40.104 1.00 91.56 660 GLN A C 1
ATOM 5152 O O . GLN A 1 660 ? 14.929 -8.875 -40.123 1.00 91.56 660 GLN A O 1
ATOM 5157 N N . ASN A 1 661 ? 14.539 -6.663 -40.196 1.00 91.94 661 ASN A N 1
ATOM 5158 C CA . ASN A 1 661 ? 15.936 -6.254 -40.238 1.00 91.94 661 ASN A CA 1
ATOM 5159 C C . ASN A 1 661 ? 16.072 -4.813 -39.735 1.00 91.94 661 ASN A C 1
ATOM 5161 O O . ASN A 1 661 ? 15.301 -3.942 -40.143 1.00 91.94 661 ASN A O 1
ATOM 5165 N N . PHE A 1 662 ? 17.062 -4.561 -38.887 1.00 93.62 662 PHE A N 1
ATOM 5166 C CA . PHE A 1 662 ? 17.396 -3.246 -38.346 1.00 93.62 662 PHE A CA 1
ATOM 5167 C C . PHE A 1 662 ? 18.848 -3.244 -37.847 1.00 93.62 662 PHE A C 1
ATOM 5169 O O . PHE A 1 662 ? 19.457 -4.308 -37.714 1.00 93.62 662 PHE A O 1
ATOM 5176 N N . TYR A 1 663 ? 19.397 -2.068 -37.545 1.00 90.62 663 TYR A N 1
ATOM 5177 C CA . TYR A 1 663 ? 20.652 -1.941 -36.797 1.00 90.62 663 TYR A CA 1
ATOM 5178 C C . TYR A 1 663 ? 20.488 -1.000 -35.599 1.00 90.62 663 TYR A C 1
ATOM 5180 O O . TYR A 1 663 ? 19.577 -0.173 -35.578 1.00 90.62 663 TYR A O 1
ATOM 5188 N N . LEU A 1 664 ? 21.375 -1.150 -34.615 1.00 89.25 664 LEU A N 1
ATOM 5189 C CA . LEU A 1 664 ? 21.556 -0.207 -33.513 1.00 89.25 664 LEU A CA 1
ATOM 5190 C C . LEU A 1 664 ? 22.736 0.711 -33.842 1.00 89.25 664 LEU A C 1
ATOM 5192 O O . LEU A 1 664 ? 23.747 0.233 -34.364 1.00 89.25 664 LEU A O 1
ATOM 5196 N N . ASP A 1 665 ? 22.614 2.007 -33.568 1.00 86.75 665 ASP A N 1
ATOM 5197 C CA . ASP A 1 665 ? 23.750 2.932 -33.644 1.00 86.75 665 ASP A CA 1
ATOM 5198 C C . ASP A 1 665 ? 24.507 3.045 -32.303 1.00 86.75 665 ASP A C 1
ATOM 5200 O O . ASP A 1 665 ? 24.281 2.275 -31.371 1.00 86.75 665 ASP A O 1
ATOM 5204 N N . ALA A 1 666 ? 25.453 3.986 -32.215 1.00 79.31 666 ALA A N 1
ATOM 5205 C CA . ALA A 1 666 ? 26.267 4.195 -31.015 1.00 79.31 666 ALA A CA 1
ATOM 5206 C C . ALA A 1 666 ? 25.486 4.768 -29.813 1.00 79.31 666 ALA A C 1
ATOM 5208 O O . ALA A 1 666 ? 25.974 4.677 -28.689 1.00 79.31 666 ALA A O 1
ATOM 5209 N N . SER A 1 667 ? 24.292 5.327 -30.037 1.00 79.12 667 SER A N 1
ATOM 5210 C CA . SER A 1 667 ? 23.344 5.747 -28.995 1.00 79.12 667 SER A CA 1
ATOM 5211 C C . SER A 1 667 ? 22.380 4.618 -28.608 1.00 79.12 667 SER A C 1
ATOM 5213 O O . SER A 1 667 ? 21.469 4.837 -27.815 1.00 79.12 667 SER A O 1
ATOM 5215 N N . PHE A 1 668 ? 22.567 3.416 -29.170 1.00 82.38 668 PHE A N 1
ATOM 5216 C CA . PHE A 1 668 ? 21.628 2.297 -29.124 1.00 82.38 668 PHE A CA 1
ATOM 5217 C C . PHE A 1 668 ? 20.261 2.602 -29.762 1.00 82.38 668 PHE A C 1
ATOM 5219 O O . PHE A 1 668 ? 19.301 1.902 -29.451 1.00 82.38 668 PHE A O 1
ATOM 5226 N N . ASP A 1 669 ? 20.133 3.582 -30.664 1.00 87.00 669 ASP A N 1
ATOM 5227 C CA . ASP A 1 669 ? 18.856 3.852 -31.342 1.00 87.00 669 ASP A CA 1
ATOM 5228 C C . ASP A 1 669 ? 18.569 2.824 -32.452 1.00 87.00 669 ASP A C 1
ATOM 5230 O O . ASP A 1 669 ? 19.467 2.391 -33.178 1.00 87.00 669 ASP A O 1
ATOM 5234 N N . VAL A 1 670 ? 17.299 2.422 -32.589 1.00 90.44 670 VAL A N 1
ATOM 5235 C CA . VAL A 1 670 ? 16.837 1.413 -33.563 1.00 90.44 670 VAL A CA 1
ATOM 5236 C C . VAL A 1 670 ? 16.559 2.042 -34.929 1.00 90.44 670 VAL A C 1
ATOM 5238 O O . VAL A 1 670 ? 15.632 2.836 -35.081 1.00 90.44 670 VAL A O 1
ATOM 5241 N N . HIS A 1 671 ? 17.295 1.596 -35.951 1.00 91.94 671 HIS A N 1
ATOM 5242 C CA . HIS A 1 671 ? 17.133 2.023 -37.347 1.00 91.94 671 HIS A CA 1
ATOM 5243 C C . HIS A 1 671 ? 16.584 0.882 -38.214 1.00 91.94 671 HIS A C 1
ATOM 5245 O O . HIS A 1 671 ? 17.320 -0.028 -38.613 1.00 91.94 671 HIS A O 1
ATOM 5251 N N . VAL A 1 672 ? 15.278 0.909 -38.505 1.00 94.19 672 VAL A N 1
ATOM 5252 C CA . VAL A 1 672 ? 14.581 -0.160 -39.247 1.00 94.19 672 VAL A CA 1
ATOM 5253 C C . VAL A 1 672 ? 14.924 -0.160 -40.741 1.00 94.19 672 VAL A C 1
ATOM 5255 O O . VAL A 1 672 ? 14.759 0.843 -41.436 1.00 94.19 672 VAL A O 1
ATOM 5258 N N . LEU A 1 673 ? 15.326 -1.331 -41.248 1.00 93.75 673 LEU A N 1
ATOM 5259 C CA . LEU A 1 673 ? 15.663 -1.589 -42.655 1.00 93.75 673 LEU A CA 1
ATOM 5260 C C . LEU A 1 673 ? 14.622 -2.452 -43.393 1.00 93.75 673 LEU A C 1
ATOM 5262 O O . LEU A 1 673 ? 14.558 -2.403 -44.620 1.00 93.75 673 LEU A O 1
ATOM 5266 N N . ALA A 1 674 ? 13.834 -3.264 -42.679 1.00 92.44 674 ALA A N 1
ATOM 5267 C CA . ALA A 1 674 ? 12.728 -4.051 -43.236 1.00 92.44 674 ALA A CA 1
ATOM 5268 C C . ALA A 1 674 ? 11.707 -4.433 -42.141 1.00 92.44 674 ALA A C 1
ATOM 5270 O O . ALA A 1 674 ? 12.128 -4.698 -41.011 1.00 92.44 674 ALA A O 1
ATOM 5271 N N . PRO A 1 675 ? 10.401 -4.567 -42.453 1.00 94.12 675 PRO A N 1
ATOM 5272 C CA . PRO A 1 675 ? 9.778 -4.497 -43.783 1.00 94.12 675 PRO A CA 1
ATOM 5273 C C . PRO A 1 675 ? 9.658 -3.066 -44.339 1.00 94.12 675 PRO A C 1
ATOM 5275 O O . PRO A 1 675 ? 9.772 -2.095 -43.601 1.00 94.12 675 PRO A O 1
ATOM 5278 N N . GLU A 1 676 ? 9.415 -2.934 -45.650 1.00 92.94 676 GLU A N 1
ATOM 5279 C CA . GLU A 1 676 ? 9.389 -1.644 -46.374 1.00 92.94 676 GLU A CA 1
ATOM 5280 C C . GLU A 1 676 ? 8.421 -0.617 -45.757 1.00 92.94 676 GLU A C 1
ATOM 5282 O O . GLU A 1 676 ? 8.736 0.566 -45.682 1.00 92.94 676 GLU A O 1
ATOM 5287 N N . ASN A 1 677 ? 7.277 -1.073 -45.238 1.00 92.88 677 ASN A N 1
ATOM 5288 C CA . ASN A 1 677 ? 6.278 -0.226 -44.581 1.00 92.88 677 ASN A CA 1
ATOM 5289 C C . ASN A 1 677 ? 6.666 0.247 -43.164 1.00 92.88 677 ASN A C 1
ATOM 5291 O O . ASN A 1 677 ? 5.851 0.911 -42.531 1.00 92.88 677 ASN A O 1
ATOM 5295 N N . MET A 1 678 ? 7.848 -0.130 -42.662 1.00 94.25 678 MET A N 1
ATOM 5296 C CA . MET A 1 678 ? 8.395 0.282 -41.361 1.00 94.25 678 MET A CA 1
ATOM 5297 C C . MET A 1 678 ? 9.763 0.978 -41.469 1.00 94.25 678 MET A C 1
ATOM 5299 O O . MET A 1 678 ? 10.349 1.350 -40.456 1.00 94.25 678 MET A O 1
ATOM 5303 N N . VAL A 1 679 ? 10.299 1.162 -42.680 1.00 94.19 679 VAL A N 1
ATOM 5304 C CA . VAL A 1 679 ? 11.617 1.787 -42.881 1.00 94.19 679 VAL A CA 1
ATOM 5305 C C . VAL A 1 679 ? 11.603 3.242 -42.402 1.00 94.19 679 VAL A C 1
ATOM 5307 O O . VAL A 1 679 ? 10.702 4.007 -42.741 1.00 94.19 679 VAL A O 1
ATOM 5310 N N . ASN A 1 680 ? 12.641 3.623 -41.652 1.00 89.31 680 ASN A N 1
ATOM 5311 C CA . ASN A 1 680 ? 12.784 4.908 -40.949 1.00 89.31 680 ASN A CA 1
ATOM 5312 C C . ASN A 1 680 ? 11.783 5.174 -39.804 1.00 89.31 680 ASN A C 1
ATOM 5314 O O . ASN A 1 680 ? 11.786 6.287 -39.285 1.00 89.31 680 ASN A O 1
ATOM 5318 N N . MET A 1 681 ? 10.956 4.207 -39.388 1.00 93.94 681 MET A N 1
ATOM 5319 C CA . MET A 1 681 ? 10.224 4.343 -38.122 1.00 93.94 681 MET A CA 1
ATOM 5320 C C . MET A 1 681 ? 11.201 4.223 -36.948 1.00 93.94 681 MET A C 1
ATOM 5322 O O . MET A 1 681 ? 12.039 3.317 -36.923 1.00 93.94 681 MET A O 1
ATOM 5326 N N . SER A 1 682 ? 11.073 5.124 -35.976 1.00 93.12 682 SER A N 1
ATOM 5327 C CA . SER A 1 682 ? 11.757 5.041 -34.683 1.00 93.12 682 SER A CA 1
ATOM 5328 C C . SER A 1 682 ? 11.242 3.864 -33.846 1.00 93.12 682 SER A C 1
ATOM 5330 O O . SER A 1 682 ? 10.153 3.338 -34.092 1.00 93.12 682 SER A O 1
ATOM 5332 N N . TYR A 1 683 ? 11.988 3.474 -32.806 1.00 93.38 683 TYR A N 1
ATOM 5333 C CA . TYR A 1 683 ? 11.565 2.407 -31.890 1.00 93.38 683 TYR A CA 1
ATOM 5334 C C . TYR A 1 683 ? 10.156 2.640 -31.318 1.00 93.38 683 TYR A C 1
ATOM 5336 O O . TYR A 1 683 ? 9.319 1.740 -31.357 1.00 93.38 683 TYR A O 1
ATOM 5344 N N . ARG A 1 684 ? 9.869 3.858 -30.835 1.00 94.38 684 ARG A N 1
ATOM 5345 C CA . ARG A 1 684 ? 8.549 4.193 -30.278 1.00 94.38 684 ARG A CA 1
ATOM 5346 C C . ARG A 1 684 ? 7.452 4.069 -31.340 1.00 94.38 684 ARG A C 1
ATOM 5348 O O . ARG A 1 684 ? 6.461 3.391 -31.104 1.00 94.38 684 ARG A O 1
ATOM 5355 N N . GLU A 1 685 ? 7.652 4.601 -32.548 1.00 94.69 685 GLU A N 1
ATOM 5356 C CA . GLU A 1 685 ? 6.679 4.442 -33.646 1.00 94.69 685 GLU A CA 1
ATOM 5357 C C . GLU A 1 685 ? 6.430 2.968 -34.014 1.00 94.69 685 GLU A C 1
ATOM 5359 O O . GLU A 1 685 ? 5.295 2.594 -34.310 1.00 94.69 685 GLU A O 1
ATOM 5364 N N . VAL A 1 686 ? 7.463 2.116 -33.970 1.00 94.75 686 VAL A N 1
ATOM 5365 C CA . VAL A 1 686 ? 7.334 0.663 -34.189 1.00 94.75 686 VAL A CA 1
ATOM 5366 C C . VAL A 1 686 ? 6.463 0.010 -33.112 1.00 94.75 686 VAL A C 1
ATOM 5368 O O . VAL A 1 686 ? 5.609 -0.811 -33.449 1.00 94.75 686 VAL A O 1
ATOM 5371 N N . MET A 1 687 ? 6.637 0.383 -31.840 1.00 95.56 687 MET A N 1
ATOM 5372 C CA . MET A 1 687 ? 5.869 -0.188 -30.726 1.00 95.56 687 MET A CA 1
ATOM 5373 C C . MET A 1 687 ? 4.434 0.362 -30.635 1.00 95.56 687 MET A C 1
ATOM 5375 O O . MET A 1 687 ? 3.524 -0.400 -30.304 1.00 95.56 687 MET A O 1
ATOM 5379 N N . GLU A 1 688 ? 4.187 1.625 -31.007 1.00 95.19 688 GLU A N 1
ATOM 5380 C CA . GLU A 1 688 ? 2.824 2.173 -31.167 1.00 95.19 688 GLU A CA 1
ATOM 5381 C C . GLU A 1 688 ? 2.065 1.532 -32.343 1.00 95.19 688 GLU A C 1
ATOM 5383 O O . GLU A 1 688 ? 0.843 1.403 -32.308 1.00 95.19 688 GLU A O 1
ATOM 5388 N N . ALA A 1 689 ? 2.766 1.105 -33.401 1.00 93.94 689 ALA A N 1
ATOM 5389 C CA . ALA A 1 689 ? 2.148 0.452 -34.559 1.00 93.94 689 ALA A CA 1
ATOM 5390 C C . ALA A 1 689 ? 1.705 -1.001 -34.291 1.00 93.94 689 ALA A C 1
ATOM 5392 O O . ALA A 1 689 ? 1.045 -1.618 -35.136 1.00 93.94 689 ALA A O 1
ATOM 5393 N N . VAL A 1 690 ? 2.050 -1.569 -33.131 1.00 94.69 690 VAL A N 1
ATOM 5394 C CA . VAL A 1 690 ? 1.577 -2.889 -32.713 1.00 94.69 690 VAL A CA 1
ATOM 5395 C C . VAL A 1 690 ? 0.074 -2.803 -32.403 1.00 94.69 690 VAL A C 1
ATOM 5397 O O . VAL A 1 690 ? -0.329 -2.006 -31.562 1.00 94.69 690 VAL A O 1
ATOM 5400 N N . PRO A 1 691 ? -0.790 -3.637 -33.021 1.00 93.31 691 PRO A N 1
ATOM 5401 C CA . PRO A 1 691 ? -2.212 -3.670 -32.684 1.00 93.31 691 PRO A CA 1
ATOM 5402 C C . PRO A 1 691 ? -2.400 -4.345 -31.321 1.00 93.31 691 PRO A C 1
ATOM 5404 O O . PRO A 1 691 ? -2.563 -5.566 -31.243 1.00 93.31 691 PRO A O 1
ATOM 5407 N N . TRP A 1 692 ? -2.291 -3.555 -30.255 1.00 94.25 692 TRP A N 1
ATOM 5408 C CA . TRP A 1 692 ? -2.393 -4.012 -28.876 1.00 94.25 692 TRP A CA 1
ATOM 5409 C C . TRP A 1 692 ? -3.799 -4.517 -28.535 1.00 94.25 692 TRP A C 1
ATOM 5411 O O . TRP A 1 692 ? -4.815 -4.058 -29.054 1.00 94.25 692 TRP A O 1
ATOM 5421 N N . SER A 1 693 ? -3.830 -5.515 -27.662 1.00 90.88 693 SER A N 1
ATOM 5422 C CA . SER A 1 693 ? -5.020 -6.091 -27.045 1.00 90.88 693 SER A CA 1
ATOM 5423 C C . SER A 1 693 ? -4.581 -6.780 -25.753 1.00 90.88 693 SER A C 1
ATOM 5425 O O . SER A 1 693 ? -3.401 -7.100 -25.607 1.00 90.88 693 SER A O 1
ATOM 5427 N N . ARG A 1 694 ? -5.511 -7.069 -24.833 1.00 83.88 694 ARG A N 1
ATOM 5428 C CA . ARG A 1 694 ? -5.188 -7.754 -23.566 1.00 83.88 694 ARG A CA 1
ATOM 5429 C C . ARG A 1 694 ? -4.431 -9.075 -23.774 1.00 83.88 694 ARG A C 1
ATOM 5431 O O . ARG A 1 694 ? -3.462 -9.333 -23.074 1.00 83.88 694 ARG A O 1
ATOM 5438 N N . GLU A 1 695 ? -4.850 -9.878 -24.753 1.00 88.81 695 GLU A N 1
ATOM 5439 C CA . GLU A 1 695 ? -4.187 -11.139 -25.125 1.00 88.81 695 GLU A CA 1
ATOM 5440 C C . GLU A 1 695 ? -2.772 -10.874 -25.663 1.00 88.81 695 GLU A C 1
ATOM 5442 O O . GLU A 1 695 ? -1.804 -11.451 -25.178 1.00 88.81 695 GLU A O 1
ATOM 5447 N N . LYS A 1 696 ? -2.616 -9.900 -26.570 1.00 93.19 696 LYS A N 1
ATOM 5448 C CA . LYS A 1 696 ? -1.308 -9.571 -27.152 1.00 93.19 696 LYS A CA 1
ATOM 5449 C C . LYS A 1 696 ? -0.333 -8.933 -26.152 1.00 93.19 696 LYS A C 1
ATOM 5451 O O . LYS A 1 696 ? 0.875 -9.103 -26.288 1.00 93.19 696 LYS A O 1
ATOM 5456 N N . ALA A 1 697 ? -0.831 -8.208 -25.151 1.00 91.88 697 ALA A N 1
ATOM 5457 C CA . ALA A 1 697 ? -0.017 -7.685 -24.055 1.00 91.88 697 ALA A CA 1
ATOM 5458 C C . ALA A 1 697 ? 0.515 -8.816 -23.154 1.00 91.88 697 ALA A C 1
ATOM 5460 O O . ALA A 1 697 ? 1.665 -8.767 -22.720 1.00 91.88 697 ALA A O 1
ATOM 5461 N N . GLN A 1 698 ? -0.286 -9.863 -22.929 1.00 87.62 698 GLN A N 1
ATOM 5462 C CA . GLN A 1 698 ? 0.137 -11.069 -22.208 1.00 87.62 698 GLN A CA 1
ATOM 5463 C C . GLN A 1 698 ? 1.153 -11.885 -23.022 1.00 87.62 698 GLN A C 1
ATOM 5465 O O . GLN A 1 698 ? 2.210 -12.231 -22.490 1.00 87.62 698 GLN A O 1
ATOM 5470 N N . ASP A 1 699 ? 0.903 -12.090 -24.322 1.00 91.94 699 ASP A N 1
ATOM 5471 C CA . ASP A 1 699 ? 1.876 -12.694 -25.246 1.00 91.94 699 ASP A CA 1
ATOM 5472 C C . ASP A 1 699 ? 3.215 -11.940 -25.222 1.00 91.94 699 ASP A C 1
ATOM 5474 O O . ASP A 1 699 ? 4.279 -12.557 -25.213 1.00 91.94 699 ASP A O 1
ATOM 5478 N N . PHE A 1 700 ? 3.176 -10.602 -25.189 1.00 93.94 700 PHE A N 1
ATOM 5479 C CA . PHE A 1 700 ? 4.371 -9.760 -25.149 1.00 93.94 700 PHE A CA 1
ATOM 5480 C C . PHE A 1 700 ? 5.171 -9.924 -23.851 1.00 93.94 700 PHE A C 1
ATOM 5482 O O . PHE A 1 700 ? 6.392 -10.062 -23.919 1.00 93.94 700 PHE A O 1
ATOM 5489 N N . ALA A 1 701 ? 4.506 -9.979 -22.692 1.00 89.38 701 ALA A N 1
ATOM 5490 C CA . ALA A 1 701 ? 5.166 -10.239 -21.409 1.00 89.38 701 ALA A CA 1
ATOM 5491 C C . ALA A 1 701 ? 5.861 -11.615 -21.401 1.00 89.38 701 ALA A C 1
ATOM 5493 O O . ALA A 1 701 ? 7.039 -11.733 -21.053 1.00 89.38 701 ALA A O 1
ATOM 5494 N N . GLU A 1 702 ? 5.167 -12.664 -21.858 1.00 88.00 702 GLU A N 1
ATOM 5495 C CA . GLU A 1 702 ? 5.750 -14.007 -21.971 1.00 88.00 702 GLU A CA 1
ATOM 5496 C C . GLU A 1 702 ? 6.898 -14.091 -22.986 1.00 88.00 702 GLU A C 1
ATOM 5498 O O . GLU A 1 702 ? 7.830 -14.883 -22.803 1.00 88.00 702 GLU A O 1
ATOM 5503 N N . PHE A 1 703 ? 6.823 -13.297 -24.054 1.00 90.31 703 PHE A N 1
ATOM 5504 C CA . PHE A 1 703 ? 7.830 -13.208 -25.102 1.00 90.31 703 PHE A CA 1
ATOM 5505 C C . PHE A 1 703 ? 9.088 -12.475 -24.611 1.00 90.31 703 PHE A C 1
ATOM 5507 O O . PHE A 1 703 ? 10.183 -13.015 -24.747 1.00 90.31 703 PHE A O 1
ATOM 5514 N N . GLN A 1 704 ? 8.954 -11.325 -23.936 1.00 88.88 704 GLN A N 1
ATOM 5515 C CA . GLN A 1 704 ? 10.077 -10.642 -23.275 1.00 88.88 704 GLN A CA 1
ATOM 5516 C C . GLN A 1 704 ? 10.816 -11.577 -22.304 1.00 88.88 704 GLN A C 1
ATOM 5518 O O . GLN A 1 704 ? 12.042 -11.668 -22.349 1.00 88.88 704 GLN A O 1
ATOM 5523 N N . MET A 1 705 ? 10.079 -12.341 -21.492 1.00 86.44 705 MET A N 1
ATOM 5524 C CA . MET A 1 705 ? 10.644 -13.297 -20.529 1.00 86.44 705 MET A CA 1
ATOM 5525 C C . MET A 1 705 ? 11.303 -14.538 -21.165 1.00 86.44 705 MET A C 1
ATOM 5527 O O . MET A 1 705 ? 12.002 -15.273 -20.472 1.00 86.44 705 MET A O 1
ATOM 5531 N N . ASN A 1 706 ? 11.105 -14.788 -22.465 1.00 87.25 706 ASN A N 1
ATOM 5532 C CA . ASN A 1 706 ? 11.809 -15.831 -23.230 1.00 87.25 706 ASN A CA 1
ATOM 5533 C C . ASN A 1 706 ? 13.091 -15.323 -23.920 1.00 87.25 706 ASN A C 1
ATOM 5535 O O . ASN A 1 706 ? 13.760 -16.089 -24.620 1.00 87.25 706 ASN A O 1
ATOM 5539 N N . SER A 1 707 ? 13.427 -14.045 -23.747 1.00 87.12 707 SER A N 1
ATOM 5540 C CA . SER A 1 707 ? 14.608 -13.420 -24.334 1.00 87.12 707 SER A CA 1
ATOM 5541 C C . SER A 1 707 ? 15.903 -13.775 -23.585 1.00 87.12 707 SER A C 1
ATOM 5543 O O . SER A 1 707 ? 15.891 -14.215 -22.434 1.00 87.12 707 SER A O 1
ATOM 5545 N N . THR A 1 708 ? 17.048 -13.514 -24.220 1.00 89.00 708 THR A N 1
ATOM 5546 C CA . THR A 1 708 ? 18.270 -13.201 -23.463 1.00 89.00 708 THR A CA 1
ATOM 5547 C C . THR A 1 708 ? 18.136 -11.805 -22.863 1.00 89.00 708 THR A C 1
ATOM 5549 O O . THR A 1 708 ? 17.458 -10.937 -23.418 1.00 89.00 708 THR A O 1
ATOM 5552 N N . PHE A 1 709 ? 18.784 -11.566 -21.731 1.00 90.38 709 PHE A N 1
ATOM 5553 C CA . PHE A 1 709 ? 18.767 -10.265 -21.074 1.00 90.38 709 PHE A CA 1
ATOM 5554 C C . PHE A 1 709 ? 20.152 -9.632 -21.140 1.00 90.38 709 PHE A C 1
ATOM 5556 O O . PHE A 1 709 ? 21.171 -10.322 -21.048 1.00 90.38 709 PHE A O 1
ATOM 5563 N N . TYR A 1 710 ? 20.163 -8.317 -21.338 1.00 88.25 710 TYR A N 1
ATOM 5564 C CA . TYR A 1 710 ? 21.339 -7.484 -21.158 1.00 88.25 710 TYR A CA 1
ATOM 5565 C C . TYR A 1 710 ? 21.454 -7.112 -19.677 1.00 88.25 710 TYR A C 1
ATOM 5567 O O . TYR A 1 710 ? 20.454 -6.674 -19.111 1.00 88.25 710 TYR A O 1
ATOM 5575 N N . SER A 1 711 ? 22.632 -7.264 -19.069 1.00 88.38 711 SER A N 1
ATOM 5576 C CA . SER A 1 711 ? 22.923 -6.837 -17.691 1.00 88.38 711 SER A CA 1
ATOM 5577 C C . SER A 1 711 ? 23.770 -5.565 -17.666 1.00 88.38 711 SER A C 1
ATOM 5579 O O . SER A 1 711 ? 24.759 -5.454 -18.386 1.00 88.38 711 SER A O 1
ATOM 5581 N N . SER A 1 712 ? 23.405 -4.636 -16.784 1.00 88.44 712 SER A N 1
ATOM 5582 C CA . SER A 1 712 ? 24.129 -3.400 -16.485 1.00 88.44 712 SER A CA 1
ATOM 5583 C C . SER A 1 712 ? 24.706 -3.479 -15.069 1.00 88.44 712 SER A C 1
ATOM 5585 O O . SER A 1 712 ? 24.093 -3.035 -14.100 1.00 88.44 712 SER A O 1
ATOM 5587 N N . CYS A 1 713 ? 25.883 -4.093 -14.952 1.00 87.81 713 CYS A N 1
ATOM 5588 C CA . CYS A 1 713 ? 26.655 -4.149 -13.711 1.00 87.81 713 CYS A CA 1
ATOM 5589 C C . CYS A 1 713 ? 27.469 -2.859 -13.563 1.00 87.81 713 CYS A C 1
ATOM 5591 O O . CYS A 1 713 ? 28.397 -2.633 -14.343 1.00 87.81 713 CYS A O 1
ATOM 5593 N N . ARG A 1 714 ? 27.151 -2.015 -12.575 1.00 85.62 714 ARG A N 1
ATOM 5594 C CA . ARG A 1 714 ? 27.894 -0.772 -12.302 1.00 85.62 714 ARG A CA 1
ATOM 5595 C C . ARG A 1 714 ? 28.471 -0.820 -10.891 1.00 85.62 714 ARG A C 1
ATOM 5597 O O . ARG A 1 714 ? 27.779 -0.570 -9.899 1.00 85.62 714 ARG A O 1
ATOM 5604 N N . GLY A 1 715 ? 29.743 -1.203 -10.837 1.00 74.31 715 GLY A N 1
ATOM 5605 C CA . GLY A 1 715 ? 30.526 -1.251 -9.613 1.00 74.31 715 GLY A CA 1
ATOM 5606 C C . GLY A 1 715 ? 31.126 0.093 -9.214 1.00 74.31 715 GLY A C 1
ATOM 5607 O O . GLY A 1 715 ? 31.167 1.025 -10.018 1.00 74.31 715 GLY A O 1
ATOM 5608 N N . THR A 1 716 ? 31.618 0.183 -7.979 1.00 71.69 716 THR A N 1
ATOM 5609 C CA . THR A 1 716 ? 32.412 1.332 -7.539 1.00 71.69 716 THR A CA 1
ATOM 5610 C C . THR A 1 716 ? 33.827 1.268 -8.140 1.00 71.69 716 THR A C 1
ATOM 5612 O O . THR A 1 716 ? 34.304 0.192 -8.515 1.00 71.69 716 THR A O 1
ATOM 5615 N N . PRO A 1 717 ? 34.535 2.404 -8.248 1.00 62.91 717 PRO A N 1
ATOM 5616 C CA . PRO A 1 717 ? 35.820 2.504 -8.948 1.00 62.91 717 PRO A CA 1
ATOM 5617 C C . PRO A 1 717 ? 36.985 1.718 -8.342 1.00 62.91 717 PRO A C 1
ATOM 5619 O O . PRO A 1 717 ? 38.038 1.618 -8.973 1.00 62.91 717 PRO A O 1
ATOM 5622 N N . GLU A 1 718 ? 36.821 1.230 -7.116 1.00 65.25 718 GLU A N 1
ATOM 5623 C CA . GLU A 1 718 ? 37.759 0.369 -6.398 1.00 65.25 718 GLU A CA 1
ATOM 5624 C C . GLU A 1 718 ? 37.679 -1.091 -6.868 1.00 65.25 718 GLU A C 1
ATOM 5626 O O . GLU A 1 718 ? 38.592 -1.866 -6.576 1.00 65.25 718 GLU A O 1
ATOM 5631 N N . SER A 1 719 ? 36.616 -1.461 -7.592 1.00 70.31 719 SER A N 1
ATOM 5632 C CA . SER A 1 719 ? 36.441 -2.812 -8.109 1.00 70.31 719 SER A CA 1
ATOM 5633 C C . SER A 1 719 ? 37.413 -3.142 -9.238 1.00 70.31 719 SER A C 1
ATOM 5635 O O . SER A 1 719 ? 37.727 -2.319 -10.101 1.00 70.31 719 SER A O 1
ATOM 5637 N N . SER A 1 720 ? 37.855 -4.394 -9.239 1.00 71.12 720 SER A N 1
ATOM 5638 C CA . SER A 1 720 ? 38.676 -5.018 -10.272 1.00 71.12 720 SER A CA 1
ATOM 5639 C C . SER A 1 720 ? 37.869 -5.830 -11.297 1.00 71.12 720 SER A C 1
ATOM 5641 O O . SER A 1 720 ? 38.464 -6.391 -12.221 1.00 71.12 720 SER A O 1
ATOM 5643 N N . VAL A 1 721 ? 36.538 -5.881 -11.158 1.00 74.25 721 VAL A N 1
ATOM 5644 C CA . VAL A 1 721 ? 35.629 -6.668 -12.008 1.00 74.25 721 VAL A CA 1
ATOM 5645 C C . VAL A 1 721 ? 35.504 -6.076 -13.419 1.00 74.25 721 VAL A C 1
ATOM 5647 O O . VAL A 1 721 ? 35.198 -4.897 -13.596 1.00 74.25 721 VAL A O 1
ATOM 5650 N N . ASP A 1 722 ? 35.686 -6.920 -14.440 1.00 73.12 722 ASP A N 1
ATOM 5651 C CA . ASP A 1 722 ? 35.448 -6.583 -15.851 1.00 73.12 722 ASP A CA 1
ATOM 5652 C C . ASP A 1 722 ? 33.964 -6.779 -16.201 1.00 73.12 722 ASP A C 1
ATOM 5654 O O . ASP A 1 722 ? 33.493 -7.898 -16.416 1.00 73.12 722 ASP A O 1
ATOM 5658 N N . THR A 1 723 ? 33.210 -5.680 -16.243 1.00 73.12 723 THR A N 1
ATOM 5659 C CA . THR A 1 723 ? 31.759 -5.712 -16.458 1.00 73.12 723 THR A CA 1
ATOM 5660 C C . THR A 1 723 ? 31.353 -5.890 -17.924 1.00 73.12 723 THR A C 1
ATOM 5662 O O . THR A 1 723 ? 30.215 -6.295 -18.177 1.00 73.12 723 THR A O 1
ATOM 5665 N N . ASP A 1 724 ? 32.259 -5.699 -18.894 1.00 66.19 724 ASP A N 1
ATOM 5666 C CA . ASP A 1 724 ? 31.957 -5.892 -20.322 1.00 66.19 724 ASP A CA 1
ATOM 5667 C C . ASP A 1 724 ? 31.697 -7.371 -20.659 1.00 66.19 724 ASP A C 1
ATOM 5669 O O . ASP A 1 724 ? 30.880 -7.693 -21.527 1.00 66.19 724 ASP A O 1
ATOM 5673 N N . ALA A 1 725 ? 32.331 -8.294 -19.930 1.00 60.62 725 ALA A N 1
ATOM 5674 C CA . ALA A 1 725 ? 32.125 -9.735 -20.080 1.00 60.62 725 ALA A CA 1
ATOM 5675 C C . ALA A 1 725 ? 30.793 -10.244 -19.483 1.00 60.62 725 ALA A C 1
ATOM 5677 O O . ALA A 1 725 ? 30.352 -11.345 -19.821 1.00 60.62 725 ALA A O 1
ATOM 5678 N N . LEU A 1 726 ? 30.146 -9.455 -18.617 1.00 64.56 726 LEU A N 1
ATOM 5679 C CA . LEU A 1 726 ? 28.963 -9.843 -17.830 1.00 64.56 726 LEU A CA 1
ATOM 5680 C C . LEU A 1 726 ? 27.639 -9.376 -18.465 1.00 64.56 726 LEU A C 1
ATOM 5682 O O . LEU A 1 726 ? 26.562 -9.565 -17.901 1.00 64.56 726 LEU A O 1
ATOM 5686 N N . GLN A 1 727 ? 27.713 -8.768 -19.652 1.00 69.62 727 GLN A N 1
ATOM 5687 C CA . GLN A 1 727 ? 26.608 -8.050 -20.287 1.00 69.62 727 GLN A CA 1
ATOM 5688 C C . GLN A 1 727 ? 25.451 -8.921 -20.797 1.00 69.62 727 GLN A C 1
ATOM 5690 O O . GLN A 1 727 ? 24.401 -8.362 -21.094 1.00 69.62 727 GLN A O 1
ATOM 5695 N N . GLN A 1 728 ? 25.587 -10.245 -20.962 1.00 76.69 728 GLN A N 1
ATOM 5696 C CA . GLN A 1 728 ? 24.515 -11.084 -21.529 1.00 76.69 728 GLN A CA 1
ATOM 5697 C C . GLN A 1 728 ? 24.316 -12.401 -20.783 1.00 76.69 728 GLN A C 1
ATOM 5699 O O . GLN A 1 728 ? 25.233 -13.215 -20.682 1.00 76.69 728 GLN A O 1
ATOM 5704 N N . PHE A 1 729 ? 23.072 -12.665 -20.376 1.00 79.50 729 PHE A N 1
ATOM 5705 C CA . PHE A 1 729 ? 22.691 -13.908 -19.706 1.00 79.50 729 PHE A CA 1
ATOM 5706 C C . PHE A 1 729 ? 21.319 -14.427 -20.171 1.00 79.50 729 PHE A C 1
ATOM 5708 O O . PHE A 1 729 ? 20.498 -13.715 -20.756 1.00 79.50 729 PHE A O 1
ATOM 5715 N N . THR A 1 730 ? 21.067 -15.711 -19.916 1.00 76.81 730 THR A N 1
ATOM 5716 C CA . THR A 1 730 ? 19.740 -16.336 -20.029 1.00 76.81 730 THR A CA 1
ATOM 5717 C C . THR A 1 730 ? 19.134 -16.472 -18.644 1.00 76.81 730 THR A C 1
ATOM 5719 O O . THR A 1 730 ? 19.801 -16.988 -17.746 1.00 76.81 730 THR A O 1
ATOM 5722 N N . VAL A 1 731 ? 17.873 -16.078 -18.473 1.00 68.44 731 VAL A N 1
ATOM 5723 C CA . VAL A 1 731 ? 17.194 -16.139 -17.173 1.00 68.44 731 VAL A CA 1
ATOM 5724 C C . VAL A 1 731 ? 17.026 -17.602 -16.708 1.00 68.44 731 VAL A C 1
ATOM 5726 O O . VAL A 1 731 ? 16.379 -18.390 -17.404 1.00 68.44 731 VAL A O 1
ATOM 5729 N N . PRO A 1 732 ? 17.554 -17.998 -15.533 1.00 61.53 732 PRO A N 1
ATOM 5730 C CA . PRO A 1 732 ? 17.400 -19.351 -15.005 1.00 61.53 732 PRO A CA 1
ATOM 5731 C C . PRO A 1 732 ? 16.077 -19.484 -14.228 1.00 61.53 732 PRO A C 1
ATOM 5733 O O . PRO A 1 732 ? 16.071 -19.458 -13.000 1.00 61.53 732 PRO A O 1
ATOM 5736 N N . PHE A 1 733 ? 14.942 -19.608 -14.929 1.00 63.03 733 PHE A N 1
ATOM 5737 C CA . PHE A 1 733 ? 13.612 -19.535 -14.297 1.00 63.03 733 PHE A CA 1
ATOM 5738 C C . PHE A 1 733 ? 12.769 -20.826 -14.381 1.00 63.03 733 PHE A C 1
ATOM 5740 O O . PHE A 1 733 ? 12.431 -21.269 -15.483 1.00 63.03 733 PHE A O 1
ATOM 5747 N N . PRO A 1 734 ? 12.300 -21.382 -13.246 1.00 54.12 734 PRO A N 1
ATOM 5748 C CA . PRO A 1 734 ? 11.089 -22.194 -13.208 1.00 54.12 734 PRO A CA 1
ATOM 5749 C C . PRO A 1 734 ? 9.859 -21.267 -13.196 1.00 54.12 734 PRO A C 1
ATOM 5751 O O . PRO A 1 734 ? 9.561 -20.611 -12.205 1.00 54.12 734 PRO A O 1
ATOM 5754 N N . ARG A 1 735 ? 9.125 -21.173 -14.312 1.00 56.19 735 ARG A N 1
ATOM 5755 C CA . ARG A 1 735 ? 7.912 -20.335 -14.390 1.00 56.19 735 ARG A CA 1
ATOM 5756 C C . ARG A 1 735 ? 6.845 -20.802 -13.381 1.00 56.19 735 ARG A C 1
ATOM 5758 O O . ARG A 1 735 ? 6.476 -21.973 -13.386 1.00 56.19 735 ARG A O 1
ATOM 5765 N N . GLY A 1 736 ? 6.271 -19.869 -12.614 1.00 49.12 736 GLY A N 1
ATOM 5766 C CA . GLY A 1 736 ? 5.025 -20.087 -11.861 1.00 49.12 736 GLY A CA 1
ATOM 5767 C C . GLY A 1 736 ? 5.158 -20.514 -10.393 1.00 49.12 736 GLY A C 1
ATOM 5768 O O . GLY A 1 736 ? 4.173 -20.971 -9.820 1.00 49.12 736 GLY A O 1
ATOM 5769 N N . THR A 1 737 ? 6.324 -20.358 -9.762 1.00 48.97 737 THR A N 1
ATOM 5770 C CA . THR A 1 737 ? 6.567 -20.719 -8.348 1.00 48.97 737 THR A CA 1
ATOM 5771 C C . THR A 1 737 ? 6.128 -19.683 -7.304 1.00 48.97 737 THR A C 1
ATOM 5773 O O . THR A 1 737 ? 6.341 -19.914 -6.113 1.00 48.97 737 THR A O 1
ATOM 5776 N N . ARG A 1 738 ? 5.435 -18.598 -7.699 1.00 56.75 738 ARG A N 1
ATOM 5777 C CA . ARG A 1 738 ? 4.796 -17.647 -6.766 1.00 56.75 738 ARG A CA 1
ATOM 5778 C C . ARG A 1 738 ? 3.830 -18.400 -5.853 1.00 56.75 738 ARG A C 1
ATOM 5780 O O . ARG A 1 738 ? 2.715 -18.731 -6.261 1.00 56.75 738 ARG A O 1
ATOM 5787 N N . GLN A 1 739 ? 4.236 -18.646 -4.610 1.00 58.72 739 GLN A N 1
ATOM 5788 C CA . GLN A 1 739 ? 3.335 -19.246 -3.639 1.00 58.72 739 GLN A CA 1
ATOM 5789 C C . GLN A 1 739 ? 2.213 -18.240 -3.323 1.00 58.72 739 GLN A C 1
ATOM 5791 O O . GLN A 1 739 ? 2.492 -17.069 -3.028 1.00 58.72 739 GLN A O 1
ATOM 5796 N N . PRO A 1 740 ? 0.931 -18.642 -3.405 1.00 62.31 740 PRO A N 1
ATOM 5797 C CA . PRO A 1 740 ? -0.130 -17.836 -2.824 1.00 62.31 740 PRO A CA 1
ATOM 5798 C C . PRO A 1 740 ? 0.138 -17.705 -1.318 1.00 62.31 740 PRO A C 1
ATOM 5800 O O . PRO A 1 740 ? 0.609 -18.656 -0.692 1.00 62.31 740 PRO A O 1
ATOM 5803 N N . ARG A 1 741 ? -0.152 -16.531 -0.736 1.00 66.94 741 ARG A N 1
ATOM 5804 C CA . ARG A 1 741 ? -0.070 -16.340 0.723 1.00 66.94 741 ARG A CA 1
ATOM 5805 C C . ARG A 1 741 ? -0.918 -17.429 1.401 1.00 66.94 741 ARG A C 1
ATOM 5807 O O . ARG A 1 741 ? -1.991 -17.752 0.891 1.00 66.94 741 ARG A O 1
ATOM 5814 N N . GLU A 1 742 ? -0.445 -17.990 2.515 1.00 62.41 742 GLU A N 1
ATOM 5815 C CA . GLU A 1 742 ? -1.146 -19.085 3.201 1.00 62.41 742 GLU A CA 1
ATOM 5816 C C . GLU A 1 742 ? -2.603 -18.711 3.518 1.00 62.41 742 GLU A C 1
ATOM 5818 O O . GLU A 1 742 ? -2.876 -17.730 4.213 1.00 62.41 742 GLU A O 1
ATOM 5823 N N . ASP A 1 743 ? -3.551 -19.522 3.042 1.00 63.00 743 ASP A N 1
ATOM 5824 C CA . ASP A 1 743 ? -4.957 -19.397 3.421 1.00 63.00 743 ASP A CA 1
ATOM 5825 C C . ASP A 1 743 ? -5.154 -19.951 4.842 1.00 63.00 743 ASP A C 1
ATOM 5827 O O . ASP A 1 743 ? -5.404 -21.140 5.065 1.00 63.00 743 ASP A O 1
ATOM 5831 N N . VAL A 1 744 ? -5.060 -19.035 5.808 1.00 62.00 744 VAL A N 1
ATOM 5832 C CA . VAL A 1 744 ? -5.244 -19.264 7.250 1.00 62.00 744 VAL A CA 1
ATOM 5833 C C . VAL A 1 744 ? -6.609 -19.899 7.581 1.00 62.00 744 VAL A C 1
ATOM 5835 O O . VAL A 1 744 ? -6.758 -20.537 8.629 1.00 62.00 744 VAL A O 1
ATOM 5838 N N . CYS A 1 745 ? -7.611 -19.758 6.709 1.00 63.91 745 CYS A N 1
ATOM 5839 C CA . CYS A 1 745 ? -8.969 -20.247 6.931 1.00 63.91 745 CYS A CA 1
ATOM 5840 C C . CYS A 1 745 ? -9.167 -21.686 6.423 1.00 63.91 745 CYS A C 1
ATOM 5842 O O . CYS A 1 745 ? -9.823 -22.479 7.108 1.00 63.91 745 CYS A O 1
ATOM 5844 N N . SER A 1 746 ? -8.549 -22.077 5.301 1.00 53.00 746 SER A N 1
ATOM 5845 C CA . SER A 1 746 ? -8.630 -23.463 4.795 1.00 53.00 746 SER A CA 1
ATOM 5846 C C . SER A 1 746 ? -7.953 -24.495 5.711 1.00 53.00 746 SER A C 1
ATOM 5848 O O . SER A 1 746 ? -8.449 -25.618 5.849 1.00 53.00 746 SER A O 1
ATOM 5850 N N . LEU A 1 747 ? -6.895 -24.107 6.435 1.00 47.94 747 LEU A N 1
ATOM 5851 C CA . LEU A 1 747 ? -6.148 -24.980 7.358 1.00 47.94 747 LEU A CA 1
ATOM 5852 C C . LEU A 1 747 ? -6.947 -25.458 8.591 1.00 47.94 747 LEU A C 1
ATOM 5854 O O . LEU A 1 747 ? -6.481 -26.328 9.328 1.00 47.94 747 LEU A O 1
ATOM 5858 N N . ARG A 1 748 ? -8.164 -24.944 8.823 1.00 40.25 748 ARG A N 1
ATOM 5859 C CA . ARG A 1 748 ? -9.072 -25.427 9.886 1.00 40.25 748 ARG A CA 1
ATOM 5860 C C . ARG A 1 748 ? -10.080 -26.485 9.428 1.00 40.25 748 ARG A C 1
ATOM 5862 O O . ARG A 1 748 ? -10.776 -27.045 10.272 1.00 40.25 748 ARG A O 1
ATOM 5869 N N . ALA A 1 749 ? -10.168 -26.778 8.130 1.00 31.66 749 ALA A N 1
ATOM 5870 C CA . ALA A 1 749 ? -11.171 -27.697 7.584 1.00 31.66 749 ALA A CA 1
ATOM 5871 C C . ALA A 1 749 ? -10.830 -29.193 7.763 1.00 31.66 749 ALA A C 1
ATOM 5873 O O . ALA A 1 749 ? -11.696 -30.048 7.575 1.00 31.66 749 ALA A O 1
ATOM 5874 N N . THR A 1 750 ? -9.591 -29.534 8.134 1.00 25.88 750 THR A N 1
ATOM 5875 C CA . THR A 1 750 ? -9.173 -30.922 8.385 1.00 25.88 750 THR A CA 1
ATOM 5876 C C . THR A 1 750 ? -9.274 -31.278 9.871 1.00 25.88 750 THR A C 1
ATOM 5878 O O . THR A 1 750 ? -8.473 -30.766 10.658 1.00 25.88 750 THR A O 1
ATOM 5881 N N . PRO A 1 751 ? -10.177 -32.188 10.291 1.00 32.06 751 PRO A N 1
ATOM 5882 C CA . PRO A 1 751 ? -10.116 -32.746 11.635 1.00 32.06 751 PRO A CA 1
ATOM 5883 C C . PRO A 1 751 ? -8.838 -33.579 11.771 1.00 32.06 751 PRO A C 1
ATOM 5885 O O . PRO A 1 751 ? -8.649 -34.571 11.062 1.00 32.06 751 PRO A O 1
ATOM 5888 N N . THR A 1 752 ? -7.951 -33.179 12.679 1.00 27.72 752 THR A N 1
ATOM 5889 C CA . THR A 1 752 ? -6.768 -33.967 13.032 1.00 27.72 752 THR A CA 1
ATOM 5890 C C . THR A 1 752 ? -7.199 -35.321 13.615 1.00 27.72 752 THR A C 1
ATOM 5892 O O . THR A 1 752 ? -8.090 -35.359 14.467 1.00 27.72 752 THR A O 1
ATOM 5895 N N . PRO A 1 753 ? -6.604 -36.453 13.188 1.00 29.53 753 PRO A N 1
ATOM 5896 C CA . PRO A 1 753 ? -6.895 -37.747 13.792 1.00 29.53 753 PRO A CA 1
ATOM 5897 C C . PRO A 1 753 ? -6.430 -37.775 15.250 1.00 29.53 753 PRO A C 1
ATOM 5899 O O . PRO A 1 753 ? -5.259 -37.534 15.540 1.00 29.53 753 PRO A O 1
ATOM 5902 N N . ASP A 1 754 ? -7.359 -38.087 16.147 1.00 28.80 754 ASP A N 1
ATOM 5903 C CA . ASP A 1 754 ? -7.165 -38.114 17.597 1.00 28.80 754 ASP A CA 1
ATOM 5904 C C . ASP A 1 754 ? -6.088 -39.152 18.005 1.00 28.80 754 ASP A C 1
ATOM 5906 O O . ASP A 1 754 ? -6.274 -40.354 17.761 1.00 28.80 754 ASP A O 1
ATOM 5910 N N . PRO A 1 755 ? -4.945 -38.750 18.603 1.00 30.20 755 PRO A N 1
ATOM 5911 C CA . PRO A 1 755 ? -3.946 -39.689 19.099 1.00 30.20 755 PRO A CA 1
ATOM 5912 C C . PRO A 1 755 ? -4.453 -40.375 20.372 1.00 30.20 755 PRO A C 1
ATOM 5914 O O . PRO A 1 755 ? -4.772 -39.736 21.371 1.00 30.20 755 PRO A O 1
ATOM 5917 N N . GLN A 1 756 ? -4.505 -41.704 20.342 1.00 30.06 756 GLN A N 1
ATOM 5918 C CA . GLN A 1 756 ? -5.140 -42.519 21.379 1.00 30.06 756 GLN A CA 1
ATOM 5919 C C . GLN A 1 756 ? -4.632 -42.259 22.813 1.00 30.06 756 GLN A C 1
ATOM 5921 O O . GLN A 1 756 ? -3.456 -42.439 23.112 1.00 30.06 756 GLN A O 1
ATOM 5926 N N . GLY A 1 757 ? -5.582 -42.045 23.729 1.00 30.80 757 GLY A N 1
ATOM 5927 C CA . GLY A 1 757 ? -5.652 -42.772 25.003 1.00 30.80 757 GLY A CA 1
ATOM 5928 C C . GLY A 1 757 ? -4.565 -42.519 26.057 1.00 30.80 757 GLY A C 1
ATOM 5929 O O . GLY A 1 757 ? -3.631 -43.305 26.196 1.00 30.80 757 GLY A O 1
ATOM 5930 N N . GLY A 1 758 ? -4.798 -41.537 26.934 1.00 24.42 758 GLY A N 1
ATOM 5931 C CA . GLY A 1 758 ? -4.073 -41.373 28.201 1.00 24.42 758 GLY A CA 1
ATOM 5932 C C . GLY A 1 758 ? -5.021 -41.047 29.359 1.00 24.42 758 GLY A C 1
ATOM 5933 O O . GLY A 1 758 ? -5.537 -39.939 29.447 1.00 24.42 758 GLY A O 1
ATOM 5934 N N . SER A 1 759 ? -5.272 -42.008 30.251 1.00 28.42 759 SER A N 1
ATOM 5935 C CA . SER A 1 759 ? -6.185 -41.843 31.393 1.00 28.42 759 SER A CA 1
ATOM 5936 C C . SER A 1 759 ? -5.488 -41.278 32.638 1.00 28.42 759 SER A C 1
ATOM 5938 O O . SER A 1 759 ? -4.570 -41.914 33.159 1.00 28.42 759 SER A O 1
ATOM 5940 N N . GLY A 1 760 ? -5.989 -40.168 33.187 1.00 24.55 760 GLY A N 1
ATOM 5941 C CA . GLY A 1 760 ? -5.583 -39.634 34.493 1.00 24.55 760 GLY A CA 1
ATOM 5942 C C . GLY A 1 760 ? -6.576 -38.575 35.005 1.00 24.55 760 GLY A C 1
ATOM 5943 O O . GLY A 1 760 ? -6.974 -37.725 34.212 1.00 24.55 760 GLY A O 1
ATOM 5944 N N . PRO A 1 761 ? -7.027 -38.615 36.276 1.00 31.27 761 PRO A N 1
ATOM 5945 C CA . PRO A 1 761 ? -8.044 -37.690 36.780 1.00 31.27 761 PRO A CA 1
ATOM 5946 C C . PRO A 1 761 ? -7.440 -36.463 37.485 1.00 31.27 761 PRO A C 1
ATOM 5948 O O . PRO A 1 761 ? -6.545 -36.600 38.318 1.00 31.27 761 PRO A O 1
ATOM 5951 N N . SER A 1 762 ? -8.007 -35.277 37.251 1.00 26.66 762 SER A N 1
ATOM 5952 C CA . SER A 1 762 ? -7.823 -34.116 38.135 1.00 26.66 762 SER A CA 1
ATOM 5953 C C . SER A 1 762 ? -9.087 -33.255 38.191 1.00 26.66 762 SER A C 1
ATOM 5955 O O . SER A 1 762 ? -9.392 -32.516 37.255 1.00 26.66 762 SER A O 1
ATOM 5957 N N . ASP A 1 763 ? -9.809 -33.350 39.306 1.00 26.50 763 ASP A N 1
ATOM 5958 C CA . ASP A 1 763 ? -10.947 -32.489 39.634 1.00 26.50 763 ASP A CA 1
ATOM 5959 C C . ASP A 1 763 ? -10.505 -31.037 39.871 1.00 26.50 763 ASP A C 1
ATOM 5961 O O . ASP A 1 763 ? -9.650 -30.773 40.717 1.00 26.50 763 ASP A O 1
ATOM 5965 N N . SER A 1 764 ? -11.139 -30.083 39.184 1.00 25.84 764 SER A N 1
ATOM 5966 C CA . SER A 1 764 ? -11.180 -28.654 39.551 1.00 25.84 764 SER A CA 1
ATOM 5967 C C . SER A 1 764 ? -12.275 -27.927 38.757 1.00 25.84 764 SER A C 1
ATOM 5969 O O . SER A 1 764 ? -12.100 -27.702 37.559 1.00 25.84 764 SER A O 1
ATOM 5971 N N . PRO A 1 765 ? -13.409 -27.534 39.368 1.00 28.55 765 PRO A N 1
ATOM 5972 C CA . PRO A 1 765 ? -14.402 -26.712 38.687 1.00 28.55 765 PRO A CA 1
ATOM 5973 C C . PRO A 1 765 ? -13.980 -25.234 38.682 1.00 28.55 765 PRO A C 1
ATOM 5975 O O . PRO A 1 765 ? -13.911 -24.594 39.731 1.00 28.55 765 PRO A O 1
ATOM 5978 N N . GLY A 1 766 ? -13.739 -24.678 37.491 1.00 25.44 766 GLY A N 1
ATOM 5979 C CA . GLY A 1 766 ? -13.606 -23.229 37.296 1.00 25.44 766 GLY A CA 1
ATOM 5980 C C . GLY A 1 766 ? -14.915 -22.483 37.612 1.00 25.44 766 GLY A C 1
ATOM 5981 O O . GLY A 1 766 ? -15.993 -23.084 37.559 1.00 25.44 766 GLY A O 1
ATOM 5982 N N . PRO A 1 767 ? -14.857 -21.186 37.969 1.00 27.20 767 PRO A N 1
ATOM 5983 C CA . PRO A 1 767 ? -16.013 -20.465 38.488 1.00 27.20 767 PRO A CA 1
ATOM 5984 C C . PRO A 1 767 ? -17.092 -20.255 37.421 1.00 27.20 767 PRO A C 1
ATOM 5986 O O . PRO A 1 767 ? -16.819 -19.828 36.301 1.00 27.20 767 PRO A O 1
ATOM 5989 N N . ALA A 1 768 ? -18.346 -20.508 37.797 1.00 29.38 768 ALA A N 1
ATOM 5990 C CA . ALA A 1 768 ? -19.496 -20.160 36.977 1.00 29.38 768 ALA A CA 1
ATOM 5991 C C . ALA A 1 768 ? -19.645 -18.631 36.893 1.00 29.38 768 ALA A C 1
ATOM 5993 O O . ALA A 1 768 ? -19.714 -17.957 37.922 1.00 29.38 768 ALA A O 1
ATOM 5994 N N . GLY A 1 769 ? -19.740 -18.094 35.674 1.00 29.66 769 GLY A N 1
ATOM 5995 C CA . GLY A 1 769 ? -20.046 -16.685 35.437 1.00 29.66 769 GLY A CA 1
ATOM 5996 C C . GLY A 1 769 ? -21.486 -16.360 35.832 1.00 29.66 769 GLY A C 1
ATOM 5997 O O . GLY A 1 769 ? -22.402 -16.545 35.037 1.00 29.66 769 GLY A O 1
ATOM 5998 N N . GLY A 1 770 ? -21.683 -15.897 37.067 1.00 27.38 770 GLY A N 1
ATOM 5999 C CA . GLY A 1 770 ? -22.940 -15.324 37.544 1.00 27.38 770 GLY A CA 1
ATOM 6000 C C . GLY A 1 770 ? -22.816 -13.810 37.710 1.00 27.38 770 GLY A C 1
ATOM 6001 O O . GLY A 1 770 ? -21.812 -13.329 38.233 1.00 27.38 770 GLY A O 1
ATOM 6002 N N . CYS A 1 771 ? -23.836 -13.054 37.299 1.00 30.81 771 CYS A N 1
ATOM 6003 C CA . CYS A 1 771 ? -23.851 -11.598 37.443 1.00 30.81 771 CYS A CA 1
ATOM 6004 C C . CYS A 1 771 ? -23.823 -11.169 38.921 1.00 30.81 771 CYS A C 1
ATOM 6006 O O . CYS A 1 771 ? -24.832 -11.249 39.624 1.00 30.81 771 CYS A O 1
ATOM 6008 N N . THR A 1 772 ? -22.696 -10.626 39.381 1.00 28.58 772 THR A N 1
ATOM 6009 C CA . THR A 1 772 ? -22.622 -9.858 40.632 1.00 28.58 772 THR A CA 1
ATOM 6010 C C . THR A 1 772 ? -22.808 -8.371 40.347 1.00 28.58 772 THR A C 1
ATOM 6012 O O . THR A 1 772 ? -22.103 -7.800 39.518 1.00 28.58 772 THR A O 1
ATOM 6015 N N . ALA A 1 773 ? -23.746 -7.726 41.041 1.00 28.56 773 ALA A N 1
ATOM 6016 C CA . ALA A 1 773 ? -24.065 -6.317 40.822 1.00 28.56 773 ALA A CA 1
ATOM 6017 C C . ALA A 1 773 ? -22.929 -5.385 41.285 1.00 28.56 773 ALA A C 1
ATOM 6019 O O . ALA A 1 773 ? -22.625 -5.328 42.478 1.00 28.56 773 ALA A O 1
ATOM 6020 N N . LEU A 1 774 ? -22.346 -4.606 40.364 1.00 27.53 774 LEU A N 1
ATOM 6021 C CA . LEU A 1 774 ? -21.426 -3.525 40.727 1.00 27.53 774 LEU A CA 1
ATOM 6022 C C . LEU A 1 774 ? -22.181 -2.339 41.345 1.00 27.53 774 LEU A C 1
ATOM 6024 O O . LEU A 1 774 ? -23.211 -1.889 40.839 1.00 27.53 774 LEU A O 1
ATOM 6028 N N . GLN A 1 775 ? -21.636 -1.821 42.444 1.00 24.56 775 GLN A N 1
ATOM 6029 C CA . GLN A 1 775 ? -22.183 -0.677 43.169 1.00 24.56 775 GLN A CA 1
ATOM 6030 C C . GLN A 1 775 ? -21.970 0.633 42.402 1.00 24.56 775 GLN A C 1
ATOM 6032 O O . GLN A 1 775 ? -20.918 0.873 41.814 1.00 24.56 775 GLN A O 1
ATOM 6037 N N . ALA A 1 776 ? -22.969 1.513 42.456 1.00 29.19 776 ALA A N 1
ATOM 6038 C CA . ALA A 1 776 ? -22.909 2.829 41.839 1.00 29.19 776 ALA A CA 1
ATOM 6039 C C . ALA A 1 776 ? -22.147 3.835 42.717 1.00 29.19 776 ALA A C 1
ATOM 6041 O O . ALA A 1 776 ? -22.635 4.204 43.780 1.00 29.19 776 ALA A O 1
ATOM 6042 N N . HIS A 1 777 ? -21.020 4.351 42.223 1.00 24.66 777 HIS A N 1
ATOM 6043 C CA . HIS A 1 777 ? -20.476 5.669 42.569 1.00 24.66 777 HIS A CA 1
ATOM 6044 C C . HIS A 1 777 ? -19.717 6.239 41.353 1.00 24.66 777 HIS A C 1
ATOM 6046 O O . HIS A 1 777 ? -19.307 5.484 40.480 1.00 24.66 777 HIS A O 1
ATOM 6052 N N . HIS A 1 778 ? -19.560 7.569 41.298 1.00 24.25 778 HIS A N 1
ATOM 6053 C CA . HIS A 1 778 ? -19.057 8.359 40.153 1.00 24.25 778 HIS A CA 1
ATOM 6054 C C . HIS A 1 778 ? -20.006 8.497 38.945 1.00 24.25 778 HIS A C 1
ATOM 6056 O O . HIS A 1 778 ? -19.705 8.103 37.825 1.00 24.25 778 HIS A O 1
ATOM 6062 N N . ALA A 1 779 ? -21.127 9.191 39.171 1.00 25.22 779 ALA A N 1
ATOM 6063 C CA . ALA A 1 779 ? -21.904 9.848 38.117 1.00 25.22 779 ALA A CA 1
ATOM 6064 C C . ALA A 1 779 ? -22.324 11.262 38.569 1.00 25.22 779 ALA A C 1
ATOM 6066 O O . ALA A 1 779 ? -23.434 11.464 39.057 1.00 25.22 779 ALA A O 1
ATOM 6067 N N . ALA A 1 780 ? -21.413 12.232 38.447 1.00 23.80 780 ALA A N 1
ATOM 6068 C CA . ALA A 1 780 ? -21.689 13.664 38.602 1.00 23.80 780 ALA A CA 1
ATOM 6069 C C . ALA A 1 780 ? -20.560 14.479 37.941 1.00 23.80 780 ALA A C 1
ATOM 6071 O O . ALA A 1 780 ? -19.484 14.615 38.518 1.00 23.80 780 ALA A O 1
ATOM 6072 N N . GLY A 1 781 ? -20.787 14.994 36.729 1.00 21.33 781 GLY A N 1
ATOM 6073 C CA . GLY A 1 781 ? -19.749 15.715 35.984 1.00 21.33 781 GLY A CA 1
ATOM 6074 C C . GLY A 1 781 ? -20.169 16.144 34.579 1.00 21.33 781 GLY A C 1
ATOM 6075 O O . GLY A 1 781 ? -19.788 15.505 33.614 1.00 21.33 781 GLY A O 1
ATOM 6076 N N . TYR A 1 782 ? -20.896 17.262 34.513 1.00 24.58 782 TYR A N 1
ATOM 6077 C CA . TYR A 1 782 ? -21.123 18.120 33.339 1.00 24.58 782 TYR A CA 1
ATOM 6078 C C . TYR A 1 782 ? -21.987 17.628 32.160 1.00 24.58 782 TYR A C 1
ATOM 6080 O O . TYR A 1 782 ? -21.720 16.656 31.467 1.00 24.58 782 TYR A O 1
ATOM 6088 N N . VAL A 1 783 ? -23.014 18.441 31.904 1.00 24.14 783 VAL A N 1
ATOM 6089 C CA . VAL A 1 783 ? -23.754 18.5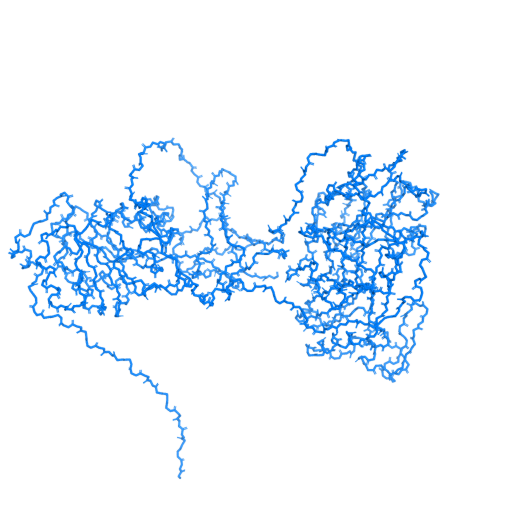76 30.646 1.00 24.14 783 VAL A CA 1
ATOM 6090 C C . VAL A 1 783 ? -23.278 19.876 30.003 1.00 24.14 783 VAL A C 1
ATOM 6092 O O . VAL A 1 783 ? -23.327 20.891 30.696 1.00 24.14 783 VAL A O 1
ATOM 6095 N N . LEU A 1 784 ? -22.899 19.873 28.717 1.00 21.28 784 LEU A N 1
ATOM 6096 C CA . LEU A 1 784 ? -23.040 21.027 27.807 1.00 21.28 784 LEU A CA 1
ATOM 6097 C C . LEU A 1 784 ? -22.710 20.670 26.337 1.00 21.28 784 LEU A C 1
ATOM 6099 O O . LEU A 1 784 ? -21.580 20.347 26.015 1.00 21.28 784 LEU A O 1
ATOM 6103 N N . SER A 1 785 ? -23.732 20.805 25.486 1.00 21.56 785 SER A N 1
ATOM 6104 C CA . SER A 1 785 ? -23.732 21.197 24.059 1.00 21.56 785 SER A CA 1
ATOM 6105 C C . SER A 1 785 ? -22.826 20.530 22.992 1.00 21.56 785 SER A C 1
ATOM 6107 O O . SER A 1 785 ? -21.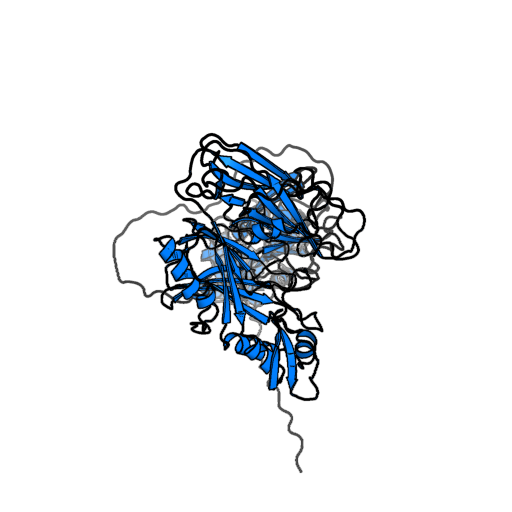648 20.831 22.885 1.00 21.56 785 SER A O 1
ATOM 6109 N N . THR A 1 786 ? -23.505 19.834 22.063 1.00 24.28 786 THR A N 1
ATOM 6110 C CA . THR A 1 786 ? -23.400 19.912 20.576 1.00 24.28 786 THR A CA 1
ATOM 6111 C C . THR A 1 786 ? -22.071 19.692 19.824 1.00 24.28 786 THR A C 1
ATOM 6113 O O . THR A 1 786 ? -21.228 20.581 19.817 1.00 24.28 786 THR A O 1
ATOM 6116 N N . CYS A 1 787 ? -22.093 18.640 18.986 1.00 25.20 787 CYS A N 1
ATOM 6117 C CA . CYS A 1 787 ? -21.382 18.422 17.708 1.00 25.20 787 CYS A CA 1
ATOM 6118 C C . CYS A 1 787 ? -19.838 18.391 17.716 1.00 25.20 787 CYS A C 1
ATOM 6120 O O . CYS A 1 787 ? -19.233 19.451 17.840 1.00 25.20 787 CYS A O 1
ATOM 6122 N N . LEU A 1 788 ? -19.227 17.240 17.365 1.00 21.83 788 LEU A N 1
ATOM 6123 C CA . LEU A 1 788 ? -18.327 17.107 16.193 1.00 21.83 788 LEU A CA 1
ATOM 6124 C C . LEU A 1 788 ? -17.893 15.642 15.871 1.00 21.83 788 LEU A C 1
ATOM 6126 O O . LEU A 1 788 ? -17.350 14.940 16.716 1.00 21.83 788 LEU A O 1
ATOM 6130 N N . VAL A 1 789 ? -17.958 15.289 14.576 1.00 24.30 789 VAL A N 1
ATOM 6131 C CA . VAL A 1 789 ? -17.116 14.299 13.845 1.00 24.30 789 VAL A CA 1
ATOM 6132 C C . VAL A 1 789 ? -17.352 12.781 14.036 1.00 24.30 789 VAL A C 1
ATOM 6134 O O . VAL A 1 789 ? -17.550 12.247 15.122 1.00 24.30 789 VAL A O 1
ATOM 6137 N N . ALA A 1 790 ? -17.271 12.082 12.895 1.00 25.95 790 ALA A N 1
ATOM 6138 C CA . ALA A 1 790 ? -17.427 10.640 12.685 1.00 25.95 790 ALA A CA 1
ATOM 6139 C C . ALA A 1 790 ? -16.090 9.924 12.402 1.00 25.95 790 ALA A C 1
ATOM 6141 O O . ALA A 1 790 ? -15.120 10.591 12.051 1.00 25.95 790 ALA A O 1
ATOM 6142 N N . LEU A 1 791 ? -16.077 8.577 12.448 1.00 25.34 791 LEU A N 1
ATOM 6143 C CA . LEU A 1 791 ? -15.264 7.703 11.567 1.00 25.34 791 LEU A CA 1
ATOM 6144 C C . LEU A 1 791 ? -15.501 6.201 11.841 1.00 25.34 791 LEU A C 1
ATOM 6146 O O . LEU A 1 791 ? -15.340 5.797 12.986 1.00 25.34 791 LEU A O 1
ATOM 6150 N N . VAL A 1 792 ? -15.808 5.397 10.805 1.00 26.19 792 VAL A N 1
ATOM 6151 C CA . VAL A 1 792 ? -15.409 3.978 10.556 1.00 26.19 792 VAL A CA 1
ATOM 6152 C C . VAL A 1 792 ? -15.640 3.681 9.044 1.00 26.19 792 VAL A C 1
ATOM 6154 O O . VAL A 1 792 ? -16.298 4.459 8.357 1.00 26.19 792 VAL A O 1
ATOM 6157 N N . PHE A 1 793 ? -14.998 2.631 8.523 1.00 28.81 793 PHE A N 1
ATOM 6158 C CA . PHE A 1 793 ? -14.393 2.492 7.187 1.00 28.81 793 PHE A CA 1
ATOM 6159 C C . PHE A 1 793 ? -15.251 1.919 6.038 1.00 28.81 793 PHE A C 1
ATOM 6161 O O . PHE A 1 793 ? -16.364 1.450 6.253 1.00 28.81 793 PHE A O 1
ATOM 6168 N N . THR A 1 794 ? -14.615 1.900 4.846 1.00 23.02 794 THR A N 1
ATOM 6169 C CA . THR A 1 794 ? -14.867 1.194 3.557 1.00 23.02 794 THR A CA 1
ATOM 6170 C C . THR A 1 794 ? -14.980 2.111 2.315 1.00 23.02 794 THR A C 1
ATOM 6172 O O . THR A 1 794 ? -14.604 3.278 2.386 1.00 23.02 794 THR A O 1
ATOM 6175 N N . ILE A 1 795 ? -15.276 1.531 1.143 1.00 35.16 795 ILE A N 1
ATOM 6176 C CA . ILE A 1 795 ? -14.681 1.793 -0.197 1.00 35.16 795 ILE A CA 1
ATOM 6177 C C . ILE A 1 795 ? -15.727 2.365 -1.210 1.00 35.16 795 ILE A C 1
ATOM 6179 O O . ILE A 1 795 ? -16.888 2.495 -0.842 1.00 35.16 795 ILE A O 1
ATOM 6183 N N . TRP A 1 796 ? -15.467 2.782 -2.468 1.00 30.38 796 TRP A N 1
ATOM 6184 C CA . TRP A 1 796 ? -14.394 2.522 -3.465 1.00 30.38 796 TRP A CA 1
ATOM 6185 C C . TRP A 1 796 ? -13.917 3.808 -4.221 1.00 30.38 796 TRP A C 1
ATOM 6187 O O . TRP A 1 796 ? -14.341 4.913 -3.883 1.00 30.38 796 TRP A O 1
ATOM 6197 N N . ALA A 1 797 ? -13.015 3.647 -5.205 1.00 24.27 797 ALA A N 1
ATOM 6198 C CA . ALA A 1 797 ? -12.144 4.644 -5.875 1.00 24.27 797 ALA A CA 1
ATOM 6199 C C . ALA A 1 797 ? -12.784 5.734 -6.784 1.00 24.27 797 ALA A C 1
ATOM 6201 O O . ALA A 1 797 ? -13.914 5.584 -7.258 1.00 24.27 797 ALA A O 1
ATOM 6202 N N . GLU A 1 798 ? -12.025 6.812 -7.038 1.00 25.72 798 GLU A N 1
ATOM 6203 C CA . GLU A 1 798 ? -11.272 6.982 -8.307 1.00 25.72 798 GLU A CA 1
ATOM 6204 C C . GLU A 1 798 ? -9.779 6.752 -8.001 1.00 25.72 798 GLU A C 1
ATOM 6206 O O . GLU A 1 798 ? -9.395 7.005 -6.829 1.00 25.72 798 GLU A O 1
#

Secondary structure (DSSP, 8-state):
--PPP-----------PPPP----PPPHHHHHHHTT----GGGT--EE--HHHHHHHHHHT---TT-EEEEE--TTTHHHHHHHHTT-SEEEEE-S-GGGHHHHHHHHHHSTTTEEEE-S-TTTS-GGGTS-GGGPPPTTSSPPSEEEEE---HHHHHHHHHHHHHHHHTT-GGGGGSS-EEEEEEEHHHHHHHTPPTTSTT--HHHHHHHHHEEEEEEEEE-GGGEESPPSS-EEEEEEEE-EE--SSSSPPPEESS--EEEEEEEE-SS-EEEEEEE-SS-S-TTSPPPSSS-EEEEEE--SS--S-TTSTT-SPP-TT-EEEEEE-TT------PPPSS--EEEEEE--SEE--SS-SEEEEEEEEEPP--SS-EEEEEEEEE--TT-TTTEEEEEEEEPSS---TTTS-TT---EETTSTTS-GGGHHHHTSEEEEEEETT---EEPPTTEEEEES-SS--SEEEEEEEEE-TT--SS-EE--EEEEEEESS--SEE-EEEEEEE-SSTT-EE-SS-S-EEEEEEE-HHHHHHHHHHHSS-EEEEEEEEE--TTEEEEEEEEEETTEEEEEEEETT--TT----EEEEEEEEE-TT-EEEEEEEE--TT-SS-EEBSSSTTSB-EEEEEEEES--SEEEEEEEE-HHHHHHHTT--EEEE-TT--EEEEESGGGTT--HHHHHHTS---HHHHHHHHHHHTTSEEEEEEEE-TT----GGGGSEEE----TT--PPPP-TTGGGSSPPPPPP--------PPPP---PPPPP----------------------

InterPro domains:
  IPR000323 Copper type II, ascorbate-dependent monooxygenase, N-terminal [PF01082] (347-479)
  IPR000945 Dopamine beta-hydroxylase-like [PTHR10157] (237-747)
  IPR001737 Ribosomal RNA adenine methyltransferase KsgA/Erm [PF00398] (38-244)
  IPR001737 Ribosomal RNA adenine methyltransferase KsgA/Erm [PS51689] (39-307)
  IPR008977 PHM/PNGase F domain superfamily [SSF49742] (341-498)
  IPR008977 PHM/PNGase F domain superfamily [SSF49742] (498-647)
  IPR014784 Copper type II, ascorbate-dependent monooxygenase-like, C-terminal [G3DSA:2.60.120.230] (507-658)
  IPR020598 Ribosomal RNA adenine methylase transferase, N-terminal [SM00650] (53-244)
  IPR024548 Copper type II ascorbate-dependent monooxygenase, C-terminal [PF03712] (501-653)
  IPR028460 Tyramine beta-hydroxylase/Dopamine beta-hydroxylase [PR00767] (275-293)
  IPR028460 Tyramine beta-hydroxylase/Dopamine beta-hydroxylase [PR00767] (364-384)
  IPR028460 Tyramine beta-hydroxylase/Dopamine beta-hydroxylase [PR00767] (386-404)
  IPR028460 Tyramine beta-hydroxylase/Dopamine beta-hydroxylase [PR00767] (502-519)
  IPR029063 S-adenosyl-L-methionine-dependent methyltransferase superfamily [G3DSA:3.40.50.150] (13-246)
  IPR029063 S-adenosyl-L-methionine-dependent methyltransferase superfamily [SSF53335] (37-245)
  IPR036939 Copper type II, ascorbate-dependent monooxygenase, N-terminal domain superfamily [G3DSA:2.60.120.310] (332-500)
  IPR045266 Copper-dependent monooxygenases, DOMON domain [cd09631] (232-324)

Foldseek 3Di:
DDDDDDDDDDDDPPDPDDQDDQPDDDALVVLCVVLVPDDDVVQLDWDFRDLVVLLLLLVVQPQQAQFEEEEEACQLNNNVVSSSRSHHQAYEYEHQPCSNVVNQVSVCVRPPPRYHYHHDDLQADQQCPRDDLVQADPLLDDAGSYEYEYAHRAVVVVVNVVVVLVCLLVCGRNNSRHFYKYKYKYFPLVLCLCCPFPPDPSDDPNVCSQLVFWQKDFSDKAQQVSIVVRDPTIMTIMMTTGWDFFDDDLFATAIGSDDQKAWPDWDDDPPDIDTDIDGDQDDPDPRDDRQDQFKDKFKKAKAQDDARGCNDSRHRDRRPPRIDIDIDGPPFPDPPPPPPPDDKDKDFDKQDFDFDFLVDQKFKWKAKAFADQDPAKKFFFKKFKFWDPPQLVFQFKKWKFFAQAAADCVQHPNPDNTDTPPDPPHPPSCVSRVLGFTQDIGGAQAGMDGHDQQEGAIDNHDPGGSMIMMITMTGRVVSDGDDIITIGMMIMMGPPDHNAHKGKEKWWAPQDQLAKQFAQAAKFKDKKKQALVLVQQFCVVVVHWKKFFKKWWDKADFWAKKWKWKQDPNDIDTQDIHNGDDSNNGYIGTGPDIDTDDRRMMIMIMTMGGNSVPPAMAGRHDHSSHMITMMITMMPRDTFWHYKTKFFDPVQLLCLLVQDDWDADPVRWTQGDDDPVCGRPTPRSSRRSRPDDNVSSVVSNVSSLQGKMFIDTSTRPVDPDDCVVVGTDRDPDDPDPPDDDDPPPVVPPDDDPDDDDDDDDDDDDDDDDRDDDDDDDDDDDDDDDDDDDDDDDHDDDD